Protein 6NVZ (pdb70)

Solvent-accessible surface area: 5088 Å² total; per-residue (Å²): 117,42,181,80,68,194,104,180,90,103,38,76,138,73,42,42,49,109,2,74,80,0,28,82,114,46,149,146,61,28,124,102,0,47,107,99,31,9,94,12,62,28,120,30,0,131,62,55,5,125,117,66,130,135,164,119,93,208,120,158

Foldseek 3Di:
DDDPVPDDADDDPVLLVQLVVVCVVVNPCLVCSCVRSPVHDSPRVVVSVVVVVVVPPPHD

Nearest PDB structures (foldseek):
  6nvz-assembly1_A  TM=8.540E-01  e=3.822E-08  Entamoeba histolytica
  2cu7-assembly1_A  TM=6.125E-01  e=5.821E-03  Homo sapiens
  4czz-assembly1_B  TM=7.211E-01  e=2.267E-01  Homo sapiens
  6w4k-assembly1_B  TM=7.603E-01  e=3.527E-01  Homo sapiens
  2uxx-assembly1_B  TM=7.067E-01  e=4.263E-01  Homo sapiens

Sequence (60 aa):
GPLGSKKREVWTDAEHAKFVEGLALFHKDWKKIKEYIGTKTVVQIRSHAQKYFLKLNKTAGPLGSKKREVWTDAEHAKFVEGLALFHKDWKKIKEYIGTKTVVQIRSHAQKYFLKLNKTAGPLGSKKREVWTDAEHAKFVEGLALFHKDWKKIKEYIGTKTVVQIRSHAQKYFLKLNKTAGPLGSKKREVWTDAEHAKFVEGLALFHKDWKKIKEYIGTKTVVQIRSHAQKYFLKLNKTAGPLGSKKREVWTDAEHAKFVEGLALFHKDWKKIKEYIGTKTVVQIRSHAQKYFLKLNKTAGPLGSKKREVWTDAEHAKFVEGLALFHKDWKKIKEYIGTKTVVQIRSHAQKYFLKLNKTAGPLGSKKREVWTDAEHAKFVEGLALFHKDWKKIKEYIGTKTVVQIRSHAQKYFLKLNKTAGPLGSKKREVWTDAEHAKFVEGLALFHKDWKKIKEYIGTKTVVQIRSHAQKYFLKLNKTAGPLGSKKREVWTDAEHAKFVEGLALFHKDWKKIKEYIGTKTVVQIRSHAQKYFLKLNKTAGPLGSKKREVWTDAEHAKFVEGLALFHKDWKKIKEYIGTKTVVQIRSHAQKYFLKLNKTAGPLGSKKREVWTDAEHAKFVEGLALFHKDWKKIKEYIGTKTVVQIRSHAQKYFLKLNKTAGPLGSKKREVWTDAEHAKFVEGLALFHKDWKKIKEYIGTKTVVQIRSHAQKYFLKLNKTAGPLGSKKREVWTDAEHAKFVEGLALFHKDWKKIKEYIGTKTVVQIRSHAQKYFLKLNKTAGPLGSKKREVWTDAEHAKFVEGLALFHKDWKKIKEYIGTKTVVQIRSHAQKYFLKLNKTAGPLGSKKREVWTDAEHAKFVEGLALFHKDWKKIKEYIGTKTVVQIRSHAQKYFLKLNKTAGPLGSKKREVWTDAEHAKFVEGLALFHKDWKKIKEYIGTKTVVQIRSHAQKYFLKLNKTAGPLGSKKREVWTDAEHAKFVEGLALFHKDWKKIKEYIGTKTVVQIRSHAQKYFLKLNKTAGPLGSKKREVWTDAEHAKFVEGLALFHKDWKKIKEYIGTKTVVQIRSHAQKYFLKLNKTAGPLGSKKREVWTDAEHAKFVEGLALFHKDWKKIKEYIGTKTVVQIRSHAQKYFLKLNKTAGPLGSKKREVWTDAEHAKFVEGLALFHKDWKKIKEYIGTKTVVQIRSHAQKYFLKLNKTA

InterPro domains:
  IPR001005 SANT/Myb domain [PF00249] (49-94)
  IPR001005 SANT/Myb domain [SM00717] (48-96)
  IPR001005 SANT/Myb domain [cd00167] (52-94)
  IPR006447 Myb domain, plants [TIGR01557] (47-96)
  IPR009057 Homedomain-like superfamily [SSF46689] (43-99)
  IPR017884 SANT domain [PS51293] (47-98)
  IPR017930 Myb domain [PS51294] (44-98)

Structure (mmCIF, N/CA/C/O backbone):
data_6NVZ
#
_entry.id   6NVZ
#
loop_
_atom_site.group_PDB
_atom_site.id
_atom_site.type_symbol
_atom_site.label_atom_id
_atom_site.label_alt_id
_atom_site.label_comp_id
_atom_site.label_asym_id
_atom_site.label_entity_id
_atom_site.label_seq_id
_atom_site.pdbx_PDB_ins_code
_atom_site.Cartn_x
_atom_site.Cartn_y
_atom_site.Cartn_z
_atom_site.occupancy
_atom_site.B_iso_or_equiv
_atom_site.auth_seq_id
_atom_site.auth_comp_id
_atom_site.auth_asym_id
_atom_site.auth_atom_id
_atom_site.pdbx_PDB_model_num
ATOM 1 N N . GLY A 1 1 ? 32.141 49.737 20.036 1.00 0.00 1 GLY A N 1
ATOM 2 C CA . GLY A 1 1 ? 33.036 49.313 21.126 1.00 0.00 1 GLY A CA 1
ATOM 3 C C . GLY A 1 1 ? 33.111 50.345 22.245 1.00 0.00 1 GLY A C 1
ATOM 4 O O . GLY A 1 1 ? 32.251 51.231 22.325 1.00 0.00 1 GLY A O 1
ATOM 10 N N . PRO A 1 2 ? 34.129 50.255 23.127 1.00 0.00 2 PRO A N 1
ATOM 11 C CA . PRO A 1 2 ? 34.327 51.177 24.254 1.00 0.00 2 PRO A CA 1
ATOM 12 C C . PRO A 1 2 ? 34.680 52.627 23.884 1.00 0.00 2 PRO A C 1
ATOM 13 O O . PRO A 1 2 ? 34.524 53.515 24.726 1.00 0.00 2 PRO A O 1
ATOM 24 N N . LEU A 1 3 ? 35.167 52.877 22.662 1.00 0.00 3 LEU A N 1
ATOM 25 C CA . LEU A 1 3 ? 35.575 54.197 22.155 1.00 0.00 3 LEU A CA 1
ATOM 26 C C . LEU A 1 3 ? 36.569 54.920 23.095 1.00 0.00 3 LEU A C 1
ATOM 27 O O . LEU A 1 3 ? 36.444 56.118 23.361 1.00 0.00 3 LEU A O 1
ATOM 43 N N . GLY A 1 4 ? 37.528 54.184 23.667 1.00 0.00 4 GLY A N 1
ATOM 44 C CA . GLY A 1 4 ? 38.538 54.705 24.602 1.00 0.00 4 GLY A CA 1
ATOM 45 C C . GLY A 1 4 ? 38.036 55.146 25.988 1.00 0.00 4 GLY A C 1
ATOM 46 O O . GLY A 1 4 ? 38.841 55.617 26.795 1.00 0.00 4 GLY A O 1
ATOM 50 N N . SER A 1 5 ? 36.740 55.005 26.296 1.00 0.00 5 SER A N 1
ATOM 51 C CA . SER A 1 5 ? 36.186 55.291 27.631 1.00 0.00 5 SER A CA 1
ATOM 52 C C . SER A 1 5 ? 36.767 54.318 28.668 1.00 0.00 5 SER A C 1
ATOM 53 O O . SER A 1 5 ? 36.900 53.123 28.381 1.00 0.00 5 SER A O 1
ATOM 61 N N . LYS A 1 6 ? 37.141 54.801 29.863 1.00 0.00 6 LYS A N 1
ATOM 62 C CA . LYS A 1 6 ? 37.692 53.949 30.936 1.00 0.00 6 LYS A CA 1
ATOM 63 C C . LYS A 1 6 ? 36.653 52.911 31.380 1.00 0.00 6 LYS A C 1
ATOM 64 O O . LYS A 1 6 ? 35.525 53.273 31.722 1.00 0.00 6 LYS A O 1
ATOM 83 N N . LYS A 1 7 ? 37.037 51.632 31.404 1.00 0.00 7 LYS A N 1
ATOM 84 C CA . LYS A 1 7 ? 36.176 50.495 31.789 1.00 0.00 7 LYS A CA 1
ATOM 85 C C . LYS A 1 7 ? 36.621 49.860 33.102 1.00 0.00 7 LYS A C 1
ATOM 86 O O . LYS A 1 7 ? 37.822 49.800 33.390 1.00 0.00 7 LYS A O 1
ATOM 105 N N . ARG A 1 8 ? 35.671 49.368 33.896 1.00 0.00 8 ARG A N 1
ATOM 106 C CA . ARG A 1 8 ? 35.950 48.610 35.129 1.00 0.00 8 ARG A CA 1
ATOM 107 C C . ARG A 1 8 ? 36.343 47.180 34.778 1.00 0.00 8 ARG A C 1
ATOM 108 O O . ARG A 1 8 ? 35.737 46.565 33.904 1.00 0.00 8 ARG A O 1
ATOM 129 N N . GLU A 1 9 ? 37.329 46.626 35.476 1.00 0.00 9 GLU A N 1
ATOM 130 C CA . GLU A 1 9 ? 37.716 45.226 35.276 1.00 0.00 9 GLU A CA 1
ATOM 131 C C . GLU A 1 9 ? 36.659 44.276 35.867 1.00 0.00 9 GLU A C 1
ATOM 132 O O . GLU A 1 9 ? 36.308 43.271 35.248 1.00 0.00 9 GLU A O 1
ATOM 144 N N . VAL A 1 10 ? 36.093 44.651 37.018 1.00 0.00 10 VAL A N 1
ATOM 145 C CA . VAL A 1 10 ? 35.010 43.950 37.727 1.00 0.00 10 VAL A CA 1
ATOM 146 C C . VAL A 1 10 ? 33.703 43.856 36.912 1.00 0.00 10 VAL A C 1
ATOM 147 O O . VAL A 1 10 ? 33.263 44.822 36.275 1.00 0.00 10 VAL A O 1
ATOM 160 N N . TRP A 1 11 ? 33.096 42.667 36.952 1.00 0.00 11 TRP A N 1
ATOM 161 C CA . TRP A 1 11 ? 31.862 42.267 36.260 1.00 0.00 11 TRP A CA 1
ATOM 162 C C . TRP A 1 11 ? 30.582 43.016 36.694 1.00 0.00 11 TRP A C 1
ATOM 163 O O . TRP A 1 11 ? 30.482 43.545 37.808 1.00 0.00 11 TRP A O 1
ATOM 184 N N . THR A 1 12 ? 29.556 42.967 35.835 1.00 0.00 12 THR A N 1
ATOM 185 C CA . THR A 1 12 ? 28.154 43.349 36.126 1.00 0.00 12 THR A CA 1
ATOM 186 C C . THR A 1 12 ? 27.212 42.227 35.665 1.00 0.00 12 THR A C 1
ATOM 187 O O . THR A 1 12 ? 27.599 41.419 34.820 1.00 0.00 12 THR A O 1
ATOM 198 N N . ASP A 1 13 ? 25.973 42.155 36.163 1.00 0.00 13 ASP A N 1
ATOM 199 C CA . ASP A 1 13 ? 25.056 41.052 35.813 1.00 0.00 13 ASP A CA 1
ATOM 200 C C . ASP A 1 13 ? 24.654 41.031 34.322 1.00 0.00 13 ASP A C 1
ATOM 201 O O . ASP A 1 13 ? 24.431 39.955 33.757 1.00 0.00 13 ASP A O 1
ATOM 210 N N . ALA A 1 14 ? 24.582 42.193 33.669 1.00 0.00 14 ALA A N 1
ATOM 211 C CA . ALA A 1 14 ? 24.366 42.324 32.227 1.00 0.00 14 ALA A CA 1
ATOM 212 C C . ALA A 1 14 ? 25.654 42.124 31.402 1.00 0.00 14 ALA A C 1
ATOM 213 O O . ALA A 1 14 ? 25.580 41.690 30.252 1.00 0.00 14 ALA A O 1
ATOM 220 N N . GLU A 1 15 ? 26.826 42.408 31.978 1.00 0.00 15 GLU A N 1
ATOM 221 C CA . GLU A 1 15 ? 28.131 42.296 31.321 1.00 0.00 15 GLU A CA 1
ATOM 222 C C . GLU A 1 15 ? 28.602 40.837 31.317 1.00 0.00 15 GLU A C 1
ATOM 223 O O . GLU A 1 15 ? 29.135 40.349 30.322 1.00 0.00 15 GLU A O 1
ATOM 235 N N . HIS A 1 16 ? 28.327 40.114 32.411 1.00 0.00 16 HIS A N 1
ATOM 236 C CA . HIS A 1 16 ? 28.584 38.697 32.610 1.00 0.00 16 HIS A CA 1
ATOM 237 C C . HIS A 1 16 ? 28.095 37.899 31.425 1.00 0.00 16 HIS A C 1
ATOM 238 O O . HIS A 1 16 ? 28.828 37.197 30.753 1.00 0.00 16 HIS A O 1
ATOM 252 N N . ALA A 1 17 ? 26.837 38.093 31.106 1.00 0.00 17 ALA A N 1
ATOM 253 C CA . ALA A 1 17 ? 26.108 37.369 30.090 1.00 0.00 17 ALA A CA 1
ATOM 254 C C . ALA A 1 17 ? 26.460 37.723 28.628 1.00 0.00 17 ALA A C 1
ATOM 255 O O . ALA A 1 17 ? 25.869 37.197 27.688 1.00 0.00 17 ALA A O 1
ATOM 262 N N . LYS A 1 18 ? 27.454 38.590 28.424 1.00 0.00 18 LYS A N 1
ATOM 263 C CA . LYS A 1 18 ? 28.158 38.763 27.138 1.00 0.00 18 LYS A CA 1
ATOM 264 C C . LYS A 1 18 ? 29.247 37.692 27.018 1.00 0.00 18 LYS A C 1
ATOM 265 O O . LYS A 1 18 ? 29.451 37.117 25.954 1.00 0.00 18 LYS A O 1
ATOM 284 N N . PHE A 1 19 ? 29.907 37.329 28.123 1.00 0.00 19 PHE A N 1
ATOM 285 C CA . PHE A 1 19 ? 30.846 36.193 28.153 1.00 0.00 19 PHE A CA 1
ATOM 286 C C . PHE A 1 19 ? 30.203 34.917 27.613 1.00 0.00 19 PHE A C 1
ATOM 287 O O . PHE A 1 19 ? 30.858 34.156 26.906 1.00 0.00 19 PHE A O 1
ATOM 304 N N . VAL A 1 20 ? 28.905 34.745 27.896 1.00 0.00 20 VAL A N 1
ATOM 305 C CA . VAL A 1 20 ? 28.154 33.506 27.684 1.00 0.00 20 VAL A CA 1
ATOM 306 C C . VAL A 1 20 ? 27.935 33.249 26.188 1.00 0.00 20 VAL A C 1
ATOM 307 O O . VAL A 1 20 ? 27.569 32.148 25.777 1.00 0.00 20 VAL A O 1
ATOM 320 N N . GLU A 1 21 ? 28.215 34.267 25.372 1.00 0.00 21 GLU A N 1
ATOM 321 C CA . GLU A 1 21 ? 28.245 34.234 23.917 1.00 0.00 21 GLU A CA 1
ATOM 322 C C . GLU A 1 21 ? 29.603 33.749 23.418 1.00 0.00 21 GLU A C 1
ATOM 323 O O . GLU A 1 21 ? 29.683 32.744 22.715 1.00 0.00 21 GLU A O 1
ATOM 335 N N . GLY A 1 22 ? 30.693 34.377 23.872 1.00 0.00 22 GLY A N 1
ATOM 336 C CA . GLY A 1 22 ? 32.060 33.971 23.553 1.00 0.00 22 GLY A CA 1
ATOM 337 C C . GLY A 1 22 ? 32.380 32.506 23.883 1.00 0.00 22 GLY A C 1
ATOM 338 O O . GLY A 1 22 ? 33.265 31.926 23.252 1.00 0.00 22 GLY A O 1
ATOM 342 N N . LEU A 1 23 ? 31.631 31.870 24.794 1.00 0.00 23 LEU A N 1
ATOM 343 C CA . LEU A 1 23 ? 31.784 30.430 25.081 1.00 0.00 23 LEU A CA 1
ATOM 344 C C . LEU A 1 23 ? 31.482 29.569 23.843 1.00 0.00 23 LEU A C 1
ATOM 345 O O . LEU A 1 23 ? 32.115 28.532 23.660 1.00 0.00 23 LEU A O 1
ATOM 361 N N . ALA A 1 24 ? 30.575 30.038 22.982 1.00 0.00 24 ALA A N 1
ATOM 362 C CA . ALA A 1 24 ? 30.250 29.457 21.686 1.00 0.00 24 ALA A CA 1
ATOM 363 C C . ALA A 1 24 ? 31.185 29.950 20.560 1.00 0.00 24 ALA A C 1
ATOM 364 O O . ALA A 1 24 ? 31.660 29.138 19.769 1.00 0.00 24 ALA A O 1
ATOM 371 N N . LEU A 1 25 ? 31.492 31.255 20.481 1.00 0.00 25 LEU A N 1
ATOM 372 C CA . LEU A 1 25 ? 32.238 31.849 19.350 1.00 0.00 25 LEU A CA 1
ATOM 373 C C . LEU A 1 25 ? 33.697 31.399 19.336 1.00 0.00 25 LEU A C 1
ATOM 374 O O . LEU A 1 25 ? 34.274 31.109 18.287 1.00 0.00 25 LEU A O 1
ATOM 390 N N . PHE A 1 26 ? 34.298 31.373 20.523 1.00 0.00 26 PHE A N 1
ATOM 391 C CA . PHE A 1 26 ? 35.704 31.020 20.705 1.00 0.00 26 PHE A CA 1
ATOM 392 C C . PHE A 1 26 ? 35.939 29.581 21.177 1.00 0.00 26 PHE A C 1
ATOM 393 O O . PHE A 1 26 ? 37.052 29.072 21.019 1.00 0.00 26 PHE A O 1
ATOM 410 N N . HIS A 1 27 ? 34.908 28.947 21.755 1.00 0.00 27 HIS A N 1
ATOM 411 C CA . HIS A 1 27 ? 34.934 27.548 22.232 1.00 0.00 27 HIS A CA 1
ATOM 412 C C . HIS A 1 27 ? 36.072 27.278 23.236 1.00 0.00 27 HIS A C 1
ATOM 413 O O . HIS A 1 27 ? 37.145 26.792 22.873 1.00 0.00 27 HIS A O 1
ATOM 427 N N . LYS A 1 28 ? 35.831 27.614 24.514 1.00 0.00 28 LYS A N 1
ATOM 428 C CA . LYS A 1 28 ? 36.740 27.350 25.658 1.00 0.00 28 LYS A CA 1
ATOM 429 C C . LYS A 1 28 ? 38.121 27.987 25.413 1.00 0.00 28 LYS A C 1
ATOM 430 O O . LYS A 1 28 ? 39.146 27.318 25.274 1.00 0.00 28 LYS A O 1
ATOM 449 N N . ASP A 1 29 ? 38.126 29.313 25.285 1.00 0.00 29 ASP A N 1
ATOM 450 C CA . ASP A 1 29 ? 39.290 30.111 24.887 1.00 0.00 29 ASP A CA 1
ATOM 451 C C . ASP A 1 29 ? 39.165 31.534 25.456 1.00 0.00 29 ASP A C 1
ATOM 452 O O . ASP A 1 29 ? 38.708 32.484 24.811 1.00 0.00 29 ASP A O 1
ATOM 461 N N . TRP A 1 30 ? 39.491 31.681 26.738 1.00 0.00 30 TRP A N 1
ATOM 462 C CA . TRP A 1 30 ? 39.242 32.890 27.512 1.00 0.00 30 TRP A CA 1
ATOM 463 C C . TRP A 1 30 ? 40.044 34.089 26.973 1.00 0.00 30 TRP A C 1
ATOM 464 O O . TRP A 1 30 ? 39.573 35.230 27.012 1.00 0.00 30 TRP A O 1
ATOM 485 N N . LYS A 1 31 ? 41.198 33.799 26.348 1.00 0.00 31 LYS A N 1
ATOM 486 C CA . LYS A 1 31 ? 42.074 34.712 25.588 1.00 0.00 31 LYS A CA 1
ATOM 487 C C . LYS A 1 31 ? 41.419 35.311 24.328 1.00 0.00 31 LYS A C 1
ATOM 488 O O . LYS A 1 31 ? 42.078 36.050 23.600 1.00 0.00 31 LYS A O 1
ATOM 507 N N . LYS A 1 32 ? 40.127 35.066 24.083 1.00 0.00 32 LYS A N 1
ATOM 508 C CA . LYS A 1 32 ? 39.321 35.740 23.045 1.00 0.00 32 LYS A CA 1
ATOM 509 C C . LYS A 1 32 ? 38.075 36.419 23.622 1.00 0.00 32 LYS A C 1
ATOM 510 O O . LYS A 1 32 ? 37.684 37.475 23.133 1.00 0.00 32 LYS A O 1
ATOM 529 N N . ILE A 1 33 ? 37.519 35.892 24.721 1.00 0.00 33 ILE A N 1
ATOM 530 C CA . ILE A 1 33 ? 36.355 36.466 25.429 1.00 0.00 33 ILE A CA 1
ATOM 531 C C . ILE A 1 33 ? 36.579 37.914 25.852 1.00 0.00 33 ILE A C 1
ATOM 532 O O . ILE A 1 33 ? 35.696 38.754 25.679 1.00 0.00 33 ILE A O 1
ATOM 548 N N . LYS A 1 34 ? 37.760 38.222 26.387 1.00 0.00 34 LYS A N 1
ATOM 549 C CA . LYS A 1 34 ? 38.077 39.556 26.920 1.00 0.00 34 LYS A CA 1
ATOM 550 C C . LYS A 1 34 ? 37.980 40.694 25.888 1.00 0.00 34 LYS A C 1
ATOM 551 O O . LYS A 1 34 ? 37.706 41.839 26.245 1.00 0.00 34 LYS A O 1
ATOM 570 N N . GLU A 1 35 ? 38.054 40.339 24.607 1.00 0.00 35 GLU A N 1
ATOM 571 C CA . GLU A 1 35 ? 37.797 41.236 23.472 1.00 0.00 35 GLU A CA 1
ATOM 572 C C . GLU A 1 35 ? 36.304 41.486 23.170 1.00 0.00 35 GLU A C 1
ATOM 573 O O . GLU A 1 35 ? 35.978 42.574 22.692 1.00 0.00 35 GLU A O 1
ATOM 585 N N . TYR A 1 36 ? 35.403 40.526 23.432 1.00 0.00 36 TYR A N 1
ATOM 586 C CA . TYR A 1 36 ? 33.976 40.598 23.052 1.00 0.00 36 TYR A CA 1
ATOM 587 C C . TYR A 1 36 ? 33.201 41.551 23.963 1.00 0.00 36 TYR A C 1
ATOM 588 O O . TYR A 1 36 ? 32.413 42.390 23.529 1.00 0.00 36 TYR A O 1
ATOM 606 N N . ILE A 1 37 ? 33.490 41.426 25.256 1.00 0.00 37 ILE A N 1
ATOM 607 C CA . ILE A 1 37 ? 33.021 42.342 26.302 1.00 0.00 37 ILE A CA 1
ATOM 608 C C . ILE A 1 37 ? 33.665 43.727 26.139 1.00 0.00 37 ILE A C 1
ATOM 609 O O . ILE A 1 37 ? 32.984 44.751 26.211 1.00 0.00 37 ILE A O 1
ATOM 625 N N . GLY A 1 38 ? 34.966 43.743 25.838 1.00 0.00 38 GLY A N 1
ATOM 626 C CA . GLY A 1 38 ? 35.716 44.931 25.443 1.00 0.00 38 GLY A CA 1
ATOM 627 C C . GLY A 1 38 ? 36.789 45.289 26.463 1.00 0.00 38 GLY A C 1
ATOM 628 O O . GLY A 1 38 ? 36.481 45.683 27.588 1.00 0.00 38 GLY A O 1
ATOM 632 N N . THR A 1 39 ? 38.051 45.116 26.067 1.00 0.00 39 THR A N 1
ATOM 633 C CA . THR A 1 39 ? 39.271 45.584 26.759 1.00 0.00 39 THR A CA 1
ATOM 634 C C . THR A 1 39 ? 39.468 45.020 28.177 1.00 0.00 39 THR A C 1
ATOM 635 O O . THR A 1 39 ? 40.272 45.517 28.965 1.00 0.00 39 THR A O 1
ATOM 646 N N . LYS A 1 40 ? 38.758 43.938 28.515 1.00 0.00 40 LYS A N 1
ATOM 647 C CA . LYS A 1 40 ? 38.936 43.183 29.756 1.00 0.00 40 LYS A CA 1
ATOM 648 C C . LYS A 1 40 ? 40.287 42.453 29.800 1.00 0.00 40 LYS A C 1
ATOM 649 O O . LYS A 1 40 ? 40.882 42.152 28.765 1.00 0.00 40 LYS A O 1
ATOM 668 N N . THR A 1 41 ? 40.728 42.136 31.013 1.00 0.00 41 THR A N 1
ATOM 669 C CA . THR A 1 41 ? 41.785 41.151 31.298 1.00 0.00 41 THR A CA 1
ATOM 670 C C . THR A 1 41 ? 41.103 39.787 31.425 1.00 0.00 41 THR A C 1
ATOM 671 O O . THR A 1 41 ? 39.898 39.721 31.691 1.00 0.00 41 THR A O 1
ATOM 682 N N . VAL A 1 42 ? 41.835 38.685 31.282 1.00 0.00 42 VAL A N 1
ATOM 683 C CA . VAL A 1 42 ? 41.230 37.344 31.399 1.00 0.00 42 VAL A CA 1
ATOM 684 C C . VAL A 1 42 ? 40.951 36.937 32.866 1.00 0.00 42 VAL A C 1
ATOM 685 O O . VAL A 1 42 ? 40.112 36.074 33.098 1.00 0.00 42 VAL A O 1
ATOM 698 N N . VAL A 1 43 ? 41.518 37.616 33.872 1.00 0.00 43 VAL A N 1
ATOM 699 C CA . VAL A 1 43 ? 41.477 37.231 35.309 1.00 0.00 43 VAL A CA 1
ATOM 700 C C . VAL A 1 43 ? 40.066 36.948 35.865 1.00 0.00 43 VAL A C 1
ATOM 701 O O . VAL A 1 43 ? 39.798 35.870 36.393 1.00 0.00 43 VAL A O 1
ATOM 714 N N . GLN A 1 44 ? 39.142 37.906 35.740 1.00 0.00 44 GLN A N 1
ATOM 715 C CA . GLN A 1 44 ? 37.733 37.771 36.180 1.00 0.00 44 GLN A CA 1
ATOM 716 C C . GLN A 1 44 ? 36.942 36.849 35.255 1.00 0.00 44 GLN A C 1
ATOM 717 O O . GLN A 1 44 ? 35.951 36.246 35.657 1.00 0.00 44 GLN A O 1
ATOM 731 N N . ILE A 1 45 ? 37.349 36.773 33.988 1.00 0.00 45 ILE A N 1
ATOM 732 C CA . ILE A 1 45 ? 36.727 35.866 33.025 1.00 0.00 45 ILE A CA 1
ATOM 733 C C . ILE A 1 45 ? 37.059 34.418 33.365 1.00 0.00 45 ILE A C 1
ATOM 734 O O . ILE A 1 45 ? 36.155 33.602 33.306 1.00 0.00 45 ILE A O 1
ATOM 750 N N . ARG A 1 46 ? 38.288 34.083 33.766 1.00 0.00 46 ARG A N 1
ATOM 751 C CA . ARG A 1 46 ? 38.717 32.687 33.998 1.00 0.00 46 ARG A CA 1
ATOM 752 C C . ARG A 1 46 ? 37.977 32.052 35.177 1.00 0.00 46 ARG A C 1
ATOM 753 O O . ARG A 1 46 ? 37.478 30.935 35.074 1.00 0.00 46 ARG A O 1
ATOM 774 N N . SER A 1 47 ? 37.824 32.821 36.251 1.00 0.00 47 SER A N 1
ATOM 775 C CA . SER A 1 47 ? 37.045 32.443 37.444 1.00 0.00 47 SER A CA 1
ATOM 776 C C . SER A 1 47 ? 35.529 32.375 37.212 1.00 0.00 47 SER A C 1
ATOM 777 O O . SER A 1 47 ? 34.891 31.441 37.701 1.00 0.00 47 SER A O 1
ATOM 785 N N . HIS A 1 48 ? 34.964 33.217 36.333 1.00 0.00 48 HIS A N 1
ATOM 786 C CA . HIS A 1 48 ? 33.565 33.090 35.902 1.00 0.00 48 HIS A CA 1
ATOM 787 C C . HIS A 1 48 ? 33.341 32.037 34.813 1.00 0.00 48 HIS A C 1
ATOM 788 O O . HIS A 1 48 ? 32.257 31.467 34.725 1.00 0.00 48 HIS A O 1
ATOM 802 N N . ALA A 1 49 ? 34.359 31.693 34.031 1.00 0.00 49 ALA A N 1
ATOM 803 C CA . ALA A 1 49 ? 34.291 30.682 32.978 1.00 0.00 49 ALA A CA 1
ATOM 804 C C . ALA A 1 49 ? 34.243 29.243 33.521 1.00 0.00 49 ALA A C 1
ATOM 805 O O . ALA A 1 49 ? 34.092 28.261 32.811 1.00 0.00 49 ALA A O 1
ATOM 812 N N . GLN A 1 50 ? 34.374 29.134 34.824 1.00 0.00 50 GLN A N 1
ATOM 813 C CA . GLN A 1 50 ? 34.048 27.985 35.656 1.00 0.00 50 GLN A CA 1
ATOM 814 C C . GLN A 1 50 ? 32.596 28.078 36.177 1.00 0.00 50 GLN A C 1
ATOM 815 O O . GLN A 1 50 ? 31.907 27.063 36.230 1.00 0.00 50 GLN A O 1
ATOM 829 N N . LYS A 1 51 ? 32.095 29.280 36.520 1.00 0.00 51 LYS A N 1
ATOM 830 C CA . LYS A 1 51 ? 30.749 29.503 37.084 1.00 0.00 51 LYS A CA 1
ATOM 831 C C . LYS A 1 51 ? 29.626 29.155 36.112 1.00 0.00 51 LYS A C 1
ATOM 832 O O . LYS A 1 51 ? 28.638 28.581 36.572 1.00 0.00 51 LYS A O 1
ATOM 851 N N . TYR A 1 52 ? 29.751 29.444 34.804 1.00 0.00 52 TYR A N 1
ATOM 852 C CA . TYR A 1 52 ? 28.683 29.088 33.850 1.00 0.00 52 TYR A CA 1
ATOM 853 C C . TYR A 1 52 ? 28.375 27.575 33.895 1.00 0.00 52 TYR A C 1
ATOM 854 O O . TYR A 1 52 ? 27.214 27.167 33.851 1.00 0.00 52 TYR A O 1
ATOM 872 N N . PHE A 1 53 ? 29.422 26.749 34.015 1.00 0.00 53 PHE A N 1
ATOM 873 C CA . PHE A 1 53 ? 29.353 25.289 33.972 1.00 0.00 53 PHE A CA 1
ATOM 874 C C . PHE A 1 53 ? 28.604 24.724 35.192 1.00 0.00 53 PHE A C 1
ATOM 875 O O . PHE A 1 53 ? 27.870 23.739 35.088 1.00 0.00 53 PHE A O 1
ATOM 892 N N . LEU A 1 54 ? 28.766 25.360 36.360 1.00 0.00 54 LEU A N 1
ATOM 893 C CA . LEU A 1 54 ? 28.128 24.947 37.613 1.00 0.00 54 LEU A CA 1
ATOM 894 C C . LEU A 1 54 ? 26.595 24.994 37.542 1.00 0.00 54 LEU A C 1
ATOM 895 O O . LEU A 1 54 ? 25.941 24.143 38.148 1.00 0.00 54 LEU A O 1
ATOM 911 N N . LYS A 1 55 ? 26.022 25.955 36.801 1.00 0.00 55 LYS A N 1
ATOM 912 C CA . LYS A 1 55 ? 24.563 26.109 36.666 1.00 0.00 55 LYS A CA 1
ATOM 913 C C . LYS A 1 55 ? 23.923 25.092 35.712 1.00 0.00 55 LYS A C 1
ATOM 914 O O . LYS A 1 55 ? 22.745 24.771 35.886 1.00 0.00 55 LYS A O 1
ATOM 933 N N . LEU A 1 56 ? 24.682 24.541 34.755 1.00 0.00 56 LEU A N 1
ATOM 934 C CA . LEU A 1 56 ? 24.184 23.600 33.741 1.00 0.00 56 LEU A CA 1
ATOM 935 C C . LEU A 1 56 ? 23.422 22.428 34.376 1.00 0.00 56 LEU A C 1
ATOM 936 O O . LEU A 1 56 ? 23.888 21.832 35.355 1.00 0.00 56 LEU A O 1
ATOM 952 N N . ASN A 1 57 ? 22.253 22.105 33.819 1.00 0.00 57 ASN A N 1
ATOM 953 C CA . ASN A 1 57 ? 21.299 21.146 34.378 1.00 0.00 57 ASN A CA 1
ATOM 954 C C . ASN A 1 57 ? 20.507 20.388 33.291 1.00 0.00 57 ASN A C 1
ATOM 955 O O . ASN A 1 57 ? 20.118 20.958 32.271 1.00 0.00 57 ASN A O 1
ATOM 966 N N . LYS A 1 58 ? 20.263 19.086 33.501 1.00 0.00 58 LYS A N 1
ATOM 967 C CA . LYS A 1 58 ? 19.473 18.215 32.597 1.00 0.00 58 LYS A CA 1
ATOM 968 C C . LYS A 1 58 ? 17.971 18.182 32.940 1.00 0.00 58 LYS A C 1
ATOM 969 O O . LYS A 1 58 ? 17.376 17.105 33.048 1.00 0.00 58 LYS A O 1
ATOM 988 N N . THR A 1 59 ? 17.392 19.353 33.230 1.00 0.00 59 THR A N 1
ATOM 989 C CA . THR A 1 59 ? 15.992 19.534 33.686 1.00 0.00 59 THR A CA 1
ATOM 990 C C . THR A 1 59 ? 15.324 20.793 33.094 1.00 0.00 59 THR A C 1
ATOM 991 O O . THR A 1 59 ? 14.701 21.574 33.826 1.00 0.00 59 THR A O 1
ATOM 1002 N N . ALA A 1 60 ? 15.483 21.020 31.780 1.00 0.00 60 ALA A N 1
ATOM 1003 C CA . ALA A 1 60 ? 14.937 22.185 31.062 1.00 0.00 60 ALA A CA 1
ATOM 1004 C C . ALA A 1 60 ? 14.651 21.943 29.571 1.00 0.00 60 ALA A C 1
ATOM 1005 O O . ALA A 1 60 ? 13.710 22.595 29.056 1.00 0.00 60 ALA A O 1
ATOM 1013 N N . GLY A 1 1 ? 19.675 39.612 26.202 1.00 0.00 1 GLY A N 2
ATOM 1014 C CA . GLY A 1 1 ? 20.972 40.218 26.560 1.00 0.00 1 GLY A CA 2
ATOM 1015 C C . GLY A 1 1 ? 21.141 41.573 25.888 1.00 0.00 1 GLY A C 2
ATOM 1016 O O . GLY A 1 1 ? 20.994 41.636 24.668 1.00 0.00 1 GLY A O 2
ATOM 1022 N N . PRO A 1 2 ? 21.427 42.662 26.629 1.00 0.00 2 PRO A N 2
ATOM 1023 C CA . PRO A 1 2 ? 21.599 44.012 26.073 1.00 0.00 2 PRO A CA 2
ATOM 1024 C C . PRO A 1 2 ? 22.927 44.196 25.314 1.00 0.00 2 PRO A C 2
ATOM 1025 O O . PRO A 1 2 ? 23.918 43.522 25.604 1.00 0.00 2 PRO A O 2
ATOM 1036 N N . LEU A 1 3 ? 22.970 45.165 24.395 1.00 0.00 3 LEU A N 2
ATOM 1037 C CA . LEU A 1 3 ? 24.170 45.580 23.648 1.00 0.00 3 LEU A CA 2
ATOM 1038 C C . LEU A 1 3 ? 24.355 47.110 23.671 1.00 0.00 3 LEU A C 2
ATOM 1039 O O . LEU A 1 3 ? 23.378 47.868 23.663 1.00 0.00 3 LEU A O 2
ATOM 1055 N N . GLY A 1 4 ? 25.608 47.567 23.695 1.00 0.00 4 GLY A N 2
ATOM 1056 C CA . GLY A 1 4 ? 25.975 48.976 23.884 1.00 0.00 4 GLY A CA 2
ATOM 1057 C C . GLY A 1 4 ? 26.077 49.396 25.358 1.00 0.00 4 GLY A C 2
ATOM 1058 O O . GLY A 1 4 ? 25.888 50.575 25.686 1.00 0.00 4 GLY A O 2
ATOM 1062 N N . SER A 1 5 ? 26.338 48.429 26.241 1.00 0.00 5 SER A N 2
ATOM 1063 C CA . SER A 1 5 ? 26.430 48.576 27.699 1.00 0.00 5 SER A CA 2
ATOM 1064 C C . SER A 1 5 ? 27.632 49.430 28.133 1.00 0.00 5 SER A C 2
ATOM 1065 O O . SER A 1 5 ? 28.708 49.353 27.531 1.00 0.00 5 SER A O 2
ATOM 1073 N N . LYS A 1 6 ? 27.446 50.251 29.174 1.00 0.00 6 LYS A N 2
ATOM 1074 C CA . LYS A 1 6 ? 28.433 51.211 29.701 1.00 0.00 6 LYS A CA 2
ATOM 1075 C C . LYS A 1 6 ? 29.474 50.488 30.563 1.00 0.00 6 LYS A C 2
ATOM 1076 O O . LYS A 1 6 ? 29.120 49.871 31.572 1.00 0.00 6 LYS A O 2
ATOM 1095 N N . LYS A 1 7 ? 30.750 50.576 30.178 1.00 0.00 7 LYS A N 2
ATOM 1096 C CA . LYS A 1 7 ? 31.868 49.836 30.784 1.00 0.00 7 LYS A CA 2
ATOM 1097 C C . LYS A 1 7 ? 32.209 50.273 32.214 1.00 0.00 7 LYS A C 2
ATOM 1098 O O . LYS A 1 7 ? 32.034 51.434 32.597 1.00 0.00 7 LYS A O 2
ATOM 1117 N N . ARG A 1 8 ? 32.732 49.313 32.980 1.00 0.00 8 ARG A N 2
ATOM 1118 C CA . ARG A 1 8 ? 33.279 49.434 34.346 1.00 0.00 8 ARG A CA 2
ATOM 1119 C C . ARG A 1 8 ? 34.237 48.274 34.657 1.00 0.00 8 ARG A C 2
ATOM 1120 O O . ARG A 1 8 ? 34.235 47.260 33.953 1.00 0.00 8 ARG A O 2
ATOM 1141 N N . GLU A 1 9 ? 35.048 48.395 35.703 1.00 0.00 9 GLU A N 2
ATOM 1142 C CA . GLU A 1 9 ? 36.031 47.368 36.081 1.00 0.00 9 GLU A CA 2
ATOM 1143 C C . GLU A 1 9 ? 35.364 46.074 36.591 1.00 0.00 9 GLU A C 2
ATOM 1144 O O . GLU A 1 9 ? 35.683 44.987 36.106 1.00 0.00 9 GLU A O 2
ATOM 1156 N N . VAL A 1 10 ? 34.428 46.174 37.538 1.00 0.00 10 VAL A N 2
ATOM 1157 C CA . VAL A 1 10 ? 33.803 45.015 38.206 1.00 0.00 10 VAL A CA 2
ATOM 1158 C C . VAL A 1 10 ? 32.790 44.268 37.317 1.00 0.00 10 VAL A C 2
ATOM 1159 O O . VAL A 1 10 ? 32.170 44.852 36.423 1.00 0.00 10 VAL A O 2
ATOM 1172 N N . TRP A 1 11 ? 32.604 42.965 37.556 1.00 0.00 11 TRP A N 2
ATOM 1173 C CA . TRP A 1 11 ? 31.526 42.166 36.954 1.00 0.00 11 TRP A CA 2
ATOM 1174 C C . TRP A 1 11 ? 30.116 42.638 37.360 1.00 0.00 11 TRP A C 2
ATOM 1175 O O . TRP A 1 11 ? 29.889 43.114 38.479 1.00 0.00 11 TRP A O 2
ATOM 1196 N N . THR A 1 12 ? 29.155 42.429 36.450 1.00 0.00 12 THR A N 2
ATOM 1197 C CA . THR A 1 12 ? 27.720 42.731 36.625 1.00 0.00 12 THR A CA 2
ATOM 1198 C C . THR A 1 12 ? 26.845 41.619 36.024 1.00 0.00 12 THR A C 2
ATOM 1199 O O . THR A 1 12 ? 27.375 40.688 35.410 1.00 0.00 12 THR A O 2
ATOM 1210 N N . ASP A 1 13 ? 25.518 41.681 36.183 1.00 0.00 13 ASP A N 2
ATOM 1211 C CA . ASP A 1 13 ? 24.584 40.739 35.538 1.00 0.00 13 ASP A CA 2
ATOM 1212 C C . ASP A 1 13 ? 24.464 40.961 34.022 1.00 0.00 13 ASP A C 2
ATOM 1213 O O . ASP A 1 13 ? 24.472 40.001 33.251 1.00 0.00 13 ASP A O 2
ATOM 1222 N N . ALA A 1 14 ? 24.381 42.218 33.576 1.00 0.00 14 ALA A N 2
ATOM 1223 C CA . ALA A 1 14 ? 24.326 42.542 32.147 1.00 0.00 14 ALA A CA 2
ATOM 1224 C C . ALA A 1 14 ? 25.670 42.302 31.430 1.00 0.00 14 ALA A C 2
ATOM 1225 O O . ALA A 1 14 ? 25.693 42.120 30.211 1.00 0.00 14 ALA A O 2
ATOM 1232 N N . GLU A 1 15 ? 26.786 42.265 32.167 1.00 0.00 15 GLU A N 2
ATOM 1233 C CA . GLU A 1 15 ? 28.096 41.919 31.633 1.00 0.00 15 GLU A CA 2
ATOM 1234 C C . GLU A 1 15 ? 28.255 40.393 31.557 1.00 0.00 15 GLU A C 2
ATOM 1235 O O . GLU A 1 15 ? 28.790 39.877 30.573 1.00 0.00 15 GLU A O 2
ATOM 1247 N N . HIS A 1 16 ? 27.741 39.652 32.555 1.00 0.00 16 HIS A N 2
ATOM 1248 C CA . HIS A 1 16 ? 27.789 38.182 32.577 1.00 0.00 16 HIS A CA 2
ATOM 1249 C C . HIS A 1 16 ? 27.172 37.582 31.308 1.00 0.00 16 HIS A C 2
ATOM 1250 O O . HIS A 1 16 ? 27.758 36.684 30.697 1.00 0.00 16 HIS A O 2
ATOM 1264 N N . ALA A 1 17 ? 26.056 38.164 30.861 1.00 0.00 17 ALA A N 2
ATOM 1265 C CA . ALA A 1 17 ? 25.338 37.762 29.660 1.00 0.00 17 ALA A CA 2
ATOM 1266 C C . ALA A 1 17 ? 26.216 37.738 28.394 1.00 0.00 17 ALA A C 2
ATOM 1267 O O . ALA A 1 17 ? 25.920 36.956 27.492 1.00 0.00 17 ALA A O 2
ATOM 1274 N N . LYS A 1 18 ? 27.298 38.538 28.334 1.00 0.00 18 LYS A N 2
ATOM 1275 C CA . LYS A 1 18 ? 28.227 38.655 27.204 1.00 0.00 18 LYS A CA 2
ATOM 1276 C C . LYS A 1 18 ? 29.344 37.611 27.246 1.00 0.00 18 LYS A C 2
ATOM 1277 O O . LYS A 1 18 ? 29.716 37.047 26.219 1.00 0.00 18 LYS A O 2
ATOM 1296 N N . PHE A 1 19 ? 29.854 37.293 28.438 1.00 0.00 19 PHE A N 2
ATOM 1297 C CA . PHE A 1 19 ? 30.834 36.205 28.629 1.00 0.00 19 PHE A CA 2
ATOM 1298 C C . PHE A 1 19 ? 30.259 34.871 28.147 1.00 0.00 19 PHE A C 2
ATOM 1299 O O . PHE A 1 19 ? 30.957 34.098 27.488 1.00 0.00 19 PHE A O 2
ATOM 1316 N N . VAL A 1 20 ? 28.971 34.660 28.415 1.00 0.00 20 VAL A N 2
ATOM 1317 C CA . VAL A 1 20 ? 28.220 33.451 28.036 1.00 0.00 20 VAL A CA 2
ATOM 1318 C C . VAL A 1 20 ? 28.159 33.250 26.514 1.00 0.00 20 VAL A C 2
ATOM 1319 O O . VAL A 1 20 ? 28.074 32.113 26.047 1.00 0.00 20 VAL A O 2
ATOM 1332 N N . GLU A 1 21 ? 28.289 34.319 25.726 1.00 0.00 21 GLU A N 2
ATOM 1333 C CA . GLU A 1 21 ? 28.246 34.262 24.265 1.00 0.00 21 GLU A CA 2
ATOM 1334 C C . GLU A 1 21 ? 29.575 33.794 23.687 1.00 0.00 21 GLU A C 2
ATOM 1335 O O . GLU A 1 21 ? 29.586 32.875 22.872 1.00 0.00 21 GLU A O 2
ATOM 1347 N N . GLY A 1 22 ? 30.703 34.342 24.159 1.00 0.00 22 GLY A N 2
ATOM 1348 C CA . GLY A 1 22 ? 32.040 33.935 23.727 1.00 0.00 22 GLY A CA 2
ATOM 1349 C C . GLY A 1 22 ? 32.303 32.426 23.880 1.00 0.00 22 GLY A C 2
ATOM 1350 O O . GLY A 1 22 ? 33.113 31.866 23.137 1.00 0.00 22 GLY A O 2
ATOM 1354 N N . LEU A 1 23 ? 31.558 31.734 24.750 1.00 0.00 23 LEU A N 2
ATOM 1355 C CA . LEU A 1 23 ? 31.643 30.269 24.898 1.00 0.00 23 LEU A CA 2
ATOM 1356 C C . LEU A 1 23 ? 31.162 29.518 23.639 1.00 0.00 23 LEU A C 2
ATOM 1357 O O . LEU A 1 23 ? 31.635 28.415 23.349 1.00 0.00 23 LEU A O 2
ATOM 1373 N N . ALA A 1 24 ? 30.235 30.124 22.894 1.00 0.00 24 ALA A N 2
ATOM 1374 C CA . ALA A 1 24 ? 29.731 29.663 21.602 1.00 0.00 24 ALA A CA 2
ATOM 1375 C C . ALA A 1 24 ? 30.562 30.182 20.406 1.00 0.00 24 ALA A C 2
ATOM 1376 O O . ALA A 1 24 ? 30.660 29.493 19.388 1.00 0.00 24 ALA A O 2
ATOM 1383 N N . LEU A 1 25 ? 31.182 31.367 20.501 1.00 0.00 25 LEU A N 2
ATOM 1384 C CA . LEU A 1 25 ? 31.969 31.957 19.401 1.00 0.00 25 LEU A CA 2
ATOM 1385 C C . LEU A 1 25 ? 33.338 31.280 19.301 1.00 0.00 25 LEU A C 2
ATOM 1386 O O . LEU A 1 25 ? 33.686 30.692 18.278 1.00 0.00 25 LEU A O 2
ATOM 1402 N N . PHE A 1 26 ? 34.101 31.340 20.394 1.00 0.00 26 PHE A N 2
ATOM 1403 C CA . PHE A 1 26 ? 35.512 30.949 20.414 1.00 0.00 26 PHE A CA 2
ATOM 1404 C C . PHE A 1 26 ? 35.750 29.483 20.791 1.00 0.00 26 PHE A C 2
ATOM 1405 O O . PHE A 1 26 ? 36.703 28.875 20.297 1.00 0.00 26 PHE A O 2
ATOM 1422 N N . HIS A 1 27 ? 34.888 28.951 21.666 1.00 0.00 27 HIS A N 2
ATOM 1423 C CA . HIS A 1 27 ? 35.000 27.656 22.362 1.00 0.00 27 HIS A CA 2
ATOM 1424 C C . HIS A 1 27 ? 36.243 27.479 23.266 1.00 0.00 27 HIS A C 2
ATOM 1425 O O . HIS A 1 27 ? 37.336 27.150 22.796 1.00 0.00 27 HIS A O 2
ATOM 1439 N N . LYS A 1 28 ? 36.045 27.646 24.583 1.00 0.00 28 LYS A N 2
ATOM 1440 C CA . LYS A 1 28 ? 36.979 27.327 25.687 1.00 0.00 28 LYS A CA 2
ATOM 1441 C C . LYS A 1 28 ? 38.361 27.948 25.463 1.00 0.00 28 LYS A C 2
ATOM 1442 O O . LYS A 1 28 ? 39.364 27.255 25.281 1.00 0.00 28 LYS A O 2
ATOM 1461 N N . ASP A 1 29 ? 38.359 29.278 25.387 1.00 0.00 29 ASP A N 2
ATOM 1462 C CA . ASP A 1 29 ? 39.498 30.110 24.993 1.00 0.00 29 ASP A CA 2
ATOM 1463 C C . ASP A 1 29 ? 39.314 31.538 25.548 1.00 0.00 29 ASP A C 2
ATOM 1464 O O . ASP A 1 29 ? 38.827 32.456 24.878 1.00 0.00 29 ASP A O 2
ATOM 1473 N N . TRP A 1 30 ? 39.617 31.741 26.833 1.00 0.00 30 TRP A N 2
ATOM 1474 C CA . TRP A 1 30 ? 39.369 32.998 27.527 1.00 0.00 30 TRP A CA 2
ATOM 1475 C C . TRP A 1 30 ? 40.221 34.127 26.931 1.00 0.00 30 TRP A C 2
ATOM 1476 O O . TRP A 1 30 ? 39.780 35.273 26.889 1.00 0.00 30 TRP A O 2
ATOM 1497 N N . LYS A 1 31 ? 41.385 33.782 26.368 1.00 0.00 31 LYS A N 2
ATOM 1498 C CA . LYS A 1 31 ? 42.291 34.646 25.587 1.00 0.00 31 LYS A CA 2
ATOM 1499 C C . LYS A 1 31 ? 41.643 35.261 24.324 1.00 0.00 31 LYS A C 2
ATOM 1500 O O . LYS A 1 31 ? 42.300 36.037 23.628 1.00 0.00 31 LYS A O 2
ATOM 1519 N N . LYS A 1 32 ? 40.357 34.985 24.051 1.00 0.00 32 LYS A N 2
ATOM 1520 C CA . LYS A 1 32 ? 39.526 35.654 23.033 1.00 0.00 32 LYS A CA 2
ATOM 1521 C C . LYS A 1 32 ? 38.335 36.391 23.641 1.00 0.00 32 LYS A C 2
ATOM 1522 O O . LYS A 1 32 ? 38.016 37.489 23.206 1.00 0.00 32 LYS A O 2
ATOM 1541 N N . ILE A 1 33 ? 37.728 35.863 24.708 1.00 0.00 33 ILE A N 2
ATOM 1542 C CA . ILE A 1 33 ? 36.543 36.465 25.356 1.00 0.00 33 ILE A CA 2
ATOM 1543 C C . ILE A 1 33 ? 36.778 37.912 25.810 1.00 0.00 33 ILE A C 2
ATOM 1544 O O . ILE A 1 33 ? 35.863 38.734 25.714 1.00 0.00 33 ILE A O 2
ATOM 1560 N N . LYS A 1 34 ? 38.004 38.260 26.216 1.00 0.00 34 LYS A N 2
ATOM 1561 C CA . LYS A 1 34 ? 38.364 39.649 26.556 1.00 0.00 34 LYS A CA 2
ATOM 1562 C C . LYS A 1 34 ? 38.018 40.658 25.454 1.00 0.00 34 LYS A C 2
ATOM 1563 O O . LYS A 1 34 ? 37.573 41.757 25.767 1.00 0.00 34 LYS A O 2
ATOM 1582 N N . GLU A 1 35 ? 38.163 40.235 24.199 1.00 0.00 35 GLU A N 2
ATOM 1583 C CA . GLU A 1 35 ? 37.934 41.030 22.979 1.00 0.00 35 GLU A CA 2
ATOM 1584 C C . GLU A 1 35 ? 36.442 41.210 22.648 1.00 0.00 35 GLU A C 2
ATOM 1585 O O . GLU A 1 35 ? 36.083 42.058 21.827 1.00 0.00 35 GLU A O 2
ATOM 1597 N N . TYR A 1 36 ? 35.559 40.428 23.278 1.00 0.00 36 TYR A N 2
ATOM 1598 C CA . TYR A 1 36 ? 34.112 40.575 23.138 1.00 0.00 36 TYR A CA 2
ATOM 1599 C C . TYR A 1 36 ? 33.572 41.600 24.136 1.00 0.00 36 TYR A C 2
ATOM 1600 O O . TYR A 1 36 ? 32.944 42.587 23.755 1.00 0.00 36 TYR A O 2
ATOM 1618 N N . ILE A 1 37 ? 33.874 41.393 25.420 1.00 0.00 37 ILE A N 2
ATOM 1619 C CA . ILE A 1 37 ? 33.440 42.285 26.508 1.00 0.00 37 ILE A CA 2
ATOM 1620 C C . ILE A 1 37 ? 34.124 43.675 26.432 1.00 0.00 37 ILE A C 2
ATOM 1621 O O . ILE A 1 37 ? 33.442 44.690 26.612 1.00 0.00 37 ILE A O 2
ATOM 1637 N N . GLY A 1 38 ? 35.436 43.746 26.147 1.00 0.00 38 GLY A N 2
ATOM 1638 C CA . GLY A 1 38 ? 36.186 45.006 26.001 1.00 0.00 38 GLY A CA 2
ATOM 1639 C C . GLY A 1 38 ? 37.671 44.810 25.651 1.00 0.00 38 GLY A C 2
ATOM 1640 O O . GLY A 1 38 ? 38.019 44.555 24.499 1.00 0.00 38 GLY A O 2
ATOM 1644 N N . THR A 1 39 ? 38.549 44.952 26.648 1.00 0.00 39 THR A N 2
ATOM 1645 C CA . THR A 1 39 ? 40.025 44.790 26.594 1.00 0.00 39 THR A CA 2
ATOM 1646 C C . THR A 1 39 ? 40.556 44.146 27.889 1.00 0.00 39 THR A C 2
ATOM 1647 O O . THR A 1 39 ? 41.681 44.404 28.334 1.00 0.00 39 THR A O 2
ATOM 1658 N N . LYS A 1 40 ? 39.721 43.315 28.527 1.00 0.00 40 LYS A N 2
ATOM 1659 C CA . LYS A 1 40 ? 39.920 42.734 29.868 1.00 0.00 40 LYS A CA 2
ATOM 1660 C C . LYS A 1 40 ? 41.221 41.916 30.008 1.00 0.00 40 LYS A C 2
ATOM 1661 O O . LYS A 1 40 ? 41.708 41.337 29.042 1.00 0.00 40 LYS A O 2
ATOM 1680 N N . THR A 1 41 ? 41.758 41.781 31.221 1.00 0.00 41 THR A N 2
ATOM 1681 C CA . THR A 1 41 ? 43.028 41.065 31.502 1.00 0.00 41 THR A CA 2
ATOM 1682 C C . THR A 1 41 ? 42.901 39.526 31.659 1.00 0.00 41 THR A C 2
ATOM 1683 O O . THR A 1 41 ? 43.750 38.860 32.255 1.00 0.00 41 THR A O 2
ATOM 1694 N N . VAL A 1 42 ? 41.841 38.941 31.082 1.00 0.00 42 VAL A N 2
ATOM 1695 C CA . VAL A 1 42 ? 41.383 37.531 31.124 1.00 0.00 42 VAL A CA 2
ATOM 1696 C C . VAL A 1 42 ? 41.060 36.948 32.515 1.00 0.00 42 VAL A C 2
ATOM 1697 O O . VAL A 1 42 ? 40.077 36.216 32.624 1.00 0.00 42 VAL A O 2
ATOM 1710 N N . VAL A 1 43 ? 41.806 37.250 33.579 1.00 0.00 43 VAL A N 2
ATOM 1711 C CA . VAL A 1 43 ? 41.694 36.583 34.902 1.00 0.00 43 VAL A CA 2
ATOM 1712 C C . VAL A 1 43 ? 40.287 36.585 35.516 1.00 0.00 43 VAL A C 2
ATOM 1713 O O . VAL A 1 43 ? 39.808 35.558 35.996 1.00 0.00 43 VAL A O 2
ATOM 1726 N N . GLN A 1 44 ? 39.611 37.727 35.464 1.00 0.00 44 GLN A N 2
ATOM 1727 C CA . GLN A 1 44 ? 38.219 37.941 35.900 1.00 0.00 44 GLN A CA 2
ATOM 1728 C C . GLN A 1 44 ? 37.241 37.123 35.050 1.00 0.00 44 GLN A C 2
ATOM 1729 O O . GLN A 1 44 ? 36.274 36.574 35.571 1.00 0.00 44 GLN A O 2
ATOM 1743 N N . ILE A 1 45 ? 37.495 37.005 33.745 1.00 0.00 45 ILE A N 2
ATOM 1744 C CA . ILE A 1 45 ? 36.724 36.152 32.835 1.00 0.00 45 ILE A CA 2
ATOM 1745 C C . ILE A 1 45 ? 36.978 34.674 33.105 1.00 0.00 45 ILE A C 2
ATOM 1746 O O . ILE A 1 45 ? 36.050 33.893 32.966 1.00 0.00 45 ILE A O 2
ATOM 1762 N N . ARG A 1 46 ? 38.170 34.277 33.549 1.00 0.00 46 ARG A N 2
ATOM 1763 C CA . ARG A 1 46 ? 38.455 32.870 33.884 1.00 0.00 46 ARG A CA 2
ATOM 1764 C C . ARG A 1 46 ? 37.625 32.371 35.067 1.00 0.00 46 ARG A C 2
ATOM 1765 O O . ARG A 1 46 ? 37.004 31.314 34.996 1.00 0.00 46 ARG A O 2
ATOM 1786 N N . SER A 1 47 ? 37.591 33.160 36.137 1.00 0.00 47 SER A N 2
ATOM 1787 C CA . SER A 1 47 ? 36.801 32.842 37.337 1.00 0.00 47 SER A CA 2
ATOM 1788 C C . SER A 1 47 ? 35.292 32.960 37.109 1.00 0.00 47 SER A C 2
ATOM 1789 O O . SER A 1 47 ? 34.541 32.129 37.613 1.00 0.00 47 SER A O 2
ATOM 1797 N N . HIS A 1 48 ? 34.827 33.922 36.304 1.00 0.00 48 HIS A N 2
ATOM 1798 C CA . HIS A 1 48 ? 33.414 33.972 35.905 1.00 0.00 48 HIS A CA 2
ATOM 1799 C C . HIS A 1 48 ? 33.036 32.885 34.903 1.00 0.00 48 HIS A C 2
ATOM 1800 O O . HIS A 1 48 ? 31.923 32.378 34.991 1.00 0.00 48 HIS A O 2
ATOM 1814 N N . ALA A 1 49 ? 33.942 32.468 34.009 1.00 0.00 49 ALA A N 2
ATOM 1815 C CA . ALA A 1 49 ? 33.699 31.375 33.075 1.00 0.00 49 ALA A CA 2
ATOM 1816 C C . ALA A 1 49 ? 33.270 30.124 33.842 1.00 0.00 49 ALA A C 2
ATOM 1817 O O . ALA A 1 49 ? 32.168 29.629 33.654 1.00 0.00 49 ALA A O 2
ATOM 1824 N N . GLN A 1 50 ? 34.052 29.693 34.823 1.00 0.00 50 GLN A N 2
ATOM 1825 C CA . GLN A 1 50 ? 33.702 28.581 35.714 1.00 0.00 50 GLN A CA 2
ATOM 1826 C C . GLN A 1 50 ? 32.263 28.629 36.297 1.00 0.00 50 GLN A C 2
ATOM 1827 O O . GLN A 1 50 ? 31.676 27.572 36.521 1.00 0.00 50 GLN A O 2
ATOM 1841 N N . LYS A 1 51 ? 31.620 29.799 36.461 1.00 0.00 51 LYS A N 2
ATOM 1842 C CA . LYS A 1 51 ? 30.196 29.898 36.830 1.00 0.00 51 LYS A CA 2
ATOM 1843 C C . LYS A 1 51 ? 29.247 29.267 35.800 1.00 0.00 51 LYS A C 2
ATOM 1844 O O . LYS A 1 51 ? 28.278 28.631 36.215 1.00 0.00 51 LYS A O 2
ATOM 1863 N N . TYR A 1 52 ? 29.529 29.358 34.490 1.00 0.00 52 TYR A N 2
ATOM 1864 C CA . TYR A 1 52 ? 28.733 28.662 33.465 1.00 0.00 52 TYR A CA 2
ATOM 1865 C C . TYR A 1 52 ? 28.763 27.142 33.716 1.00 0.00 52 TYR A C 2
ATOM 1866 O O . TYR A 1 52 ? 27.741 26.467 33.629 1.00 0.00 52 TYR A O 2
ATOM 1884 N N . PHE A 1 53 ? 29.934 26.601 34.070 1.00 0.00 53 PHE A N 2
ATOM 1885 C CA . PHE A 1 53 ? 30.146 25.168 34.291 1.00 0.00 53 PHE A CA 2
ATOM 1886 C C . PHE A 1 53 ? 29.383 24.649 35.522 1.00 0.00 53 PHE A C 2
ATOM 1887 O O . PHE A 1 53 ? 28.885 23.521 35.509 1.00 0.00 53 PHE A O 2
ATOM 1904 N N . LEU A 1 54 ? 29.228 25.493 36.551 1.00 0.00 54 LEU A N 2
ATOM 1905 C CA . LEU A 1 54 ? 28.412 25.234 37.748 1.00 0.00 54 LEU A CA 2
ATOM 1906 C C . LEU A 1 54 ? 26.896 25.380 37.504 1.00 0.00 54 LEU A C 2
ATOM 1907 O O . LEU A 1 54 ? 26.097 25.031 38.378 1.00 0.00 54 LEU A O 2
ATOM 1923 N N . LYS A 1 55 ? 26.484 25.896 36.340 1.00 0.00 55 LYS A N 2
ATOM 1924 C CA . LYS A 1 55 ? 25.090 25.864 35.845 1.00 0.00 55 LYS A CA 2
ATOM 1925 C C . LYS A 1 55 ? 24.829 24.714 34.864 1.00 0.00 55 LYS A C 2
ATOM 1926 O O . LYS A 1 55 ? 23.748 24.129 34.905 1.00 0.00 55 LYS A O 2
ATOM 1945 N N . LEU A 1 56 ? 25.808 24.369 34.028 1.00 0.00 56 LEU A N 2
ATOM 1946 C CA . LEU A 1 56 ? 25.695 23.349 32.983 1.00 0.00 56 LEU A CA 2
ATOM 1947 C C . LEU A 1 56 ? 25.340 21.955 33.536 1.00 0.00 56 LEU A C 2
ATOM 1948 O O . LEU A 1 56 ? 25.918 21.492 34.527 1.00 0.00 56 LEU A O 2
ATOM 1964 N N . ASN A 1 57 ? 24.410 21.268 32.866 1.00 0.00 57 ASN A N 2
ATOM 1965 C CA . ASN A 1 57 ? 23.968 19.916 33.206 1.00 0.00 57 ASN A CA 2
ATOM 1966 C C . ASN A 1 57 ? 25.116 18.879 33.204 1.00 0.00 57 ASN A C 2
ATOM 1967 O O . ASN A 1 57 ? 25.948 18.842 32.294 1.00 0.00 57 ASN A O 2
ATOM 1978 N N . LYS A 1 58 ? 25.135 17.996 34.210 1.00 0.00 58 LYS A N 2
ATOM 1979 C CA . LYS A 1 58 ? 26.201 17.017 34.505 1.00 0.00 58 LYS A CA 2
ATOM 1980 C C . LYS A 1 58 ? 26.231 15.756 33.616 1.00 0.00 58 LYS A C 2
ATOM 1981 O O . LYS A 1 58 ? 27.123 14.920 33.781 1.00 0.00 58 LYS A O 2
ATOM 2000 N N . THR A 1 59 ? 25.270 15.582 32.706 1.00 0.00 59 THR A N 2
ATOM 2001 C CA . THR A 1 59 ? 25.165 14.418 31.793 1.00 0.00 59 THR A CA 2
ATOM 2002 C C . THR A 1 59 ? 26.433 14.290 30.942 1.00 0.00 59 THR A C 2
ATOM 2003 O O . THR A 1 59 ? 26.866 15.280 30.346 1.00 0.00 59 THR A O 2
ATOM 2014 N N . ALA A 1 60 ? 27.015 13.086 30.880 1.00 0.00 60 ALA A N 2
ATOM 2015 C CA . ALA A 1 60 ? 28.350 12.801 30.319 1.00 0.00 60 ALA A CA 2
ATOM 2016 C C . ALA A 1 60 ? 28.430 12.844 28.787 1.00 0.00 60 ALA A C 2
ATOM 2017 O O . ALA A 1 60 ? 29.352 13.504 28.248 1.00 0.00 60 ALA A O 2
ATOM 2025 N N . GLY A 1 1 ? 33.037 61.579 27.417 1.00 0.00 1 GLY A N 3
ATOM 2026 C CA . GLY A 1 1 ? 33.625 60.829 26.298 1.00 0.00 1 GLY A CA 3
ATOM 2027 C C . GLY A 1 1 ? 32.593 59.896 25.703 1.00 0.00 1 GLY A C 3
ATOM 2028 O O . GLY A 1 1 ? 31.470 60.339 25.460 1.00 0.00 1 GLY A O 3
ATOM 2034 N N . PRO A 1 2 ? 32.926 58.609 25.493 1.00 0.00 2 PRO A N 3
ATOM 2035 C CA . PRO A 1 2 ? 31.983 57.581 25.048 1.00 0.00 2 PRO A CA 3
ATOM 2036 C C . PRO A 1 2 ? 30.817 57.334 26.023 1.00 0.00 2 PRO A C 3
ATOM 2037 O O . PRO A 1 2 ? 30.829 57.802 27.170 1.00 0.00 2 PRO A O 3
ATOM 2048 N N . LEU A 1 3 ? 29.810 56.576 25.573 1.00 0.00 3 LEU A N 3
ATOM 2049 C CA . LEU A 1 3 ? 28.634 56.203 26.370 1.00 0.00 3 LEU A CA 3
ATOM 2050 C C . LEU A 1 3 ? 28.963 55.191 27.489 1.00 0.00 3 LEU A C 3
ATOM 2051 O O . LEU A 1 3 ? 28.497 55.360 28.617 1.00 0.00 3 LEU A O 3
ATOM 2067 N N . GLY A 1 4 ? 29.769 54.165 27.195 1.00 0.00 4 GLY A N 3
ATOM 2068 C CA . GLY A 1 4 ? 30.177 53.129 28.154 1.00 0.00 4 GLY A CA 3
ATOM 2069 C C . GLY A 1 4 ? 31.215 53.604 29.180 1.00 0.00 4 GLY A C 3
ATOM 2070 O O . GLY A 1 4 ? 31.960 54.562 28.934 1.00 0.00 4 GLY A O 3
ATOM 2074 N N . SER A 1 5 ? 31.288 52.912 30.325 1.00 0.00 5 SER A N 3
ATOM 2075 C CA . SER A 1 5 ? 32.207 53.242 31.428 1.00 0.00 5 SER A CA 3
ATOM 2076 C C . SER A 1 5 ? 33.652 53.393 30.951 1.00 0.00 5 SER A C 3
ATOM 2077 O O . SER A 1 5 ? 34.209 52.485 30.330 1.00 0.00 5 SER A O 3
ATOM 2085 N N . LYS A 1 6 ? 34.283 54.525 31.280 1.00 0.00 6 LYS A N 3
ATOM 2086 C CA . LYS A 1 6 ? 35.679 54.829 30.934 1.00 0.00 6 LYS A CA 3
ATOM 2087 C C . LYS A 1 6 ? 36.645 53.796 31.522 1.00 0.00 6 LYS A C 3
ATOM 2088 O O . LYS A 1 6 ? 37.514 53.302 30.800 1.00 0.00 6 LYS A O 3
ATOM 2107 N N . LYS A 1 7 ? 36.456 53.433 32.794 1.00 0.00 7 LYS A N 3
ATOM 2108 C CA . LYS A 1 7 ? 37.328 52.528 33.562 1.00 0.00 7 LYS A CA 3
ATOM 2109 C C . LYS A 1 7 ? 36.500 51.691 34.550 1.00 0.00 7 LYS A C 3
ATOM 2110 O O . LYS A 1 7 ? 36.029 52.217 35.564 1.00 0.00 7 LYS A O 3
ATOM 2129 N N . ARG A 1 8 ? 36.313 50.402 34.249 1.00 0.00 8 ARG A N 3
ATOM 2130 C CA . ARG A 1 8 ? 35.540 49.423 35.038 1.00 0.00 8 ARG A CA 3
ATOM 2131 C C . ARG A 1 8 ? 36.132 48.013 34.881 1.00 0.00 8 ARG A C 3
ATOM 2132 O O . ARG A 1 8 ? 35.680 47.206 34.068 1.00 0.00 8 ARG A O 3
ATOM 2153 N N . GLU A 1 9 ? 37.181 47.738 35.654 1.00 0.00 9 GLU A N 3
ATOM 2154 C CA . GLU A 1 9 ? 37.935 46.470 35.686 1.00 0.00 9 GLU A CA 3
ATOM 2155 C C . GLU A 1 9 ? 37.278 45.424 36.628 1.00 0.00 9 GLU A C 3
ATOM 2156 O O . GLU A 1 9 ? 37.931 44.840 37.503 1.00 0.00 9 GLU A O 3
ATOM 2168 N N . VAL A 1 10 ? 35.953 45.252 36.519 1.00 0.00 10 VAL A N 3
ATOM 2169 C CA . VAL A 1 10 ? 35.128 44.387 37.389 1.00 0.00 10 VAL A CA 3
ATOM 2170 C C . VAL A 1 10 ? 33.839 43.942 36.680 1.00 0.00 10 VAL A C 3
ATOM 2171 O O . VAL A 1 10 ? 33.274 44.688 35.879 1.00 0.00 10 VAL A O 3
ATOM 2184 N N . TRP A 1 11 ? 33.369 42.726 36.962 1.00 0.00 11 TRP A N 3
ATOM 2185 C CA . TRP A 1 11 ? 32.113 42.188 36.420 1.00 0.00 11 TRP A CA 3
ATOM 2186 C C . TRP A 1 11 ? 30.856 42.893 36.968 1.00 0.00 11 TRP A C 3
ATOM 2187 O O . TRP A 1 11 ? 30.860 43.486 38.049 1.00 0.00 11 TRP A O 3
ATOM 2208 N N . THR A 1 12 ? 29.747 42.754 36.236 1.00 0.00 12 THR A N 3
ATOM 2209 C CA . THR A 1 12 ? 28.392 43.141 36.666 1.00 0.00 12 THR A CA 3
ATOM 2210 C C . THR A 1 12 ? 27.385 42.049 36.257 1.00 0.00 12 THR A C 3
ATOM 2211 O O . THR A 1 12 ? 27.605 41.338 35.273 1.00 0.00 12 THR A O 3
ATOM 2222 N N . ASP A 1 13 ? 26.278 41.886 36.989 1.00 0.00 13 ASP A N 3
ATOM 2223 C CA . ASP A 1 13 ? 25.295 40.798 36.778 1.00 0.00 13 ASP A CA 3
ATOM 2224 C C . ASP A 1 13 ? 24.502 40.862 35.450 1.00 0.00 13 ASP A C 3
ATOM 2225 O O . ASP A 1 13 ? 23.708 39.964 35.163 1.00 0.00 13 ASP A O 3
ATOM 2234 N N . ALA A 1 14 ? 24.711 41.896 34.628 1.00 0.00 14 ALA A N 3
ATOM 2235 C CA . ALA A 1 14 ? 24.252 42.000 33.235 1.00 0.00 14 ALA A CA 3
ATOM 2236 C C . ALA A 1 14 ? 25.413 41.908 32.222 1.00 0.00 14 ALA A C 3
ATOM 2237 O O . ALA A 1 14 ? 25.187 41.644 31.040 1.00 0.00 14 ALA A O 3
ATOM 2244 N N . GLU A 1 15 ? 26.658 42.114 32.657 1.00 0.00 15 GLU A N 3
ATOM 2245 C CA . GLU A 1 15 ? 27.854 42.069 31.809 1.00 0.00 15 GLU A CA 3
ATOM 2246 C C . GLU A 1 15 ? 28.275 40.608 31.577 1.00 0.00 15 GLU A C 3
ATOM 2247 O O . GLU A 1 15 ? 28.753 40.245 30.500 1.00 0.00 15 GLU A O 3
ATOM 2259 N N . HIS A 1 16 ? 28.005 39.730 32.556 1.00 0.00 16 HIS A N 3
ATOM 2260 C CA . HIS A 1 16 ? 28.282 38.291 32.473 1.00 0.00 16 HIS A CA 3
ATOM 2261 C C . HIS A 1 16 ? 27.596 37.640 31.264 1.00 0.00 16 HIS A C 3
ATOM 2262 O O . HIS A 1 16 ? 28.165 36.754 30.626 1.00 0.00 16 HIS A O 3
ATOM 2276 N N . ALA A 1 17 ? 26.408 38.131 30.906 1.00 0.00 17 ALA A N 3
ATOM 2277 C CA . ALA A 1 17 ? 25.634 37.667 29.761 1.00 0.00 17 ALA A CA 3
ATOM 2278 C C . ALA A 1 17 ? 26.433 37.736 28.445 1.00 0.00 17 ALA A C 3
ATOM 2279 O O . ALA A 1 17 ? 26.213 36.899 27.570 1.00 0.00 17 ALA A O 3
ATOM 2286 N N . LYS A 1 18 ? 27.391 38.670 28.313 1.00 0.00 18 LYS A N 3
ATOM 2287 C CA . LYS A 1 18 ? 28.279 38.771 27.146 1.00 0.00 18 LYS A CA 3
ATOM 2288 C C . LYS A 1 18 ? 29.385 37.706 27.157 1.00 0.00 18 LYS A C 3
ATOM 2289 O O . LYS A 1 18 ? 29.698 37.119 26.127 1.00 0.00 18 LYS A O 3
ATOM 2308 N N . PHE A 1 19 ? 29.939 37.379 28.324 1.00 0.00 19 PHE A N 3
ATOM 2309 C CA . PHE A 1 19 ? 30.895 36.263 28.492 1.00 0.00 19 PHE A CA 3
ATOM 2310 C C . PHE A 1 19 ? 30.277 34.937 28.036 1.00 0.00 19 PHE A C 3
ATOM 2311 O O . PHE A 1 19 ? 30.936 34.155 27.350 1.00 0.00 19 PHE A O 3
ATOM 2328 N N . VAL A 1 20 ? 28.993 34.743 28.343 1.00 0.00 20 VAL A N 3
ATOM 2329 C CA . VAL A 1 20 ? 28.198 33.553 27.991 1.00 0.00 20 VAL A CA 3
ATOM 2330 C C . VAL A 1 20 ? 28.050 33.381 26.469 1.00 0.00 20 VAL A C 3
ATOM 2331 O O . VAL A 1 20 ? 27.792 32.274 25.989 1.00 0.00 20 VAL A O 3
ATOM 2344 N N . GLU A 1 21 ? 28.305 34.428 25.679 1.00 0.00 21 GLU A N 3
ATOM 2345 C CA . GLU A 1 21 ? 28.297 34.379 24.216 1.00 0.00 21 GLU A CA 3
ATOM 2346 C C . GLU A 1 21 ? 29.585 33.823 23.654 1.00 0.00 21 GLU A C 3
ATOM 2347 O O . GLU A 1 21 ? 29.535 32.927 22.818 1.00 0.00 21 GLU A O 3
ATOM 2359 N N . GLY A 1 22 ? 30.723 34.345 24.120 1.00 0.00 22 GLY A N 3
ATOM 2360 C CA . GLY A 1 22 ? 32.052 33.953 23.662 1.00 0.00 22 GLY A CA 3
ATOM 2361 C C . GLY A 1 22 ? 32.312 32.452 23.811 1.00 0.00 22 GLY A C 3
ATOM 2362 O O . GLY A 1 22 ? 33.106 31.889 23.061 1.00 0.00 22 GLY A O 3
ATOM 2366 N N . LEU A 1 23 ? 31.567 31.775 24.688 1.00 0.00 23 LEU A N 3
ATOM 2367 C CA . LEU A 1 23 ? 31.640 30.312 24.848 1.00 0.00 23 LEU A CA 3
ATOM 2368 C C . LEU A 1 23 ? 31.224 29.576 23.559 1.00 0.00 23 LEU A C 3
ATOM 2369 O O . LEU A 1 23 ? 31.782 28.534 23.220 1.00 0.00 23 LEU A O 3
ATOM 2385 N N . ALA A 1 24 ? 30.269 30.160 22.832 1.00 0.00 24 ALA A N 3
ATOM 2386 C CA . ALA A 1 24 ? 29.750 29.702 21.548 1.00 0.00 24 ALA A CA 3
ATOM 2387 C C . ALA A 1 24 ? 30.496 30.284 20.322 1.00 0.00 24 ALA A C 3
ATOM 2388 O O . ALA A 1 24 ? 30.196 29.890 19.192 1.00 0.00 24 ALA A O 3
ATOM 2395 N N . LEU A 1 25 ? 31.446 31.213 20.517 1.00 0.00 25 LEU A N 3
ATOM 2396 C CA . LEU A 1 25 ? 32.271 31.802 19.440 1.00 0.00 25 LEU A CA 3
ATOM 2397 C C . LEU A 1 25 ? 33.676 31.190 19.398 1.00 0.00 25 LEU A C 3
ATOM 2398 O O . LEU A 1 25 ? 34.131 30.716 18.359 1.00 0.00 25 LEU A O 3
ATOM 2414 N N . PHE A 1 26 ? 34.362 31.241 20.541 1.00 0.00 26 PHE A N 3
ATOM 2415 C CA . PHE A 1 26 ? 35.774 30.876 20.707 1.00 0.00 26 PHE A CA 3
ATOM 2416 C C . PHE A 1 26 ? 35.993 29.436 21.191 1.00 0.00 26 PHE A C 3
ATOM 2417 O O . PHE A 1 26 ? 37.073 28.879 20.984 1.00 0.00 26 PHE A O 3
ATOM 2434 N N . HIS A 1 27 ? 34.971 28.862 21.840 1.00 0.00 27 HIS A N 3
ATOM 2435 C CA . HIS A 1 27 ? 34.924 27.481 22.355 1.00 0.00 27 HIS A CA 3
ATOM 2436 C C . HIS A 1 27 ? 36.062 27.122 23.323 1.00 0.00 27 HIS A C 3
ATOM 2437 O O . HIS A 1 27 ? 37.041 26.475 22.945 1.00 0.00 27 HIS A O 3
ATOM 2451 N N . LYS A 1 28 ? 35.867 27.461 24.609 1.00 0.00 28 LYS A N 3
ATOM 2452 C CA . LYS A 1 28 ? 36.706 27.037 25.749 1.00 0.00 28 LYS A CA 3
ATOM 2453 C C . LYS A 1 28 ? 38.102 27.683 25.755 1.00 0.00 28 LYS A C 3
ATOM 2454 O O . LYS A 1 28 ? 39.127 27.020 25.926 1.00 0.00 28 LYS A O 3
ATOM 2473 N N . ASP A 1 29 ? 38.130 29.004 25.573 1.00 0.00 29 ASP A N 3
ATOM 2474 C CA . ASP A 1 29 ? 39.323 29.811 25.316 1.00 0.00 29 ASP A CA 3
ATOM 2475 C C . ASP A 1 29 ? 39.097 31.247 25.819 1.00 0.00 29 ASP A C 3
ATOM 2476 O O . ASP A 1 29 ? 38.562 32.120 25.124 1.00 0.00 29 ASP A O 3
ATOM 2485 N N . TRP A 1 30 ? 39.448 31.502 27.079 1.00 0.00 30 TRP A N 3
ATOM 2486 C CA . TRP A 1 30 ? 39.165 32.771 27.740 1.00 0.00 30 TRP A CA 3
ATOM 2487 C C . TRP A 1 30 ? 39.966 33.935 27.133 1.00 0.00 30 TRP A C 3
ATOM 2488 O O . TRP A 1 30 ? 39.520 35.083 27.172 1.00 0.00 30 TRP A O 3
ATOM 2509 N N . LYS A 1 31 ? 41.086 33.612 26.469 1.00 0.00 31 LYS A N 3
ATOM 2510 C CA . LYS A 1 31 ? 42.035 34.511 25.788 1.00 0.00 31 LYS A CA 3
ATOM 2511 C C . LYS A 1 31 ? 41.434 35.236 24.579 1.00 0.00 31 LYS A C 3
ATOM 2512 O O . LYS A 1 31 ? 42.083 36.109 24.009 1.00 0.00 31 LYS A O 3
ATOM 2531 N N . LYS A 1 32 ? 40.176 34.939 24.233 1.00 0.00 32 LYS A N 3
ATOM 2532 C CA . LYS A 1 32 ? 39.400 35.647 23.205 1.00 0.00 32 LYS A CA 3
ATOM 2533 C C . LYS A 1 32 ? 38.171 36.346 23.784 1.00 0.00 32 LYS A C 3
ATOM 2534 O O . LYS A 1 32 ? 37.838 37.443 23.358 1.00 0.00 32 LYS A O 3
ATOM 2553 N N . ILE A 1 33 ? 37.570 35.801 24.845 1.00 0.00 33 ILE A N 3
ATOM 2554 C CA . ILE A 1 33 ? 36.400 36.390 25.526 1.00 0.00 33 ILE A CA 3
ATOM 2555 C C . ILE A 1 33 ? 36.621 37.852 25.928 1.00 0.00 33 ILE A C 3
ATOM 2556 O O . ILE A 1 33 ? 35.711 38.670 25.769 1.00 0.00 33 ILE A O 3
ATOM 2572 N N . LYS A 1 34 ? 37.831 38.208 26.372 1.00 0.00 34 LYS A N 3
ATOM 2573 C CA . LYS A 1 34 ? 38.176 39.600 26.722 1.00 0.00 34 LYS A CA 3
ATOM 2574 C C . LYS A 1 34 ? 37.882 40.621 25.609 1.00 0.00 34 LYS A C 3
ATOM 2575 O O . LYS A 1 34 ? 37.453 41.736 25.901 1.00 0.00 34 LYS A O 3
ATOM 2594 N N . GLU A 1 35 ? 38.020 40.198 24.353 1.00 0.00 35 GLU A N 3
ATOM 2595 C CA . GLU A 1 35 ? 37.775 41.023 23.164 1.00 0.00 35 GLU A CA 3
ATOM 2596 C C . GLU A 1 35 ? 36.283 41.220 22.860 1.00 0.00 35 GLU A C 3
ATOM 2597 O O . GLU A 1 35 ? 35.919 42.170 22.170 1.00 0.00 35 GLU A O 3
ATOM 2609 N N . TYR A 1 36 ? 35.405 40.327 23.338 1.00 0.00 36 TYR A N 3
ATOM 2610 C CA . TYR A 1 36 ? 33.972 40.386 23.036 1.00 0.00 36 TYR A CA 3
ATOM 2611 C C . TYR A 1 36 ? 33.298 41.437 23.915 1.00 0.00 36 TYR A C 3
ATOM 2612 O O . TYR A 1 36 ? 32.617 42.343 23.427 1.00 0.00 36 TYR A O 3
ATOM 2630 N N . ILE A 1 37 ? 33.573 41.344 25.218 1.00 0.00 37 ILE A N 3
ATOM 2631 C CA . ILE A 1 37 ? 33.153 42.329 26.221 1.00 0.00 37 ILE A CA 3
ATOM 2632 C C . ILE A 1 37 ? 33.853 43.676 25.982 1.00 0.00 37 ILE A C 3
ATOM 2633 O O . ILE A 1 37 ? 33.194 44.718 26.000 1.00 0.00 37 ILE A O 3
ATOM 2649 N N . GLY A 1 38 ? 35.160 43.645 25.691 1.00 0.00 38 GLY A N 3
ATOM 2650 C CA . GLY A 1 38 ? 35.959 44.791 25.257 1.00 0.00 38 GLY A CA 3
ATOM 2651 C C . GLY A 1 38 ? 37.006 45.242 26.283 1.00 0.00 38 GLY A C 3
ATOM 2652 O O . GLY A 1 38 ? 36.671 45.762 27.349 1.00 0.00 38 GLY A O 3
ATOM 2656 N N . THR A 1 39 ? 38.282 45.060 25.926 1.00 0.00 39 THR A N 3
ATOM 2657 C CA . THR A 1 39 ? 39.494 45.573 26.607 1.00 0.00 39 THR A CA 3
ATOM 2658 C C . THR A 1 39 ? 39.661 45.151 28.083 1.00 0.00 39 THR A C 3
ATOM 2659 O O . THR A 1 39 ? 40.328 45.810 28.891 1.00 0.00 39 THR A O 3
ATOM 2670 N N . LYS A 1 40 ? 39.065 44.011 28.458 1.00 0.00 40 LYS A N 3
ATOM 2671 C CA . LYS A 1 40 ? 39.143 43.438 29.813 1.00 0.00 40 LYS A CA 3
ATOM 2672 C C . LYS A 1 40 ? 40.393 42.573 30.011 1.00 0.00 40 LYS A C 3
ATOM 2673 O O . LYS A 1 40 ? 41.007 42.136 29.037 1.00 0.00 40 LYS A O 3
ATOM 2692 N N . THR A 1 41 ? 40.774 42.290 31.255 1.00 0.00 41 THR A N 3
ATOM 2693 C CA . THR A 1 41 ? 41.768 41.239 31.557 1.00 0.00 41 THR A CA 3
ATOM 2694 C C . THR A 1 41 ? 41.086 39.867 31.605 1.00 0.00 41 THR A C 3
ATOM 2695 O O . THR A 1 41 ? 39.941 39.751 32.053 1.00 0.00 41 THR A O 3
ATOM 2706 N N . VAL A 1 42 ? 41.767 38.797 31.183 1.00 0.00 42 VAL A N 3
ATOM 2707 C CA . VAL A 1 42 ? 41.246 37.423 31.324 1.00 0.00 42 VAL A CA 3
ATOM 2708 C C . VAL A 1 42 ? 41.163 36.984 32.798 1.00 0.00 42 VAL A C 3
ATOM 2709 O O . VAL A 1 42 ? 40.360 36.113 33.124 1.00 0.00 42 VAL A O 3
ATOM 2722 N N . VAL A 1 43 ? 41.878 37.645 33.718 1.00 0.00 43 VAL A N 3
ATOM 2723 C CA . VAL A 1 43 ? 41.917 37.297 35.156 1.00 0.00 43 VAL A CA 3
ATOM 2724 C C . VAL A 1 43 ? 40.520 37.190 35.794 1.00 0.00 43 VAL A C 3
ATOM 2725 O O . VAL A 1 43 ? 40.208 36.153 36.383 1.00 0.00 43 VAL A O 3
ATOM 2738 N N . GLN A 1 44 ? 39.644 38.200 35.657 1.00 0.00 44 GLN A N 3
ATOM 2739 C CA . GLN A 1 44 ? 38.265 38.101 36.190 1.00 0.00 44 GLN A CA 3
ATOM 2740 C C . GLN A 1 44 ? 37.373 37.196 35.330 1.00 0.00 44 GLN A C 3
ATOM 2741 O O . GLN A 1 44 ? 36.426 36.577 35.818 1.00 0.00 44 GLN A O 3
ATOM 2755 N N . ILE A 1 45 ? 37.651 37.132 34.027 1.00 0.00 45 ILE A N 3
ATOM 2756 C CA . ILE A 1 45 ? 36.886 36.321 33.073 1.00 0.00 45 ILE A CA 3
ATOM 2757 C C . ILE A 1 45 ? 37.010 34.838 33.406 1.00 0.00 45 ILE A C 3
ATOM 2758 O O . ILE A 1 45 ? 36.002 34.142 33.376 1.00 0.00 45 ILE A O 3
ATOM 2774 N N . ARG A 1 46 ? 38.200 34.367 33.789 1.00 0.00 46 ARG A N 3
ATOM 2775 C CA . ARG A 1 46 ? 38.458 32.954 34.113 1.00 0.00 46 ARG A CA 3
ATOM 2776 C C . ARG A 1 46 ? 37.577 32.454 35.255 1.00 0.00 46 ARG A C 3
ATOM 2777 O O . ARG A 1 46 ? 36.970 31.392 35.152 1.00 0.00 46 ARG A O 3
ATOM 2798 N N . SER A 1 47 ? 37.456 33.277 36.294 1.00 0.00 47 SER A N 3
ATOM 2799 C CA . SER A 1 47 ? 36.590 33.014 37.453 1.00 0.00 47 SER A CA 3
ATOM 2800 C C . SER A 1 47 ? 35.134 32.815 37.029 1.00 0.00 47 SER A C 3
ATOM 2801 O O . SER A 1 47 ? 34.542 31.778 37.323 1.00 0.00 47 SER A O 3
ATOM 2809 N N . HIS A 1 48 ? 34.571 33.763 36.277 1.00 0.00 48 HIS A N 3
ATOM 2810 C CA . HIS A 1 48 ? 33.188 33.697 35.785 1.00 0.00 48 HIS A CA 3
ATOM 2811 C C . HIS A 1 48 ? 32.977 32.579 34.750 1.00 0.00 48 HIS A C 3
ATOM 2812 O O . HIS A 1 48 ? 31.972 31.871 34.797 1.00 0.00 48 HIS A O 3
ATOM 2826 N N . ALA A 1 49 ? 33.944 32.347 33.860 1.00 0.00 49 ALA A N 3
ATOM 2827 C CA . ALA A 1 49 ? 33.881 31.332 32.809 1.00 0.00 49 ALA A CA 3
ATOM 2828 C C . ALA A 1 49 ? 33.998 29.875 33.319 1.00 0.00 49 ALA A C 3
ATOM 2829 O O . ALA A 1 49 ? 33.794 28.910 32.592 1.00 0.00 49 ALA A O 3
ATOM 2836 N N . GLN A 1 50 ? 34.321 29.684 34.583 1.00 0.00 50 GLN A N 3
ATOM 2837 C CA . GLN A 1 50 ? 34.174 28.407 35.283 1.00 0.00 50 GLN A CA 3
ATOM 2838 C C . GLN A 1 50 ? 32.739 28.214 35.805 1.00 0.00 50 GLN A C 3
ATOM 2839 O O . GLN A 1 50 ? 32.272 27.078 35.901 1.00 0.00 50 GLN A O 3
ATOM 2853 N N . LYS A 1 51 ? 32.012 29.300 36.115 1.00 0.00 51 LYS A N 3
ATOM 2854 C CA . LYS A 1 51 ? 30.676 29.250 36.740 1.00 0.00 51 LYS A CA 3
ATOM 2855 C C . LYS A 1 51 ? 29.571 28.825 35.786 1.00 0.00 51 LYS A C 3
ATOM 2856 O O . LYS A 1 51 ? 28.715 28.045 36.201 1.00 0.00 51 LYS A O 3
ATOM 2875 N N . TYR A 1 52 ? 29.622 29.222 34.504 1.00 0.00 52 TYR A N 3
ATOM 2876 C CA . TYR A 1 52 ? 28.617 28.755 33.537 1.00 0.00 52 TYR A CA 3
ATOM 2877 C C . TYR A 1 52 ? 28.526 27.214 33.507 1.00 0.00 52 TYR A C 3
ATOM 2878 O O . TYR A 1 52 ? 27.442 26.653 33.366 1.00 0.00 52 TYR A O 3
ATOM 2896 N N . PHE A 1 53 ? 29.665 26.523 33.668 1.00 0.00 53 PHE A N 3
ATOM 2897 C CA . PHE A 1 53 ? 29.758 25.064 33.601 1.00 0.00 53 PHE A CA 3
ATOM 2898 C C . PHE A 1 53 ? 29.036 24.383 34.780 1.00 0.00 53 PHE A C 3
ATOM 2899 O O . PHE A 1 53 ? 28.570 23.253 34.649 1.00 0.00 53 PHE A O 3
ATOM 2916 N N . LEU A 1 54 ? 28.886 25.078 35.920 1.00 0.00 54 LEU A N 3
ATOM 2917 C CA . LEU A 1 54 ? 28.111 24.623 37.087 1.00 0.00 54 LEU A CA 3
ATOM 2918 C C . LEU A 1 54 ? 26.591 24.676 36.848 1.00 0.00 54 LEU A C 3
ATOM 2919 O O . LEU A 1 54 ? 25.855 23.852 37.390 1.00 0.00 54 LEU A O 3
ATOM 2935 N N . LYS A 1 55 ? 26.111 25.633 36.039 1.00 0.00 55 LYS A N 3
ATOM 2936 C CA . LYS A 1 55 ? 24.697 25.739 35.623 1.00 0.00 55 LYS A CA 3
ATOM 2937 C C . LYS A 1 55 ? 24.376 24.894 34.385 1.00 0.00 55 LYS A C 3
ATOM 2938 O O . LYS A 1 55 ? 23.232 24.472 34.238 1.00 0.00 55 LYS A O 3
ATOM 2957 N N . LEU A 1 56 ? 25.356 24.627 33.513 1.00 0.00 56 LEU A N 3
ATOM 2958 C CA . LEU A 1 56 ? 25.215 23.782 32.320 1.00 0.00 56 LEU A CA 3
ATOM 2959 C C . LEU A 1 56 ? 25.046 22.301 32.688 1.00 0.00 56 LEU A C 3
ATOM 2960 O O . LEU A 1 56 ? 25.980 21.668 33.192 1.00 0.00 56 LEU A O 3
ATOM 2976 N N . ASN A 1 57 ? 23.879 21.727 32.384 1.00 0.00 57 ASN A N 3
ATOM 2977 C CA . ASN A 1 57 ? 23.618 20.293 32.567 1.00 0.00 57 ASN A CA 3
ATOM 2978 C C . ASN A 1 57 ? 24.511 19.425 31.658 1.00 0.00 57 ASN A C 3
ATOM 2979 O O . ASN A 1 57 ? 24.680 19.719 30.471 1.00 0.00 57 ASN A O 3
ATOM 2990 N N . LYS A 1 58 ? 25.062 18.343 32.221 1.00 0.00 58 LYS A N 3
ATOM 2991 C CA . LYS A 1 58 ? 26.012 17.440 31.544 1.00 0.00 58 LYS A CA 3
ATOM 2992 C C . LYS A 1 58 ? 25.418 16.710 30.334 1.00 0.00 58 LYS A C 3
ATOM 2993 O O . LYS A 1 58 ? 24.238 16.356 30.302 1.00 0.00 58 LYS A O 3
ATOM 3012 N N . THR A 1 59 ? 26.270 16.462 29.350 1.00 0.00 59 THR A N 3
ATOM 3013 C CA . THR A 1 59 ? 25.977 15.851 28.043 1.00 0.00 59 THR A CA 3
ATOM 3014 C C . THR A 1 59 ? 26.076 14.321 28.056 1.00 0.00 59 THR A C 3
ATOM 3015 O O . THR A 1 59 ? 26.797 13.749 28.874 1.00 0.00 59 THR A O 3
ATOM 3026 N N . ALA A 1 60 ? 25.384 13.647 27.129 1.00 0.00 60 ALA A N 3
ATOM 3027 C CA . ALA A 1 60 ? 25.506 12.200 26.890 1.00 0.00 60 ALA A CA 3
ATOM 3028 C C . ALA A 1 60 ? 26.800 11.831 26.144 1.00 0.00 60 ALA A C 3
ATOM 3029 O O . ALA A 1 60 ? 27.022 12.347 25.021 1.00 0.00 60 ALA A O 3
ATOM 3037 N N . GLY A 1 1 ? 36.517 46.054 11.592 1.00 0.00 1 GLY A N 4
ATOM 3038 C CA . GLY A 1 1 ? 36.455 46.793 12.864 1.00 0.00 1 GLY A CA 4
ATOM 3039 C C . GLY A 1 1 ? 36.474 45.842 14.054 1.00 0.00 1 GLY A C 4
ATOM 3040 O O . GLY A 1 1 ? 36.091 44.682 13.893 1.00 0.00 1 GLY A O 4
ATOM 3046 N N . PRO A 1 2 ? 36.886 46.302 15.251 1.00 0.00 2 PRO A N 4
ATOM 3047 C CA . PRO A 1 2 ? 37.162 45.449 16.415 1.00 0.00 2 PRO A CA 4
ATOM 3048 C C . PRO A 1 2 ? 36.020 44.528 16.882 1.00 0.00 2 PRO A C 4
ATOM 3049 O O . PRO A 1 2 ? 34.830 44.810 16.695 1.00 0.00 2 PRO A O 4
ATOM 3060 N N . LEU A 1 3 ? 36.405 43.424 17.525 1.00 0.00 3 LEU A N 4
ATOM 3061 C CA . LEU A 1 3 ? 35.533 42.440 18.170 1.00 0.00 3 LEU A CA 4
ATOM 3062 C C . LEU A 1 3 ? 34.984 42.955 19.515 1.00 0.00 3 LEU A C 4
ATOM 3063 O O . LEU A 1 3 ? 35.744 43.464 20.340 1.00 0.00 3 LEU A O 4
ATOM 3079 N N . GLY A 1 4 ? 33.691 42.737 19.769 1.00 0.00 4 GLY A N 4
ATOM 3080 C CA . GLY A 1 4 ? 33.042 43.015 21.054 1.00 0.00 4 GLY A CA 4
ATOM 3081 C C . GLY A 1 4 ? 32.435 44.409 21.195 1.00 0.00 4 GLY A C 4
ATOM 3082 O O . GLY A 1 4 ? 32.493 45.235 20.280 1.00 0.00 4 GLY A O 4
ATOM 3086 N N . SER A 1 5 ? 31.871 44.673 22.372 1.00 0.00 5 SER A N 4
ATOM 3087 C CA . SER A 1 5 ? 31.274 45.953 22.778 1.00 0.00 5 SER A CA 4
ATOM 3088 C C . SER A 1 5 ? 31.383 46.114 24.297 1.00 0.00 5 SER A C 4
ATOM 3089 O O . SER A 1 5 ? 31.543 45.120 25.010 1.00 0.00 5 SER A O 4
ATOM 3097 N N . LYS A 1 6 ? 31.278 47.344 24.813 1.00 0.00 6 LYS A N 4
ATOM 3098 C CA . LYS A 1 6 ? 31.452 47.644 26.244 1.00 0.00 6 LYS A CA 4
ATOM 3099 C C . LYS A 1 6 ? 30.409 48.607 26.824 1.00 0.00 6 LYS A C 4
ATOM 3100 O O . LYS A 1 6 ? 29.893 49.486 26.132 1.00 0.00 6 LYS A O 4
ATOM 3119 N N . LYS A 1 7 ? 30.135 48.421 28.118 1.00 0.00 7 LYS A N 4
ATOM 3120 C CA . LYS A 1 7 ? 29.248 49.221 28.985 1.00 0.00 7 LYS A CA 4
ATOM 3121 C C . LYS A 1 7 ? 29.789 49.408 30.411 1.00 0.00 7 LYS A C 4
ATOM 3122 O O . LYS A 1 7 ? 29.340 50.331 31.093 1.00 0.00 7 LYS A O 4
ATOM 3141 N N . ARG A 1 8 ? 30.730 48.572 30.875 1.00 0.00 8 ARG A N 4
ATOM 3142 C CA . ARG A 1 8 ? 31.326 48.661 32.221 1.00 0.00 8 ARG A CA 4
ATOM 3143 C C . ARG A 1 8 ? 32.761 48.130 32.243 1.00 0.00 8 ARG A C 4
ATOM 3144 O O . ARG A 1 8 ? 33.073 47.111 31.628 1.00 0.00 8 ARG A O 4
ATOM 3165 N N . GLU A 1 9 ? 33.610 48.769 33.038 1.00 0.00 9 GLU A N 4
ATOM 3166 C CA . GLU A 1 9 ? 35.013 48.407 33.275 1.00 0.00 9 GLU A CA 4
ATOM 3167 C C . GLU A 1 9 ? 35.223 47.199 34.224 1.00 0.00 9 GLU A C 4
ATOM 3168 O O . GLU A 1 9 ? 36.357 46.767 34.419 1.00 0.00 9 GLU A O 4
ATOM 3180 N N . VAL A 1 10 ? 34.148 46.624 34.776 1.00 0.00 10 VAL A N 4
ATOM 3181 C CA . VAL A 1 10 ? 34.127 45.524 35.768 1.00 0.00 10 VAL A CA 4
ATOM 3182 C C . VAL A 1 10 ? 32.893 44.623 35.553 1.00 0.00 10 VAL A C 4
ATOM 3183 O O . VAL A 1 10 ? 31.971 45.021 34.834 1.00 0.00 10 VAL A O 4
ATOM 3196 N N . TRP A 1 11 ? 32.862 43.405 36.114 1.00 0.00 11 TRP A N 4
ATOM 3197 C CA . TRP A 1 11 ? 31.726 42.475 35.988 1.00 0.00 11 TRP A CA 4
ATOM 3198 C C . TRP A 1 11 ? 30.399 43.054 36.519 1.00 0.00 11 TRP A C 4
ATOM 3199 O O . TRP A 1 11 ? 30.367 43.752 37.535 1.00 0.00 11 TRP A O 4
ATOM 3220 N N . THR A 1 12 ? 29.296 42.712 35.842 1.00 0.00 12 THR A N 4
ATOM 3221 C CA . THR A 1 12 ? 27.906 43.070 36.210 1.00 0.00 12 THR A CA 4
ATOM 3222 C C . THR A 1 12 ? 26.942 41.921 35.891 1.00 0.00 12 THR A C 4
ATOM 3223 O O . THR A 1 12 ? 27.267 41.042 35.084 1.00 0.00 12 THR A O 4
ATOM 3234 N N . ASP A 1 13 ? 25.740 41.910 36.477 1.00 0.00 13 ASP A N 4
ATOM 3235 C CA . ASP A 1 13 ? 24.698 40.915 36.153 1.00 0.00 13 ASP A CA 4
ATOM 3236 C C . ASP A 1 13 ? 24.042 41.116 34.764 1.00 0.00 13 ASP A C 4
ATOM 3237 O O . ASP A 1 13 ? 23.192 40.323 34.360 1.00 0.00 13 ASP A O 4
ATOM 3246 N N . ALA A 1 14 ? 24.434 42.152 34.013 1.00 0.00 14 ALA A N 4
ATOM 3247 C CA . ALA A 1 14 ? 24.097 42.344 32.598 1.00 0.00 14 ALA A CA 4
ATOM 3248 C C . ALA A 1 14 ? 25.280 41.990 31.678 1.00 0.00 14 ALA A C 4
ATOM 3249 O O . ALA A 1 14 ? 25.096 41.691 30.499 1.00 0.00 14 ALA A O 4
ATOM 3256 N N . GLU A 1 15 ? 26.512 42.009 32.191 1.00 0.00 15 GLU A N 4
ATOM 3257 C CA . GLU A 1 15 ? 27.720 41.696 31.431 1.00 0.00 15 GLU A CA 4
ATOM 3258 C C . GLU A 1 15 ? 27.991 40.189 31.410 1.00 0.00 15 GLU A C 4
ATOM 3259 O O . GLU A 1 15 ? 28.527 39.679 30.432 1.00 0.00 15 GLU A O 4
ATOM 3271 N N . HIS A 1 16 ? 27.554 39.447 32.438 1.00 0.00 16 HIS A N 4
ATOM 3272 C CA . HIS A 1 16 ? 27.664 37.978 32.474 1.00 0.00 16 HIS A CA 4
ATOM 3273 C C . HIS A 1 16 ? 27.104 37.356 31.182 1.00 0.00 16 HIS A C 4
ATOM 3274 O O . HIS A 1 16 ? 27.719 36.472 30.586 1.00 0.00 16 HIS A O 4
ATOM 3288 N N . ALA A 1 17 ? 26.003 37.926 30.687 1.00 0.00 17 ALA A N 4
ATOM 3289 C CA . ALA A 1 17 ? 25.317 37.524 29.471 1.00 0.00 17 ALA A CA 4
ATOM 3290 C C . ALA A 1 17 ? 26.210 37.568 28.215 1.00 0.00 17 ALA A C 4
ATOM 3291 O O . ALA A 1 17 ? 25.963 36.801 27.285 1.00 0.00 17 ALA A O 4
ATOM 3298 N N . LYS A 1 18 ? 27.249 38.425 28.190 1.00 0.00 18 LYS A N 4
ATOM 3299 C CA . LYS A 1 18 ? 28.253 38.587 27.126 1.00 0.00 18 LYS A CA 4
ATOM 3300 C C . LYS A 1 18 ? 29.281 37.463 27.136 1.00 0.00 18 LYS A C 4
ATOM 3301 O O . LYS A 1 18 ? 29.626 36.905 26.099 1.00 0.00 18 LYS A O 4
ATOM 3320 N N . PHE A 1 19 ? 29.775 37.133 28.327 1.00 0.00 19 PHE A N 4
ATOM 3321 C CA . PHE A 1 19 ? 30.742 36.037 28.528 1.00 0.00 19 PHE A CA 4
ATOM 3322 C C . PHE A 1 19 ? 30.164 34.722 28.014 1.00 0.00 19 PHE A C 4
ATOM 3323 O O . PHE A 1 19 ? 30.861 33.959 27.346 1.00 0.00 19 PHE A O 4
ATOM 3340 N N . VAL A 1 20 ? 28.866 34.523 28.248 1.00 0.00 20 VAL A N 4
ATOM 3341 C CA . VAL A 1 20 ? 28.122 33.331 27.818 1.00 0.00 20 VAL A CA 4
ATOM 3342 C C . VAL A 1 20 ? 28.000 33.239 26.284 1.00 0.00 20 VAL A C 4
ATOM 3343 O O . VAL A 1 20 ? 27.874 32.137 25.748 1.00 0.00 20 VAL A O 4
ATOM 3356 N N . GLU A 1 21 ? 28.144 34.347 25.542 1.00 0.00 21 GLU A N 4
ATOM 3357 C CA . GLU A 1 21 ? 28.167 34.342 24.070 1.00 0.00 21 GLU A CA 4
ATOM 3358 C C . GLU A 1 21 ? 29.497 33.824 23.540 1.00 0.00 21 GLU A C 4
ATOM 3359 O O . GLU A 1 21 ? 29.515 32.935 22.693 1.00 0.00 21 GLU A O 4
ATOM 3371 N N . GLY A 1 22 ? 30.624 34.322 24.068 1.00 0.00 22 GLY A N 4
ATOM 3372 C CA . GLY A 1 22 ? 31.957 33.901 23.646 1.00 0.00 22 GLY A CA 4
ATOM 3373 C C . GLY A 1 22 ? 32.179 32.386 23.750 1.00 0.00 22 GLY A C 4
ATOM 3374 O O . GLY A 1 22 ? 32.989 31.837 23.003 1.00 0.00 22 GLY A O 4
ATOM 3378 N N . LEU A 1 23 ? 31.406 31.676 24.582 1.00 0.00 23 LEU A N 4
ATOM 3379 C CA . LEU A 1 23 ? 31.488 30.207 24.674 1.00 0.00 23 LEU A CA 4
ATOM 3380 C C . LEU A 1 23 ? 30.978 29.514 23.392 1.00 0.00 23 LEU A C 4
ATOM 3381 O O . LEU A 1 23 ? 31.444 28.431 23.039 1.00 0.00 23 LEU A O 4
ATOM 3397 N N . ALA A 1 24 ? 30.059 30.157 22.668 1.00 0.00 24 ALA A N 4
ATOM 3398 C CA . ALA A 1 24 ? 29.553 29.738 21.361 1.00 0.00 24 ALA A CA 4
ATOM 3399 C C . ALA A 1 24 ? 30.388 30.269 20.174 1.00 0.00 24 ALA A C 4
ATOM 3400 O O . ALA A 1 24 ? 30.316 29.695 19.086 1.00 0.00 24 ALA A O 4
ATOM 3407 N N . LEU A 1 25 ? 31.172 31.345 20.355 1.00 0.00 25 LEU A N 4
ATOM 3408 C CA . LEU A 1 25 ? 32.025 31.931 19.299 1.00 0.00 25 LEU A CA 4
ATOM 3409 C C . LEU A 1 25 ? 33.403 31.264 19.240 1.00 0.00 25 LEU A C 4
ATOM 3410 O O . LEU A 1 25 ? 33.833 30.788 18.188 1.00 0.00 25 LEU A O 4
ATOM 3426 N N . PHE A 1 26 ? 34.098 31.283 20.379 1.00 0.00 26 PHE A N 4
ATOM 3427 C CA . PHE A 1 26 ? 35.488 30.838 20.540 1.00 0.00 26 PHE A CA 4
ATOM 3428 C C . PHE A 1 26 ? 35.624 29.387 21.017 1.00 0.00 26 PHE A C 4
ATOM 3429 O O . PHE A 1 26 ? 36.635 28.749 20.725 1.00 0.00 26 PHE A O 4
ATOM 3446 N N . HIS A 1 27 ? 34.639 28.919 21.795 1.00 0.00 27 HIS A N 4
ATOM 3447 C CA . HIS A 1 27 ? 34.631 27.657 22.561 1.00 0.00 27 HIS A CA 4
ATOM 3448 C C . HIS A 1 27 ? 35.867 27.420 23.462 1.00 0.00 27 HIS A C 4
ATOM 3449 O O . HIS A 1 27 ? 36.937 27.006 23.005 1.00 0.00 27 HIS A O 4
ATOM 3463 N N . LYS A 1 28 ? 35.675 27.634 24.774 1.00 0.00 28 LYS A N 4
ATOM 3464 C CA . LYS A 1 28 ? 36.601 27.297 25.881 1.00 0.00 28 LYS A CA 4
ATOM 3465 C C . LYS A 1 28 ? 38.000 27.887 25.669 1.00 0.00 28 LYS A C 4
ATOM 3466 O O . LYS A 1 28 ? 38.998 27.172 25.598 1.00 0.00 28 LYS A O 4
ATOM 3485 N N . ASP A 1 29 ? 38.056 29.207 25.509 1.00 0.00 29 ASP A N 4
ATOM 3486 C CA . ASP A 1 29 ? 39.253 29.936 25.087 1.00 0.00 29 ASP A CA 4
ATOM 3487 C C . ASP A 1 29 ? 39.192 31.381 25.616 1.00 0.00 29 ASP A C 4
ATOM 3488 O O . ASP A 1 29 ? 38.752 32.321 24.945 1.00 0.00 29 ASP A O 4
ATOM 3497 N N . TRP A 1 30 ? 39.542 31.562 26.892 1.00 0.00 30 TRP A N 4
ATOM 3498 C CA . TRP A 1 30 ? 39.340 32.814 27.615 1.00 0.00 30 TRP A CA 4
ATOM 3499 C C . TRP A 1 30 ? 40.192 33.946 27.027 1.00 0.00 30 TRP A C 4
ATOM 3500 O O . TRP A 1 30 ? 39.751 35.099 27.014 1.00 0.00 30 TRP A O 4
ATOM 3521 N N . LYS A 1 31 ? 41.336 33.589 26.416 1.00 0.00 31 LYS A N 4
ATOM 3522 C CA . LYS A 1 31 ? 42.229 34.456 25.622 1.00 0.00 31 LYS A CA 4
ATOM 3523 C C . LYS A 1 31 ? 41.545 35.156 24.433 1.00 0.00 31 LYS A C 4
ATOM 3524 O O . LYS A 1 31 ? 42.162 36.025 23.834 1.00 0.00 31 LYS A O 4
ATOM 3543 N N . LYS A 1 32 ? 40.270 34.872 24.122 1.00 0.00 32 LYS A N 4
ATOM 3544 C CA . LYS A 1 32 ? 39.471 35.643 23.145 1.00 0.00 32 LYS A CA 4
ATOM 3545 C C . LYS A 1 32 ? 38.278 36.348 23.789 1.00 0.00 32 LYS A C 4
ATOM 3546 O O . LYS A 1 32 ? 37.929 37.450 23.374 1.00 0.00 32 LYS A O 4
ATOM 3565 N N . ILE A 1 33 ? 37.712 35.796 24.867 1.00 0.00 33 ILE A N 4
ATOM 3566 C CA . ILE A 1 33 ? 36.572 36.401 25.580 1.00 0.00 33 ILE A CA 4
ATOM 3567 C C . ILE A 1 33 ? 36.862 37.826 26.053 1.00 0.00 33 ILE A C 4
ATOM 3568 O O . ILE A 1 33 ? 35.979 38.685 25.993 1.00 0.00 33 ILE A O 4
ATOM 3584 N N . LYS A 1 34 ? 38.101 38.104 26.464 1.00 0.00 34 LYS A N 4
ATOM 3585 C CA . LYS A 1 34 ? 38.503 39.431 26.953 1.00 0.00 34 LYS A CA 4
ATOM 3586 C C . LYS A 1 34 ? 38.322 40.559 25.941 1.00 0.00 34 LYS A C 4
ATOM 3587 O O . LYS A 1 34 ? 38.104 41.697 26.342 1.00 0.00 34 LYS A O 4
ATOM 3606 N N . GLU A 1 35 ? 38.335 40.241 24.648 1.00 0.00 35 GLU A N 4
ATOM 3607 C CA . GLU A 1 35 ? 37.993 41.186 23.582 1.00 0.00 35 GLU A CA 4
ATOM 3608 C C . GLU A 1 35 ? 36.488 41.467 23.508 1.00 0.00 35 GLU A C 4
ATOM 3609 O O . GLU A 1 35 ? 36.091 42.614 23.319 1.00 0.00 35 GLU A O 4
ATOM 3621 N N . TYR A 1 36 ? 35.645 40.448 23.704 1.00 0.00 36 TYR A N 4
ATOM 3622 C CA . TYR A 1 36 ? 34.203 40.525 23.446 1.00 0.00 36 TYR A CA 4
ATOM 3623 C C . TYR A 1 36 ? 33.462 41.444 24.427 1.00 0.00 36 TYR A C 4
ATOM 3624 O O . TYR A 1 36 ? 32.594 42.235 24.058 1.00 0.00 36 TYR A O 4
ATOM 3642 N N . ILE A 1 37 ? 33.867 41.335 25.688 1.00 0.00 37 ILE A N 4
ATOM 3643 C CA . ILE A 1 37 ? 33.409 42.154 26.820 1.00 0.00 37 ILE A CA 4
ATOM 3644 C C . ILE A 1 37 ? 34.015 43.574 26.847 1.00 0.00 37 ILE A C 4
ATOM 3645 O O . ILE A 1 37 ? 33.438 44.458 27.490 1.00 0.00 37 ILE A O 4
ATOM 3661 N N . GLY A 1 38 ? 35.137 43.815 26.152 1.00 0.00 38 GLY A N 4
ATOM 3662 C CA . GLY A 1 38 ? 35.681 45.168 25.940 1.00 0.00 38 GLY A CA 4
ATOM 3663 C C . GLY A 1 38 ? 37.197 45.330 26.106 1.00 0.00 38 GLY A C 4
ATOM 3664 O O . GLY A 1 38 ? 37.629 46.223 26.833 1.00 0.00 38 GLY A O 4
ATOM 3668 N N . THR A 1 39 ? 38.002 44.460 25.490 1.00 0.00 39 THR A N 4
ATOM 3669 C CA . THR A 1 39 ? 39.488 44.486 25.508 1.00 0.00 39 THR A CA 4
ATOM 3670 C C . THR A 1 39 ? 40.101 44.586 26.926 1.00 0.00 39 THR A C 4
ATOM 3671 O O . THR A 1 39 ? 41.085 45.293 27.167 1.00 0.00 39 THR A O 4
ATOM 3682 N N . LYS A 1 40 ? 39.514 43.878 27.902 1.00 0.00 40 LYS A N 4
ATOM 3683 C CA . LYS A 1 40 ? 40.035 43.716 29.273 1.00 0.00 40 LYS A CA 4
ATOM 3684 C C . LYS A 1 40 ? 41.135 42.642 29.361 1.00 0.00 40 LYS A C 4
ATOM 3685 O O . LYS A 1 40 ? 41.530 42.076 28.342 1.00 0.00 40 LYS A O 4
ATOM 3704 N N . THR A 1 41 ? 41.642 42.351 30.559 1.00 0.00 41 THR A N 4
ATOM 3705 C CA . THR A 1 41 ? 42.496 41.171 30.840 1.00 0.00 41 THR A CA 4
ATOM 3706 C C . THR A 1 41 ? 41.625 39.944 31.170 1.00 0.00 41 THR A C 4
ATOM 3707 O O . THR A 1 41 ? 40.476 40.093 31.586 1.00 0.00 41 THR A O 4
ATOM 3718 N N . VAL A 1 42 ? 42.128 38.720 30.972 1.00 0.00 42 VAL A N 4
ATOM 3719 C CA . VAL A 1 42 ? 41.415 37.445 31.241 1.00 0.00 42 VAL A CA 4
ATOM 3720 C C . VAL A 1 42 ? 41.214 37.153 32.742 1.00 0.00 42 VAL A C 4
ATOM 3721 O O . VAL A 1 42 ? 40.318 36.392 33.099 1.00 0.00 42 VAL A O 4
ATOM 3734 N N . VAL A 1 43 ? 41.972 37.789 33.640 1.00 0.00 43 VAL A N 4
ATOM 3735 C CA . VAL A 1 43 ? 42.055 37.437 35.081 1.00 0.00 43 VAL A CA 4
ATOM 3736 C C . VAL A 1 43 ? 40.709 37.284 35.812 1.00 0.00 43 VAL A C 4
ATOM 3737 O O . VAL A 1 43 ? 40.555 36.344 36.581 1.00 0.00 43 VAL A O 4
ATOM 3750 N N . GLN A 1 44 ? 39.723 38.152 35.573 1.00 0.00 44 GLN A N 4
ATOM 3751 C CA . GLN A 1 44 ? 38.359 38.110 36.162 1.00 0.00 44 GLN A CA 4
ATOM 3752 C C . GLN A 1 44 ? 37.414 37.220 35.350 1.00 0.00 44 GLN A C 4
ATOM 3753 O O . GLN A 1 44 ? 36.469 36.643 35.883 1.00 0.00 44 GLN A O 4
ATOM 3767 N N . ILE A 1 45 ? 37.644 37.125 34.038 1.00 0.00 45 ILE A N 4
ATOM 3768 C CA . ILE A 1 45 ? 36.902 36.223 33.138 1.00 0.00 45 ILE A CA 4
ATOM 3769 C C . ILE A 1 45 ? 37.150 34.757 33.500 1.00 0.00 45 ILE A C 4
ATOM 3770 O O . ILE A 1 45 ? 36.247 33.936 33.375 1.00 0.00 45 ILE A O 4
ATOM 3786 N N . ARG A 1 46 ? 38.343 34.443 34.004 1.00 0.00 46 ARG A N 4
ATOM 3787 C CA . ARG A 1 46 ? 38.787 33.082 34.346 1.00 0.00 46 ARG A CA 4
ATOM 3788 C C . ARG A 1 46 ? 37.864 32.378 35.346 1.00 0.00 46 ARG A C 4
ATOM 3789 O O . ARG A 1 46 ? 37.461 31.238 35.111 1.00 0.00 46 ARG A O 4
ATOM 3810 N N . SER A 1 47 ? 37.529 33.057 36.441 1.00 0.00 47 SER A N 4
ATOM 3811 C CA . SER A 1 47 ? 36.609 32.516 37.465 1.00 0.00 47 SER A CA 4
ATOM 3812 C C . SER A 1 47 ? 35.141 32.607 37.053 1.00 0.00 47 SER A C 4
ATOM 3813 O O . SER A 1 47 ? 34.367 31.697 37.360 1.00 0.00 47 SER A O 4
ATOM 3821 N N . HIS A 1 48 ? 34.753 33.677 36.345 1.00 0.00 48 HIS A N 4
ATOM 3822 C CA . HIS A 1 48 ? 33.384 33.868 35.852 1.00 0.00 48 HIS A CA 4
ATOM 3823 C C . HIS A 1 48 ? 33.001 32.806 34.823 1.00 0.00 48 HIS A C 4
ATOM 3824 O O . HIS A 1 48 ? 31.901 32.273 34.895 1.00 0.00 48 HIS A O 4
ATOM 3838 N N . ALA A 1 49 ? 33.926 32.412 33.940 1.00 0.00 49 ALA A N 4
ATOM 3839 C CA . ALA A 1 49 ? 33.722 31.313 33.006 1.00 0.00 49 ALA A CA 4
ATOM 3840 C C . ALA A 1 49 ? 33.270 30.039 33.732 1.00 0.00 49 ALA A C 4
ATOM 3841 O O . ALA A 1 49 ? 32.150 29.589 33.533 1.00 0.00 49 ALA A O 4
ATOM 3848 N N . GLN A 1 50 ? 34.061 29.511 34.662 1.00 0.00 50 GLN A N 4
ATOM 3849 C CA . GLN A 1 50 ? 33.695 28.332 35.465 1.00 0.00 50 GLN A CA 4
ATOM 3850 C C . GLN A 1 50 ? 32.308 28.375 36.161 1.00 0.00 50 GLN A C 4
ATOM 3851 O O . GLN A 1 50 ? 31.793 27.312 36.521 1.00 0.00 50 GLN A O 4
ATOM 3865 N N . LYS A 1 51 ? 31.659 29.543 36.304 1.00 0.00 51 LYS A N 4
ATOM 3866 C CA . LYS A 1 51 ? 30.257 29.656 36.755 1.00 0.00 51 LYS A CA 4
ATOM 3867 C C . LYS A 1 51 ? 29.266 29.058 35.751 1.00 0.00 51 LYS A C 4
ATOM 3868 O O . LYS A 1 51 ? 28.315 28.406 36.185 1.00 0.00 51 LYS A O 4
ATOM 3887 N N . TYR A 1 52 ? 29.498 29.183 34.432 1.00 0.00 52 TYR A N 4
ATOM 3888 C CA . TYR A 1 52 ? 28.652 28.524 33.424 1.00 0.00 52 TYR A CA 4
ATOM 3889 C C . TYR A 1 52 ? 28.611 27.004 33.692 1.00 0.00 52 TYR A C 4
ATOM 3890 O O . TYR A 1 52 ? 27.548 26.382 33.702 1.00 0.00 52 TYR A O 4
ATOM 3908 N N . PHE A 1 53 ? 29.776 26.421 33.998 1.00 0.00 53 PHE A N 4
ATOM 3909 C CA . PHE A 1 53 ? 29.980 24.984 34.182 1.00 0.00 53 PHE A CA 4
ATOM 3910 C C . PHE A 1 53 ? 29.274 24.425 35.436 1.00 0.00 53 PHE A C 4
ATOM 3911 O O . PHE A 1 53 ? 28.934 23.237 35.476 1.00 0.00 53 PHE A O 4
ATOM 3928 N N . LEU A 1 54 ? 29.020 25.277 36.441 1.00 0.00 54 LEU A N 4
ATOM 3929 C CA . LEU A 1 54 ? 28.195 24.968 37.616 1.00 0.00 54 LEU A CA 4
ATOM 3930 C C . LEU A 1 54 ? 26.688 25.067 37.332 1.00 0.00 54 LEU A C 4
ATOM 3931 O O . LEU A 1 54 ? 25.910 24.309 37.922 1.00 0.00 54 LEU A O 4
ATOM 3947 N N . LYS A 1 55 ? 26.265 26.001 36.467 1.00 0.00 55 LYS A N 4
ATOM 3948 C CA . LYS A 1 55 ? 24.844 26.278 36.184 1.00 0.00 55 LYS A CA 4
ATOM 3949 C C . LYS A 1 55 ? 24.198 25.296 35.198 1.00 0.00 55 LYS A C 4
ATOM 3950 O O . LYS A 1 55 ? 23.015 24.988 35.378 1.00 0.00 55 LYS A O 4
ATOM 3969 N N . LEU A 1 56 ? 24.949 24.762 34.227 1.00 0.00 56 LEU A N 4
ATOM 3970 C CA . LEU A 1 56 ? 24.475 23.738 33.276 1.00 0.00 56 LEU A CA 4
ATOM 3971 C C . LEU A 1 56 ? 23.881 22.504 33.983 1.00 0.00 56 LEU A C 4
ATOM 3972 O O . LEU A 1 56 ? 24.368 22.100 35.041 1.00 0.00 56 LEU A O 4
ATOM 3988 N N . ASN A 1 57 ? 22.829 21.906 33.413 1.00 0.00 57 ASN A N 4
ATOM 3989 C CA . ASN A 1 57 ? 22.130 20.749 33.992 1.00 0.00 57 ASN A CA 4
ATOM 3990 C C . ASN A 1 57 ? 21.364 19.892 32.955 1.00 0.00 57 ASN A C 4
ATOM 3991 O O . ASN A 1 57 ? 20.840 20.418 31.970 1.00 0.00 57 ASN A O 4
ATOM 4002 N N . LYS A 1 58 ? 21.256 18.573 33.197 1.00 0.00 58 LYS A N 4
ATOM 4003 C CA . LYS A 1 58 ? 20.442 17.618 32.402 1.00 0.00 58 LYS A CA 4
ATOM 4004 C C . LYS A 1 58 ? 18.931 17.890 32.515 1.00 0.00 58 LYS A C 4
ATOM 4005 O O . LYS A 1 58 ? 18.488 18.548 33.465 1.00 0.00 58 LYS A O 4
ATOM 4024 N N . THR A 1 59 ? 18.126 17.365 31.582 1.00 0.00 59 THR A N 4
ATOM 4025 C CA . THR A 1 59 ? 16.657 17.508 31.653 1.00 0.00 59 THR A CA 4
ATOM 4026 C C . THR A 1 59 ? 16.072 16.663 32.789 1.00 0.00 59 THR A C 4
ATOM 4027 O O . THR A 1 59 ? 16.290 15.446 32.871 1.00 0.00 59 THR A O 4
ATOM 4038 N N . ALA A 1 60 ? 15.348 17.332 33.688 1.00 0.00 60 ALA A N 4
ATOM 4039 C CA . ALA A 1 60 ? 14.692 16.750 34.859 1.00 0.00 60 ALA A CA 4
ATOM 4040 C C . ALA A 1 60 ? 13.487 15.871 34.492 1.00 0.00 60 ALA A C 4
ATOM 4041 O O . ALA A 1 60 ? 13.222 14.898 35.240 1.00 0.00 60 ALA A O 4
ATOM 4049 N N . GLY A 1 1 ? 38.153 55.392 33.498 1.00 0.00 1 GLY A N 5
ATOM 4050 C CA . GLY A 1 1 ? 37.794 55.356 32.072 1.00 0.00 1 GLY A CA 5
ATOM 4051 C C . GLY A 1 1 ? 37.221 56.691 31.633 1.00 0.00 1 GLY A C 5
ATOM 4052 O O . GLY A 1 1 ? 36.080 56.972 31.996 1.00 0.00 1 GLY A O 5
ATOM 4058 N N . PRO A 1 2 ? 37.963 57.521 30.871 1.00 0.00 2 PRO A N 5
ATOM 4059 C CA . PRO A 1 2 ? 37.570 58.897 30.528 1.00 0.00 2 PRO A CA 5
ATOM 4060 C C . PRO A 1 2 ? 36.236 59.051 29.781 1.00 0.00 2 PRO A C 5
ATOM 4061 O O . PRO A 1 2 ? 35.547 60.055 29.978 1.00 0.00 2 PRO A O 5
ATOM 4072 N N . LEU A 1 3 ? 35.857 58.069 28.954 1.00 0.00 3 LEU A N 5
ATOM 4073 C CA . LEU A 1 3 ? 34.629 58.047 28.138 1.00 0.00 3 LEU A CA 5
ATOM 4074 C C . LEU A 1 3 ? 33.881 56.717 28.320 1.00 0.00 3 LEU A C 5
ATOM 4075 O O . LEU A 1 3 ? 34.503 55.676 28.546 1.00 0.00 3 LEU A O 5
ATOM 4091 N N . GLY A 1 4 ? 32.547 56.730 28.239 1.00 0.00 4 GLY A N 5
ATOM 4092 C CA . GLY A 1 4 ? 31.705 55.581 28.610 1.00 0.00 4 GLY A CA 5
ATOM 4093 C C . GLY A 1 4 ? 31.824 55.197 30.096 1.00 0.00 4 GLY A C 5
ATOM 4094 O O . GLY A 1 4 ? 31.636 54.034 30.450 1.00 0.00 4 GLY A O 5
ATOM 4098 N N . SER A 1 5 ? 32.166 56.159 30.961 1.00 0.00 5 SER A N 5
ATOM 4099 C CA . SER A 1 5 ? 32.575 55.974 32.367 1.00 0.00 5 SER A CA 5
ATOM 4100 C C . SER A 1 5 ? 31.564 55.247 33.264 1.00 0.00 5 SER A C 5
ATOM 4101 O O . SER A 1 5 ? 31.951 54.675 34.285 1.00 0.00 5 SER A O 5
ATOM 4109 N N . LYS A 1 6 ? 30.277 55.229 32.887 1.00 0.00 6 LYS A N 5
ATOM 4110 C CA . LYS A 1 6 ? 29.220 54.474 33.582 1.00 0.00 6 LYS A CA 5
ATOM 4111 C C . LYS A 1 6 ? 29.359 52.951 33.445 1.00 0.00 6 LYS A C 5
ATOM 4112 O O . LYS A 1 6 ? 28.756 52.220 34.230 1.00 0.00 6 LYS A O 5
ATOM 4131 N N . LYS A 1 7 ? 30.151 52.453 32.491 1.00 0.00 7 LYS A N 5
ATOM 4132 C CA . LYS A 1 7 ? 30.517 51.031 32.382 1.00 0.00 7 LYS A CA 5
ATOM 4133 C C . LYS A 1 7 ? 31.606 50.676 33.402 1.00 0.00 7 LYS A C 5
ATOM 4134 O O . LYS A 1 7 ? 32.556 51.437 33.586 1.00 0.00 7 LYS A O 5
ATOM 4153 N N . ARG A 1 8 ? 31.470 49.534 34.080 1.00 0.00 8 ARG A N 5
ATOM 4154 C CA . ARG A 1 8 ? 32.328 49.116 35.210 1.00 0.00 8 ARG A CA 5
ATOM 4155 C C . ARG A 1 8 ? 33.529 48.262 34.793 1.00 0.00 8 ARG A C 5
ATOM 4156 O O . ARG A 1 8 ? 33.537 47.661 33.718 1.00 0.00 8 ARG A O 5
ATOM 4177 N N . GLU A 1 9 ? 34.544 48.189 35.650 1.00 0.00 9 GLU A N 5
ATOM 4178 C CA . GLU A 1 9 ? 35.669 47.249 35.512 1.00 0.00 9 GLU A CA 5
ATOM 4179 C C . GLU A 1 9 ? 35.332 45.890 36.154 1.00 0.00 9 GLU A C 5
ATOM 4180 O O . GLU A 1 9 ? 35.643 44.834 35.594 1.00 0.00 9 GLU A O 5
ATOM 4192 N N . VAL A 1 10 ? 34.663 45.919 37.314 1.00 0.00 10 VAL A N 5
ATOM 4193 C CA . VAL A 1 10 ? 34.129 44.756 38.051 1.00 0.00 10 VAL A CA 5
ATOM 4194 C C . VAL A 1 10 ? 32.964 44.111 37.285 1.00 0.00 10 VAL A C 5
ATOM 4195 O O . VAL A 1 10 ? 32.223 44.802 36.581 1.00 0.00 10 VAL A O 5
ATOM 4208 N N . TRP A 1 11 ? 32.804 42.787 37.373 1.00 0.00 11 TRP A N 5
ATOM 4209 C CA . TRP A 1 11 ? 31.718 42.053 36.708 1.00 0.00 11 TRP A CA 5
ATOM 4210 C C . TRP A 1 11 ? 30.316 42.556 37.097 1.00 0.00 11 TRP A C 5
ATOM 4211 O O . TRP A 1 11 ? 30.048 42.912 38.248 1.00 0.00 11 TRP A O 5
ATOM 4232 N N . THR A 1 12 ? 29.404 42.514 36.122 1.00 0.00 12 THR A N 5
ATOM 4233 C CA . THR A 1 12 ? 27.985 42.905 36.246 1.00 0.00 12 THR A CA 5
ATOM 4234 C C . THR A 1 12 ? 27.077 41.847 35.611 1.00 0.00 12 THR A C 5
ATOM 4235 O O . THR A 1 12 ? 27.570 40.962 34.901 1.00 0.00 12 THR A O 5
ATOM 4246 N N . ASP A 1 13 ? 25.758 41.893 35.831 1.00 0.00 13 ASP A N 5
ATOM 4247 C CA . ASP A 1 13 ? 24.828 40.951 35.183 1.00 0.00 13 ASP A CA 5
ATOM 4248 C C . ASP A 1 13 ? 24.770 41.135 33.656 1.00 0.00 13 ASP A C 5
ATOM 4249 O O . ASP A 1 13 ? 24.880 40.160 32.912 1.00 0.00 13 ASP A O 5
ATOM 4258 N N . ALA A 1 14 ? 24.671 42.381 33.182 1.00 0.00 14 ALA A N 5
ATOM 4259 C CA . ALA A 1 14 ? 24.672 42.685 31.753 1.00 0.00 14 ALA A CA 5
ATOM 4260 C C . ALA A 1 14 ? 26.035 42.419 31.093 1.00 0.00 14 ALA A C 5
ATOM 4261 O O . ALA A 1 14 ? 26.114 42.289 29.871 1.00 0.00 14 ALA A O 5
ATOM 4268 N N . GLU A 1 15 ? 27.126 42.325 31.862 1.00 0.00 15 GLU A N 5
ATOM 4269 C CA . GLU A 1 15 ? 28.423 41.902 31.344 1.00 0.00 15 GLU A CA 5
ATOM 4270 C C . GLU A 1 15 ? 28.525 40.367 31.314 1.00 0.00 15 GLU A C 5
ATOM 4271 O O . GLU A 1 15 ? 29.007 39.807 30.327 1.00 0.00 15 GLU A O 5
ATOM 4283 N N . HIS A 1 16 ? 28.002 39.658 32.328 1.00 0.00 16 HIS A N 5
ATOM 4284 C CA . HIS A 1 16 ? 27.936 38.187 32.313 1.00 0.00 16 HIS A CA 5
ATOM 4285 C C . HIS A 1 16 ? 27.170 37.674 31.090 1.00 0.00 16 HIS A C 5
ATOM 4286 O O . HIS A 1 16 ? 27.651 36.785 30.387 1.00 0.00 16 HIS A O 5
ATOM 4300 N N . ALA A 1 17 ? 26.059 38.340 30.772 1.00 0.00 17 ALA A N 5
ATOM 4301 C CA . ALA A 1 17 ? 25.242 38.117 29.586 1.00 0.00 17 ALA A CA 5
ATOM 4302 C C . ALA A 1 17 ? 25.984 38.275 28.240 1.00 0.00 17 ALA A C 5
ATOM 4303 O O . ALA A 1 17 ? 25.421 37.922 27.199 1.00 0.00 17 ALA A O 5
ATOM 4310 N N . LYS A 1 18 ? 27.224 38.786 28.223 1.00 0.00 18 LYS A N 5
ATOM 4311 C CA . LYS A 1 18 ? 28.114 38.787 27.063 1.00 0.00 18 LYS A CA 5
ATOM 4312 C C . LYS A 1 18 ? 29.170 37.662 27.134 1.00 0.00 18 LYS A C 5
ATOM 4313 O O . LYS A 1 18 ? 29.500 37.070 26.111 1.00 0.00 18 LYS A O 5
ATOM 4332 N N . PHE A 1 19 ? 29.682 37.303 28.321 1.00 0.00 19 PHE A N 5
ATOM 4333 C CA . PHE A 1 19 ? 30.689 36.227 28.472 1.00 0.00 19 PHE A CA 5
ATOM 4334 C C . PHE A 1 19 ? 30.131 34.898 27.968 1.00 0.00 19 PHE A C 5
ATOM 4335 O O . PHE A 1 19 ? 30.813 34.151 27.266 1.00 0.00 19 PHE A O 5
ATOM 4352 N N . VAL A 1 20 ? 28.855 34.668 28.275 1.00 0.00 20 VAL A N 5
ATOM 4353 C CA . VAL A 1 20 ? 28.107 33.453 27.903 1.00 0.00 20 VAL A CA 5
ATOM 4354 C C . VAL A 1 20 ? 27.907 33.296 26.386 1.00 0.00 20 VAL A C 5
ATOM 4355 O O . VAL A 1 20 ? 27.557 32.212 25.916 1.00 0.00 20 VAL A O 5
ATOM 4368 N N . GLU A 1 21 ? 28.151 34.350 25.604 1.00 0.00 21 GLU A N 5
ATOM 4369 C CA . GLU A 1 21 ? 28.122 34.346 24.139 1.00 0.00 21 GLU A CA 5
ATOM 4370 C C . GLU A 1 21 ? 29.459 33.909 23.558 1.00 0.00 21 GLU A C 5
ATOM 4371 O O . GLU A 1 21 ? 29.487 33.004 22.730 1.00 0.00 21 GLU A O 5
ATOM 4383 N N . GLY A 1 22 ? 30.577 34.472 24.038 1.00 0.00 22 GLY A N 5
ATOM 4384 C CA . GLY A 1 22 ? 31.917 34.082 23.600 1.00 0.00 22 GLY A CA 5
ATOM 4385 C C . GLY A 1 22 ? 32.200 32.584 23.751 1.00 0.00 22 GLY A C 5
ATOM 4386 O O . GLY A 1 22 ? 33.046 32.054 23.032 1.00 0.00 22 GLY A O 5
ATOM 4390 N N . LEU A 1 23 ? 31.447 31.865 24.592 1.00 0.00 23 LEU A N 5
ATOM 4391 C CA . LEU A 1 23 ? 31.548 30.401 24.671 1.00 0.00 23 LEU A CA 5
ATOM 4392 C C . LEU A 1 23 ? 31.183 29.746 23.322 1.00 0.00 23 LEU A C 5
ATOM 4393 O O . LEU A 1 23 ? 31.880 28.841 22.865 1.00 0.00 23 LEU A O 5
ATOM 4409 N N . ALA A 1 24 ? 30.153 30.248 22.638 1.00 0.00 24 ALA A N 5
ATOM 4410 C CA . ALA A 1 24 ? 29.710 29.800 21.316 1.00 0.00 24 ALA A CA 5
ATOM 4411 C C . ALA A 1 24 ? 30.627 30.260 20.159 1.00 0.00 24 ALA A C 5
ATOM 4412 O O . ALA A 1 24 ? 30.655 29.622 19.101 1.00 0.00 24 ALA A O 5
ATOM 4419 N N . LEU A 1 25 ? 31.368 31.360 20.341 1.00 0.00 25 LEU A N 5
ATOM 4420 C CA . LEU A 1 25 ? 32.253 31.962 19.325 1.00 0.00 25 LEU A CA 5
ATOM 4421 C C . LEU A 1 25 ? 33.652 31.332 19.344 1.00 0.00 25 LEU A C 5
ATOM 4422 O O . LEU A 1 25 ? 34.158 30.833 18.337 1.00 0.00 25 LEU A O 5
ATOM 4438 N N . PHE A 1 26 ? 34.270 31.361 20.520 1.00 0.00 26 PHE A N 5
ATOM 4439 C CA . PHE A 1 26 ? 35.670 30.995 20.753 1.00 0.00 26 PHE A CA 5
ATOM 4440 C C . PHE A 1 26 ? 35.860 29.558 21.238 1.00 0.00 26 PHE A C 5
ATOM 4441 O O . PHE A 1 26 ? 36.925 28.973 21.030 1.00 0.00 26 PHE A O 5
ATOM 4458 N N . HIS A 1 27 ? 34.821 28.995 21.866 1.00 0.00 27 HIS A N 5
ATOM 4459 C CA . HIS A 1 27 ? 34.789 27.621 22.386 1.00 0.00 27 HIS A CA 5
ATOM 4460 C C . HIS A 1 27 ? 35.871 27.334 23.442 1.00 0.00 27 HIS A C 5
ATOM 4461 O O . HIS A 1 27 ? 36.952 26.833 23.124 1.00 0.00 27 HIS A O 5
ATOM 4475 N N . LYS A 1 28 ? 35.561 27.658 24.708 1.00 0.00 28 LYS A N 5
ATOM 4476 C CA . LYS A 1 28 ? 36.386 27.360 25.902 1.00 0.00 28 LYS A CA 5
ATOM 4477 C C . LYS A 1 28 ? 37.797 27.957 25.785 1.00 0.00 28 LYS A C 5
ATOM 4478 O O . LYS A 1 28 ? 38.795 27.241 25.767 1.00 0.00 28 LYS A O 5
ATOM 4497 N N . ASP A 1 29 ? 37.863 29.279 25.617 1.00 0.00 29 ASP A N 5
ATOM 4498 C CA . ASP A 1 29 ? 39.078 30.015 25.260 1.00 0.00 29 ASP A CA 5
ATOM 4499 C C . ASP A 1 29 ? 38.954 31.475 25.734 1.00 0.00 29 ASP A C 5
ATOM 4500 O O . ASP A 1 29 ? 38.480 32.382 25.040 1.00 0.00 29 ASP A O 5
ATOM 4509 N N . TRP A 1 30 ? 39.306 31.705 26.994 1.00 0.00 30 TRP A N 5
ATOM 4510 C CA . TRP A 1 30 ? 39.092 32.973 27.689 1.00 0.00 30 TRP A CA 5
ATOM 4511 C C . TRP A 1 30 ? 39.957 34.093 27.091 1.00 0.00 30 TRP A C 5
ATOM 4512 O O . TRP A 1 30 ? 39.546 35.258 27.072 1.00 0.00 30 TRP A O 5
ATOM 4533 N N . LYS A 1 31 ? 41.093 33.705 26.486 1.00 0.00 31 LYS A N 5
ATOM 4534 C CA . LYS A 1 31 ? 41.978 34.533 25.655 1.00 0.00 31 LYS A CA 5
ATOM 4535 C C . LYS A 1 31 ? 41.300 35.181 24.447 1.00 0.00 31 LYS A C 5
ATOM 4536 O O . LYS A 1 31 ? 41.944 35.964 23.761 1.00 0.00 31 LYS A O 5
ATOM 4555 N N . LYS A 1 32 ? 40.017 34.922 24.194 1.00 0.00 32 LYS A N 5
ATOM 4556 C CA . LYS A 1 32 ? 39.218 35.633 23.187 1.00 0.00 32 LYS A CA 5
ATOM 4557 C C . LYS A 1 32 ? 37.994 36.313 23.788 1.00 0.00 32 LYS A C 5
ATOM 4558 O O . LYS A 1 32 ? 37.642 37.401 23.350 1.00 0.00 32 LYS A O 5
ATOM 4577 N N . ILE A 1 33 ? 37.410 35.770 24.861 1.00 0.00 33 ILE A N 5
ATOM 4578 C CA . ILE A 1 33 ? 36.282 36.421 25.557 1.00 0.00 33 ILE A CA 5
ATOM 4579 C C . ILE A 1 33 ? 36.604 37.857 25.976 1.00 0.00 33 ILE A C 5
ATOM 4580 O O . ILE A 1 33 ? 35.742 38.733 25.871 1.00 0.00 33 ILE A O 5
ATOM 4596 N N . LYS A 1 34 ? 37.848 38.118 26.392 1.00 0.00 34 LYS A N 5
ATOM 4597 C CA . LYS A 1 34 ? 38.270 39.461 26.802 1.00 0.00 34 LYS A CA 5
ATOM 4598 C C . LYS A 1 34 ? 38.115 40.517 25.709 1.00 0.00 34 LYS A C 5
ATOM 4599 O O . LYS A 1 34 ? 37.859 41.667 26.039 1.00 0.00 34 LYS A O 5
ATOM 4618 N N . GLU A 1 35 ? 38.177 40.117 24.437 1.00 0.00 35 GLU A N 5
ATOM 4619 C CA . GLU A 1 35 ? 37.873 40.974 23.283 1.00 0.00 35 GLU A CA 5
ATOM 4620 C C . GLU A 1 35 ? 36.401 41.397 23.287 1.00 0.00 35 GLU A C 5
ATOM 4621 O O . GLU A 1 35 ? 36.096 42.583 23.202 1.00 0.00 35 GLU A O 5
ATOM 4633 N N . TYR A 1 36 ? 35.494 40.430 23.461 1.00 0.00 36 TYR A N 5
ATOM 4634 C CA . TYR A 1 36 ? 34.052 40.591 23.272 1.00 0.00 36 TYR A CA 5
ATOM 4635 C C . TYR A 1 36 ? 33.426 41.427 24.391 1.00 0.00 36 TYR A C 5
ATOM 4636 O O . TYR A 1 36 ? 32.605 42.319 24.176 1.00 0.00 36 TYR A O 5
ATOM 4654 N N . ILE A 1 37 ? 33.900 41.160 25.605 1.00 0.00 37 ILE A N 5
ATOM 4655 C CA . ILE A 1 37 ? 33.655 41.934 26.823 1.00 0.00 37 ILE A CA 5
ATOM 4656 C C . ILE A 1 37 ? 34.266 43.356 26.790 1.00 0.00 37 ILE A C 5
ATOM 4657 O O . ILE A 1 37 ? 33.824 44.222 27.547 1.00 0.00 37 ILE A O 5
ATOM 4673 N N . GLY A 1 38 ? 35.182 43.632 25.858 1.00 0.00 38 GLY A N 5
ATOM 4674 C CA . GLY A 1 38 ? 35.690 44.981 25.535 1.00 0.00 38 GLY A CA 5
ATOM 4675 C C . GLY A 1 38 ? 37.203 45.189 25.703 1.00 0.00 38 GLY A C 5
ATOM 4676 O O . GLY A 1 38 ? 37.625 46.120 26.387 1.00 0.00 38 GLY A O 5
ATOM 4680 N N . THR A 1 39 ? 38.022 44.305 25.127 1.00 0.00 39 THR A N 5
ATOM 4681 C CA . THR A 1 39 ? 39.506 44.327 25.181 1.00 0.00 39 THR A CA 5
ATOM 4682 C C . THR A 1 39 ? 40.071 44.356 26.623 1.00 0.00 39 THR A C 5
ATOM 4683 O O . THR A 1 39 ? 41.067 45.017 26.928 1.00 0.00 39 THR A O 5
ATOM 4694 N N . LYS A 1 40 ? 39.408 43.648 27.546 1.00 0.00 40 LYS A N 5
ATOM 4695 C CA . LYS A 1 40 ? 39.728 43.572 28.992 1.00 0.00 40 LYS A CA 5
ATOM 4696 C C . LYS A 1 40 ? 40.893 42.608 29.295 1.00 0.00 40 LYS A C 5
ATOM 4697 O O . LYS A 1 40 ? 41.441 41.993 28.381 1.00 0.00 40 LYS A O 5
ATOM 4716 N N . THR A 1 41 ? 41.285 42.444 30.561 1.00 0.00 41 THR A N 5
ATOM 4717 C CA . THR A 1 41 ? 42.173 41.340 30.999 1.00 0.00 41 THR A CA 5
ATOM 4718 C C . THR A 1 41 ? 41.392 40.017 31.135 1.00 0.00 41 THR A C 5
ATOM 4719 O O . THR A 1 41 ? 40.160 40.017 31.116 1.00 0.00 41 THR A O 5
ATOM 4730 N N . VAL A 1 42 ? 42.073 38.866 31.236 1.00 0.00 42 VAL A N 5
ATOM 4731 C CA . VAL A 1 42 ? 41.430 37.528 31.342 1.00 0.00 42 VAL A CA 5
ATOM 4732 C C . VAL A 1 42 ? 41.232 37.051 32.795 1.00 0.00 42 VAL A C 5
ATOM 4733 O O . VAL A 1 42 ? 40.349 36.230 33.031 1.00 0.00 42 VAL A O 5
ATOM 4746 N N . VAL A 1 43 ? 41.965 37.585 33.784 1.00 0.00 43 VAL A N 5
ATOM 4747 C CA . VAL A 1 43 ? 41.978 37.075 35.184 1.00 0.00 43 VAL A CA 5
ATOM 4748 C C . VAL A 1 43 ? 40.573 36.890 35.783 1.00 0.00 43 VAL A C 5
ATOM 4749 O O . VAL A 1 43 ? 40.212 35.806 36.236 1.00 0.00 43 VAL A O 5
ATOM 4762 N N . GLN A 1 44 ? 39.762 37.945 35.746 1.00 0.00 44 GLN A N 5
ATOM 4763 C CA . GLN A 1 44 ? 38.348 37.981 36.169 1.00 0.00 44 GLN A CA 5
ATOM 4764 C C . GLN A 1 44 ? 37.455 37.076 35.311 1.00 0.00 44 GLN A C 5
ATOM 4765 O O . GLN A 1 44 ? 36.496 36.495 35.817 1.00 0.00 44 GLN A O 5
ATOM 4779 N N . ILE A 1 45 ? 37.740 36.941 34.014 1.00 0.00 45 ILE A N 5
ATOM 4780 C CA . ILE A 1 45 ? 36.977 36.061 33.117 1.00 0.00 45 ILE A CA 5
ATOM 4781 C C . ILE A 1 45 ? 37.184 34.595 33.476 1.00 0.00 45 ILE A C 5
ATOM 4782 O O . ILE A 1 45 ? 36.231 33.826 33.409 1.00 0.00 45 ILE A O 5
ATOM 4798 N N . ARG A 1 46 ? 38.385 34.211 33.915 1.00 0.00 46 ARG A N 5
ATOM 4799 C CA . ARG A 1 46 ? 38.713 32.818 34.253 1.00 0.00 46 ARG A CA 5
ATOM 4800 C C . ARG A 1 46 ? 37.791 32.250 35.330 1.00 0.00 46 ARG A C 5
ATOM 4801 O O . ARG A 1 46 ? 37.192 31.192 35.153 1.00 0.00 46 ARG A O 5
ATOM 4822 N N . SER A 1 47 ? 37.672 32.984 36.432 1.00 0.00 47 SER A N 5
ATOM 4823 C CA . SER A 1 47 ? 36.860 32.588 37.593 1.00 0.00 47 SER A CA 5
ATOM 4824 C C . SER A 1 47 ? 35.355 32.678 37.331 1.00 0.00 47 SER A C 5
ATOM 4825 O O . SER A 1 47 ? 34.605 31.865 37.877 1.00 0.00 47 SER A O 5
ATOM 4833 N N . HIS A 1 48 ? 34.914 33.605 36.469 1.00 0.00 48 HIS A N 5
ATOM 4834 C CA . HIS A 1 48 ? 33.508 33.744 36.067 1.00 0.00 48 HIS A CA 5
ATOM 4835 C C . HIS A 1 48 ? 33.068 32.714 35.026 1.00 0.00 48 HIS A C 5
ATOM 4836 O O . HIS A 1 48 ? 31.960 32.200 35.124 1.00 0.00 48 HIS A O 5
ATOM 4850 N N . ALA A 1 49 ? 33.932 32.367 34.066 1.00 0.00 49 ALA A N 5
ATOM 4851 C CA . ALA A 1 49 ? 33.683 31.323 33.076 1.00 0.00 49 ALA A CA 5
ATOM 4852 C C . ALA A 1 49 ? 33.263 30.023 33.769 1.00 0.00 49 ALA A C 5
ATOM 4853 O O . ALA A 1 49 ? 32.148 29.555 33.590 1.00 0.00 49 ALA A O 5
ATOM 4860 N N . GLN A 1 50 ? 34.078 29.514 34.684 1.00 0.00 50 GLN A N 5
ATOM 4861 C CA . GLN A 1 50 ? 33.772 28.354 35.531 1.00 0.00 50 GLN A CA 5
ATOM 4862 C C . GLN A 1 50 ? 32.362 28.342 36.185 1.00 0.00 50 GLN A C 5
ATOM 4863 O O . GLN A 1 50 ? 31.857 27.257 36.491 1.00 0.00 50 GLN A O 5
ATOM 4877 N N . LYS A 1 51 ? 31.693 29.496 36.363 1.00 0.00 51 LYS A N 5
ATOM 4878 C CA . LYS A 1 51 ? 30.289 29.568 36.807 1.00 0.00 51 LYS A CA 5
ATOM 4879 C C . LYS A 1 51 ? 29.287 29.051 35.771 1.00 0.00 51 LYS A C 5
ATOM 4880 O O . LYS A 1 51 ? 28.311 28.423 36.184 1.00 0.00 51 LYS A O 5
ATOM 4899 N N . TYR A 1 52 ? 29.508 29.236 34.458 1.00 0.00 52 TYR A N 5
ATOM 4900 C CA . TYR A 1 52 ? 28.647 28.606 33.446 1.00 0.00 52 TYR A CA 5
ATOM 4901 C C . TYR A 1 52 ? 28.657 27.071 33.628 1.00 0.00 52 TYR A C 5
ATOM 4902 O O . TYR A 1 52 ? 27.617 26.418 33.573 1.00 0.00 52 TYR A O 5
ATOM 4920 N N . PHE A 1 53 ? 29.838 26.494 33.881 1.00 0.00 53 PHE A N 5
ATOM 4921 C CA . PHE A 1 53 ? 30.052 25.046 33.927 1.00 0.00 53 PHE A CA 5
ATOM 4922 C C . PHE A 1 53 ? 29.350 24.375 35.116 1.00 0.00 53 PHE A C 5
ATOM 4923 O O . PHE A 1 53 ? 28.705 23.338 34.945 1.00 0.00 53 PHE A O 5
ATOM 4940 N N . LEU A 1 54 ? 29.427 24.956 36.321 1.00 0.00 54 LEU A N 5
ATOM 4941 C CA . LEU A 1 54 ? 28.768 24.396 37.512 1.00 0.00 54 LEU A CA 5
ATOM 4942 C C . LEU A 1 54 ? 27.230 24.521 37.487 1.00 0.00 54 LEU A C 5
ATOM 4943 O O . LEU A 1 54 ? 26.556 23.902 38.318 1.00 0.00 54 LEU A O 5
ATOM 4959 N N . LYS A 1 55 ? 26.673 25.280 36.528 1.00 0.00 55 LYS A N 5
ATOM 4960 C CA . LYS A 1 55 ? 25.231 25.346 36.240 1.00 0.00 55 LYS A CA 5
ATOM 4961 C C . LYS A 1 55 ? 24.720 24.131 35.451 1.00 0.00 55 LYS A C 5
ATOM 4962 O O . LYS A 1 55 ? 23.540 23.790 35.559 1.00 0.00 55 LYS A O 5
ATOM 4981 N N . LEU A 1 56 ? 25.574 23.480 34.654 1.00 0.00 56 LEU A N 5
ATOM 4982 C CA . LEU A 1 56 ? 25.211 22.380 33.750 1.00 0.00 56 LEU A CA 5
ATOM 4983 C C . LEU A 1 56 ? 24.622 21.180 34.509 1.00 0.00 56 LEU A C 5
ATOM 4984 O O . LEU A 1 56 ? 25.214 20.708 35.481 1.00 0.00 56 LEU A O 5
ATOM 5000 N N . ASN A 1 57 ? 23.473 20.666 34.057 1.00 0.00 57 ASN A N 5
ATOM 5001 C CA . ASN A 1 57 ? 22.779 19.507 34.645 1.00 0.00 57 ASN A CA 5
ATOM 5002 C C . ASN A 1 57 ? 22.466 19.642 36.157 1.00 0.00 57 ASN A C 5
ATOM 5003 O O . ASN A 1 57 ? 22.432 18.635 36.873 1.00 0.00 57 ASN A O 5
ATOM 5014 N N . LYS A 1 58 ? 22.259 20.865 36.671 1.00 0.00 58 LYS A N 5
ATOM 5015 C CA . LYS A 1 58 ? 21.870 21.106 38.077 1.00 0.00 58 LYS A CA 5
ATOM 5016 C C . LYS A 1 58 ? 20.449 20.633 38.407 1.00 0.00 58 LYS A C 5
ATOM 5017 O O . LYS A 1 58 ? 20.160 20.316 39.563 1.00 0.00 58 LYS A O 5
ATOM 5036 N N . THR A 1 59 ? 19.560 20.597 37.414 1.00 0.00 59 THR A N 5
ATOM 5037 C CA . THR A 1 59 ? 18.127 20.312 37.579 1.00 0.00 59 THR A CA 5
ATOM 5038 C C . THR A 1 59 ? 17.881 18.843 37.923 1.00 0.00 59 THR A C 5
ATOM 5039 O O . THR A 1 59 ? 18.428 17.940 37.279 1.00 0.00 59 THR A O 5
ATOM 5050 N N . ALA A 1 60 ? 17.051 18.606 38.945 1.00 0.00 60 ALA A N 5
ATOM 5051 C CA . ALA A 1 60 ? 16.746 17.286 39.508 1.00 0.00 60 ALA A CA 5
ATOM 5052 C C . ALA A 1 60 ? 15.979 16.364 38.548 1.00 0.00 60 ALA A C 5
ATOM 5053 O O . ALA A 1 60 ? 14.996 16.824 37.934 1.00 0.00 60 ALA A O 5
ATOM 5061 N N . GLY A 1 1 ? 21.360 44.495 40.675 1.00 0.00 1 GLY A N 6
ATOM 5062 C CA . GLY A 1 1 ? 20.429 44.611 39.543 1.00 0.00 1 GLY A CA 6
ATOM 5063 C C . GLY A 1 1 ? 21.178 44.798 38.237 1.00 0.00 1 GLY A C 6
ATOM 5064 O O . GLY A 1 1 ? 22.239 45.424 38.237 1.00 0.00 1 GLY A O 6
ATOM 5070 N N . PRO A 1 2 ? 20.646 44.276 37.117 1.00 0.00 2 PRO A N 6
ATOM 5071 C CA . PRO A 1 2 ? 21.301 44.331 35.808 1.00 0.00 2 PRO A CA 6
ATOM 5072 C C . PRO A 1 2 ? 21.221 45.727 35.169 1.00 0.00 2 PRO A C 6
ATOM 5073 O O . PRO A 1 2 ? 22.201 46.187 34.575 1.00 0.00 2 PRO A O 6
ATOM 5084 N N . LEU A 1 3 ? 20.078 46.407 35.325 1.00 0.00 3 LEU A N 6
ATOM 5085 C CA . LEU A 1 3 ? 19.751 47.705 34.728 1.00 0.00 3 LEU A CA 6
ATOM 5086 C C . LEU A 1 3 ? 20.766 48.810 35.069 1.00 0.00 3 LEU A C 6
ATOM 5087 O O . LEU A 1 3 ? 21.291 48.864 36.185 1.00 0.00 3 LEU A O 6
ATOM 5103 N N . GLY A 1 4 ? 21.021 49.704 34.112 1.00 0.00 4 GLY A N 6
ATOM 5104 C CA . GLY A 1 4 ? 22.025 50.764 34.254 1.00 0.00 4 GLY A CA 6
ATOM 5105 C C . GLY A 1 4 ? 23.444 50.222 34.475 1.00 0.00 4 GLY A C 6
ATOM 5106 O O . GLY A 1 4 ? 24.135 50.644 35.405 1.00 0.00 4 GLY A O 6
ATOM 5110 N N . SER A 1 5 ? 23.859 49.228 33.686 1.00 0.00 5 SER A N 6
ATOM 5111 C CA . SER A 1 5 ? 25.163 48.569 33.827 1.00 0.00 5 SER A CA 6
ATOM 5112 C C . SER A 1 5 ? 26.332 49.497 33.484 1.00 0.00 5 SER A C 6
ATOM 5113 O O . SER A 1 5 ? 26.295 50.174 32.457 1.00 0.00 5 SER A O 6
ATOM 5121 N N . LYS A 1 6 ? 27.408 49.479 34.278 1.00 0.00 6 LYS A N 6
ATOM 5122 C CA . LYS A 1 6 ? 28.675 50.157 33.942 1.00 0.00 6 LYS A CA 6
ATOM 5123 C C . LYS A 1 6 ? 29.899 49.465 34.548 1.00 0.00 6 LYS A C 6
ATOM 5124 O O . LYS A 1 6 ? 29.836 49.011 35.692 1.00 0.00 6 LYS A O 6
ATOM 5143 N N . LYS A 1 7 ? 31.003 49.389 33.788 1.00 0.00 7 LYS A N 6
ATOM 5144 C CA . LYS A 1 7 ? 32.303 48.812 34.201 1.00 0.00 7 LYS A CA 6
ATOM 5145 C C . LYS A 1 7 ? 33.451 49.187 33.261 1.00 0.00 7 LYS A C 6
ATOM 5146 O O . LYS A 1 7 ? 33.210 49.574 32.116 1.00 0.00 7 LYS A O 6
ATOM 5165 N N . ARG A 1 8 ? 34.696 48.956 33.699 1.00 0.00 8 ARG A N 6
ATOM 5166 C CA . ARG A 1 8 ? 35.923 49.012 32.877 1.00 0.00 8 ARG A CA 6
ATOM 5167 C C . ARG A 1 8 ? 36.616 47.647 32.786 1.00 0.00 8 ARG A C 6
ATOM 5168 O O . ARG A 1 8 ? 36.843 47.159 31.680 1.00 0.00 8 ARG A O 6
ATOM 5189 N N . GLU A 1 9 ? 36.874 47.009 33.927 1.00 0.00 9 GLU A N 6
ATOM 5190 C CA . GLU A 1 9 ? 37.534 45.696 34.050 1.00 0.00 9 GLU A CA 6
ATOM 5191 C C . GLU A 1 9 ? 36.717 44.674 34.865 1.00 0.00 9 GLU A C 6
ATOM 5192 O O . GLU A 1 9 ? 36.796 43.480 34.580 1.00 0.00 9 GLU A O 6
ATOM 5204 N N . VAL A 1 10 ? 35.930 45.121 35.856 1.00 0.00 10 VAL A N 6
ATOM 5205 C CA . VAL A 1 10 ? 35.130 44.246 36.739 1.00 0.00 10 VAL A CA 6
ATOM 5206 C C . VAL A 1 10 ? 33.820 43.775 36.095 1.00 0.00 10 VAL A C 6
ATOM 5207 O O . VAL A 1 10 ? 33.328 44.366 35.135 1.00 0.00 10 VAL A O 6
ATOM 5220 N N . TRP A 1 11 ? 33.218 42.720 36.647 1.00 0.00 11 TRP A N 6
ATOM 5221 C CA . TRP A 1 11 ? 31.932 42.189 36.179 1.00 0.00 11 TRP A CA 6
ATOM 5222 C C . TRP A 1 11 ? 30.691 42.957 36.669 1.00 0.00 11 TRP A C 6
ATOM 5223 O O . TRP A 1 11 ? 30.720 43.651 37.693 1.00 0.00 11 TRP A O 6
ATOM 5244 N N . THR A 1 12 ? 29.575 42.777 35.951 1.00 0.00 12 THR A N 6
ATOM 5245 C CA . THR A 1 12 ? 28.215 43.198 36.352 1.00 0.00 12 THR A CA 6
ATOM 5246 C C . THR A 1 12 ? 27.210 42.079 36.046 1.00 0.00 12 THR A C 6
ATOM 5247 O O . THR A 1 12 ? 27.459 41.250 35.162 1.00 0.00 12 THR A O 6
ATOM 5258 N N . ASP A 1 13 ? 26.052 42.069 36.715 1.00 0.00 13 ASP A N 6
ATOM 5259 C CA . ASP A 1 13 ? 24.987 41.074 36.492 1.00 0.00 13 ASP A CA 6
ATOM 5260 C C . ASP A 1 13 ? 24.283 41.177 35.119 1.00 0.00 13 ASP A C 6
ATOM 5261 O O . ASP A 1 13 ? 23.452 40.328 34.796 1.00 0.00 13 ASP A O 6
ATOM 5270 N N . ALA A 1 14 ? 24.600 42.188 34.303 1.00 0.00 14 ALA A N 6
ATOM 5271 C CA . ALA A 1 14 ? 24.199 42.269 32.891 1.00 0.00 14 ALA A CA 6
ATOM 5272 C C . ALA A 1 14 ? 25.372 42.000 31.930 1.00 0.00 14 ALA A C 6
ATOM 5273 O O . ALA A 1 14 ? 25.162 41.641 30.771 1.00 0.00 14 ALA A O 6
ATOM 5280 N N . GLU A 1 15 ? 26.616 42.171 32.387 1.00 0.00 15 GLU A N 6
ATOM 5281 C CA . GLU A 1 15 ? 27.811 42.030 31.558 1.00 0.00 15 GLU A CA 6
ATOM 5282 C C . GLU A 1 15 ? 28.228 40.560 31.450 1.00 0.00 15 GLU A C 6
ATOM 5283 O O . GLU A 1 15 ? 28.724 40.131 30.408 1.00 0.00 15 GLU A O 6
ATOM 5295 N N . HIS A 1 16 ? 27.975 39.767 32.501 1.00 0.00 16 HIS A N 6
ATOM 5296 C CA . HIS A 1 16 ? 28.281 38.335 32.539 1.00 0.00 16 HIS A CA 6
ATOM 5297 C C . HIS A 1 16 ? 27.647 37.604 31.345 1.00 0.00 16 HIS A C 6
ATOM 5298 O O . HIS A 1 16 ? 28.284 36.760 30.715 1.00 0.00 16 HIS A O 6
ATOM 5312 N N . ALA A 1 17 ? 26.443 38.028 30.952 1.00 0.00 17 ALA A N 6
ATOM 5313 C CA . ALA A 1 17 ? 25.708 37.509 29.810 1.00 0.00 17 ALA A CA 6
ATOM 5314 C C . ALA A 1 17 ? 26.517 37.557 28.499 1.00 0.00 17 ALA A C 6
ATOM 5315 O O . ALA A 1 17 ? 26.330 36.684 27.658 1.00 0.00 17 ALA A O 6
ATOM 5322 N N . LYS A 1 18 ? 27.462 38.502 28.336 1.00 0.00 18 LYS A N 6
ATOM 5323 C CA . LYS A 1 18 ? 28.364 38.587 27.180 1.00 0.00 18 LYS A CA 6
ATOM 5324 C C . LYS A 1 18 ? 29.480 37.541 27.200 1.00 0.00 18 LYS A C 6
ATOM 5325 O O . LYS A 1 18 ? 29.848 36.995 26.162 1.00 0.00 18 LYS A O 6
ATOM 5344 N N . PHE A 1 19 ? 30.001 37.219 28.381 1.00 0.00 19 PHE A N 6
ATOM 5345 C CA . PHE A 1 19 ? 30.959 36.118 28.571 1.00 0.00 19 PHE A CA 6
ATOM 5346 C C . PHE A 1 19 ? 30.339 34.791 28.124 1.00 0.00 19 PHE A C 6
ATOM 5347 O O . PHE A 1 19 ? 31.003 33.997 27.458 1.00 0.00 19 PHE A O 6
ATOM 5364 N N . VAL A 1 20 ? 29.045 34.618 28.403 1.00 0.00 20 VAL A N 6
ATOM 5365 C CA . VAL A 1 20 ? 28.248 33.433 28.049 1.00 0.00 20 VAL A CA 6
ATOM 5366 C C . VAL A 1 20 ? 28.044 33.292 26.525 1.00 0.00 20 VAL A C 6
ATOM 5367 O O . VAL A 1 20 ? 27.703 32.213 26.039 1.00 0.00 20 VAL A O 6
ATOM 5380 N N . GLU A 1 21 ? 28.329 34.331 25.731 1.00 0.00 21 GLU A N 6
ATOM 5381 C CA . GLU A 1 21 ? 28.305 34.290 24.263 1.00 0.00 21 GLU A CA 6
ATOM 5382 C C . GLU A 1 21 ? 29.621 33.795 23.685 1.00 0.00 21 GLU A C 6
ATOM 5383 O O . GLU A 1 21 ? 29.612 32.886 22.862 1.00 0.00 21 GLU A O 6
ATOM 5395 N N . GLY A 1 22 ? 30.761 34.328 24.146 1.00 0.00 22 GLY A N 6
ATOM 5396 C CA . GLY A 1 22 ? 32.081 33.898 23.696 1.00 0.00 22 GLY A CA 6
ATOM 5397 C C . GLY A 1 22 ? 32.314 32.385 23.835 1.00 0.00 22 GLY A C 6
ATOM 5398 O O . GLY A 1 22 ? 33.091 31.816 23.069 1.00 0.00 22 GLY A O 6
ATOM 5402 N N . LEU A 1 23 ? 31.569 31.706 24.716 1.00 0.00 23 LEU A N 6
ATOM 5403 C CA . LEU A 1 23 ? 31.620 30.240 24.851 1.00 0.00 23 LEU A CA 6
ATOM 5404 C C . LEU A 1 23 ? 31.143 29.517 23.575 1.00 0.00 23 LEU A C 6
ATOM 5405 O O . LEU A 1 23 ? 31.630 28.434 23.267 1.00 0.00 23 LEU A O 6
ATOM 5421 N N . ALA A 1 24 ? 30.223 30.130 22.827 1.00 0.00 24 ALA A N 6
ATOM 5422 C CA . ALA A 1 24 ? 29.679 29.655 21.552 1.00 0.00 24 ALA A CA 6
ATOM 5423 C C . ALA A 1 24 ? 30.442 30.169 20.307 1.00 0.00 24 ALA A C 6
ATOM 5424 O O . ALA A 1 24 ? 30.245 29.650 19.205 1.00 0.00 24 ALA A O 6
ATOM 5431 N N . LEU A 1 25 ? 31.301 31.190 20.457 1.00 0.00 25 LEU A N 6
ATOM 5432 C CA . LEU A 1 25 ? 32.109 31.766 19.364 1.00 0.00 25 LEU A CA 6
ATOM 5433 C C . LEU A 1 25 ? 33.504 31.140 19.305 1.00 0.00 25 LEU A C 6
ATOM 5434 O O . LEU A 1 25 ? 33.968 30.715 18.243 1.00 0.00 25 LEU A O 6
ATOM 5450 N N . PHE A 1 26 ? 34.177 31.138 20.455 1.00 0.00 26 PHE A N 6
ATOM 5451 C CA . PHE A 1 26 ? 35.566 30.711 20.619 1.00 0.00 26 PHE A CA 6
ATOM 5452 C C . PHE A 1 26 ? 35.705 29.253 21.083 1.00 0.00 26 PHE A C 6
ATOM 5453 O O . PHE A 1 26 ? 36.692 28.606 20.738 1.00 0.00 26 PHE A O 6
ATOM 5470 N N . HIS A 1 27 ? 34.722 28.729 21.832 1.00 0.00 27 HIS A N 6
ATOM 5471 C CA . HIS A 1 27 ? 34.732 27.366 22.415 1.00 0.00 27 HIS A CA 6
ATOM 5472 C C . HIS A 1 27 ? 35.966 27.085 23.285 1.00 0.00 27 HIS A C 6
ATOM 5473 O O . HIS A 1 27 ? 36.952 26.499 22.830 1.00 0.00 27 HIS A O 6
ATOM 5487 N N . LYS A 1 28 ? 35.875 27.455 24.571 1.00 0.00 28 LYS A N 6
ATOM 5488 C CA . LYS A 1 28 ? 36.888 27.226 25.614 1.00 0.00 28 LYS A CA 6
ATOM 5489 C C . LYS A 1 28 ? 38.216 27.904 25.250 1.00 0.00 28 LYS A C 6
ATOM 5490 O O . LYS A 1 28 ? 39.196 27.266 24.859 1.00 0.00 28 LYS A O 6
ATOM 5509 N N . ASP A 1 29 ? 38.187 29.233 25.324 1.00 0.00 29 ASP A N 6
ATOM 5510 C CA . ASP A 1 29 ? 39.295 30.131 24.982 1.00 0.00 29 ASP A CA 6
ATOM 5511 C C . ASP A 1 29 ? 39.081 31.525 25.610 1.00 0.00 29 ASP A C 6
ATOM 5512 O O . ASP A 1 29 ? 38.562 32.462 24.990 1.00 0.00 29 ASP A O 6
ATOM 5521 N N . TRP A 1 30 ? 39.408 31.672 26.895 1.00 0.00 30 TRP A N 6
ATOM 5522 C CA . TRP A 1 30 ? 39.158 32.897 27.654 1.00 0.00 30 TRP A CA 6
ATOM 5523 C C . TRP A 1 30 ? 39.998 34.065 27.121 1.00 0.00 30 TRP A C 6
ATOM 5524 O O . TRP A 1 30 ? 39.543 35.211 27.088 1.00 0.00 30 TRP A O 6
ATOM 5545 N N . LYS A 1 31 ? 41.188 33.732 26.606 1.00 0.00 31 LYS A N 6
ATOM 5546 C CA . LYS A 1 31 ? 42.131 34.577 25.857 1.00 0.00 31 LYS A CA 6
ATOM 5547 C C . LYS A 1 31 ? 41.551 35.190 24.573 1.00 0.00 31 LYS A C 6
ATOM 5548 O O . LYS A 1 31 ? 42.238 36.008 23.959 1.00 0.00 31 LYS A O 6
ATOM 5567 N N . LYS A 1 32 ? 40.291 34.895 24.213 1.00 0.00 32 LYS A N 6
ATOM 5568 C CA . LYS A 1 32 ? 39.514 35.611 23.177 1.00 0.00 32 LYS A CA 6
ATOM 5569 C C . LYS A 1 32 ? 38.361 36.404 23.789 1.00 0.00 32 LYS A C 6
ATOM 5570 O O . LYS A 1 32 ? 38.093 37.521 23.363 1.00 0.00 32 LYS A O 6
ATOM 5589 N N . ILE A 1 33 ? 37.738 35.894 24.853 1.00 0.00 33 ILE A N 6
ATOM 5590 C CA . ILE A 1 33 ? 36.572 36.509 25.512 1.00 0.00 33 ILE A CA 6
ATOM 5591 C C . ILE A 1 33 ? 36.816 37.965 25.943 1.00 0.00 33 ILE A C 6
ATOM 5592 O O . ILE A 1 33 ? 35.914 38.798 25.825 1.00 0.00 33 ILE A O 6
ATOM 5608 N N . LYS A 1 34 ? 38.045 38.315 26.345 1.00 0.00 34 LYS A N 6
ATOM 5609 C CA . LYS A 1 34 ? 38.404 39.708 26.683 1.00 0.00 34 LYS A CA 6
ATOM 5610 C C . LYS A 1 34 ? 38.169 40.720 25.549 1.00 0.00 34 LYS A C 6
ATOM 5611 O O . LYS A 1 34 ? 37.905 41.886 25.834 1.00 0.00 34 LYS A O 6
ATOM 5630 N N . GLU A 1 35 ? 38.218 40.279 24.290 1.00 0.00 35 GLU A N 6
ATOM 5631 C CA . GLU A 1 35 ? 37.915 41.103 23.104 1.00 0.00 35 GLU A CA 6
ATOM 5632 C C . GLU A 1 35 ? 36.416 41.282 2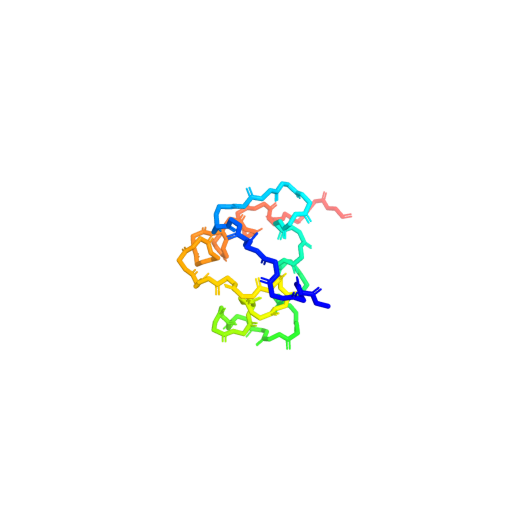2.838 1.00 0.00 35 GLU A C 6
ATOM 5633 O O . GLU A 1 35 ? 36.029 42.245 22.170 1.00 0.00 35 GLU A O 6
ATOM 5645 N N . TYR A 1 36 ? 35.568 40.381 23.342 1.00 0.00 36 TYR A N 6
ATOM 5646 C CA . TYR A 1 36 ? 34.128 40.445 23.105 1.00 0.00 36 TYR A CA 6
ATOM 5647 C C . TYR A 1 36 ? 33.487 41.441 24.069 1.00 0.00 36 TYR A C 6
ATOM 5648 O O . TYR A 1 36 ? 32.745 42.339 23.665 1.00 0.00 36 TYR A O 6
ATOM 5666 N N . ILE A 1 37 ? 33.834 41.309 25.349 1.00 0.00 37 ILE A N 6
ATOM 5667 C CA . ILE A 1 37 ? 33.426 42.248 26.400 1.00 0.00 37 ILE A CA 6
ATOM 5668 C C . ILE A 1 37 ? 34.183 43.585 26.292 1.00 0.00 37 ILE A C 6
ATOM 5669 O O . ILE A 1 37 ? 33.589 44.636 26.529 1.00 0.00 37 ILE A O 6
ATOM 5685 N N . GLY A 1 38 ? 35.476 43.562 25.942 1.00 0.00 38 GLY A N 6
ATOM 5686 C CA . GLY A 1 38 ? 36.335 44.752 25.816 1.00 0.00 38 GLY A CA 6
ATOM 5687 C C . GLY A 1 38 ? 37.186 45.094 27.052 1.00 0.00 38 GLY A C 6
ATOM 5688 O O . GLY A 1 38 ? 37.822 46.150 27.079 1.00 0.00 38 GLY A O 6
ATOM 5692 N N . THR A 1 39 ? 37.238 44.227 28.074 1.00 0.00 39 THR A N 6
ATOM 5693 C CA . THR A 1 39 ? 38.059 44.444 29.288 1.00 0.00 39 THR A CA 6
ATOM 5694 C C . THR A 1 39 ? 39.561 44.465 29.010 1.00 0.00 39 THR A C 6
ATOM 5695 O O . THR A 1 39 ? 40.300 45.067 29.784 1.00 0.00 39 THR A O 6
ATOM 5706 N N . LYS A 1 40 ? 40.023 43.765 27.960 1.00 0.00 40 LYS A N 6
ATOM 5707 C CA . LYS A 1 40 ? 41.451 43.484 27.668 1.00 0.00 40 LYS A CA 6
ATOM 5708 C C . LYS A 1 40 ? 42.201 42.672 28.745 1.00 0.00 40 LYS A C 6
ATOM 5709 O O . LYS A 1 40 ? 43.394 42.418 28.602 1.00 0.00 40 LYS A O 6
ATOM 5728 N N . THR A 1 41 ? 41.505 42.184 29.775 1.00 0.00 41 THR A N 6
ATOM 5729 C CA . THR A 1 41 ? 42.049 41.285 30.812 1.00 0.00 41 THR A CA 6
ATOM 5730 C C . THR A 1 41 ? 41.127 40.101 31.105 1.00 0.00 41 THR A C 6
ATOM 5731 O O . THR A 1 41 ? 39.907 40.256 31.233 1.00 0.00 41 THR A O 6
ATOM 5742 N N . VAL A 1 42 ? 41.729 38.911 31.184 1.00 0.00 42 VAL A N 6
ATOM 5743 C CA . VAL A 1 42 ? 41.080 37.605 31.373 1.00 0.00 42 VAL A CA 6
ATOM 5744 C C . VAL A 1 42 ? 40.945 37.216 32.852 1.00 0.00 42 VAL A C 6
ATOM 5745 O O . VAL A 1 42 ? 40.142 36.348 33.166 1.00 0.00 42 VAL A O 6
ATOM 5758 N N . VAL A 1 43 ? 41.643 37.867 33.791 1.00 0.00 43 VAL A N 6
ATOM 5759 C CA . VAL A 1 43 ? 41.733 37.418 35.205 1.00 0.00 43 VAL A CA 6
ATOM 5760 C C . VAL A 1 43 ? 40.359 37.184 35.861 1.00 0.00 43 VAL A C 6
ATOM 5761 O O . VAL A 1 43 ? 40.098 36.102 36.387 1.00 0.00 43 VAL A O 6
ATOM 5774 N N . GLN A 1 44 ? 39.448 38.153 35.756 1.00 0.00 44 GLN A N 6
ATOM 5775 C CA . GLN A 1 44 ? 38.045 38.060 36.215 1.00 0.00 44 GLN A CA 6
ATOM 5776 C C . GLN A 1 44 ? 37.202 37.129 35.330 1.00 0.00 44 GLN A C 6
ATOM 5777 O O . GLN A 1 44 ? 36.273 36.467 35.791 1.00 0.00 44 GLN A O 6
ATOM 5791 N N . ILE A 1 45 ? 37.496 37.105 34.027 1.00 0.00 45 ILE A N 6
ATOM 5792 C CA . ILE A 1 45 ? 36.807 36.255 33.041 1.00 0.00 45 ILE A CA 6
ATOM 5793 C C . ILE A 1 45 ? 37.025 34.777 33.353 1.00 0.00 45 ILE A C 6
ATOM 5794 O O . ILE A 1 45 ? 36.077 34.010 33.278 1.00 0.00 45 ILE A O 6
ATOM 5810 N N . ARG A 1 46 ? 38.232 34.391 33.775 1.00 0.00 46 ARG A N 6
ATOM 5811 C CA . ARG A 1 46 ? 38.603 33.010 34.138 1.00 0.00 46 ARG A CA 6
ATOM 5812 C C . ARG A 1 46 ? 37.676 32.451 35.218 1.00 0.00 46 ARG A C 6
ATOM 5813 O O . ARG A 1 46 ? 37.110 31.371 35.072 1.00 0.00 46 ARG A O 6
ATOM 5834 N N . SER A 1 47 ? 37.500 33.237 36.275 1.00 0.00 47 SER A N 6
ATOM 5835 C CA . SER A 1 47 ? 36.692 32.882 37.445 1.00 0.00 47 SER A CA 6
ATOM 5836 C C . SER A 1 47 ? 35.195 32.780 37.114 1.00 0.00 47 SER A C 6
ATOM 5837 O O . SER A 1 47 ? 34.540 31.827 37.537 1.00 0.00 47 SER A O 6
ATOM 5845 N N . HIS A 1 48 ? 34.661 33.694 36.292 1.00 0.00 48 HIS A N 6
ATOM 5846 C CA . HIS A 1 48 ? 33.283 33.612 35.781 1.00 0.00 48 HIS A CA 6
ATOM 5847 C C . HIS A 1 48 ? 33.092 32.483 34.756 1.00 0.00 48 HIS A C 6
ATOM 5848 O O . HIS A 1 48 ? 32.075 31.797 34.781 1.00 0.00 48 HIS A O 6
ATOM 5862 N N . ALA A 1 49 ? 34.077 32.201 33.902 1.00 0.00 49 ALA A N 6
ATOM 5863 C CA . ALA A 1 49 ? 34.003 31.138 32.895 1.00 0.00 49 ALA A CA 6
ATOM 5864 C C . ALA A 1 49 ? 34.056 29.704 33.473 1.00 0.00 49 ALA A C 6
ATOM 5865 O O . ALA A 1 49 ? 33.959 28.704 32.772 1.00 0.00 49 ALA A O 6
ATOM 5872 N N . GLN A 1 50 ? 34.238 29.594 34.774 1.00 0.00 50 GLN A N 6
ATOM 5873 C CA . GLN A 1 50 ? 34.021 28.394 35.584 1.00 0.00 50 GLN A CA 6
ATOM 5874 C C . GLN A 1 50 ? 32.572 28.305 36.105 1.00 0.00 50 GLN A C 6
ATOM 5875 O O . GLN A 1 50 ? 32.076 27.195 36.306 1.00 0.00 50 GLN A O 6
ATOM 5889 N N . LYS A 1 51 ? 31.879 29.440 36.297 1.00 0.00 51 LYS A N 6
ATOM 5890 C CA . LYS A 1 51 ? 30.497 29.512 36.810 1.00 0.00 51 LYS A CA 6
ATOM 5891 C C . LYS A 1 51 ? 29.475 28.950 35.831 1.00 0.00 51 LYS A C 6
ATOM 5892 O O . LYS A 1 51 ? 28.630 28.169 36.262 1.00 0.00 51 LYS A O 6
ATOM 5911 N N . TYR A 1 52 ? 29.577 29.269 34.530 1.00 0.00 52 TYR A N 6
ATOM 5912 C CA . TYR A 1 52 ? 28.581 28.821 33.539 1.00 0.00 52 TYR A CA 6
ATOM 5913 C C . TYR A 1 52 ? 28.397 27.292 33.585 1.00 0.00 52 TYR A C 6
ATOM 5914 O O . TYR A 1 52 ? 27.278 26.787 33.474 1.00 0.00 52 TYR A O 6
ATOM 5932 N N . PHE A 1 53 ? 29.505 26.570 33.796 1.00 0.00 53 PHE A N 6
ATOM 5933 C CA . PHE A 1 53 ? 29.572 25.114 33.819 1.00 0.00 53 PHE A CA 6
ATOM 5934 C C . PHE A 1 53 ? 28.805 24.520 35.017 1.00 0.00 53 PHE A C 6
ATOM 5935 O O . PHE A 1 53 ? 28.259 23.419 34.910 1.00 0.00 53 PHE A O 6
ATOM 5952 N N . LEU A 1 54 ? 28.721 25.259 36.135 1.00 0.00 54 LEU A N 6
ATOM 5953 C CA . LEU A 1 54 ? 27.953 24.911 37.341 1.00 0.00 54 LEU A CA 6
ATOM 5954 C C . LEU A 1 54 ? 26.436 25.104 37.168 1.00 0.00 54 LEU A C 6
ATOM 5955 O O . LEU A 1 54 ? 25.666 24.449 37.872 1.00 0.00 54 LEU A O 6
ATOM 5971 N N . LYS A 1 55 ? 26.002 25.989 36.256 1.00 0.00 55 LYS A N 6
ATOM 5972 C CA . LYS A 1 55 ? 24.577 26.275 35.972 1.00 0.00 55 LYS A CA 6
ATOM 5973 C C . LYS A 1 55 ? 23.922 25.251 35.037 1.00 0.00 55 LYS A C 6
ATOM 5974 O O . LYS A 1 55 ? 22.695 25.151 34.994 1.00 0.00 55 LYS A O 6
ATOM 5993 N N . LEU A 1 56 ? 24.731 24.482 34.306 1.00 0.00 56 LEU A N 6
ATOM 5994 C CA . LEU A 1 56 ? 24.293 23.327 33.519 1.00 0.00 56 LEU A CA 6
ATOM 5995 C C . LEU A 1 56 ? 23.846 22.172 34.437 1.00 0.00 56 LEU A C 6
ATOM 5996 O O . LEU A 1 56 ? 24.451 21.934 35.488 1.00 0.00 56 LEU A O 6
ATOM 6012 N N . ASN A 1 57 ? 22.806 21.436 34.044 1.00 0.00 57 ASN A N 6
ATOM 6013 C CA . ASN A 1 57 ? 22.252 20.310 34.804 1.00 0.00 57 ASN A CA 6
ATOM 6014 C C . ASN A 1 57 ? 23.276 19.160 34.926 1.00 0.00 57 ASN A C 6
ATOM 6015 O O . ASN A 1 57 ? 23.890 18.760 33.929 1.00 0.00 57 ASN A O 6
ATOM 6026 N N . LYS A 1 58 ? 23.449 18.587 36.126 1.00 0.00 58 LYS A N 6
ATOM 6027 C CA . LYS A 1 58 ? 24.309 17.401 36.347 1.00 0.00 58 LYS A CA 6
ATOM 6028 C C . LYS A 1 58 ? 23.810 16.167 35.575 1.00 0.00 58 LYS A C 6
ATOM 6029 O O . LYS A 1 58 ? 24.627 15.365 35.131 1.00 0.00 58 LYS A O 6
ATOM 6048 N N . THR A 1 59 ? 22.493 16.060 35.367 1.00 0.00 59 THR A N 6
ATOM 6049 C CA . THR A 1 59 ? 21.763 15.062 34.554 1.00 0.00 59 THR A CA 6
ATOM 6050 C C . THR A 1 59 ? 22.119 13.590 34.873 1.00 0.00 59 THR A C 6
ATOM 6051 O O . THR A 1 59 ? 22.035 12.694 34.030 1.00 0.00 59 THR A O 6
ATOM 6062 N N . ALA A 1 60 ? 22.527 13.333 36.121 1.00 0.00 60 ALA A N 6
ATOM 6063 C CA . ALA A 1 60 ? 23.111 12.082 36.620 1.00 0.00 60 ALA A CA 6
ATOM 6064 C C . ALA A 1 60 ? 22.119 10.917 36.775 1.00 0.00 60 ALA A C 6
ATOM 6065 O O . ALA A 1 60 ? 22.500 9.774 36.425 1.00 0.00 60 ALA A O 6
ATOM 6073 N N . GLY A 1 1 ? 27.649 38.370 41.852 1.00 0.00 1 GLY A N 7
ATOM 6074 C CA . GLY A 1 1 ? 28.707 37.488 41.340 1.00 0.00 1 GLY A CA 7
ATOM 6075 C C . GLY A 1 1 ? 29.893 37.428 42.291 1.00 0.00 1 GLY A C 7
ATOM 6076 O O . GLY A 1 1 ? 29.726 37.681 43.486 1.00 0.00 1 GLY A O 7
ATOM 6082 N N . PRO A 1 2 ? 31.103 37.115 41.784 1.00 0.00 2 PRO A N 7
ATOM 6083 C CA . PRO A 1 2 ? 32.286 36.833 42.609 1.00 0.00 2 PRO A CA 7
ATOM 6084 C C . PRO A 1 2 ? 32.836 38.003 43.449 1.00 0.00 2 PRO A C 7
ATOM 6085 O O . PRO A 1 2 ? 33.644 37.775 44.356 1.00 0.00 2 PRO A O 7
ATOM 6096 N N . LEU A 1 3 ? 32.447 39.246 43.141 1.00 0.00 3 LEU A N 7
ATOM 6097 C CA . LEU A 1 3 ? 32.894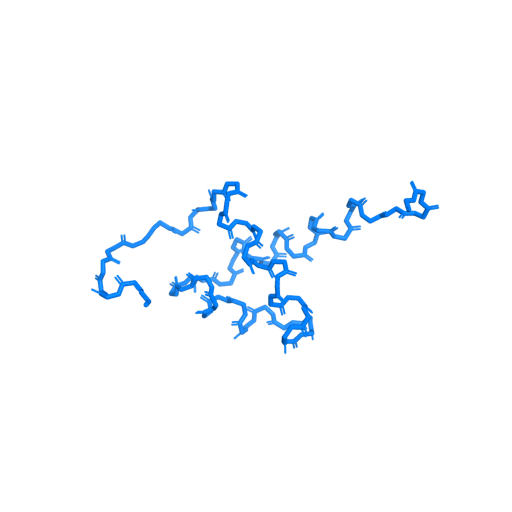 40.483 43.803 1.00 0.00 3 LEU A CA 7
ATOM 6098 C C . LEU A 1 3 ? 31.763 41.533 43.874 1.00 0.00 3 LEU A C 7
ATOM 6099 O O . LEU A 1 3 ? 30.790 41.474 43.111 1.00 0.00 3 LEU A O 7
ATOM 6115 N N . GLY A 1 4 ? 31.917 42.508 44.776 1.00 0.00 4 GLY A N 7
ATOM 6116 C CA . GLY A 1 4 ? 31.069 43.701 44.913 1.00 0.00 4 GLY A CA 7
ATOM 6117 C C . GLY A 1 4 ? 31.862 45.018 44.836 1.00 0.00 4 GLY A C 7
ATOM 6118 O O . GLY A 1 4 ? 33.075 45.028 45.048 1.00 0.00 4 GLY A O 7
ATOM 6122 N N . SER A 1 5 ? 31.181 46.125 44.527 1.00 0.00 5 SER A N 7
ATOM 6123 C CA . SER A 1 5 ? 31.743 47.492 44.439 1.00 0.00 5 SER A CA 7
ATOM 6124 C C . SER A 1 5 ? 30.610 48.533 44.423 1.00 0.00 5 SER A C 7
ATOM 6125 O O . SER A 1 5 ? 29.506 48.231 43.965 1.00 0.00 5 SER A O 7
ATOM 6133 N N . LYS A 1 6 ? 30.878 49.778 44.844 1.00 0.00 6 LYS A N 7
ATOM 6134 C CA . LYS A 1 6 ? 29.961 50.926 44.670 1.00 0.00 6 LYS A CA 7
ATOM 6135 C C . LYS A 1 6 ? 29.870 51.432 43.219 1.00 0.00 6 LYS A C 7
ATOM 6136 O O . LYS A 1 6 ? 29.059 52.312 42.931 1.00 0.00 6 LYS A O 7
ATOM 6155 N N . LYS A 1 7 ? 30.688 50.900 42.304 1.00 0.00 7 LYS A N 7
ATOM 6156 C CA . LYS A 1 7 ? 30.732 51.230 40.867 1.00 0.00 7 LYS A CA 7
ATOM 6157 C C . LYS A 1 7 ? 30.522 49.979 40.002 1.00 0.00 7 LYS A C 7
ATOM 6158 O O . LYS A 1 7 ? 30.600 48.856 40.505 1.00 0.00 7 LYS A O 7
ATOM 6177 N N . ARG A 1 8 ? 30.357 50.133 38.682 1.00 0.00 8 ARG A N 7
ATOM 6178 C CA . ARG A 1 8 ? 30.267 49.022 37.701 1.00 0.00 8 ARG A CA 7
ATOM 6179 C C . ARG A 1 8 ? 31.634 48.367 37.406 1.00 0.00 8 ARG A C 7
ATOM 6180 O O . ARG A 1 8 ? 31.852 47.786 36.346 1.00 0.00 8 ARG A O 7
ATOM 6201 N N . GLU A 1 9 ? 32.570 48.480 38.347 1.00 0.00 9 GLU A N 7
ATOM 6202 C CA . GLU A 1 9 ? 33.991 48.131 38.230 1.00 0.00 9 GLU A CA 7
ATOM 6203 C C . GLU A 1 9 ? 34.261 46.610 38.267 1.00 0.00 9 GLU A C 7
ATOM 6204 O O . GLU A 1 9 ? 35.342 46.160 37.886 1.00 0.00 9 GLU A O 7
ATOM 6216 N N . VAL A 1 10 ? 33.277 45.819 38.704 1.00 0.00 10 VAL A N 7
ATOM 6217 C CA . VAL A 1 10 ? 33.310 44.349 38.842 1.00 0.00 10 VAL A CA 7
ATOM 6218 C C . VAL A 1 10 ? 32.204 43.698 38.000 1.00 0.00 10 VAL A C 7
ATOM 6219 O O . VAL A 1 10 ? 31.374 44.397 37.414 1.00 0.00 10 VAL A O 7
ATOM 6232 N N . TRP A 1 11 ? 32.161 42.364 37.933 1.00 0.00 11 TRP A N 7
ATOM 6233 C CA . TRP A 1 11 ? 31.106 41.626 37.221 1.00 0.00 11 TRP A CA 7
ATOM 6234 C C . TRP A 1 11 ? 29.669 42.011 37.631 1.00 0.00 11 TRP A C 7
ATOM 6235 O O . TRP A 1 11 ? 29.391 42.271 38.808 1.00 0.00 11 TRP A O 7
ATOM 6256 N N . THR A 1 12 ? 28.743 41.975 36.660 1.00 0.00 12 THR A N 7
ATOM 6257 C CA . THR A 1 12 ? 27.310 42.311 36.848 1.00 0.00 12 THR A CA 7
ATOM 6258 C C . THR A 1 12 ? 26.365 41.304 36.173 1.00 0.00 12 THR A C 7
ATOM 6259 O O . THR A 1 12 ? 26.748 40.644 35.205 1.00 0.00 12 THR A O 7
ATOM 6270 N N . ASP A 1 13 ? 25.095 41.266 36.599 1.00 0.00 13 ASP A N 7
ATOM 6271 C CA . ASP A 1 13 ? 23.999 40.473 35.989 1.00 0.00 13 ASP A CA 7
ATOM 6272 C C . ASP A 1 13 ? 23.494 41.020 34.623 1.00 0.00 13 ASP A C 7
ATOM 6273 O O . ASP A 1 13 ? 22.357 40.764 34.201 1.00 0.00 13 ASP A O 7
ATOM 6282 N N . ALA A 1 14 ? 24.340 41.784 33.927 1.00 0.00 14 ALA A N 7
ATOM 6283 C CA . ALA A 1 14 ? 24.184 42.220 32.536 1.00 0.00 14 ALA A CA 7
ATOM 6284 C C . ALA A 1 14 ? 25.508 42.192 31.748 1.00 0.00 14 ALA A C 7
ATOM 6285 O O . ALA A 1 14 ? 25.487 42.169 30.516 1.00 0.00 14 ALA A O 7
ATOM 6292 N N . GLU A 1 15 ? 26.658 42.139 32.426 1.00 0.00 15 GLU A N 7
ATOM 6293 C CA . GLU A 1 15 ? 27.969 41.986 31.801 1.00 0.00 15 GLU A CA 7
ATOM 6294 C C . GLU A 1 15 ? 28.285 40.496 31.630 1.00 0.00 15 GLU A C 7
ATOM 6295 O O . GLU A 1 15 ? 28.804 40.086 30.591 1.00 0.00 15 GLU A O 7
ATOM 6307 N N . HIS A 1 16 ? 27.943 39.661 32.622 1.00 0.00 16 HIS A N 7
ATOM 6308 C CA . HIS A 1 16 ? 28.222 38.222 32.585 1.00 0.00 16 HIS A CA 7
ATOM 6309 C C . HIS A 1 16 ? 27.541 37.540 31.386 1.00 0.00 16 HIS A C 7
ATOM 6310 O O . HIS A 1 16 ? 28.158 36.735 30.690 1.00 0.00 16 HIS A O 7
ATOM 6324 N N . ALA A 1 17 ? 26.329 37.990 31.054 1.00 0.00 17 ALA A N 7
ATOM 6325 C CA . ALA A 1 17 ? 25.554 37.598 29.880 1.00 0.00 17 ALA A CA 7
ATOM 6326 C C . ALA A 1 17 ? 26.262 37.835 28.523 1.00 0.00 17 ALA A C 7
ATOM 6327 O O . ALA A 1 17 ? 25.789 37.343 27.499 1.00 0.00 17 ALA A O 7
ATOM 6334 N N . LYS A 1 18 ? 27.387 38.570 28.488 1.00 0.00 18 LYS A N 7
ATOM 6335 C CA . LYS A 1 18 ? 28.271 38.750 27.324 1.00 0.00 18 LYS A CA 7
ATOM 6336 C C . LYS A 1 18 ? 29.368 37.677 27.281 1.00 0.00 18 LYS A C 7
ATOM 6337 O O . LYS A 1 18 ? 29.653 37.100 26.238 1.00 0.00 18 LYS A O 7
ATOM 6356 N N . PHE A 1 19 ? 29.958 37.348 28.432 1.00 0.00 19 PHE A N 7
ATOM 6357 C CA . PHE A 1 19 ? 30.913 36.230 28.583 1.00 0.00 19 PHE A CA 7
ATOM 6358 C C . PHE A 1 19 ? 30.277 34.908 28.135 1.00 0.00 19 PHE A C 7
ATOM 6359 O O . PHE A 1 19 ? 30.909 34.127 27.424 1.00 0.00 19 PHE A O 7
ATOM 6376 N N . VAL A 1 20 ? 28.996 34.731 28.471 1.00 0.00 20 VAL A N 7
ATOM 6377 C CA . VAL A 1 20 ? 28.133 33.583 28.121 1.00 0.00 20 VAL A CA 7
ATOM 6378 C C . VAL A 1 20 ? 27.934 33.409 26.603 1.00 0.00 20 VAL A C 7
ATOM 6379 O O . VAL A 1 20 ? 27.505 32.351 26.140 1.00 0.00 20 VAL A O 7
ATOM 6392 N N . GLU A 1 21 ? 28.307 34.407 25.799 1.00 0.00 21 GLU A N 7
ATOM 6393 C CA . GLU A 1 21 ? 28.268 34.367 24.335 1.00 0.00 21 GLU A CA 7
ATOM 6394 C C . GLU A 1 21 ? 29.575 33.866 23.741 1.00 0.00 21 GLU A C 7
ATOM 6395 O O . GLU A 1 21 ? 29.558 32.948 22.931 1.00 0.00 21 GLU A O 7
ATOM 6407 N N . GLY A 1 22 ? 30.721 34.402 24.179 1.00 0.00 22 GLY A N 7
ATOM 6408 C CA . GLY A 1 22 ? 32.039 33.985 23.700 1.00 0.00 22 GLY A CA 7
ATOM 6409 C C . GLY A 1 22 ? 32.304 32.481 23.862 1.00 0.00 22 GLY A C 7
ATOM 6410 O O . GLY A 1 22 ? 33.122 31.925 23.130 1.00 0.00 22 GLY A O 7
ATOM 6414 N N . LEU A 1 23 ? 31.575 31.801 24.752 1.00 0.00 23 LEU A N 7
ATOM 6415 C CA . LEU A 1 23 ? 31.624 30.337 24.893 1.00 0.00 23 LEU A CA 7
ATOM 6416 C C . LEU A 1 23 ? 31.169 29.618 23.609 1.00 0.00 23 LEU A C 7
ATOM 6417 O O . LEU A 1 23 ? 31.664 28.546 23.265 1.00 0.00 23 LEU A O 7
ATOM 6433 N N . ALA A 1 24 ? 30.227 30.221 22.889 1.00 0.00 24 ALA A N 7
ATOM 6434 C CA . ALA A 1 24 ? 29.692 29.768 21.602 1.00 0.00 24 ALA A CA 7
ATOM 6435 C C . ALA A 1 24 ? 30.448 30.312 20.364 1.00 0.00 24 ALA A C 7
ATOM 6436 O O . ALA A 1 24 ? 30.150 29.897 19.238 1.00 0.00 24 ALA A O 7
ATOM 6443 N N . LEU A 1 25 ? 31.413 31.231 20.547 1.00 0.00 25 LEU A N 7
ATOM 6444 C CA . LEU A 1 25 ? 32.216 31.849 19.468 1.00 0.00 25 LEU A CA 7
ATOM 6445 C C . LEU A 1 25 ? 33.643 31.295 19.418 1.00 0.00 25 LEU A C 7
ATOM 6446 O O . LEU A 1 25 ? 34.139 30.850 18.382 1.00 0.00 25 LEU A O 7
ATOM 6462 N N . PHE A 1 26 ? 34.310 31.353 20.567 1.00 0.00 26 PHE A N 7
ATOM 6463 C CA . PHE A 1 26 ? 35.723 30.998 20.729 1.00 0.00 26 PHE A CA 7
ATOM 6464 C C . PHE A 1 26 ? 35.943 29.560 21.217 1.00 0.00 26 PHE A C 7
ATOM 6465 O O . PHE A 1 26 ? 37.026 29.007 21.008 1.00 0.00 26 PHE A O 7
ATOM 6482 N N . HIS A 1 27 ? 34.922 28.978 21.863 1.00 0.00 27 HIS A N 7
ATOM 6483 C CA . HIS A 1 27 ? 34.877 27.595 22.377 1.00 0.00 27 HIS A CA 7
ATOM 6484 C C . HIS A 1 27 ? 36.018 27.260 23.365 1.00 0.00 27 HIS A C 7
ATOM 6485 O O . HIS A 1 27 ? 37.045 26.692 22.989 1.00 0.00 27 HIS A O 7
ATOM 6499 N N . LYS A 1 28 ? 35.832 27.637 24.640 1.00 0.00 28 LYS A N 7
ATOM 6500 C CA . LYS A 1 28 ? 36.743 27.418 25.787 1.00 0.00 28 LYS A CA 7
ATOM 6501 C C . LYS A 1 28 ? 38.133 28.021 25.540 1.00 0.00 28 LYS A C 7
ATOM 6502 O O . LYS A 1 28 ? 39.133 27.319 25.376 1.00 0.00 28 LYS A O 7
ATOM 6521 N N . ASP A 1 29 ? 38.171 29.346 25.460 1.00 0.00 29 ASP A N 7
ATOM 6522 C CA . ASP A 1 29 ? 39.330 30.135 25.037 1.00 0.00 29 ASP A CA 7
ATOM 6523 C C . ASP A 1 29 ? 39.201 31.538 25.650 1.00 0.00 29 ASP A C 7
ATOM 6524 O O . ASP A 1 29 ? 38.705 32.484 25.029 1.00 0.00 29 ASP A O 7
ATOM 6533 N N . TRP A 1 30 ? 39.552 31.674 26.930 1.00 0.00 30 TRP A N 7
ATOM 6534 C CA . TRP A 1 30 ? 39.311 32.903 27.676 1.00 0.00 30 TRP A CA 7
ATOM 6535 C C . TRP A 1 30 ? 40.149 34.050 27.094 1.00 0.00 30 TRP A C 7
ATOM 6536 O O . TRP A 1 30 ? 39.696 35.190 27.057 1.00 0.00 30 TRP A O 7
ATOM 6557 N N . LYS A 1 31 ? 41.313 33.726 26.521 1.00 0.00 31 LYS A N 7
ATOM 6558 C CA . LYS A 1 31 ? 42.226 34.563 25.716 1.00 0.00 31 LYS A CA 7
ATOM 6559 C C . LYS A 1 31 ? 41.597 35.180 24.450 1.00 0.00 31 LYS A C 7
ATOM 6560 O O . LYS A 1 31 ? 42.287 35.835 23.672 1.00 0.00 31 LYS A O 7
ATOM 6579 N N . LYS A 1 32 ? 40.287 35.001 24.250 1.00 0.00 32 LYS A N 7
ATOM 6580 C CA . LYS A 1 32 ? 39.463 35.699 23.253 1.00 0.00 32 LYS A CA 7
ATOM 6581 C C . LYS A 1 32 ? 38.256 36.401 23.876 1.00 0.00 32 LYS A C 7
ATOM 6582 O O . LYS A 1 32 ? 37.923 37.501 23.455 1.00 0.00 32 LYS A O 7
ATOM 6601 N N . ILE A 1 33 ? 37.643 35.845 24.927 1.00 0.00 33 ILE A N 7
ATOM 6602 C CA . ILE A 1 33 ? 36.445 36.417 25.580 1.00 0.00 33 ILE A CA 7
ATOM 6603 C C . ILE A 1 33 ? 36.644 37.872 26.028 1.00 0.00 33 ILE A C 7
ATOM 6604 O O . ILE A 1 33 ? 35.753 38.703 25.846 1.00 0.00 33 ILE A O 7
ATOM 6620 N N . LYS A 1 34 ? 37.835 38.208 26.529 1.00 0.00 34 LYS A N 7
ATOM 6621 C CA . LYS A 1 34 ? 38.224 39.586 26.891 1.00 0.00 34 LYS A CA 7
ATOM 6622 C C . LYS A 1 34 ? 37.973 40.621 25.786 1.00 0.00 34 LYS A C 7
ATOM 6623 O O . LYS A 1 34 ? 37.604 41.760 26.070 1.00 0.00 34 LYS A O 7
ATOM 6642 N N . GLU A 1 35 ? 38.110 40.194 24.536 1.00 0.00 35 GLU A N 7
ATOM 6643 C CA . GLU A 1 35 ? 37.884 41.017 23.339 1.00 0.00 35 GLU A CA 7
ATOM 6644 C C . GLU A 1 35 ? 36.394 41.238 23.018 1.00 0.00 35 GLU A C 7
ATOM 6645 O O . GLU A 1 35 ? 36.053 42.230 22.374 1.00 0.00 35 GLU A O 7
ATOM 6657 N N . TYR A 1 36 ? 35.502 40.345 23.469 1.00 0.00 36 TYR A N 7
ATOM 6658 C CA . TYR A 1 36 ? 34.060 40.393 23.174 1.00 0.00 36 TYR A CA 7
ATOM 6659 C C . TYR A 1 36 ? 33.323 41.372 24.083 1.00 0.00 36 TYR A C 7
ATOM 6660 O O . TYR A 1 36 ? 32.479 42.154 23.642 1.00 0.00 36 TYR A O 7
ATOM 6678 N N . ILE A 1 37 ? 33.671 41.324 25.369 1.00 0.00 37 ILE A N 7
ATOM 6679 C CA . ILE A 1 37 ? 33.254 42.301 26.380 1.00 0.00 37 ILE A CA 7
ATOM 6680 C C . ILE A 1 37 ? 33.936 43.655 26.124 1.00 0.00 37 ILE A C 7
ATOM 6681 O O . ILE A 1 37 ? 33.288 44.697 26.205 1.00 0.00 37 ILE A O 7
ATOM 6697 N N . GLY A 1 38 ? 35.213 43.651 25.736 1.00 0.00 38 GLY A N 7
ATOM 6698 C CA . GLY A 1 38 ? 35.925 44.832 25.245 1.00 0.00 38 GLY A CA 7
ATOM 6699 C C . GLY A 1 38 ? 37.106 45.251 26.116 1.00 0.00 38 GLY A C 7
ATOM 6700 O O . GLY A 1 38 ? 36.938 45.864 27.172 1.00 0.00 38 GLY A O 7
ATOM 6704 N N . THR A 1 39 ? 38.315 44.929 25.654 1.00 0.00 39 THR A N 7
ATOM 6705 C CA . THR A 1 39 ? 39.596 45.446 26.190 1.00 0.00 39 THR A CA 7
ATOM 6706 C C . THR A 1 39 ? 39.901 45.025 27.645 1.00 0.00 39 THR A C 7
ATOM 6707 O O . THR A 1 39 ? 40.726 45.632 28.334 1.00 0.00 39 THR A O 7
ATOM 6718 N N . LYS A 1 40 ? 39.246 43.970 28.149 1.00 0.00 40 LYS A N 7
ATOM 6719 C CA . LYS A 1 40 ? 39.416 43.460 29.527 1.00 0.00 40 LYS A CA 7
ATOM 6720 C C . LYS A 1 40 ? 40.650 42.565 29.680 1.00 0.00 40 LYS A C 7
ATOM 6721 O O . LYS A 1 40 ? 41.234 42.130 28.686 1.00 0.00 40 LYS A O 7
ATOM 6740 N N . THR A 1 41 ? 41.055 42.270 30.916 1.00 0.00 41 THR A N 7
ATOM 6741 C CA . THR A 1 41 ? 42.021 41.182 31.180 1.00 0.00 41 THR A CA 7
ATOM 6742 C C . THR A 1 41 ? 41.284 39.834 31.143 1.00 0.00 41 THR A C 7
ATOM 6743 O O . THR A 1 41 ? 40.053 39.790 31.117 1.00 0.00 41 THR A O 7
ATOM 6754 N N . VAL A 1 42 ? 41.999 38.709 31.161 1.00 0.00 42 VAL A N 7
ATOM 6755 C CA . VAL A 1 42 ? 41.402 37.367 31.314 1.00 0.00 42 VAL A CA 7
ATOM 6756 C C . VAL A 1 42 ? 41.098 37.012 32.783 1.00 0.00 42 VAL A C 7
ATOM 6757 O O . VAL A 1 42 ? 40.279 36.135 33.046 1.00 0.00 42 VAL A O 7
ATOM 6770 N N . VAL A 1 43 ? 41.681 37.724 33.756 1.00 0.00 43 VAL A N 7
ATOM 6771 C CA . VAL A 1 43 ? 41.654 37.358 35.191 1.00 0.00 43 VAL A CA 7
ATOM 6772 C C . VAL A 1 43 ? 40.234 37.264 35.775 1.00 0.00 43 VAL A C 7
ATOM 6773 O O . VAL A 1 43 ? 39.892 36.248 36.383 1.00 0.00 43 VAL A O 7
ATOM 6786 N N . GLN A 1 44 ? 39.380 38.272 35.549 1.00 0.00 44 GLN A N 7
ATOM 6787 C CA . GLN A 1 44 ? 37.965 38.238 35.974 1.00 0.00 44 GLN A CA 7
ATOM 6788 C C . GLN A 1 44 ? 37.165 37.179 35.206 1.00 0.00 44 GLN A C 7
ATOM 6789 O O . GLN A 1 44 ? 36.271 36.535 35.760 1.00 0.00 44 GLN A O 7
ATOM 6803 N N . ILE A 1 45 ? 37.471 36.979 33.922 1.00 0.00 45 ILE A N 7
ATOM 6804 C CA . ILE A 1 45 ? 36.751 36.027 33.073 1.00 0.00 45 ILE A CA 7
ATOM 6805 C C . ILE A 1 45 ? 37.065 34.578 33.459 1.00 0.00 45 ILE A C 7
ATOM 6806 O O . ILE A 1 45 ? 36.148 33.765 33.458 1.00 0.00 45 ILE A O 7
ATOM 6822 N N . ARG A 1 46 ? 38.281 34.256 33.916 1.00 0.00 46 ARG A N 7
ATOM 6823 C CA . ARG A 1 46 ? 38.651 32.891 34.373 1.00 0.00 46 ARG A CA 7
ATOM 6824 C C . ARG A 1 46 ? 37.754 32.400 35.519 1.00 0.00 46 ARG A C 7
ATOM 6825 O O . ARG A 1 46 ? 37.402 31.223 35.571 1.00 0.00 46 ARG A O 7
ATOM 6846 N N . SER A 1 47 ? 37.382 33.317 36.416 1.00 0.00 47 SER A N 7
ATOM 6847 C CA . SER A 1 47 ? 36.537 33.098 37.593 1.00 0.00 47 SER A CA 7
ATOM 6848 C C . SER A 1 47 ? 35.089 32.790 37.209 1.00 0.00 47 SER A C 7
ATOM 6849 O O . SER A 1 47 ? 34.528 31.786 37.655 1.00 0.00 47 SER A O 7
ATOM 6857 N N . HIS A 1 48 ? 34.473 33.623 36.365 1.00 0.00 48 HIS A N 7
ATOM 6858 C CA . HIS A 1 48 ? 33.066 33.449 35.977 1.00 0.00 48 HIS A CA 7
ATOM 6859 C C . HIS A 1 48 ? 32.887 32.400 34.872 1.00 0.00 48 HIS A C 7
ATOM 6860 O O . HIS A 1 48 ? 31.902 31.667 34.861 1.00 0.00 48 HIS A O 7
ATOM 6874 N N . ALA A 1 49 ? 33.869 32.242 33.980 1.00 0.00 49 ALA A N 7
ATOM 6875 C CA . ALA A 1 49 ? 33.805 31.257 32.899 1.00 0.00 49 ALA A CA 7
ATOM 6876 C C . ALA A 1 49 ? 33.923 29.791 33.353 1.00 0.00 49 ALA A C 7
ATOM 6877 O O . ALA A 1 49 ? 33.793 28.872 32.565 1.00 0.00 49 ALA A O 7
ATOM 6884 N N . GLN A 1 50 ? 34.191 29.551 34.624 1.00 0.00 50 GLN A N 7
ATOM 6885 C CA . GLN A 1 50 ? 34.023 28.246 35.273 1.00 0.00 50 GLN A CA 7
ATOM 6886 C C . GLN A 1 50 ? 32.584 28.084 35.807 1.00 0.00 50 GLN A C 7
ATOM 6887 O O . GLN A 1 50 ? 32.030 26.987 35.775 1.00 0.00 50 GLN A O 7
ATOM 6901 N N . LYS A 1 51 ? 31.933 29.175 36.246 1.00 0.00 51 LYS A N 7
ATOM 6902 C CA . LYS A 1 51 ? 30.582 29.137 36.834 1.00 0.00 51 LYS A CA 7
ATOM 6903 C C . LYS A 1 51 ? 29.477 28.765 35.850 1.00 0.00 51 LYS A C 7
ATOM 6904 O O . LYS A 1 51 ? 28.566 28.051 36.266 1.00 0.00 51 LYS A O 7
ATOM 6923 N N . TYR A 1 52 ? 29.554 29.161 34.570 1.00 0.00 52 TYR A N 7
ATOM 6924 C CA . TYR A 1 52 ? 28.540 28.719 33.599 1.00 0.00 52 TYR A CA 7
ATOM 6925 C C . TYR A 1 52 ? 28.439 27.174 33.569 1.00 0.00 52 TYR A C 7
ATOM 6926 O O . TYR A 1 52 ? 27.342 26.619 33.549 1.00 0.00 52 TYR A O 7
ATOM 6944 N N . PHE A 1 53 ? 29.582 26.471 33.616 1.00 0.00 53 PHE A N 7
ATOM 6945 C CA . PHE A 1 53 ? 29.663 25.016 33.468 1.00 0.00 53 PHE A CA 7
ATOM 6946 C C . PHE A 1 53 ? 29.050 24.265 34.662 1.00 0.00 53 PHE A C 7
ATOM 6947 O O . PHE A 1 53 ? 28.504 23.175 34.490 1.00 0.00 53 PHE A O 7
ATOM 6964 N N . LEU A 1 54 ? 29.103 24.846 35.867 1.00 0.00 54 LEU A N 7
ATOM 6965 C CA . LEU A 1 54 ? 28.486 24.277 37.073 1.00 0.00 54 LEU A CA 7
ATOM 6966 C C . LEU A 1 54 ? 26.948 24.284 37.005 1.00 0.00 54 LEU A C 7
ATOM 6967 O O . LEU A 1 54 ? 26.301 23.443 37.628 1.00 0.00 54 LEU A O 7
ATOM 6983 N N . LYS A 1 55 ? 26.366 25.226 36.250 1.00 0.00 55 LYS A N 7
ATOM 6984 C CA . LYS A 1 55 ? 24.913 25.391 36.055 1.00 0.00 55 LYS A CA 7
ATOM 6985 C C . LYS A 1 55 ? 24.403 24.676 34.799 1.00 0.00 55 LYS A C 7
ATOM 6986 O O . LYS A 1 55 ? 23.313 24.099 34.805 1.00 0.00 55 LYS A O 7
ATOM 7005 N N . LEU A 1 56 ? 25.192 24.687 33.725 1.00 0.00 56 LEU A N 7
ATOM 7006 C CA . LEU A 1 56 ? 24.903 24.036 32.444 1.00 0.00 56 LEU A CA 7
ATOM 7007 C C . LEU A 1 56 ? 24.778 22.506 32.556 1.00 0.00 56 LEU A C 7
ATOM 7008 O O . LEU A 1 56 ? 25.508 21.872 33.314 1.00 0.00 56 LEU A O 7
ATOM 7024 N N . ASN A 1 57 ? 23.883 21.904 31.769 1.00 0.00 57 ASN A N 7
ATOM 7025 C CA . ASN A 1 57 ? 23.851 20.458 31.537 1.00 0.00 57 ASN A CA 7
ATOM 7026 C C . ASN A 1 57 ? 23.246 20.156 30.154 1.00 0.00 57 ASN A C 7
ATOM 7027 O O . ASN A 1 57 ? 22.338 20.868 29.712 1.00 0.00 57 ASN A O 7
ATOM 7038 N N . LYS A 1 58 ? 23.730 19.091 29.500 1.00 0.00 58 LYS A N 7
ATOM 7039 C CA . LYS A 1 58 ? 23.418 18.693 28.111 1.00 0.00 58 LYS A CA 7
ATOM 7040 C C . LYS A 1 58 ? 21.936 18.499 27.750 1.00 0.00 58 LYS A C 7
ATOM 7041 O O . LYS A 1 58 ? 21.620 18.480 26.561 1.00 0.00 58 LYS A O 7
ATOM 7060 N N . THR A 1 59 ? 21.028 18.343 28.716 1.00 0.00 59 THR A N 7
ATOM 7061 C CA . THR A 1 59 ? 19.615 17.997 28.441 1.00 0.00 59 THR A CA 7
ATOM 7062 C C . THR A 1 59 ? 18.736 19.178 28.003 1.00 0.00 59 THR A C 7
ATOM 7063 O O . THR A 1 59 ? 17.696 18.954 27.370 1.00 0.00 59 THR A O 7
ATOM 7074 N N . ALA A 1 60 ? 19.184 20.409 28.281 1.00 0.00 60 ALA A N 7
ATOM 7075 C CA . ALA A 1 60 ? 18.621 21.697 27.846 1.00 0.00 60 ALA A CA 7
ATOM 7076 C C . ALA A 1 60 ? 17.123 21.899 28.140 1.00 0.00 60 ALA A C 7
ATOM 7077 O O . ALA A 1 60 ? 16.773 22.175 29.310 1.00 0.00 60 ALA A O 7
ATOM 7085 N N . GLY A 1 1 ? 40.249 48.467 30.543 1.00 0.00 1 GLY A N 8
ATOM 7086 C CA . GLY A 1 1 ? 39.440 49.690 30.658 1.00 0.00 1 GLY A CA 8
ATOM 7087 C C . GLY A 1 1 ? 40.012 50.813 29.807 1.00 0.00 1 GLY A C 8
ATOM 7088 O O . GLY A 1 1 ? 41.233 50.996 29.799 1.00 0.00 1 GLY A O 8
ATOM 7094 N N . PRO A 1 2 ? 39.176 51.593 29.093 1.00 0.00 2 PRO A N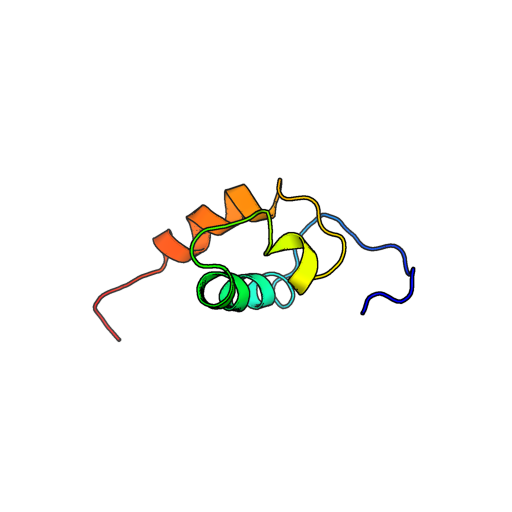 8
ATOM 7095 C CA . PRO A 1 2 ? 39.620 52.778 28.357 1.00 0.00 2 PRO A CA 8
ATOM 7096 C C . PRO A 1 2 ? 40.193 53.830 29.315 1.00 0.00 2 PRO A C 8
ATOM 7097 O O . PRO A 1 2 ? 39.766 53.942 30.466 1.00 0.00 2 PRO A O 8
ATOM 7108 N N . LEU A 1 3 ? 41.188 54.590 28.858 1.00 0.00 3 LEU A N 8
ATOM 7109 C CA . LEU A 1 3 ? 41.950 55.561 29.661 1.00 0.00 3 LEU A CA 8
ATOM 7110 C C . LEU A 1 3 ? 42.661 54.952 30.895 1.00 0.00 3 LEU A C 8
ATOM 7111 O O . LEU A 1 3 ? 43.123 55.691 31.768 1.00 0.00 3 LEU A O 8
ATOM 7127 N N . GLY A 1 4 ? 42.751 53.619 30.985 1.00 0.00 4 GLY A N 8
ATOM 7128 C CA . GLY A 1 4 ? 43.461 52.877 32.034 1.00 0.00 4 GLY A CA 8
ATOM 7129 C C . GLY A 1 4 ? 42.839 52.927 33.436 1.00 0.00 4 GLY A C 8
ATOM 7130 O O . GLY A 1 4 ? 43.503 52.522 34.395 1.00 0.00 4 GLY A O 8
ATOM 7134 N N . SER A 1 5 ? 41.608 53.429 33.586 1.00 0.00 5 SER A N 8
ATOM 7135 C CA . SER A 1 5 ? 41.013 53.742 34.897 1.00 0.00 5 SER A CA 8
ATOM 7136 C C . SER A 1 5 ? 40.771 52.517 35.789 1.00 0.00 5 SER A C 8
ATOM 7137 O O . SER A 1 5 ? 41.158 52.549 36.957 1.00 0.00 5 SER A O 8
ATOM 7145 N N . LYS A 1 6 ? 40.191 51.424 35.274 1.00 0.00 6 LYS A N 8
ATOM 7146 C CA . LYS A 1 6 ? 39.974 50.190 36.057 1.00 0.00 6 LYS A CA 8
ATOM 7147 C C . LYS A 1 6 ? 41.273 49.400 36.286 1.00 0.00 6 LYS A C 8
ATOM 7148 O O . LYS A 1 6 ? 41.823 48.821 35.346 1.00 0.00 6 LYS A O 8
ATOM 7167 N N . LYS A 1 7 ? 41.758 49.339 37.532 1.00 0.00 7 LYS A N 8
ATOM 7168 C CA . LYS A 1 7 ? 42.859 48.449 37.979 1.00 0.00 7 LYS A CA 8
ATOM 7169 C C . LYS A 1 7 ? 42.363 47.068 38.442 1.00 0.00 7 LYS A C 8
ATOM 7170 O O . LYS A 1 7 ? 43.134 46.106 38.455 1.00 0.00 7 LYS A O 8
ATOM 7189 N N . ARG A 1 8 ? 41.071 46.970 38.770 1.00 0.00 8 ARG A N 8
ATOM 7190 C CA . ARG A 1 8 ? 40.294 45.748 39.035 1.00 0.00 8 ARG A CA 8
ATOM 7191 C C . ARG A 1 8 ? 38.877 45.895 38.475 1.00 0.00 8 ARG A C 8
ATOM 7192 O O . ARG A 1 8 ? 38.490 46.985 38.052 1.00 0.00 8 ARG A O 8
ATOM 7213 N N . GLU A 1 9 ? 38.082 44.830 38.490 1.00 0.00 9 GLU A N 8
ATOM 7214 C CA . GLU A 1 9 ? 36.724 44.831 37.929 1.00 0.00 9 GLU A CA 8
ATOM 7215 C C . GLU A 1 9 ? 35.705 44.136 38.844 1.00 0.00 9 GLU A C 8
ATOM 7216 O O . GLU A 1 9 ? 36.037 43.201 39.580 1.00 0.00 9 GLU A O 8
ATOM 7228 N N . VAL A 1 10 ? 34.447 44.576 38.767 1.00 0.00 10 VAL A N 8
ATOM 7229 C CA . VAL A 1 10 ? 33.292 43.994 39.463 1.00 0.00 10 VAL A CA 8
ATOM 7230 C C . VAL A 1 10 ? 32.292 43.490 38.421 1.00 0.00 10 VAL A C 8
ATOM 7231 O O . VAL A 1 10 ? 31.740 44.280 37.650 1.00 0.00 10 VAL A O 8
ATOM 7244 N N . TRP A 1 11 ? 32.070 42.174 38.384 1.00 0.00 11 TRP A N 8
ATOM 7245 C CA . TRP A 1 11 ? 31.095 41.527 37.497 1.00 0.00 11 TRP A CA 8
ATOM 7246 C C . TRP A 1 11 ? 29.646 41.908 37.830 1.00 0.00 11 TRP A C 8
ATOM 7247 O O . TRP A 1 11 ? 29.309 42.215 38.975 1.00 0.00 11 TRP A O 8
ATOM 7268 N N . THR A 1 12 ? 28.770 41.846 36.822 1.00 0.00 12 THR A N 8
ATOM 7269 C CA . THR A 1 12 ? 27.327 42.134 36.937 1.00 0.00 12 THR A CA 8
ATOM 7270 C C . THR A 1 12 ? 26.517 41.087 36.163 1.00 0.00 12 THR A C 8
ATOM 7271 O O . THR A 1 12 ? 27.095 40.318 35.390 1.00 0.00 12 THR A O 8
ATOM 7282 N N . ASP A 1 13 ? 25.201 40.999 36.367 1.00 0.00 13 ASP A N 8
ATOM 7283 C CA . ASP A 1 13 ? 24.331 40.060 35.636 1.00 0.00 13 ASP A CA 8
ATOM 7284 C C . ASP A 1 13 ? 24.082 40.484 34.180 1.00 0.00 13 ASP A C 8
ATOM 7285 O O . ASP A 1 13 ? 23.878 39.631 33.312 1.00 0.00 13 ASP A O 8
ATOM 7294 N N . ALA A 1 14 ? 24.154 41.789 33.905 1.00 0.00 14 ALA A N 8
ATOM 7295 C CA . ALA A 1 14 ? 24.146 42.345 32.555 1.00 0.00 14 ALA A CA 8
ATOM 7296 C C . ALA A 1 14 ? 25.504 42.195 31.828 1.00 0.00 14 ALA A C 8
ATOM 7297 O O . ALA A 1 14 ? 25.532 42.186 30.596 1.00 0.00 14 ALA A O 8
ATOM 7304 N N . GLU A 1 15 ? 26.623 42.060 32.554 1.00 0.00 15 GLU A N 8
ATOM 7305 C CA . GLU A 1 15 ? 27.947 41.850 31.963 1.00 0.00 15 GLU A CA 8
ATOM 7306 C C . GLU A 1 15 ? 28.182 40.352 31.712 1.00 0.00 15 GLU A C 8
ATOM 7307 O O . GLU A 1 15 ? 28.698 39.968 30.660 1.00 0.00 15 GLU A O 8
ATOM 7319 N N . HIS A 1 16 ? 27.753 39.477 32.639 1.00 0.00 16 HIS A N 8
ATOM 7320 C CA . HIS A 1 16 ? 27.929 38.025 32.517 1.00 0.00 16 HIS A CA 8
ATOM 7321 C C . HIS A 1 16 ? 27.267 37.470 31.251 1.00 0.00 16 HIS A C 8
ATOM 7322 O O . HIS A 1 16 ? 27.857 36.642 30.555 1.00 0.00 16 HIS A O 8
ATOM 7336 N N . ALA A 1 17 ? 26.102 38.018 30.897 1.00 0.00 17 ALA A N 8
ATOM 7337 C CA . ALA A 1 17 ? 25.385 37.697 29.674 1.00 0.00 17 ALA A CA 8
ATOM 7338 C C . ALA A 1 17 ? 26.202 37.935 28.381 1.00 0.00 17 ALA A C 8
ATOM 7339 O O . ALA A 1 17 ? 25.821 37.409 27.334 1.00 0.00 17 ALA A O 8
ATOM 7346 N N . LYS A 1 18 ? 27.316 38.686 28.410 1.00 0.00 18 LYS A N 8
ATOM 7347 C CA . LYS A 1 18 ? 28.268 38.815 27.294 1.00 0.00 18 LYS A CA 8
ATOM 7348 C C . LYS A 1 18 ? 29.276 37.657 27.258 1.00 0.00 18 LYS A C 8
ATOM 7349 O O . LYS A 1 18 ? 29.518 37.071 26.210 1.00 0.00 18 LYS A O 8
ATOM 7368 N N . PHE A 1 19 ? 29.852 37.291 28.404 1.00 0.00 19 PHE A N 8
ATOM 7369 C CA . PHE A 1 19 ? 30.840 36.198 28.518 1.00 0.00 19 PHE A CA 8
ATOM 7370 C C . PHE A 1 19 ? 30.281 34.877 28.000 1.00 0.00 19 PHE A C 8
ATOM 7371 O O . PHE A 1 19 ? 30.976 34.133 27.310 1.00 0.00 19 PHE A O 8
ATOM 7388 N N . VAL A 1 20 ? 29.000 34.648 28.278 1.00 0.00 20 VAL A N 8
ATOM 7389 C CA . VAL A 1 20 ? 28.261 33.437 27.874 1.00 0.00 20 VAL A CA 8
ATOM 7390 C C . VAL A 1 20 ? 28.153 33.300 26.345 1.00 0.00 20 VAL A C 8
ATOM 7391 O O . VAL A 1 20 ? 27.989 32.195 25.832 1.00 0.00 20 VAL A O 8
ATOM 7404 N N . GLU A 1 21 ? 28.341 34.386 25.591 1.00 0.00 21 GLU A N 8
ATOM 7405 C CA . GLU A 1 21 ? 28.316 34.382 24.125 1.00 0.00 21 GLU A CA 8
ATOM 7406 C C . GLU A 1 21 ? 29.632 33.918 23.535 1.00 0.00 21 GLU A C 8
ATOM 7407 O O . GLU A 1 21 ? 29.636 33.092 22.630 1.00 0.00 21 GLU A O 8
ATOM 7419 N N . GLY A 1 22 ? 30.758 34.386 24.079 1.00 0.00 22 GLY A N 8
ATOM 7420 C CA . GLY A 1 22 ? 32.079 33.926 23.655 1.00 0.00 22 GLY A CA 8
ATOM 7421 C C . GLY A 1 22 ? 32.255 32.400 23.769 1.00 0.00 22 GLY A C 8
ATOM 7422 O O . GLY A 1 22 ? 33.057 31.831 23.032 1.00 0.00 22 GLY A O 8
ATOM 7426 N N . LEU A 1 23 ? 31.441 31.713 24.583 1.00 0.00 23 LEU A N 8
ATOM 7427 C CA . LEU A 1 23 ? 31.428 30.235 24.657 1.00 0.00 23 LEU A CA 8
ATOM 7428 C C . LEU A 1 23 ? 30.829 29.565 23.400 1.00 0.00 23 LEU A C 8
ATOM 7429 O O . LEU A 1 23 ? 31.053 28.382 23.154 1.00 0.00 23 LEU A O 8
ATOM 7445 N N . ALA A 1 24 ? 30.087 30.320 22.590 1.00 0.00 24 ALA A N 8
ATOM 7446 C CA . ALA A 1 24 ? 29.616 29.935 21.256 1.00 0.00 24 ALA A CA 8
ATOM 7447 C C . ALA A 1 24 ? 30.540 30.430 20.116 1.00 0.00 24 ALA A C 8
ATOM 7448 O O . ALA A 1 24 ? 30.532 29.857 19.026 1.00 0.00 24 ALA A O 8
ATOM 7455 N N . LEU A 1 25 ? 31.334 31.490 20.336 1.00 0.00 25 LEU A N 8
ATOM 7456 C CA . LEU A 1 25 ? 32.248 32.071 19.329 1.00 0.00 25 LEU A CA 8
ATOM 7457 C C . LEU A 1 25 ? 33.603 31.363 19.311 1.00 0.00 25 LEU A C 8
ATOM 7458 O O . LEU A 1 25 ? 34.048 30.866 18.280 1.00 0.00 25 LEU A O 8
ATOM 7474 N N . PHE A 1 26 ? 34.261 31.350 20.470 1.00 0.00 26 PHE A N 8
ATOM 7475 C CA . PHE A 1 26 ? 35.613 30.803 20.683 1.00 0.00 26 PHE A CA 8
ATOM 7476 C C . PHE A 1 26 ? 35.610 29.381 21.278 1.00 0.00 26 PHE A C 8
ATOM 7477 O O . PHE A 1 26 ? 36.668 28.759 21.406 1.00 0.00 26 PHE A O 8
ATOM 7494 N N . HIS A 1 27 ? 34.435 28.896 21.695 1.00 0.00 27 HIS A N 8
ATOM 7495 C CA . HIS A 1 27 ? 34.155 27.598 22.344 1.00 0.00 27 HIS A CA 8
ATOM 7496 C C . HIS A 1 27 ? 34.720 27.411 23.758 1.00 0.00 27 HIS A C 8
ATOM 7497 O O . HIS A 1 27 ? 33.957 27.123 24.681 1.00 0.00 27 HIS A O 8
ATOM 7511 N N . LYS A 1 28 ? 36.039 27.560 23.944 1.00 0.00 28 LYS A N 8
ATOM 7512 C CA . LYS A 1 28 ? 36.758 27.274 25.200 1.00 0.00 28 LYS A CA 8
ATOM 7513 C C . LYS A 1 28 ? 38.157 27.915 25.209 1.00 0.00 28 LYS A C 8
ATOM 7514 O O . LYS A 1 28 ? 39.180 27.227 25.213 1.00 0.00 28 LYS A O 8
ATOM 7533 N N . ASP A 1 29 ? 38.214 29.246 25.185 1.00 0.00 29 ASP A N 8
ATOM 7534 C CA . ASP A 1 29 ? 39.450 30.030 25.171 1.00 0.00 29 ASP A CA 8
ATOM 7535 C C . ASP A 1 29 ? 39.185 31.433 25.733 1.00 0.00 29 ASP A C 8
ATOM 7536 O O . ASP A 1 29 ? 38.718 32.348 25.044 1.00 0.00 29 ASP A O 8
ATOM 7545 N N . TRP A 1 30 ? 39.441 31.616 27.026 1.00 0.00 30 TRP A N 8
ATOM 7546 C CA . TRP A 1 30 ? 39.208 32.876 27.710 1.00 0.00 30 TRP A CA 8
ATOM 7547 C C . TRP A 1 30 ? 40.142 33.962 27.165 1.00 0.00 30 TRP A C 8
ATOM 7548 O O . TRP A 1 30 ? 39.775 35.137 27.145 1.00 0.00 30 TRP A O 8
ATOM 7569 N N . LYS A 1 31 ? 41.297 33.576 26.606 1.00 0.00 31 LYS A N 8
ATOM 7570 C CA . LYS A 1 31 ? 42.248 34.453 25.906 1.00 0.00 31 LYS A CA 8
ATOM 7571 C C . LYS A 1 31 ? 41.646 35.177 24.696 1.00 0.00 31 LYS A C 8
ATOM 7572 O O . LYS A 1 31 ? 42.317 36.052 24.157 1.00 0.00 31 LYS A O 8
ATOM 7591 N N . LYS A 1 32 ? 40.392 34.891 24.311 1.00 0.00 32 LYS A N 8
ATOM 7592 C CA . LYS A 1 32 ? 39.626 35.596 23.267 1.00 0.00 32 LYS A CA 8
ATOM 7593 C C . LYS A 1 32 ? 38.383 36.287 23.830 1.00 0.00 32 LYS A C 8
ATOM 7594 O O . LYS A 1 32 ? 38.047 37.374 23.382 1.00 0.00 32 LYS A O 8
ATOM 7613 N N . ILE A 1 33 ? 37.758 35.763 24.891 1.00 0.00 33 ILE A N 8
ATOM 7614 C CA . ILE A 1 33 ? 36.559 36.368 25.516 1.00 0.00 33 ILE A CA 8
ATOM 7615 C C . ILE A 1 33 ? 36.792 37.810 25.991 1.00 0.00 33 ILE A C 8
ATOM 7616 O O . ILE A 1 33 ? 35.875 38.633 25.906 1.00 0.00 33 ILE A O 8
ATOM 7632 N N . LYS A 1 34 ? 38.027 38.162 26.374 1.00 0.00 34 LYS A N 8
ATOM 7633 C CA . LYS A 1 34 ? 38.382 39.545 26.756 1.00 0.00 34 LYS A CA 8
ATOM 7634 C C . LYS A 1 34 ? 38.086 40.583 25.659 1.00 0.00 34 LYS A C 8
ATOM 7635 O O . LYS A 1 34 ? 37.750 41.724 25.974 1.00 0.00 34 LYS A O 8
ATOM 7654 N N . GLU A 1 35 ? 38.137 40.142 24.401 1.00 0.00 35 GLU A N 8
ATOM 7655 C CA . GLU A 1 35 ? 37.788 40.922 23.199 1.00 0.00 35 GLU A CA 8
ATOM 7656 C C . GLU A 1 35 ? 36.285 41.166 23.072 1.00 0.00 35 GLU A C 8
ATOM 7657 O O . GLU A 1 35 ? 35.874 42.213 22.581 1.00 0.00 35 GLU A O 8
ATOM 7669 N N . TYR A 1 36 ? 35.449 40.217 23.498 1.00 0.00 36 TYR A N 8
ATOM 7670 C CA . TYR A 1 36 ? 34.009 40.280 23.256 1.00 0.00 36 TYR A CA 8
ATOM 7671 C C . TYR A 1 36 ? 33.347 41.280 24.204 1.00 0.00 36 TYR A C 8
ATOM 7672 O O . TYR A 1 36 ? 32.577 42.145 23.784 1.00 0.00 36 TYR A O 8
ATOM 7690 N N . ILE A 1 37 ? 33.740 41.199 25.477 1.00 0.00 37 ILE A N 8
ATOM 7691 C CA . ILE A 1 37 ? 33.412 42.190 26.504 1.00 0.00 37 ILE A CA 8
ATOM 7692 C C . ILE A 1 37 ? 34.189 43.515 26.288 1.00 0.00 37 ILE A C 8
ATOM 7693 O O . ILE A 1 37 ? 33.740 44.567 26.736 1.00 0.00 37 ILE A O 8
ATOM 7709 N N . GLY A 1 38 ? 35.339 43.502 25.599 1.00 0.00 38 GLY A N 8
ATOM 7710 C CA . GLY A 1 38 ? 36.173 44.693 25.353 1.00 0.00 38 GLY A CA 8
ATOM 7711 C C . GLY A 1 38 ? 36.984 45.167 26.571 1.00 0.00 38 GLY A C 8
ATOM 7712 O O . GLY A 1 38 ? 37.396 46.325 26.641 1.00 0.00 38 GLY A O 8
ATOM 7716 N N . THR A 1 39 ? 37.202 44.283 27.551 1.00 0.00 39 THR A N 8
ATOM 7717 C CA . THR A 1 39 ? 37.835 44.589 28.854 1.00 0.00 39 THR A CA 8
ATOM 7718 C C . THR A 1 39 ? 39.362 44.414 28.846 1.00 0.00 39 THR A C 8
ATOM 7719 O O . THR A 1 39 ? 40.053 44.879 29.753 1.00 0.00 39 THR A O 8
ATOM 7730 N N . LYS A 1 40 ? 39.904 43.766 27.802 1.00 0.00 40 LYS A N 8
ATOM 7731 C CA . LYS A 1 40 ? 41.346 43.534 27.540 1.00 0.00 40 LYS A CA 8
ATOM 7732 C C . LYS A 1 40 ? 42.113 42.638 28.531 1.00 0.00 40 LYS A C 8
ATOM 7733 O O . LYS A 1 40 ? 43.265 42.293 28.263 1.00 0.00 40 LYS A O 8
ATOM 7752 N N . THR A 1 41 ? 41.493 42.188 29.616 1.00 0.00 41 THR A N 8
ATOM 7753 C CA . THR A 1 41 ? 42.071 41.257 30.613 1.00 0.00 41 THR A CA 8
ATOM 7754 C C . THR A 1 41 ? 41.231 39.991 30.809 1.00 0.00 41 THR A C 8
ATOM 7755 O O . THR A 1 41 ? 40.013 39.994 30.624 1.00 0.00 41 THR A O 8
ATOM 7766 N N . VAL A 1 42 ? 41.886 38.878 31.157 1.00 0.00 42 VAL A N 8
ATOM 7767 C CA . VAL A 1 42 ? 41.261 37.545 31.327 1.00 0.00 42 VAL A CA 8
ATOM 7768 C C . VAL A 1 42 ? 41.029 37.192 32.807 1.00 0.00 42 VAL A C 8
ATOM 7769 O O . VAL A 1 42 ? 40.200 36.333 33.095 1.00 0.00 42 VAL A O 8
ATOM 7782 N N . VAL A 1 43 ? 41.684 37.872 33.758 1.00 0.00 43 VAL A N 8
ATOM 7783 C CA . VAL A 1 43 ? 41.702 37.493 35.194 1.00 0.00 43 VAL A CA 8
ATOM 7784 C C . VAL A 1 43 ? 40.315 37.321 35.832 1.00 0.00 43 VAL A C 8
ATOM 7785 O O . VAL A 1 43 ? 40.072 36.334 36.525 1.00 0.00 43 VAL A O 8
ATOM 7798 N N . GLN A 1 44 ? 39.401 38.245 35.546 1.00 0.00 44 GLN A N 8
ATOM 7799 C CA . GLN A 1 44 ? 37.978 38.214 35.928 1.00 0.00 44 GLN A CA 8
ATOM 7800 C C . GLN A 1 44 ? 37.183 37.150 35.164 1.00 0.00 44 GLN A C 8
ATOM 7801 O O . GLN A 1 44 ? 36.329 36.479 35.742 1.00 0.00 44 GLN A O 8
ATOM 7815 N N . ILE A 1 45 ? 37.436 36.997 33.864 1.00 0.00 45 ILE A N 8
ATOM 7816 C CA . ILE A 1 45 ? 36.710 36.060 32.998 1.00 0.00 45 ILE A CA 8
ATOM 7817 C C . ILE A 1 45 ? 37.051 34.607 33.316 1.00 0.00 45 ILE A C 8
ATOM 7818 O O . ILE A 1 45 ? 36.172 33.755 33.215 1.00 0.00 45 ILE A O 8
ATOM 7834 N N . ARG A 1 46 ? 38.273 34.316 33.767 1.00 0.00 46 ARG A N 8
ATOM 7835 C CA . ARG A 1 46 ? 38.735 32.936 34.014 1.00 0.00 46 ARG A CA 8
ATOM 7836 C C . ARG A 1 46 ? 37.926 32.220 35.098 1.00 0.00 46 ARG A C 8
ATOM 7837 O O . ARG A 1 46 ? 37.491 31.082 34.910 1.00 0.00 46 ARG A O 8
ATOM 7858 N N . SER A 1 47 ? 37.685 32.926 36.200 1.00 0.00 47 SER A N 8
ATOM 7859 C CA . SER A 1 47 ? 36.936 32.423 37.366 1.00 0.00 47 SER A CA 8
ATOM 7860 C C . SER A 1 47 ? 35.418 32.425 37.149 1.00 0.00 47 SER A C 8
ATOM 7861 O O . SER A 1 47 ? 34.732 31.483 37.556 1.00 0.00 47 SER A O 8
ATOM 7869 N N . HIS A 1 48 ? 34.886 33.442 36.457 1.00 0.00 48 HIS A N 8
ATOM 7870 C CA . HIS A 1 48 ? 33.464 33.511 36.092 1.00 0.00 48 HIS A CA 8
ATOM 7871 C C . HIS A 1 48 ? 33.084 32.544 34.969 1.00 0.00 48 HIS A C 8
ATOM 7872 O O . HIS A 1 48 ? 31.955 32.068 34.957 1.00 0.00 48 HIS A O 8
ATOM 7886 N N . ALA A 1 49 ? 33.998 32.214 34.048 1.00 0.00 49 ALA A N 8
ATOM 7887 C CA . ALA A 1 49 ? 33.769 31.222 33.002 1.00 0.00 49 ALA A CA 8
ATOM 7888 C C . ALA A 1 49 ? 33.324 29.902 33.629 1.00 0.00 49 ALA A C 8
ATOM 7889 O O . ALA A 1 49 ? 32.202 29.468 33.422 1.00 0.00 49 ALA A O 8
ATOM 7896 N N . GLN A 1 50 ? 34.121 29.347 34.531 1.00 0.00 50 GLN A N 8
ATOM 7897 C CA . GLN A 1 50 ? 33.803 28.165 35.316 1.00 0.00 50 GLN A CA 8
ATOM 7898 C C . GLN A 1 50 ? 32.409 28.181 35.985 1.00 0.00 50 GLN A C 8
ATOM 7899 O O . GLN A 1 50 ? 31.784 27.128 36.117 1.00 0.00 50 GLN A O 8
ATOM 7913 N N . LYS A 1 51 ? 31.856 29.361 36.308 1.00 0.00 51 LYS A N 8
ATOM 7914 C CA . LYS A 1 51 ? 30.474 29.507 36.788 1.00 0.00 51 LYS A CA 8
ATOM 7915 C C . LYS A 1 51 ? 29.436 29.029 35.768 1.00 0.00 51 LYS A C 8
ATOM 7916 O O . LYS A 1 51 ? 28.474 28.392 36.194 1.00 0.00 51 LYS A O 8
ATOM 7935 N N . TYR A 1 52 ? 29.628 29.229 34.452 1.00 0.00 52 TYR A N 8
ATOM 7936 C CA . TYR A 1 52 ? 28.717 28.667 33.444 1.00 0.00 52 TYR A CA 8
ATOM 7937 C C . TYR A 1 52 ? 28.586 27.145 33.600 1.00 0.00 52 TYR A C 8
ATOM 7938 O O . TYR A 1 52 ? 27.482 26.615 33.482 1.00 0.00 52 TYR A O 8
ATOM 7956 N N . PHE A 1 53 ? 29.693 26.454 33.903 1.00 0.00 53 PHE A N 8
ATOM 7957 C CA . PHE A 1 53 ? 29.743 25.000 34.055 1.00 0.00 53 PHE A CA 8
ATOM 7958 C C . PHE A 1 53 ? 29.033 24.523 35.337 1.00 0.00 53 PHE A C 8
ATOM 7959 O O . PHE A 1 53 ? 28.482 23.423 35.361 1.00 0.00 53 PHE A O 8
ATOM 7976 N N . LEU A 1 54 ? 29.004 25.353 36.389 1.00 0.00 54 LEU A N 8
ATOM 7977 C CA . LEU A 1 54 ? 28.236 25.099 37.617 1.00 0.00 54 LEU A CA 8
ATOM 7978 C C . LEU A 1 54 ? 26.736 25.430 37.484 1.00 0.00 54 LEU A C 8
ATOM 7979 O O . LEU A 1 54 ? 25.907 24.733 38.075 1.00 0.00 54 LEU A O 8
ATOM 7995 N N . LYS A 1 55 ? 26.364 26.451 36.693 1.00 0.00 55 LYS A N 8
ATOM 7996 C CA . LYS A 1 55 ? 24.960 26.730 36.309 1.00 0.00 55 LYS A CA 8
ATOM 7997 C C . LYS A 1 55 ? 24.412 25.693 35.308 1.00 0.00 55 LYS A C 8
ATOM 7998 O O . LYS A 1 55 ? 23.207 25.439 35.279 1.00 0.00 55 LYS A O 8
ATOM 8017 N N . LEU A 1 56 ? 25.282 25.088 34.494 1.00 0.00 56 LEU A N 8
ATOM 8018 C CA . LEU A 1 56 ? 24.969 23.981 33.583 1.00 0.00 56 LEU A CA 8
ATOM 8019 C C . LEU A 1 56 ? 24.636 22.686 34.351 1.00 0.00 56 LEU A C 8
ATOM 8020 O O . LEU A 1 56 ? 25.101 22.462 35.474 1.00 0.00 56 LEU A O 8
ATOM 8036 N N . ASN A 1 57 ? 23.808 21.829 33.753 1.00 0.00 57 ASN A N 8
ATOM 8037 C CA . ASN A 1 57 ? 23.244 20.650 34.408 1.00 0.00 57 ASN A CA 8
ATOM 8038 C C . ASN A 1 57 ? 24.288 19.656 34.928 1.00 0.00 57 ASN A C 8
ATOM 8039 O O . ASN A 1 57 ? 25.247 19.304 34.234 1.00 0.00 57 ASN A O 8
ATOM 8050 N N . LYS A 1 58 ? 24.056 19.143 36.138 1.00 0.00 58 LYS A N 8
ATOM 8051 C CA . LYS A 1 58 ? 24.864 18.081 36.758 1.00 0.00 58 LYS A CA 8
ATOM 8052 C C . LYS A 1 58 ? 24.737 16.766 35.979 1.00 0.00 58 LYS A C 8
ATOM 8053 O O . LYS A 1 58 ? 23.714 16.524 35.324 1.00 0.00 58 LYS A O 8
ATOM 8072 N N . THR A 1 59 ? 25.761 15.919 36.051 1.00 0.00 59 THR A N 8
ATOM 8073 C CA . THR A 1 59 ? 25.830 14.623 35.342 1.00 0.00 59 THR A CA 8
ATOM 8074 C C . THR A 1 59 ? 24.640 13.719 35.697 1.00 0.00 59 THR A C 8
ATOM 8075 O O . THR A 1 59 ? 24.218 13.695 36.858 1.00 0.00 59 THR A O 8
ATOM 8086 N N . ALA A 1 60 ? 24.081 12.986 34.728 1.00 0.00 60 ALA A N 8
ATOM 8087 C CA . ALA A 1 60 ? 22.906 12.122 34.923 1.00 0.00 60 ALA A CA 8
ATOM 8088 C C . ALA A 1 60 ? 23.216 10.841 35.716 1.00 0.00 60 ALA A C 8
ATOM 8089 O O . ALA A 1 60 ? 22.662 10.705 36.835 1.00 0.00 60 ALA A O 8
ATOM 8097 N N . GLY A 1 1 ? 19.983 56.558 21.379 1.00 0.00 1 GLY A N 9
ATOM 8098 C CA . GLY A 1 1 ? 21.076 57.116 20.567 1.00 0.00 1 GLY A CA 9
ATOM 8099 C C . GLY A 1 1 ? 22.198 56.109 20.346 1.00 0.00 1 GLY A C 9
ATOM 8100 O O . GLY A 1 1 ? 21.997 54.907 20.555 1.00 0.00 1 GLY A O 9
ATOM 8106 N N . PRO A 1 2 ? 23.376 56.575 19.887 1.00 0.00 2 PRO A N 9
ATOM 8107 C CA . PRO A 1 2 ? 24.477 55.725 19.419 1.00 0.00 2 PRO A CA 9
ATOM 8108 C C . PRO A 1 2 ? 25.432 55.177 20.502 1.00 0.00 2 PRO A C 9
ATOM 8109 O O . PRO A 1 2 ? 26.299 54.370 20.156 1.00 0.00 2 PRO A O 9
ATOM 8120 N N . LEU A 1 3 ? 25.311 55.573 21.778 1.00 0.00 3 LEU A N 9
ATOM 8121 C CA . LEU A 1 3 ? 26.027 54.942 22.903 1.00 0.00 3 LEU A CA 9
ATOM 8122 C C . LEU A 1 3 ? 25.250 55.015 24.231 1.00 0.00 3 LEU A C 9
ATOM 8123 O O . LEU A 1 3 ? 24.557 55.997 24.523 1.00 0.00 3 LEU A O 9
ATOM 8139 N N . GLY A 1 4 ? 25.380 53.959 25.034 1.00 0.00 4 GLY A N 9
ATOM 8140 C CA . GLY A 1 4 ? 24.712 53.767 26.325 1.00 0.00 4 GLY A CA 9
ATOM 8141 C C . GLY A 1 4 ? 25.439 54.398 27.520 1.00 0.00 4 GLY A C 9
ATOM 8142 O O . GLY A 1 4 ? 26.310 55.259 27.370 1.00 0.00 4 GLY A O 9
ATOM 8146 N N . SER A 1 5 ? 25.048 53.987 28.728 1.00 0.00 5 SER A N 9
ATOM 8147 C CA . SER A 1 5 ? 25.615 54.466 30.000 1.00 0.00 5 SER A CA 9
ATOM 8148 C C . SER A 1 5 ? 27.066 54.018 30.233 1.00 0.00 5 SER A C 9
ATOM 8149 O O . SER A 1 5 ? 27.573 53.120 29.553 1.00 0.00 5 SER A O 9
ATOM 8157 N N . LYS A 1 6 ? 27.747 54.655 31.193 1.00 0.00 6 LYS A N 9
ATOM 8158 C CA . LYS A 1 6 ? 29.157 54.387 31.525 1.00 0.00 6 LYS A CA 9
ATOM 8159 C C . LYS A 1 6 ? 29.380 52.945 32.012 1.00 0.00 6 LYS A C 9
ATOM 8160 O O . LYS A 1 6 ? 28.703 52.478 32.932 1.00 0.00 6 LYS A O 9
ATOM 8179 N N . LYS A 1 7 ? 30.360 52.265 31.407 1.00 0.00 7 LYS A N 9
ATOM 8180 C CA . LYS A 1 7 ? 30.726 50.857 31.650 1.00 0.00 7 LYS A CA 9
ATOM 8181 C C . LYS A 1 7 ? 31.342 50.625 33.032 1.00 0.00 7 LYS A C 9
ATOM 8182 O O . LYS A 1 7 ? 31.817 51.569 33.670 1.00 0.00 7 LYS A O 9
ATOM 8201 N N . ARG A 1 8 ? 31.390 49.367 33.487 1.00 0.00 8 ARG A N 9
ATOM 8202 C CA . ARG A 1 8 ? 32.003 48.957 34.766 1.00 0.00 8 ARG A CA 9
ATOM 8203 C C . ARG A 1 8 ? 33.194 48.010 34.588 1.00 0.00 8 ARG A C 9
ATOM 8204 O O . ARG A 1 8 ? 33.196 47.134 33.719 1.00 0.00 8 ARG A O 9
ATOM 8225 N N . GLU A 1 9 ? 34.184 48.161 35.467 1.00 0.00 9 GLU A N 9
ATOM 8226 C CA . GLU A 1 9 ? 35.369 47.288 35.553 1.00 0.00 9 GLU A CA 9
ATOM 8227 C C . GLU A 1 9 ? 35.063 45.932 36.214 1.00 0.00 9 GLU A C 9
ATOM 8228 O O . GLU A 1 9 ? 35.563 44.898 35.769 1.00 0.00 9 GLU A O 9
ATOM 8240 N N . VAL A 1 10 ? 34.205 45.926 37.239 1.00 0.00 10 VAL A N 9
ATOM 8241 C CA . VAL A 1 10 ? 33.745 44.713 37.934 1.00 0.00 10 VAL A CA 9
ATOM 8242 C C . VAL A 1 10 ? 32.658 43.971 37.143 1.00 0.00 10 VAL A C 9
ATOM 8243 O O . VAL A 1 10 ? 31.863 44.585 36.425 1.00 0.00 10 VAL A O 9
ATOM 8256 N N . TRP A 1 11 ? 32.589 42.645 37.290 1.00 0.00 11 TRP A N 9
ATOM 8257 C CA . TRP A 1 11 ? 31.489 41.840 36.754 1.00 0.00 11 TRP A CA 9
ATOM 8258 C C . TRP A 1 11 ? 30.112 42.251 37.307 1.00 0.00 11 TRP A C 9
ATOM 8259 O O . TRP A 1 11 ? 29.939 42.532 38.498 1.00 0.00 11 TRP A O 9
ATOM 8280 N N . THR A 1 12 ? 29.106 42.201 36.434 1.00 0.00 12 THR A N 9
ATOM 8281 C CA . THR A 1 12 ? 27.690 42.523 36.709 1.00 0.00 12 THR A CA 9
ATOM 8282 C C . THR A 1 12 ? 26.792 41.707 35.761 1.00 0.00 12 THR A C 9
ATOM 8283 O O . THR A 1 12 ? 27.271 41.277 34.714 1.00 0.00 12 THR A O 9
ATOM 8294 N N . ASP A 1 13 ? 25.520 41.445 36.087 1.00 0.00 13 ASP A N 9
ATOM 8295 C CA . ASP A 1 13 ? 24.644 40.546 35.297 1.00 0.00 13 ASP A CA 9
ATOM 8296 C C . ASP A 1 13 ? 24.485 40.955 33.818 1.00 0.00 13 ASP A C 9
ATOM 8297 O O . ASP A 1 13 ? 24.463 40.095 32.933 1.00 0.00 13 ASP A O 9
ATOM 8306 N N . ALA A 1 14 ? 24.421 42.256 33.530 1.00 0.00 14 ALA A N 9
ATOM 8307 C CA . ALA A 1 14 ? 24.376 42.757 32.156 1.00 0.00 14 ALA A CA 9
ATOM 8308 C C . ALA A 1 14 ? 25.690 42.497 31.386 1.00 0.00 14 ALA A C 9
ATOM 8309 O O . ALA A 1 14 ? 25.669 42.384 30.160 1.00 0.00 14 ALA A O 9
ATOM 8316 N N . GLU A 1 15 ? 26.817 42.364 32.091 1.00 0.00 15 GLU A N 9
ATOM 8317 C CA . GLU A 1 15 ? 28.122 42.032 31.512 1.00 0.00 15 GLU A CA 9
ATOM 8318 C C . GLU A 1 15 ? 28.309 40.508 31.400 1.00 0.00 15 GLU A C 9
ATOM 8319 O O . GLU A 1 15 ? 28.770 40.010 30.368 1.00 0.00 15 GLU A O 9
ATOM 8331 N N . HIS A 1 16 ? 27.894 39.746 32.429 1.00 0.00 16 HIS A N 9
ATOM 8332 C CA . HIS A 1 16 ? 28.004 38.281 32.473 1.00 0.00 16 HIS A CA 9
ATOM 8333 C C . HIS A 1 16 ? 27.284 37.635 31.282 1.00 0.00 16 HIS A C 9
ATOM 8334 O O . HIS A 1 16 ? 27.831 36.726 30.654 1.00 0.00 16 HIS A O 9
ATOM 8348 N N . ALA A 1 17 ? 26.146 38.212 30.895 1.00 0.00 17 ALA A N 9
ATOM 8349 C CA . ALA A 1 17 ? 25.367 37.819 29.726 1.00 0.00 17 ALA A CA 9
ATOM 8350 C C . ALA A 1 17 ? 26.189 37.750 28.420 1.00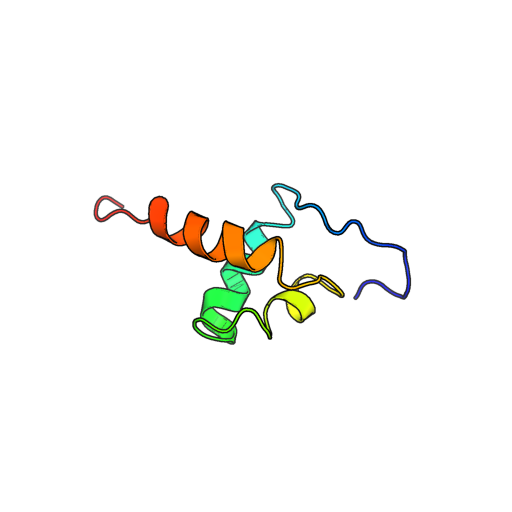 0.00 17 ALA A C 9
ATOM 8351 O O . ALA A 1 17 ? 25.829 36.977 27.529 1.00 0.00 17 ALA A O 9
ATOM 8358 N N . LYS A 1 18 ? 27.281 38.529 28.302 1.00 0.00 18 LYS A N 9
ATOM 8359 C CA . LYS A 1 18 ? 28.178 38.562 27.139 1.00 0.00 18 LYS A CA 9
ATOM 8360 C C . LYS A 1 18 ? 29.336 37.558 27.238 1.00 0.00 18 LYS A C 9
ATOM 8361 O O . LYS A 1 18 ? 29.732 36.986 26.225 1.00 0.00 18 LYS A O 9
ATOM 8380 N N . PHE A 1 19 ? 29.836 37.268 28.437 1.00 0.00 19 PHE A N 9
ATOM 8381 C CA . PHE A 1 19 ? 30.828 36.192 28.646 1.00 0.00 19 PHE A CA 9
ATOM 8382 C C . PHE A 1 19 ? 30.285 34.843 28.180 1.00 0.00 19 PHE A C 9
ATOM 8383 O O . PHE A 1 19 ? 30.991 34.090 27.509 1.00 0.00 19 PHE A O 9
ATOM 8400 N N . VAL A 1 20 ? 29.005 34.610 28.460 1.00 0.00 20 VAL A N 9
ATOM 8401 C CA . VAL A 1 20 ? 28.280 33.377 28.103 1.00 0.00 20 VAL A CA 9
ATOM 8402 C C . VAL A 1 20 ? 28.193 33.164 26.581 1.00 0.00 20 VAL A C 9
ATOM 8403 O O . VAL A 1 20 ? 28.034 32.032 26.124 1.00 0.00 20 VAL A O 9
ATOM 8416 N N . GLU A 1 21 ? 28.380 34.214 25.776 1.00 0.00 21 GLU A N 9
ATOM 8417 C CA . GLU A 1 21 ? 28.335 34.137 24.311 1.00 0.00 21 GLU A CA 9
ATOM 8418 C C . GLU A 1 21 ? 29.660 33.741 23.692 1.00 0.00 21 GLU A C 9
ATOM 8419 O O . GLU A 1 21 ? 29.670 32.859 22.843 1.00 0.00 21 GLU A O 9
ATOM 8431 N N . GLY A 1 22 ? 30.783 34.310 24.145 1.00 0.00 22 GLY A N 9
ATOM 8432 C CA . GLY A 1 22 ? 32.098 33.928 23.636 1.00 0.00 22 GLY A CA 9
ATOM 8433 C C . GLY A 1 22 ? 32.410 32.435 23.810 1.00 0.00 22 GLY A C 9
ATOM 8434 O O . GLY A 1 22 ? 33.190 31.889 23.030 1.00 0.00 22 GLY A O 9
ATOM 8438 N N . LEU A 1 23 ? 31.690 31.743 24.702 1.00 0.00 23 LEU A N 9
ATOM 8439 C CA . LEU A 1 23 ? 31.745 30.278 24.836 1.00 0.00 23 LEU A CA 9
ATOM 8440 C C . LEU A 1 23 ? 31.271 29.580 23.549 1.00 0.00 23 LEU A C 9
ATOM 8441 O O . LEU A 1 23 ? 31.863 28.594 23.121 1.00 0.00 23 LEU A O 9
ATOM 8457 N N . ALA A 1 24 ? 30.262 30.132 22.875 1.00 0.00 24 ALA A N 9
ATOM 8458 C CA . ALA A 1 24 ? 29.748 29.649 21.599 1.00 0.00 24 ALA A CA 9
ATOM 8459 C C . ALA A 1 24 ? 30.654 30.001 20.401 1.00 0.00 24 ALA A C 9
ATOM 8460 O O . ALA A 1 24 ? 30.713 29.226 19.443 1.00 0.00 24 ALA A O 9
ATOM 8467 N N . LEU A 1 25 ? 31.315 31.168 20.425 1.00 0.00 25 LEU A N 9
ATOM 8468 C CA . LEU A 1 25 ? 32.071 31.733 19.291 1.00 0.00 25 LEU A CA 9
ATOM 8469 C C . LEU A 1 25 ? 33.491 31.162 19.212 1.00 0.00 25 LEU A C 9
ATOM 8470 O O . LEU A 1 25 ? 33.931 30.658 18.174 1.00 0.00 25 LEU A O 9
ATOM 8486 N N . PHE A 1 26 ? 34.210 31.293 20.327 1.00 0.00 26 PHE A N 9
ATOM 8487 C CA . PHE A 1 26 ? 35.627 30.953 20.467 1.00 0.00 26 PHE A CA 9
ATOM 8488 C C . PHE A 1 26 ? 35.860 29.507 20.918 1.00 0.00 26 PHE A C 9
ATOM 8489 O O . PHE A 1 26 ? 36.918 28.939 20.643 1.00 0.00 26 PHE A O 9
ATOM 8506 N N . HIS A 1 27 ? 34.876 28.952 21.633 1.00 0.00 27 HIS A N 9
ATOM 8507 C CA . HIS A 1 27 ? 34.914 27.665 22.339 1.00 0.00 27 HIS A CA 9
ATOM 8508 C C . HIS A 1 27 ? 36.125 27.479 23.273 1.00 0.00 27 HIS A C 9
ATOM 8509 O O . HIS A 1 27 ? 37.210 27.087 22.840 1.00 0.00 27 HIS A O 9
ATOM 8523 N N . LYS A 1 28 ? 35.910 27.716 24.574 1.00 0.00 28 LYS A N 9
ATOM 8524 C CA . LYS A 1 28 ? 36.829 27.374 25.677 1.00 0.00 28 LYS A CA 9
ATOM 8525 C C . LYS A 1 28 ? 38.210 28.012 25.498 1.00 0.00 28 LYS A C 9
ATOM 8526 O O . LYS A 1 28 ? 39.235 27.338 25.406 1.00 0.00 28 LYS A O 9
ATOM 8545 N N . ASP A 1 29 ? 38.210 29.338 25.372 1.00 0.00 29 ASP A N 9
ATOM 8546 C CA . ASP A 1 29 ? 39.390 30.135 25.043 1.00 0.00 29 ASP A CA 9
ATOM 8547 C C . ASP A 1 29 ? 39.256 31.559 25.611 1.00 0.00 29 ASP A C 9
ATOM 8548 O O . ASP A 1 29 ? 38.814 32.495 24.935 1.00 0.00 29 ASP A O 9
ATOM 8557 N N . TRP A 1 30 ? 39.565 31.728 26.898 1.00 0.00 30 TRP A N 9
ATOM 8558 C CA . TRP A 1 30 ? 39.297 32.983 27.612 1.00 0.00 30 TRP A CA 9
ATOM 8559 C C . TRP A 1 30 ? 40.072 34.171 27.015 1.00 0.00 30 TRP A C 9
ATOM 8560 O O . TRP A 1 30 ? 39.581 35.301 27.028 1.00 0.00 30 TRP A O 9
ATOM 8581 N N . LYS A 1 31 ? 41.217 33.881 26.377 1.00 0.00 31 LYS A N 9
ATOM 8582 C CA . LYS A 1 31 ? 42.079 34.770 25.568 1.00 0.00 31 LYS A CA 9
ATOM 8583 C C . LYS A 1 31 ? 41.404 35.378 24.322 1.00 0.00 31 LYS A C 9
ATOM 8584 O O . LYS A 1 31 ? 42.065 36.063 23.543 1.00 0.00 31 LYS A O 9
ATOM 8603 N N . LYS A 1 32 ? 40.113 35.127 24.100 1.00 0.00 32 LYS A N 9
ATOM 8604 C CA . LYS A 1 32 ? 39.280 35.808 23.089 1.00 0.00 32 LYS A CA 9
ATOM 8605 C C . LYS A 1 32 ? 38.090 36.515 23.728 1.00 0.00 32 LYS A C 9
ATOM 8606 O O . LYS A 1 32 ? 37.723 37.604 23.303 1.00 0.00 32 LYS A O 9
ATOM 8625 N N . ILE A 1 33 ? 37.541 35.966 24.813 1.00 0.00 33 ILE A N 9
ATOM 8626 C CA . ILE A 1 33 ? 36.373 36.528 25.516 1.00 0.00 33 ILE A CA 9
ATOM 8627 C C . ILE A 1 33 ? 36.590 37.980 25.961 1.00 0.00 33 ILE A C 9
ATOM 8628 O O . ILE A 1 33 ? 35.674 38.797 25.838 1.00 0.00 33 ILE A O 9
ATOM 8644 N N . LYS A 1 34 ? 37.812 38.328 26.384 1.00 0.00 34 LYS A N 9
ATOM 8645 C CA . LYS A 1 34 ? 38.202 39.715 26.698 1.00 0.00 34 LYS A CA 9
ATOM 8646 C C . LYS A 1 34 ? 37.834 40.729 25.611 1.00 0.00 34 LYS A C 9
ATOM 8647 O O . LYS A 1 34 ? 37.421 41.834 25.945 1.00 0.00 34 LYS A O 9
ATOM 8666 N N . GLU A 1 35 ? 37.903 40.344 24.336 1.00 0.00 35 GLU A N 9
ATOM 8667 C CA . GLU A 1 35 ? 37.615 41.242 23.206 1.00 0.00 35 GLU A CA 9
ATOM 8668 C C . GLU A 1 35 ? 36.112 41.385 22.911 1.00 0.00 35 GLU A C 9
ATOM 8669 O O . GLU A 1 35 ? 35.695 42.377 22.312 1.00 0.00 35 GLU A O 9
ATOM 8681 N N . TYR A 1 36 ? 35.285 40.426 23.342 1.00 0.00 36 TYR A N 9
ATOM 8682 C CA . TYR A 1 36 ? 33.833 40.442 23.116 1.00 0.00 36 TYR A CA 9
ATOM 8683 C C . TYR A 1 36 ? 33.106 41.348 24.116 1.00 0.00 36 TYR A C 9
ATOM 8684 O O . TYR A 1 36 ? 32.164 42.070 23.782 1.00 0.00 36 TYR A O 9
ATOM 8702 N N . ILE A 1 37 ? 33.577 41.309 25.361 1.00 0.00 37 ILE A N 9
ATOM 8703 C CA . ILE A 1 37 ? 33.188 42.229 26.441 1.00 0.00 37 ILE A CA 9
ATOM 8704 C C . ILE A 1 37 ? 33.843 43.622 26.330 1.00 0.00 37 ILE A C 9
ATOM 8705 O O . ILE A 1 37 ? 33.203 44.611 26.699 1.00 0.00 37 ILE A O 9
ATOM 8721 N N . GLY A 1 38 ? 35.091 43.721 25.854 1.00 0.00 38 GLY A N 9
ATOM 8722 C CA . GLY A 1 38 ? 35.800 44.998 25.716 1.00 0.00 38 GLY A CA 9
ATOM 8723 C C . GLY A 1 38 ? 37.305 44.853 25.482 1.00 0.00 38 GLY A C 9
ATOM 8724 O O . GLY A 1 38 ? 37.742 44.524 24.380 1.00 0.00 38 GLY A O 9
ATOM 8728 N N . THR A 1 39 ? 38.103 45.123 26.519 1.00 0.00 39 THR A N 9
ATOM 8729 C CA . THR A 1 39 ? 39.581 45.077 26.512 1.00 0.00 39 THR A CA 9
ATOM 8730 C C . THR A 1 39 ? 40.170 44.673 27.883 1.00 0.00 39 THR A C 9
ATOM 8731 O O . THR A 1 39 ? 41.363 44.850 28.151 1.00 0.00 39 THR A O 9
ATOM 8742 N N . LYS A 1 40 ? 39.343 44.088 28.763 1.00 0.00 40 LYS A N 9
ATOM 8743 C CA . LYS A 1 40 ? 39.722 43.573 30.097 1.00 0.00 40 LYS A CA 9
ATOM 8744 C C . LYS A 1 40 ? 40.836 42.509 30.015 1.00 0.00 40 LYS A C 9
ATOM 8745 O O . LYS A 1 40 ? 41.012 41.871 28.975 1.00 0.00 40 LYS A O 9
ATOM 8764 N N . THR A 1 41 ? 41.607 42.303 31.085 1.00 0.00 41 THR A N 9
ATOM 8765 C CA . THR A 1 41 ? 42.524 41.138 31.173 1.00 0.00 41 THR A CA 9
ATOM 8766 C C . THR A 1 41 ? 41.723 39.871 31.488 1.00 0.00 41 THR A C 9
ATOM 8767 O O . THR A 1 41 ? 40.627 39.968 32.038 1.00 0.00 41 THR A O 9
ATOM 8778 N N . VAL A 1 42 ? 42.188 38.669 31.134 1.00 0.00 42 VAL A N 9
ATOM 8779 C CA . VAL A 1 42 ? 41.371 37.454 31.291 1.00 0.00 42 VAL A CA 9
ATOM 8780 C C . VAL A 1 42 ? 41.228 36.953 32.742 1.00 0.00 42 VAL A C 9
ATOM 8781 O O . VAL A 1 42 ? 40.478 36.015 32.981 1.00 0.00 42 VAL A O 9
ATOM 8794 N N . VAL A 1 43 ? 41.880 37.576 33.731 1.00 0.00 43 VAL A N 9
ATOM 8795 C CA . VAL A 1 43 ? 41.948 37.099 35.138 1.00 0.00 43 VAL A CA 9
ATOM 8796 C C . VAL A 1 43 ? 40.573 36.883 35.804 1.00 0.00 43 VAL A C 9
ATOM 8797 O O . VAL A 1 43 ? 40.287 35.798 36.313 1.00 0.00 43 VAL A O 9
ATOM 8810 N N . GLN A 1 44 ? 39.695 37.890 35.771 1.00 0.00 44 GLN A N 9
ATOM 8811 C CA . GLN A 1 44 ? 38.308 37.818 36.284 1.00 0.00 44 GLN A CA 9
ATOM 8812 C C . GLN A 1 44 ? 37.439 36.943 35.373 1.00 0.00 44 GLN A C 9
ATOM 8813 O O . GLN A 1 44 ? 36.551 36.235 35.844 1.00 0.00 44 GLN A O 9
ATOM 8827 N N . ILE A 1 45 ? 37.705 36.967 34.063 1.00 0.00 45 ILE A N 9
ATOM 8828 C CA . ILE A 1 45 ? 37.029 36.117 33.068 1.00 0.00 45 ILE A CA 9
ATOM 8829 C C . ILE A 1 45 ? 37.255 34.631 33.381 1.00 0.00 45 ILE A C 9
ATOM 8830 O O . ILE A 1 45 ? 36.316 33.847 33.314 1.00 0.00 45 ILE A O 9
ATOM 8846 N N . ARG A 1 46 ? 38.472 34.251 33.784 1.00 0.00 46 ARG A N 9
ATOM 8847 C CA . ARG A 1 46 ? 38.897 32.852 34.026 1.00 0.00 46 ARG A CA 9
ATOM 8848 C C . ARG A 1 46 ? 38.119 32.181 35.165 1.00 0.00 46 ARG A C 9
ATOM 8849 O O . ARG A 1 46 ? 37.738 31.015 35.063 1.00 0.00 46 ARG A O 9
ATOM 8870 N N . SER A 1 47 ? 37.848 32.972 36.202 1.00 0.00 47 SER A N 9
ATOM 8871 C CA . SER A 1 47 ? 37.044 32.657 37.391 1.00 0.00 47 SER A CA 9
ATOM 8872 C C . SER A 1 47 ? 35.542 32.646 37.106 1.00 0.00 47 SER A C 9
ATOM 8873 O O . SER A 1 47 ? 34.864 31.687 37.482 1.00 0.00 47 SER A O 9
ATOM 8881 N N . HIS A 1 48 ? 35.018 33.673 36.422 1.00 0.00 48 HIS A N 9
ATOM 8882 C CA . HIS A 1 48 ? 33.594 33.744 36.068 1.00 0.00 48 HIS A CA 9
ATOM 8883 C C . HIS A 1 48 ? 33.192 32.703 35.034 1.00 0.00 48 HIS A C 9
ATOM 8884 O O . HIS A 1 48 ? 32.087 32.181 35.126 1.00 0.00 48 HIS A O 9
ATOM 8898 N N . ALA A 1 49 ? 34.082 32.357 34.099 1.00 0.00 49 ALA A N 9
ATOM 8899 C CA . ALA A 1 49 ? 33.848 31.321 33.106 1.00 0.00 49 ALA A CA 9
ATOM 8900 C C . ALA A 1 49 ? 33.378 30.035 33.782 1.00 0.00 49 ALA A C 9
ATOM 8901 O O . ALA A 1 49 ? 32.251 29.608 33.583 1.00 0.00 49 ALA A O 9
ATOM 8908 N N . GLN A 1 50 ? 34.165 29.484 34.697 1.00 0.00 50 GLN A N 9
ATOM 8909 C CA . GLN A 1 50 ? 33.806 28.290 35.467 1.00 0.00 50 GLN A CA 9
ATOM 8910 C C . GLN A 1 50 ? 32.397 28.291 36.109 1.00 0.00 50 GLN A C 9
ATOM 8911 O O . GLN A 1 50 ? 31.829 27.210 36.299 1.00 0.00 50 GLN A O 9
ATOM 8925 N N . LYS A 1 51 ? 31.788 29.455 36.387 1.00 0.00 51 LYS A N 9
ATOM 8926 C CA . LYS A 1 51 ? 30.383 29.563 36.837 1.00 0.00 51 LYS A CA 9
ATOM 8927 C C . LYS A 1 51 ? 29.348 29.132 35.786 1.00 0.00 51 LYS A C 9
ATOM 8928 O O . LYS A 1 51 ? 28.288 28.645 36.185 1.00 0.00 51 LYS A O 9
ATOM 8947 N N . TYR A 1 52 ? 29.613 29.264 34.475 1.00 0.00 52 TYR A N 9
ATOM 8948 C CA . TYR A 1 52 ? 28.697 28.773 33.434 1.00 0.00 52 TYR A CA 9
ATOM 8949 C C . TYR A 1 52 ? 28.407 27.270 33.577 1.00 0.00 52 TYR A C 9
ATOM 8950 O O . TYR A 1 52 ? 27.273 26.827 33.367 1.00 0.00 52 TYR A O 9
ATOM 8968 N N . PHE A 1 53 ? 29.421 26.478 33.958 1.00 0.00 53 PHE A N 9
ATOM 8969 C CA . PHE A 1 53 ? 29.314 25.020 34.039 1.00 0.00 53 PHE A CA 9
ATOM 8970 C C . PHE A 1 53 ? 28.363 24.554 35.153 1.00 0.00 53 PHE A C 9
ATOM 8971 O O . PHE A 1 53 ? 27.694 23.532 34.992 1.00 0.00 53 PHE A O 9
ATOM 8988 N N . LEU A 1 54 ? 28.218 25.334 36.232 1.00 0.00 54 LEU A N 9
ATOM 8989 C CA . LEU A 1 54 ? 27.259 25.044 37.312 1.00 0.00 54 LEU A CA 9
ATOM 8990 C C . LEU A 1 54 ? 25.824 24.830 36.785 1.00 0.00 54 LEU A C 9
ATOM 8991 O O . LEU A 1 54 ? 25.146 23.896 37.224 1.00 0.00 54 LEU A O 9
ATOM 9007 N N . LYS A 1 55 ? 25.401 25.610 35.775 1.00 0.00 55 LYS A N 9
ATOM 9008 C CA . LYS A 1 55 ? 24.103 25.447 35.099 1.00 0.00 55 LYS A CA 9
ATOM 9009 C C . LYS A 1 55 ? 24.005 24.102 34.366 1.00 0.00 55 LYS A C 9
ATOM 9010 O O . LYS A 1 55 ? 22.999 23.405 34.483 1.00 0.00 55 LYS A O 9
ATOM 9029 N N . LEU A 1 56 ? 25.056 23.718 33.634 1.00 0.00 56 LEU A N 9
ATOM 9030 C CA . LEU A 1 56 ? 25.096 22.516 32.790 1.00 0.00 56 LEU A CA 9
ATOM 9031 C C . LEU A 1 56 ? 25.264 21.200 33.569 1.00 0.00 56 LEU A C 9
ATOM 9032 O O . LEU A 1 56 ? 24.824 20.149 33.094 1.00 0.00 56 LEU A O 9
ATOM 9048 N N . ASN A 1 57 ? 25.889 21.234 34.748 1.00 0.00 57 ASN A N 9
ATOM 9049 C CA . ASN A 1 57 ? 26.120 20.057 35.590 1.00 0.00 57 ASN A CA 9
ATOM 9050 C C . ASN A 1 57 ? 24.797 19.402 36.052 1.00 0.00 57 ASN A C 9
ATOM 9051 O O . ASN A 1 57 ? 23.825 20.107 36.351 1.00 0.00 57 ASN A O 9
ATOM 9062 N N . LYS A 1 58 ? 24.755 18.061 36.136 1.00 0.00 58 LYS A N 9
ATOM 9063 C CA . LYS A 1 58 ? 23.581 17.304 36.624 1.00 0.00 58 LYS A CA 9
ATOM 9064 C C . LYS A 1 58 ? 23.267 17.621 38.093 1.00 0.00 58 LYS A C 9
ATOM 9065 O O . LYS A 1 58 ? 24.127 17.469 38.964 1.00 0.00 58 LYS A O 9
ATOM 9084 N N . THR A 1 59 ? 22.030 18.041 38.374 1.00 0.00 59 THR A N 9
ATOM 9085 C CA . THR A 1 59 ? 21.633 18.558 39.701 1.00 0.00 59 THR A CA 9
ATOM 9086 C C . THR A 1 59 ? 21.639 17.523 40.842 1.00 0.00 59 THR A C 9
ATOM 9087 O O . THR A 1 59 ? 21.858 17.901 41.998 1.00 0.00 59 THR A O 9
ATOM 9098 N N . ALA A 1 60 ? 21.492 16.231 40.517 1.00 0.00 60 ALA A N 9
ATOM 9099 C CA . ALA A 1 60 ? 21.591 15.070 41.423 1.00 0.00 60 ALA A CA 9
ATOM 9100 C C . ALA A 1 60 ? 22.070 13.785 40.705 1.00 0.00 60 ALA A C 9
ATOM 9101 O O . ALA A 1 60 ? 22.625 13.897 39.587 1.00 0.00 60 ALA A O 9
ATOM 9109 N N . GLY A 1 1 ? 33.359 46.941 18.382 1.00 0.00 1 GLY A N 10
ATOM 9110 C CA . GLY A 1 1 ? 32.099 47.669 18.173 1.00 0.00 1 GLY A CA 10
ATOM 9111 C C . GLY A 1 1 ? 31.695 48.404 19.439 1.00 0.00 1 GLY A C 10
ATOM 9112 O O . GLY A 1 1 ? 32.565 48.980 20.091 1.00 0.00 1 GLY A O 10
ATOM 9118 N N . PRO A 1 2 ? 30.405 48.399 19.827 1.00 0.00 2 PRO A N 10
ATOM 9119 C CA . PRO A 1 2 ? 29.899 49.148 20.983 1.00 0.00 2 PRO A CA 10
ATOM 9120 C C . PRO A 1 2 ? 30.288 48.587 22.366 1.00 0.00 2 PRO A C 10
ATOM 9121 O O . PRO A 1 2 ? 30.074 49.279 23.361 1.00 0.00 2 PRO A O 10
ATOM 9132 N N . LEU A 1 3 ? 30.827 47.363 22.475 1.00 0.00 3 LEU A N 10
ATOM 9133 C CA . LEU A 1 3 ? 31.218 46.776 23.768 1.00 0.00 3 LEU A CA 10
ATOM 9134 C C . LEU A 1 3 ? 32.637 47.202 24.182 1.00 0.00 3 LEU A C 10
ATOM 9135 O O . LEU A 1 3 ? 33.604 46.986 23.444 1.00 0.00 3 LEU A O 10
ATOM 9151 N N . GLY A 1 4 ? 32.757 47.748 25.394 1.00 0.00 4 GLY A N 10
ATOM 9152 C CA . GLY A 1 4 ? 34.015 48.071 26.075 1.00 0.00 4 GLY A CA 10
ATOM 9153 C C . GLY A 1 4 ? 33.884 49.161 27.146 1.00 0.00 4 GLY A C 10
ATOM 9154 O O . GLY A 1 4 ? 32.784 49.628 27.452 1.00 0.00 4 GLY A O 10
ATOM 9158 N N . SER A 1 5 ? 35.026 49.549 27.719 1.00 0.00 5 SER A N 10
ATOM 9159 C CA . SER A 1 5 ? 35.176 50.653 28.674 1.00 0.00 5 SER A CA 10
ATOM 9160 C C . SER A 1 5 ? 36.654 51.027 28.834 1.00 0.00 5 SER A C 10
ATOM 9161 O O . SER A 1 5 ? 37.512 50.138 28.785 1.00 0.00 5 SER A O 10
ATOM 9169 N N . LYS A 1 6 ? 36.971 52.304 29.094 1.00 0.00 6 LYS A N 10
ATOM 9170 C CA . LYS A 1 6 ? 38.339 52.723 29.479 1.00 0.00 6 LYS A CA 10
ATOM 9171 C C . LYS A 1 6 ? 38.726 52.290 30.903 1.00 0.00 6 LYS A C 10
ATOM 9172 O O . LYS A 1 6 ? 39.920 52.249 31.223 1.00 0.00 6 LYS A O 10
ATOM 9191 N N . LYS A 1 7 ? 37.732 51.976 31.746 1.00 0.00 7 LYS A N 10
ATOM 9192 C CA . LYS A 1 7 ? 37.881 51.600 33.160 1.00 0.00 7 LYS A CA 10
ATOM 9193 C C . LYS A 1 7 ? 37.823 50.084 33.356 1.00 0.00 7 LYS A C 10
ATOM 9194 O O . LYS A 1 7 ? 36.947 49.404 32.812 1.00 0.00 7 LYS A O 10
ATOM 9213 N N . ARG A 1 8 ? 38.699 49.556 34.217 1.00 0.00 8 ARG A N 10
ATOM 9214 C CA . ARG A 1 8 ? 38.727 48.137 34.622 1.00 0.00 8 ARG A CA 10
ATOM 9215 C C . ARG A 1 8 ? 37.629 47.790 35.648 1.00 0.00 8 ARG A C 10
ATOM 9216 O O . ARG A 1 8 ? 37.908 47.319 36.748 1.00 0.00 8 ARG A O 10
ATOM 9237 N N . GLU A 1 9 ? 36.378 48.119 35.338 1.00 0.00 9 GLU A N 10
ATOM 9238 C CA . GLU A 1 9 ? 35.242 47.993 36.263 1.00 0.00 9 GLU A CA 10
ATOM 9239 C C . GLU A 1 9 ? 34.759 46.533 36.449 1.00 0.00 9 GLU A C 10
ATOM 9240 O O . GLU A 1 9 ? 34.925 45.673 35.576 1.00 0.00 9 GLU A O 10
ATOM 9252 N N . VAL A 1 10 ? 34.183 46.243 37.620 1.00 0.00 10 VAL A N 10
ATOM 9253 C CA . VAL A 1 10 ? 33.759 44.902 38.074 1.00 0.00 10 VAL A CA 10
ATOM 9254 C C . VAL A 1 10 ? 32.628 44.279 37.229 1.00 0.00 10 VAL A C 10
ATOM 9255 O O . VAL A 1 10 ? 31.812 44.992 36.631 1.00 0.00 10 VAL A O 10
ATOM 9268 N N . TRP A 1 11 ? 32.579 42.939 37.198 1.00 0.00 11 TRP A N 10
ATOM 9269 C CA . TRP A 1 11 ? 31.504 42.128 36.606 1.00 0.00 11 TRP A CA 10
ATOM 9270 C C . TRP A 1 11 ? 30.108 42.477 37.159 1.00 0.00 11 TRP A C 10
ATOM 9271 O O . TRP A 1 11 ? 29.947 42.778 38.347 1.00 0.00 11 TRP A O 10
ATOM 9292 N N . THR A 1 12 ? 29.073 42.305 36.331 1.00 0.00 12 THR A N 10
ATOM 9293 C CA . THR A 1 12 ? 27.647 42.391 36.722 1.00 0.00 12 THR A CA 10
ATOM 9294 C C . THR A 1 12 ? 26.847 41.252 36.079 1.00 0.00 12 THR A C 10
ATOM 9295 O O . THR A 1 12 ? 27.281 40.718 35.062 1.00 0.00 12 THR A O 10
ATOM 9306 N N . ASP A 1 13 ? 25.666 40.903 36.599 1.00 0.00 13 ASP A N 10
ATOM 9307 C CA . ASP A 1 13 ? 24.780 39.885 35.998 1.00 0.00 13 ASP A CA 10
ATOM 9308 C C . ASP A 1 13 ? 24.126 40.315 34.663 1.00 0.00 13 ASP A C 10
ATOM 9309 O O . ASP A 1 13 ? 23.463 39.509 34.010 1.00 0.00 13 ASP A O 10
ATOM 9318 N N . ALA A 1 14 ? 24.311 41.566 34.231 1.00 0.00 14 ALA A N 10
ATOM 9319 C CA . ALA A 1 14 ? 23.973 42.027 32.881 1.00 0.00 14 ALA A CA 10
ATOM 9320 C C . ALA A 1 14 ? 25.197 41.994 31.939 1.00 0.00 14 ALA A C 10
ATOM 9321 O O . ALA A 1 14 ? 25.045 41.912 30.721 1.00 0.00 14 ALA A O 10
ATOM 9328 N N . GLU A 1 15 ? 26.414 42.029 32.494 1.00 0.00 15 GLU A N 10
ATOM 9329 C CA . GLU A 1 15 ? 27.685 42.025 31.767 1.00 0.00 15 GLU A CA 10
ATOM 9330 C C . GLU A 1 15 ? 28.199 40.588 31.555 1.00 0.00 15 GLU A C 10
ATOM 9331 O O . GLU A 1 15 ? 28.705 40.252 30.483 1.00 0.00 15 GLU A O 10
ATOM 9343 N N . HIS A 1 16 ? 27.981 39.702 32.537 1.00 0.00 16 HIS A N 10
ATOM 9344 C CA . HIS A 1 16 ? 28.310 38.270 32.484 1.00 0.00 16 HIS A CA 10
ATOM 9345 C C . HIS A 1 16 ? 27.644 37.590 31.282 1.00 0.00 16 HIS A C 10
ATOM 9346 O O . HIS A 1 16 ? 28.247 36.734 30.636 1.00 0.00 16 HIS A O 10
ATOM 9360 N N . ALA A 1 17 ? 26.451 38.064 30.910 1.00 0.00 17 ALA A N 10
ATOM 9361 C CA . ALA A 1 17 ? 25.696 37.595 29.765 1.00 0.00 17 ALA A CA 10
ATOM 9362 C C . ALA A 1 17 ? 26.494 37.655 28.453 1.00 0.00 17 ALA A C 10
ATOM 9363 O O . ALA A 1 17 ? 26.242 36.819 27.588 1.00 0.00 17 ALA A O 10
ATOM 9370 N N . LYS A 1 18 ? 27.475 38.569 28.314 1.00 0.00 18 LYS A N 10
ATOM 9371 C CA . LYS A 1 18 ? 28.371 38.679 27.153 1.00 0.00 18 LYS A CA 10
ATOM 9372 C C . LYS A 1 18 ? 29.485 37.630 27.165 1.00 0.00 18 LYS A C 10
ATOM 9373 O O . LYS A 1 18 ? 29.817 37.074 26.122 1.00 0.00 18 LYS A O 10
ATOM 9392 N N . PHE A 1 19 ? 30.010 37.287 28.341 1.00 0.00 19 PHE A N 10
ATOM 9393 C CA . PHE A 1 19 ? 30.936 36.152 28.513 1.00 0.00 19 PHE A CA 10
ATOM 9394 C C . PHE A 1 19 ? 30.311 34.856 27.992 1.00 0.00 19 PHE A C 10
ATOM 9395 O O . PHE A 1 19 ? 30.959 34.107 27.261 1.00 0.00 19 PHE A O 10
ATOM 9412 N N . VAL A 1 20 ? 29.025 34.654 28.287 1.00 0.00 20 VAL A N 10
ATOM 9413 C CA . VAL A 1 20 ? 28.278 33.442 27.919 1.00 0.00 20 VAL A CA 10
ATOM 9414 C C . VAL A 1 20 ? 28.097 33.298 26.394 1.00 0.00 20 VAL A C 10
ATOM 9415 O O . VAL A 1 20 ? 27.919 32.185 25.899 1.00 0.00 20 VAL A O 10
ATOM 9428 N N . GLU A 1 21 ? 28.239 34.384 25.626 1.00 0.00 21 GLU A N 10
ATOM 9429 C CA . GLU A 1 21 ? 28.144 34.368 24.162 1.00 0.00 21 GLU A CA 10
ATOM 9430 C C . GLU A 1 21 ? 29.438 33.939 23.495 1.00 0.00 21 GLU A C 10
ATOM 9431 O O . GLU A 1 21 ? 29.404 33.143 22.562 1.00 0.00 21 GLU A O 10
ATOM 9443 N N . GLY A 1 22 ? 30.590 34.419 23.976 1.00 0.00 22 GLY A N 10
ATOM 9444 C CA . GLY A 1 22 ? 31.886 33.981 23.463 1.00 0.00 22 GLY A CA 10
ATOM 9445 C C . GLY A 1 22 ? 32.108 32.469 23.632 1.00 0.00 22 GLY A C 10
ATOM 9446 O O . GLY A 1 22 ? 32.864 31.880 22.863 1.00 0.00 22 GLY A O 10
ATOM 9450 N N . LEU A 1 23 ? 31.367 31.796 24.519 1.00 0.00 23 LEU A N 10
ATOM 9451 C CA . LEU A 1 23 ? 31.375 30.323 24.621 1.00 0.00 23 LEU A CA 10
ATOM 9452 C C . LEU A 1 23 ? 30.740 29.629 23.393 1.00 0.00 23 LEU A C 10
ATOM 9453 O O . LEU A 1 23 ? 30.895 28.427 23.189 1.00 0.00 23 LEU A O 10
ATOM 9469 N N . ALA A 1 24 ? 30.044 30.392 22.553 1.00 0.00 24 ALA A N 10
ATOM 9470 C CA . ALA A 1 24 ? 29.550 30.004 21.229 1.00 0.00 24 ALA A CA 10
ATOM 9471 C C . ALA A 1 24 ? 30.397 30.555 20.052 1.00 0.00 24 ALA A C 10
ATOM 9472 O O . ALA A 1 24 ? 30.115 30.237 18.896 1.00 0.00 24 ALA A O 10
ATOM 9479 N N . LEU A 1 25 ? 31.412 31.392 20.316 1.00 0.00 25 LEU A N 10
ATOM 9480 C CA . LEU A 1 25 ? 32.302 31.994 19.298 1.00 0.00 25 LEU A CA 10
ATOM 9481 C C . LEU A 1 25 ? 33.706 31.373 19.330 1.00 0.00 25 LEU A C 10
ATOM 9482 O O . LEU A 1 25 ? 34.210 30.876 18.321 1.00 0.00 25 LEU A O 10
ATOM 9498 N N . PHE A 1 26 ? 34.319 31.419 20.511 1.00 0.00 26 PHE A N 10
ATOM 9499 C CA . PHE A 1 26 ? 35.663 30.913 20.840 1.00 0.00 26 PHE A CA 10
ATOM 9500 C C . PHE A 1 26 ? 35.638 29.569 21.588 1.00 0.00 26 PHE A C 10
ATOM 9501 O O . PHE A 1 26 ? 36.682 28.943 21.773 1.00 0.00 26 PHE A O 10
ATOM 9518 N N . HIS A 1 27 ? 34.454 29.139 22.039 1.00 0.00 27 HIS A N 10
ATOM 9519 C CA . HIS A 1 27 ? 34.155 27.870 22.723 1.00 0.00 27 HIS A CA 10
ATOM 9520 C C . HIS A 1 27 ? 34.737 27.713 24.131 1.00 0.00 27 HIS A C 10
ATOM 9521 O O . HIS A 1 27 ? 33.971 27.581 25.088 1.00 0.00 27 HIS A O 10
ATOM 9535 N N . LYS A 1 28 ? 36.065 27.740 24.274 1.00 0.00 28 LYS A N 10
ATOM 9536 C CA . LYS A 1 28 ? 36.786 27.392 25.506 1.00 0.00 28 LYS A CA 10
ATOM 9537 C C . LYS A 1 28 ? 38.195 28.008 25.522 1.00 0.00 28 LYS A C 10
ATOM 9538 O O . LYS A 1 28 ? 39.214 27.315 25.566 1.00 0.00 28 LYS A O 10
ATOM 9557 N N . ASP A 1 29 ? 38.250 29.337 25.419 1.00 0.00 29 ASP A N 10
ATOM 9558 C CA . ASP A 1 29 ? 39.484 30.106 25.247 1.00 0.00 29 ASP A CA 10
ATOM 9559 C C . ASP A 1 29 ? 39.286 31.543 25.745 1.00 0.00 29 ASP A C 10
ATOM 9560 O O . ASP A 1 29 ? 38.849 32.452 25.028 1.00 0.00 29 ASP A O 10
ATOM 9569 N N . TRP A 1 30 ? 39.565 31.754 27.029 1.00 0.00 30 TRP A N 10
ATOM 9570 C CA . TRP A 1 30 ? 39.300 33.020 27.696 1.00 0.00 30 TRP A CA 10
ATOM 9571 C C . TRP A 1 30 ? 40.174 34.147 27.121 1.00 0.00 30 TRP A C 10
ATOM 9572 O O . TRP A 1 30 ? 39.750 35.304 27.104 1.00 0.00 30 TRP A O 10
ATOM 9593 N N . LYS A 1 31 ? 41.341 33.787 26.552 1.00 0.00 31 LYS A N 10
ATOM 9594 C CA . LYS A 1 31 ? 42.271 34.670 25.824 1.00 0.00 31 LYS A CA 10
ATOM 9595 C C . LYS A 1 31 ? 41.667 35.287 24.558 1.00 0.00 31 LYS A C 10
ATOM 9596 O O . LYS A 1 31 ? 42.305 36.148 23.962 1.00 0.00 31 LYS A O 10
ATOM 9615 N N . LYS A 1 32 ? 40.438 34.929 24.168 1.00 0.00 32 LYS A N 10
ATOM 9616 C CA . LYS A 1 32 ? 39.712 35.600 23.076 1.00 0.00 32 LYS A CA 10
ATOM 9617 C C . LYS A 1 32 ? 38.469 36.322 23.575 1.00 0.00 32 LYS A C 10
ATOM 9618 O O . LYS A 1 32 ? 38.168 37.411 23.111 1.00 0.00 32 LYS A O 10
ATOM 9637 N N . ILE A 1 33 ? 37.824 35.794 24.611 1.00 0.00 33 ILE A N 10
ATOM 9638 C CA . ILE A 1 33 ? 36.585 36.337 25.200 1.00 0.00 33 ILE A CA 10
ATOM 9639 C C . ILE A 1 33 ? 36.771 37.756 25.746 1.00 0.00 33 ILE A C 10
ATOM 9640 O O . ILE A 1 33 ? 35.872 38.590 25.624 1.00 0.00 33 ILE A O 10
ATOM 9656 N N . LYS A 1 34 ? 37.980 38.079 26.214 1.00 0.00 34 LYS A N 10
ATOM 9657 C CA . LYS A 1 34 ? 38.381 39.453 26.569 1.00 0.00 34 LYS A CA 10
ATOM 9658 C C . LYS A 1 34 ? 38.122 40.489 25.469 1.00 0.00 34 LYS A C 10
ATOM 9659 O O . LYS A 1 34 ? 37.787 41.630 25.780 1.00 0.00 34 LYS A O 10
ATOM 9678 N N . GLU A 1 35 ? 38.211 40.083 24.203 1.00 0.00 35 GLU A N 10
ATOM 9679 C CA . GLU A 1 35 ? 37.987 40.955 23.038 1.00 0.00 35 GLU A CA 10
ATOM 9680 C C . GLU A 1 35 ? 36.498 41.137 22.682 1.00 0.00 35 GLU A C 10
ATOM 9681 O O . GLU A 1 35 ? 36.141 42.082 21.975 1.00 0.00 35 GLU A O 10
ATOM 9693 N N . TYR A 1 36 ? 35.610 40.276 23.205 1.00 0.00 36 TYR A N 10
ATOM 9694 C CA . TYR A 1 36 ? 34.166 40.370 22.976 1.00 0.00 36 TYR A CA 10
ATOM 9695 C C . TYR A 1 36 ? 33.524 41.384 23.927 1.00 0.00 36 TYR A C 10
ATOM 9696 O O . TYR A 1 36 ? 32.795 42.272 23.491 1.00 0.00 36 TYR A O 10
ATOM 9714 N N . ILE A 1 37 ? 33.859 41.275 25.215 1.00 0.00 37 ILE A N 10
ATOM 9715 C CA . ILE A 1 37 ? 33.438 42.218 26.265 1.00 0.00 37 ILE A CA 10
ATOM 9716 C C . ILE A 1 37 ? 34.191 43.562 26.176 1.00 0.00 37 ILE A C 10
ATOM 9717 O O . ILE A 1 37 ? 33.627 44.605 26.511 1.00 0.00 37 ILE A O 10
ATOM 9733 N N . GLY A 1 38 ? 35.455 43.533 25.731 1.00 0.00 38 GLY A N 10
ATOM 9734 C CA . GLY A 1 38 ? 36.344 44.697 25.670 1.00 0.00 38 GLY A CA 10
ATOM 9735 C C . GLY A 1 38 ? 37.199 44.916 26.924 1.00 0.00 38 GLY A C 10
ATOM 9736 O O . GLY A 1 38 ? 37.642 46.036 27.161 1.00 0.00 38 GLY A O 10
ATOM 9740 N N . THR A 1 39 ? 37.438 43.881 27.741 1.00 0.00 39 THR A N 10
ATOM 9741 C CA . THR A 1 39 ? 38.271 43.969 28.963 1.00 0.00 39 THR A CA 10
ATOM 9742 C C . THR A 1 39 ? 39.772 43.971 28.688 1.00 0.00 39 THR A C 10
ATOM 9743 O O . THR A 1 39 ? 40.538 44.508 29.482 1.00 0.00 39 THR A O 10
ATOM 9754 N N . LYS A 1 40 ? 40.201 43.349 27.580 1.00 0.00 40 LYS A N 10
ATOM 9755 C CA . LYS A 1 40 ? 41.601 43.016 27.216 1.00 0.00 40 LYS A CA 10
ATOM 9756 C C . LYS A 1 40 ? 42.271 41.976 28.125 1.00 0.00 40 LYS A C 10
ATOM 9757 O O . LYS A 1 40 ? 42.819 40.995 27.622 1.00 0.00 40 LYS A O 10
ATOM 9776 N N . THR A 1 41 ? 42.146 42.153 29.431 1.00 0.00 41 THR A N 10
ATOM 9777 C CA . THR A 1 41 ? 42.574 41.243 30.515 1.00 0.00 41 THR A CA 10
ATOM 9778 C C . THR A 1 41 ? 41.618 40.060 30.734 1.00 0.00 41 THR A C 10
ATOM 9779 O O . THR A 1 41 ? 40.402 40.185 30.555 1.00 0.00 41 THR A O 10
ATOM 9790 N N . VAL A 1 42 ? 42.171 38.911 31.150 1.00 0.00 42 VAL A N 10
ATOM 9791 C CA . VAL A 1 42 ? 41.488 37.597 31.200 1.00 0.00 42 VAL A CA 10
ATOM 9792 C C . VAL A 1 42 ? 41.258 37.050 32.619 1.00 0.00 42 VAL A C 10
ATOM 9793 O O . VAL A 1 42 ? 40.348 36.246 32.816 1.00 0.00 42 VAL A O 10
ATOM 9806 N N . VAL A 1 43 ? 42.011 37.475 33.637 1.00 0.00 43 VAL A N 10
ATOM 9807 C CA . VAL A 1 43 ? 41.953 36.849 34.984 1.00 0.00 43 VAL A CA 10
ATOM 9808 C C . VAL A 1 43 ? 40.566 36.820 35.644 1.00 0.00 43 VAL A C 10
ATOM 9809 O O . VAL A 1 43 ? 40.192 35.824 36.254 1.00 0.00 43 VAL A O 10
ATOM 9822 N N . GLN A 1 44 ? 39.789 37.884 35.477 1.00 0.00 44 GLN A N 10
ATOM 9823 C CA . GLN A 1 44 ? 38.371 37.999 35.874 1.00 0.00 44 GLN A CA 10
ATOM 9824 C C . GLN A 1 44 ? 37.432 37.124 35.024 1.00 0.00 44 GLN A C 10
ATOM 9825 O O . GLN A 1 44 ? 36.407 36.652 35.507 1.00 0.00 44 GLN A O 10
ATOM 9839 N N . ILE A 1 45 ? 37.755 36.895 33.750 1.00 0.00 45 ILE A N 10
ATOM 9840 C CA . ILE A 1 45 ? 37.000 35.990 32.864 1.00 0.00 45 ILE A CA 10
ATOM 9841 C C . ILE A 1 45 ? 37.176 34.534 33.303 1.00 0.00 45 ILE A C 10
ATOM 9842 O O . ILE A 1 45 ? 36.198 33.789 33.327 1.00 0.00 45 ILE A O 10
ATOM 9858 N N . ARG A 1 46 ? 38.388 34.150 33.718 1.00 0.00 46 ARG A N 10
ATOM 9859 C CA . ARG A 1 46 ? 38.755 32.787 34.155 1.00 0.00 46 ARG A CA 10
ATOM 9860 C C . ARG A 1 46 ? 37.843 32.264 35.265 1.00 0.00 46 ARG A C 10
ATOM 9861 O O . ARG A 1 46 ? 37.290 31.171 35.150 1.00 0.00 46 ARG A O 10
ATOM 9882 N N . SER A 1 47 ? 37.662 33.076 36.299 1.00 0.00 47 SER A N 10
ATOM 9883 C CA . SER A 1 47 ? 36.849 32.761 37.485 1.00 0.00 47 SER A CA 10
ATOM 9884 C C . SER A 1 47 ? 35.343 32.859 37.231 1.00 0.00 47 SER A C 10
ATOM 9885 O O . SER A 1 47 ? 34.595 32.007 37.722 1.00 0.00 47 SER A O 10
ATOM 9893 N N . HIS A 1 48 ? 34.884 33.813 36.410 1.00 0.00 48 HIS A N 10
ATOM 9894 C CA . HIS A 1 48 ? 33.482 33.869 35.986 1.00 0.00 48 HIS A CA 10
ATOM 9895 C C . HIS A 1 48 ? 33.085 32.746 35.029 1.00 0.00 48 HIS A C 10
ATOM 9896 O O . HIS A 1 48 ? 31.947 32.296 35.080 1.00 0.00 48 HIS A O 10
ATOM 9910 N N . ALA A 1 49 ? 33.996 32.266 34.176 1.00 0.00 49 ALA A N 10
ATOM 9911 C CA . ALA A 1 49 ? 33.713 31.229 33.189 1.00 0.00 49 ALA A CA 10
ATOM 9912 C C . ALA A 1 49 ? 33.160 29.974 33.868 1.00 0.00 49 ALA A C 10
ATOM 9913 O O . ALA A 1 49 ? 32.029 29.588 33.609 1.00 0.00 49 ALA A O 10
ATOM 9920 N N . GLN A 1 50 ? 33.879 29.419 34.840 1.00 0.00 50 GLN A N 10
ATOM 9921 C CA . GLN A 1 50 ? 33.460 28.299 35.671 1.00 0.00 50 GLN A CA 10
ATOM 9922 C C . GLN A 1 50 ? 32.006 28.375 36.197 1.00 0.00 50 GLN A C 10
ATOM 9923 O O . GLN A 1 50 ? 31.355 27.342 36.367 1.00 0.00 50 GLN A O 10
ATOM 9937 N N . LYS A 1 51 ? 31.449 29.578 36.403 1.00 0.00 51 LYS A N 10
ATOM 9938 C CA . LYS A 1 51 ? 30.036 29.751 36.778 1.00 0.00 51 LYS A CA 10
ATOM 9939 C C . LYS A 1 51 ? 29.045 29.266 35.709 1.00 0.00 51 LYS A C 10
ATOM 9940 O O . LYS A 1 51 ? 27.998 28.737 36.087 1.00 0.00 51 LYS A O 10
ATOM 9959 N N . TYR A 1 52 ? 29.360 29.357 34.406 1.00 0.00 52 TYR A N 10
ATOM 9960 C CA . TYR A 1 52 ? 28.531 28.746 33.354 1.00 0.00 52 TYR A CA 10
ATOM 9961 C C . TYR A 1 52 ? 28.418 27.228 33.563 1.00 0.00 52 TYR A C 10
ATOM 9962 O O . TYR A 1 52 ? 27.331 26.666 33.418 1.00 0.00 52 TYR A O 10
ATOM 9980 N N . PHE A 1 53 ? 29.528 26.577 33.927 1.00 0.00 53 PHE A N 10
ATOM 9981 C CA . PHE A 1 53 ? 29.639 25.126 34.081 1.00 0.00 53 PHE A CA 10
ATOM 9982 C C . PHE A 1 53 ? 28.916 24.622 35.343 1.00 0.00 53 PHE A C 10
ATOM 9983 O O . PHE A 1 53 ? 28.183 23.630 35.290 1.00 0.00 53 PHE A O 10
ATOM 10000 N N . LEU A 1 54 ? 29.042 25.359 36.454 1.00 0.00 54 LEU A N 10
ATOM 10001 C CA . LEU A 1 54 ? 28.320 25.098 37.705 1.00 0.00 54 LEU A CA 10
ATOM 10002 C C . LEU A 1 54 ? 26.797 25.217 37.538 1.00 0.00 54 LEU A C 10
ATOM 10003 O O . LEU A 1 54 ? 26.054 24.379 38.055 1.00 0.00 54 LEU A O 10
ATOM 10019 N N . LYS A 1 55 ? 26.329 26.230 36.798 1.00 0.00 55 LYS A N 10
ATOM 10020 C CA . LYS A 1 55 ? 24.900 26.423 36.491 1.00 0.00 55 LYS A CA 10
ATOM 10021 C C . LYS A 1 55 ? 24.363 25.444 35.439 1.00 0.00 55 LYS A C 10
ATOM 10022 O O . LYS A 1 55 ? 23.206 25.036 35.535 1.00 0.00 55 LYS A O 10
ATOM 10041 N N . LEU A 1 56 ? 25.202 25.018 34.492 1.00 0.00 56 LEU A N 10
ATOM 10042 C CA . LEU A 1 56 ? 24.897 23.963 33.517 1.00 0.00 56 LEU A CA 10
ATOM 10043 C C . LEU A 1 56 ? 24.657 22.598 34.190 1.00 0.00 56 LEU A C 10
ATOM 10044 O O . LEU A 1 56 ? 23.786 21.845 33.749 1.00 0.00 56 LEU A O 10
ATOM 10060 N N . ASN A 1 57 ? 25.373 22.291 35.280 1.00 0.00 57 ASN A N 10
ATOM 10061 C CA . ASN A 1 57 ? 25.217 21.033 36.012 1.00 0.00 57 ASN A CA 10
ATOM 10062 C C . ASN A 1 57 ? 23.752 20.808 36.436 1.00 0.00 57 ASN A C 10
ATOM 10063 O O . ASN A 1 57 ? 23.140 21.690 37.041 1.00 0.00 57 ASN A O 10
ATOM 10074 N N . LYS A 1 58 ? 23.188 19.633 36.120 1.00 0.00 58 LYS A N 10
ATOM 10075 C CA . LYS A 1 58 ? 21.792 19.211 36.382 1.00 0.00 58 LYS A CA 10
ATOM 10076 C C . LYS A 1 58 ? 20.668 20.042 35.734 1.00 0.00 58 LYS A C 10
ATOM 10077 O O . LYS A 1 58 ? 19.512 19.613 35.795 1.00 0.00 58 LYS A O 10
ATOM 10096 N N . THR A 1 59 ? 20.959 21.184 35.105 1.00 0.00 59 THR A N 10
ATOM 10097 C CA . THR A 1 59 ? 19.962 22.069 34.475 1.00 0.00 59 THR A CA 10
ATOM 10098 C C . THR A 1 59 ? 19.575 21.604 33.064 1.00 0.00 59 THR A C 10
ATOM 10099 O O . THR A 1 59 ? 20.436 21.506 32.185 1.00 0.00 59 THR A O 10
ATOM 10110 N N . ALA A 1 60 ? 18.273 21.385 32.847 1.00 0.00 60 ALA A N 10
ATOM 10111 C CA . ALA A 1 60 ? 17.594 21.136 31.563 1.00 0.00 60 ALA A CA 10
ATOM 10112 C C . ALA A 1 60 ? 18.193 20.021 30.686 1.00 0.00 60 ALA A C 10
ATOM 10113 O O . ALA A 1 60 ? 18.503 20.268 29.498 1.00 0.00 60 ALA A O 10
ATOM 10121 N N . GLY A 1 1 ? 20.509 45.417 38.542 1.00 0.00 1 GLY A N 11
ATOM 10122 C CA . GLY A 1 1 ? 21.515 46.115 37.726 1.00 0.00 1 GLY A CA 11
ATOM 10123 C C . GLY A 1 1 ? 22.851 46.240 38.451 1.00 0.00 1 GLY A C 11
ATOM 10124 O O . GLY A 1 1 ? 23.089 45.510 39.416 1.00 0.00 1 GLY A O 11
ATOM 10130 N N . PRO A 1 2 ? 23.736 47.146 37.993 1.00 0.00 2 PRO A N 11
ATOM 10131 C CA . PRO A 1 2 ? 25.104 47.328 38.499 1.00 0.00 2 PRO A CA 11
ATOM 10132 C C . PRO A 1 2 ? 25.152 47.858 39.941 1.00 0.00 2 PRO A C 11
ATOM 10133 O O . PRO A 1 2 ? 24.254 48.591 40.362 1.00 0.00 2 PRO A O 11
ATOM 10144 N N . LEU A 1 3 ? 26.222 47.524 40.676 1.00 0.00 3 LEU A N 11
ATOM 10145 C CA . LEU A 1 3 ? 26.464 47.920 42.072 1.00 0.00 3 LEU A CA 11
ATOM 10146 C C . LEU A 1 3 ? 27.923 48.361 42.315 1.00 0.00 3 LEU A C 11
ATOM 10147 O O . LEU A 1 3 ? 28.771 48.325 41.419 1.00 0.00 3 LEU A O 11
ATOM 10163 N N . GLY A 1 4 ? 28.218 48.786 43.546 1.00 0.00 4 GLY A N 11
ATOM 10164 C CA . GLY A 1 4 ? 29.571 49.090 44.010 1.00 0.00 4 GLY A CA 11
ATOM 10165 C C . GLY A 1 4 ? 30.148 50.315 43.304 1.00 0.00 4 GLY A C 11
ATOM 10166 O O . GLY A 1 4 ? 29.558 51.396 43.360 1.00 0.00 4 GLY A O 11
ATOM 10170 N N . SER A 1 5 ? 31.292 50.158 42.636 1.00 0.00 5 SER A N 11
ATOM 10171 C CA . SER A 1 5 ? 31.896 51.226 41.820 1.00 0.00 5 SER A CA 11
ATOM 10172 C C . SER A 1 5 ? 31.145 51.511 40.507 1.00 0.00 5 SER A C 11
ATOM 10173 O O . SER A 1 5 ? 31.374 52.560 39.901 1.00 0.00 5 SER A O 11
ATOM 10181 N N . LYS A 1 6 ? 30.295 50.581 40.042 1.00 0.00 6 LYS A N 11
ATOM 10182 C CA . LYS A 1 6 ? 29.631 50.559 38.719 1.00 0.00 6 LYS A CA 11
ATOM 10183 C C . LYS A 1 6 ? 30.592 50.769 37.529 1.00 0.00 6 LYS A C 11
ATOM 10184 O O . LYS A 1 6 ? 30.155 51.194 36.453 1.00 0.00 6 LYS A O 11
ATOM 10203 N N . LYS A 1 7 ? 31.887 50.476 37.703 1.00 0.00 7 LYS A N 11
ATOM 10204 C CA . LYS A 1 7 ? 32.957 50.831 36.755 1.00 0.00 7 LYS A CA 11
ATOM 10205 C C . LYS A 1 7 ? 33.160 49.775 35.668 1.00 0.00 7 LYS A C 11
ATOM 10206 O O . LYS A 1 7 ? 33.119 48.576 35.953 1.00 0.00 7 LYS A O 11
ATOM 10225 N N . ARG A 1 8 ? 33.400 50.206 34.425 1.00 0.00 8 ARG A N 11
ATOM 10226 C CA . ARG A 1 8 ? 33.423 49.356 33.216 1.00 0.00 8 ARG A CA 11
ATOM 10227 C C . ARG A 1 8 ? 34.556 48.323 33.144 1.00 0.00 8 ARG A C 11
ATOM 10228 O O . ARG A 1 8 ? 34.546 47.461 32.269 1.00 0.00 8 ARG A O 11
ATOM 10249 N N . GLU A 1 9 ? 35.506 48.357 34.078 1.00 0.00 9 GLU A N 11
ATOM 10250 C CA . GLU A 1 9 ? 36.629 47.407 34.167 1.00 0.00 9 GLU A CA 11
ATOM 10251 C C . GLU A 1 9 ? 36.223 45.992 34.627 1.00 0.00 9 GLU A C 11
ATOM 10252 O O . GLU A 1 9 ? 36.912 45.025 34.289 1.00 0.00 9 GLU A O 11
ATOM 10264 N N . VAL A 1 10 ? 35.123 45.857 35.383 1.00 0.00 10 VAL A N 11
ATOM 10265 C CA . VAL A 1 10 ? 34.726 44.626 36.112 1.00 0.00 10 VAL A CA 11
ATOM 10266 C C . VAL A 1 10 ? 33.263 44.211 35.868 1.00 0.00 10 VAL A C 11
ATOM 10267 O O . VAL A 1 10 ? 32.489 44.947 35.258 1.00 0.00 10 VAL A O 11
ATOM 10280 N N . TRP A 1 11 ? 32.877 43.014 36.324 1.00 0.00 11 TRP A N 11
ATOM 10281 C CA . TRP A 1 11 ? 31.577 42.399 36.022 1.00 0.00 11 TRP A CA 11
ATOM 10282 C C . TRP A 1 11 ? 30.350 43.121 36.610 1.00 0.00 11 TRP A C 11
ATOM 10283 O O . TRP A 1 11 ? 30.440 43.790 37.643 1.00 0.00 11 TRP A O 11
ATOM 10304 N N . THR A 1 12 ? 29.185 42.887 35.990 1.00 0.00 12 THR A N 11
ATOM 10305 C CA . THR A 1 12 ? 27.838 43.256 36.472 1.00 0.00 12 THR A CA 11
ATOM 10306 C C . THR A 1 12 ? 26.864 42.092 36.272 1.00 0.00 12 THR A C 11
ATOM 10307 O O . THR A 1 12 ? 27.126 41.188 35.471 1.00 0.00 12 THR A O 11
ATOM 10318 N N . ASP A 1 13 ? 25.707 42.154 36.936 1.00 0.00 13 ASP A N 11
ATOM 10319 C CA . ASP A 1 13 ? 24.662 41.121 36.942 1.00 0.00 13 ASP A CA 11
ATOM 10320 C C . ASP A 1 13 ? 24.069 40.764 35.559 1.00 0.00 13 ASP A C 11
ATOM 10321 O O . ASP A 1 13 ? 23.398 39.735 35.444 1.00 0.00 13 ASP A O 11
ATOM 10330 N N . ALA A 1 14 ? 24.343 41.567 34.526 1.00 0.00 14 ALA A N 11
ATOM 10331 C CA . ALA A 1 14 ? 23.987 41.330 33.125 1.00 0.00 14 ALA A CA 11
ATOM 10332 C C . ALA A 1 14 ? 25.151 41.592 32.139 1.00 0.00 14 ALA A C 11
ATOM 10333 O O . ALA A 1 14 ? 24.968 41.497 30.925 1.00 0.00 14 ALA A O 11
ATOM 10340 N N . GLU A 1 15 ? 26.362 41.890 32.630 1.00 0.00 15 GLU A N 11
ATOM 10341 C CA . GLU A 1 15 ? 27.572 41.936 31.787 1.00 0.00 15 GLU A CA 11
ATOM 10342 C C . GLU A 1 15 ? 28.142 40.524 31.610 1.00 0.00 15 GLU A C 11
ATOM 10343 O O . GLU A 1 15 ? 28.682 40.197 30.554 1.00 0.00 15 GLU A O 11
ATOM 10355 N N . HIS A 1 16 ? 27.949 39.645 32.603 1.00 0.00 16 HIS A N 11
ATOM 10356 C CA . HIS A 1 16 ? 28.309 38.228 32.490 1.00 0.00 16 HIS A CA 11
ATOM 10357 C C . HIS A 1 16 ? 27.643 37.582 31.260 1.00 0.00 16 HIS A C 11
ATOM 10358 O O . HIS A 1 16 ? 28.264 36.791 30.556 1.00 0.00 16 HIS A O 11
ATOM 10372 N N . ALA A 1 17 ? 26.427 38.019 30.922 1.00 0.00 17 ALA A N 11
ATOM 10373 C CA . ALA A 1 17 ? 25.679 37.589 29.745 1.00 0.00 17 ALA A CA 11
ATOM 10374 C C . ALA A 1 17 ? 26.374 37.905 28.401 1.00 0.00 17 ALA A C 11
ATOM 10375 O O . ALA A 1 17 ? 25.935 37.388 27.373 1.00 0.00 17 ALA A O 11
ATOM 10382 N N . LYS A 1 18 ? 27.440 38.725 28.379 1.00 0.00 18 LYS A N 11
ATOM 10383 C CA . LYS A 1 18 ? 28.339 38.922 27.229 1.00 0.00 18 LYS A CA 11
ATOM 10384 C C . LYS A 1 18 ? 29.403 37.818 27.173 1.00 0.00 18 LYS A C 11
ATOM 10385 O O . LYS A 1 18 ? 29.661 37.244 26.121 1.00 0.00 18 LYS A O 11
ATOM 10404 N N . PHE A 1 19 ? 29.987 37.458 28.318 1.00 0.00 19 PHE A N 11
ATOM 10405 C CA . PHE A 1 19 ? 30.921 36.318 28.445 1.00 0.00 19 PHE A CA 11
ATOM 10406 C C . PHE A 1 19 ? 30.276 35.019 27.950 1.00 0.00 19 PHE A C 11
ATOM 10407 O O . PHE A 1 19 ? 30.924 34.226 27.267 1.00 0.00 19 PHE A O 11
ATOM 10424 N N . VAL A 1 20 ? 28.976 34.870 28.212 1.00 0.00 20 VAL A N 11
ATOM 10425 C CA . VAL A 1 20 ? 28.150 33.711 27.834 1.00 0.00 20 VAL A CA 11
ATOM 10426 C C . VAL A 1 20 ? 27.975 33.577 26.305 1.00 0.00 20 VAL A C 11
ATOM 10427 O O . VAL A 1 20 ? 27.583 32.520 25.812 1.00 0.00 20 VAL A O 11
ATOM 10440 N N . GLU A 1 21 ? 28.332 34.603 25.523 1.00 0.00 21 GLU A N 11
ATOM 10441 C CA . GLU A 1 21 ? 28.314 34.573 24.055 1.00 0.00 21 GLU A CA 11
ATOM 10442 C C . GLU A 1 21 ? 29.617 34.047 23.480 1.00 0.00 21 GLU A C 11
ATOM 10443 O O . GLU A 1 21 ? 29.596 33.138 22.655 1.00 0.00 21 GLU A O 11
ATOM 10455 N N . GLY A 1 22 ? 30.761 34.552 23.953 1.00 0.00 22 GLY A N 11
ATOM 10456 C CA . GLY A 1 22 ? 32.076 34.078 23.524 1.00 0.00 22 GLY A CA 11
ATOM 10457 C C . GLY A 1 22 ? 32.282 32.566 23.711 1.00 0.00 22 GLY A C 11
ATOM 10458 O O . GLY A 1 22 ? 33.127 31.988 23.029 1.00 0.00 22 GLY A O 11
ATOM 10462 N N . LEU A 1 23 ? 31.470 31.898 24.542 1.00 0.00 23 LEU A N 11
ATOM 10463 C CA . LEU A 1 23 ? 31.486 30.429 24.651 1.00 0.00 23 LEU A CA 11
ATOM 10464 C C . LEU A 1 23 ? 31.041 29.767 23.333 1.00 0.00 23 LEU A C 11
ATOM 10465 O O . LEU A 1 23 ? 31.638 28.789 22.887 1.00 0.00 23 LEU A O 11
ATOM 10481 N N . ALA A 1 24 ? 30.038 30.340 22.665 1.00 0.00 24 ALA A N 11
ATOM 10482 C CA . ALA A 1 24 ? 29.534 29.904 21.365 1.00 0.00 24 ALA A CA 11
ATOM 10483 C C . ALA A 1 24 ? 30.463 30.287 20.191 1.00 0.00 24 ALA A C 11
ATOM 10484 O O . ALA A 1 24 ? 30.478 29.600 19.166 1.00 0.00 24 ALA A O 11
ATOM 10491 N N . LEU A 1 25 ? 31.233 31.376 20.323 1.00 0.00 25 LEU A N 11
ATOM 10492 C CA . LEU A 1 25 ? 32.132 31.895 19.278 1.00 0.00 25 LEU A CA 11
ATOM 10493 C C . LEU A 1 25 ? 33.484 31.181 19.311 1.00 0.00 25 LEU A C 11
ATOM 10494 O O . LEU A 1 25 ? 33.871 30.499 18.366 1.00 0.00 25 LEU A O 11
ATOM 10510 N N . PHE A 1 26 ? 34.194 31.333 20.426 1.00 0.00 26 PHE A N 11
ATOM 10511 C CA . PHE A 1 26 ? 35.587 30.908 20.577 1.00 0.00 26 PHE A CA 11
ATOM 10512 C C . PHE A 1 26 ? 35.739 29.451 21.038 1.00 0.00 26 PHE A C 11
ATOM 10513 O O . PHE A 1 26 ? 36.774 28.836 20.770 1.00 0.00 26 PHE A O 11
ATOM 10530 N N . HIS A 1 27 ? 34.711 28.932 21.723 1.00 0.00 27 HIS A N 11
ATOM 10531 C CA . HIS A 1 27 ? 34.644 27.592 22.333 1.00 0.00 27 HIS A CA 11
ATOM 10532 C C . HIS A 1 27 ? 35.770 27.302 23.348 1.00 0.00 27 HIS A C 11
ATOM 10533 O O . HIS A 1 27 ? 36.821 26.757 23.006 1.00 0.00 27 HIS A O 11
ATOM 10547 N N . LYS A 1 28 ? 35.526 27.658 24.620 1.00 0.00 28 LYS A N 11
ATOM 10548 C CA . LYS A 1 28 ? 36.397 27.417 25.795 1.00 0.00 28 LYS A CA 11
ATOM 10549 C C . LYS A 1 28 ? 37.778 28.055 25.621 1.00 0.00 28 LYS A C 11
ATOM 10550 O O . LYS A 1 28 ? 38.799 27.375 25.564 1.00 0.00 28 LYS A O 11
ATOM 10569 N N . ASP A 1 29 ? 37.814 29.381 25.488 1.00 0.00 29 ASP A N 11
ATOM 10570 C CA . ASP A 1 29 ? 39.043 30.141 25.259 1.00 0.00 29 ASP A CA 11
ATOM 10571 C C . ASP A 1 29 ? 38.892 31.564 25.818 1.00 0.00 29 ASP A C 11
ATOM 10572 O O . ASP A 1 29 ? 38.465 32.509 25.148 1.00 0.00 29 ASP A O 11
ATOM 10581 N N . TRP A 1 30 ? 39.198 31.718 27.102 1.00 0.00 30 TRP A N 11
ATOM 10582 C CA . TRP A 1 30 ? 39.037 32.960 27.852 1.00 0.00 30 TRP A CA 11
ATOM 10583 C C . TRP A 1 30 ? 39.960 34.052 27.301 1.00 0.00 30 TRP A C 11
ATOM 10584 O O . TRP A 1 30 ? 39.578 35.224 27.241 1.00 0.00 30 TRP A O 11
ATOM 10605 N N . LYS A 1 31 ? 41.121 33.625 26.775 1.00 0.00 31 LYS A N 11
ATOM 10606 C CA . LYS A 1 31 ? 42.069 34.418 25.981 1.00 0.00 31 LYS A CA 11
ATOM 10607 C C . LYS A 1 31 ? 41.459 35.039 24.713 1.00 0.00 31 LYS A C 11
ATOM 10608 O O . LYS A 1 31 ? 42.129 35.844 24.072 1.00 0.00 31 LYS A O 11
ATOM 10627 N N . LYS A 1 32 ? 40.200 34.745 24.367 1.00 0.00 32 LYS A N 11
ATOM 10628 C CA . LYS A 1 32 ? 39.444 35.446 23.315 1.00 0.00 32 LYS A CA 11
ATOM 10629 C C . LYS A 1 32 ? 38.248 36.211 23.872 1.00 0.00 32 LYS A C 11
ATOM 10630 O O . LYS A 1 32 ? 37.967 37.305 23.400 1.00 0.00 32 LYS A O 11
ATOM 10649 N N . ILE A 1 33 ? 37.600 35.714 24.928 1.00 0.00 33 ILE A N 11
ATOM 10650 C CA . ILE A 1 33 ? 36.427 36.361 25.547 1.00 0.00 33 ILE A CA 11
ATOM 10651 C C . ILE A 1 33 ? 36.693 37.819 25.944 1.00 0.00 33 ILE A C 11
ATOM 10652 O O . ILE A 1 33 ? 35.810 38.664 25.779 1.00 0.00 33 ILE A O 11
ATOM 10668 N N . LYS A 1 34 ? 37.917 38.152 26.369 1.00 0.00 34 LYS A N 11
ATOM 10669 C CA . LYS A 1 34 ? 38.287 39.540 26.706 1.00 0.00 34 LYS A CA 11
ATOM 10670 C C . LYS A 1 34 ? 38.121 40.534 25.546 1.00 0.00 34 LYS A C 11
ATOM 10671 O O . LYS A 1 34 ? 37.835 41.702 25.788 1.00 0.00 34 LYS A O 11
ATOM 10690 N N . GLU A 1 35 ? 38.223 40.066 24.299 1.00 0.00 35 GLU A N 11
ATOM 10691 C CA . GLU A 1 35 ? 37.917 40.861 23.087 1.00 0.00 35 GLU A CA 11
ATOM 10692 C C . GLU A 1 35 ? 36.414 41.142 22.907 1.00 0.00 35 GLU A C 11
ATOM 10693 O O . GLU A 1 35 ? 36.040 42.206 22.415 1.00 0.00 35 GLU A O 11
ATOM 10705 N N . TYR A 1 36 ? 35.533 40.220 23.313 1.00 0.00 36 TYR A N 11
ATOM 10706 C CA . TYR A 1 36 ? 34.089 40.350 23.067 1.00 0.00 36 TYR A CA 11
ATOM 10707 C C . TYR A 1 36 ? 33.452 41.343 24.037 1.00 0.00 36 TYR A C 11
ATOM 10708 O O . TYR A 1 36 ? 32.641 42.189 23.665 1.00 0.00 36 TYR A O 11
ATOM 10726 N N . ILE A 1 37 ? 33.865 41.263 25.300 1.00 0.00 37 ILE A N 11
ATOM 10727 C CA . ILE A 1 37 ? 33.534 42.266 26.318 1.00 0.00 37 ILE A CA 11
ATOM 10728 C C . ILE A 1 37 ? 34.313 43.579 26.078 1.00 0.00 37 ILE A C 11
ATOM 10729 O O . ILE A 1 37 ? 33.782 44.656 26.352 1.00 0.00 37 ILE A O 11
ATOM 10745 N N . GLY A 1 38 ? 35.531 43.496 25.524 1.00 0.00 38 GLY A N 11
ATOM 10746 C CA . GLY A 1 38 ? 36.353 44.605 25.017 1.00 0.00 38 GLY A CA 11
ATOM 10747 C C . GLY A 1 38 ? 37.519 45.010 25.925 1.00 0.00 38 GLY A C 11
ATOM 10748 O O . GLY A 1 38 ? 37.322 45.726 26.901 1.00 0.00 38 GLY A O 11
ATOM 10752 N N . THR A 1 39 ? 38.735 44.574 25.586 1.00 0.00 39 THR A N 11
ATOM 10753 C CA . THR A 1 39 ? 40.052 44.960 26.159 1.00 0.00 39 THR A CA 11
ATOM 10754 C C . THR A 1 39 ? 40.197 44.863 27.688 1.00 0.00 39 THR A C 11
ATOM 10755 O O . THR A 1 39 ? 41.021 45.541 28.312 1.00 0.00 39 THR A O 11
ATOM 10766 N N . LYS A 1 40 ? 39.426 43.970 28.314 1.00 0.00 40 LYS A N 11
ATOM 10767 C CA . LYS A 1 40 ? 39.582 43.614 29.736 1.00 0.00 40 LYS A CA 11
ATOM 10768 C C . LYS A 1 40 ? 40.778 42.655 29.915 1.00 0.00 40 LYS A C 11
ATOM 10769 O O . LYS A 1 40 ? 41.322 42.162 28.917 1.00 0.00 40 LYS A O 11
ATOM 10788 N N . THR A 1 41 ? 41.189 42.360 31.153 1.00 0.00 41 THR A N 11
ATOM 10789 C CA . THR A 1 41 ? 42.117 41.228 31.389 1.00 0.00 41 THR A CA 11
ATOM 10790 C C . THR A 1 41 ? 41.336 39.904 31.303 1.00 0.00 41 THR A C 11
ATOM 10791 O O . THR A 1 41 ? 40.106 39.915 31.210 1.00 0.00 41 THR A O 11
ATOM 10802 N N . VAL A 1 42 ? 42.001 38.744 31.343 1.00 0.00 42 VAL A N 11
ATOM 10803 C CA . VAL A 1 42 ? 41.308 37.435 31.435 1.00 0.00 42 VAL A CA 11
ATOM 10804 C C . VAL A 1 42 ? 40.997 37.027 32.889 1.00 0.00 42 VAL A C 11
ATOM 10805 O O . VAL A 1 42 ? 40.131 36.188 33.116 1.00 0.00 42 VAL A O 11
ATOM 10818 N N . VAL A 1 43 ? 41.608 37.660 33.896 1.00 0.00 43 VAL A N 11
ATOM 10819 C CA . VAL A 1 43 ? 41.549 37.227 35.314 1.00 0.00 43 VAL A CA 11
ATOM 10820 C C . VAL A 1 43 ? 40.119 37.171 35.880 1.00 0.00 43 VAL A C 11
ATOM 10821 O O . VAL A 1 43 ? 39.720 36.156 36.452 1.00 0.00 43 VAL A O 11
ATOM 10834 N N . GLN A 1 44 ? 39.311 38.218 35.675 1.00 0.00 44 GLN A N 11
ATOM 10835 C CA . GLN A 1 44 ? 37.889 38.241 36.081 1.00 0.00 44 GLN A CA 11
ATOM 10836 C C . GLN A 1 44 ? 37.046 37.241 35.274 1.00 0.00 44 GLN A C 11
ATOM 10837 O O . GLN A 1 44 ? 36.096 36.650 35.791 1.00 0.00 44 GLN A O 11
ATOM 10851 N N . ILE A 1 45 ? 37.385 37.050 33.997 1.00 0.00 45 ILE A N 11
ATOM 10852 C CA . ILE A 1 45 ? 36.716 36.089 33.109 1.00 0.00 45 ILE A CA 11
ATOM 10853 C C . ILE A 1 45 ? 36.976 34.656 33.569 1.00 0.00 45 ILE A C 11
ATOM 10854 O O . ILE A 1 45 ? 36.063 33.840 33.533 1.00 0.00 45 ILE A O 11
ATOM 10870 N N . ARG A 1 46 ? 38.182 34.347 34.049 1.00 0.00 46 ARG A N 11
ATOM 10871 C CA . ARG A 1 46 ? 38.586 32.978 34.401 1.00 0.00 46 ARG A CA 11
ATOM 10872 C C . ARG A 1 46 ? 37.719 32.363 35.496 1.00 0.00 46 ARG A C 11
ATOM 10873 O O . ARG A 1 46 ? 37.311 31.206 35.391 1.00 0.00 46 ARG A O 11
ATOM 10894 N N . SER A 1 47 ? 37.456 33.157 36.530 1.00 0.00 47 SER A N 11
ATOM 10895 C CA . SER A 1 47 ? 36.587 32.774 37.653 1.00 0.00 47 SER A CA 11
ATOM 10896 C C . SER A 1 47 ? 35.132 32.617 37.201 1.00 0.00 47 SER A C 11
ATOM 10897 O O . SER A 1 47 ? 34.503 31.590 37.468 1.00 0.00 47 SER A O 11
ATOM 10905 N N . HIS A 1 48 ? 34.613 33.608 36.464 1.00 0.00 48 HIS A N 11
ATOM 10906 C CA . HIS A 1 48 ? 33.227 33.650 35.994 1.00 0.00 48 HIS A CA 11
ATOM 10907 C C . HIS A 1 48 ? 32.902 32.611 34.925 1.00 0.00 48 HIS A C 11
ATOM 10908 O O . HIS A 1 48 ? 31.804 32.068 34.944 1.00 0.00 48 HIS A O 11
ATOM 10922 N N . ALA A 1 49 ? 33.842 32.274 34.039 1.00 0.00 49 ALA A N 11
ATOM 10923 C CA . ALA A 1 49 ? 33.640 31.267 33.004 1.00 0.00 49 ALA A CA 11
ATOM 10924 C C . ALA A 1 49 ? 33.203 29.936 33.626 1.00 0.00 49 ALA A C 11
ATOM 10925 O O . ALA A 1 49 ? 32.098 29.462 33.409 1.00 0.00 49 ALA A O 11
ATOM 10932 N N . GLN A 1 50 ? 33.992 29.383 34.535 1.00 0.00 50 GLN A N 11
ATOM 10933 C CA . GLN A 1 50 ? 33.673 28.193 35.298 1.00 0.00 50 GLN A CA 11
ATOM 10934 C C . GLN A 1 50 ? 32.314 28.235 36.047 1.00 0.00 50 GLN A C 11
ATOM 10935 O O . GLN A 1 50 ? 31.738 27.179 36.318 1.00 0.00 50 GLN A O 11
ATOM 10949 N N . LYS A 1 51 ? 31.728 29.421 36.301 1.00 0.00 51 LYS A N 11
ATOM 10950 C CA . LYS A 1 51 ? 30.343 29.541 36.796 1.00 0.00 51 LYS A CA 11
ATOM 10951 C C . LYS A 1 51 ? 29.298 29.144 35.748 1.00 0.00 51 LYS A C 11
ATOM 10952 O O . LYS A 1 51 ? 28.302 28.541 36.144 1.00 0.00 51 LYS A O 11
ATOM 10971 N N . TYR A 1 52 ? 29.504 29.384 34.441 1.00 0.00 52 TYR A N 11
ATOM 10972 C CA . TYR A 1 52 ? 28.619 28.796 33.418 1.00 0.00 52 TYR A CA 11
ATOM 10973 C C . TYR A 1 52 ? 28.666 27.262 33.506 1.00 0.00 52 TYR A C 11
ATOM 10974 O O . TYR A 1 52 ? 27.619 26.612 33.489 1.00 0.00 52 TYR A O 11
ATOM 10992 N N . PHE A 1 53 ? 29.877 26.703 33.641 1.00 0.00 53 PHE A N 11
ATOM 10993 C CA . PHE A 1 53 ? 30.134 25.264 33.637 1.00 0.00 53 PHE A CA 11
ATOM 10994 C C . PHE A 1 53 ? 29.467 24.554 34.820 1.00 0.00 53 PHE A C 11
ATOM 10995 O O . PHE A 1 53 ? 28.756 23.569 34.612 1.00 0.00 53 PHE A O 11
ATOM 11012 N N . LEU A 1 54 ? 29.652 25.043 36.053 1.00 0.00 54 LEU A N 11
ATOM 11013 C CA . LEU A 1 54 ? 29.084 24.380 37.230 1.00 0.00 54 LEU A CA 11
ATOM 11014 C C . LEU A 1 54 ? 27.545 24.417 37.235 1.00 0.00 54 LEU A C 11
ATOM 11015 O O . LEU A 1 54 ? 26.919 23.450 37.672 1.00 0.00 54 LEU A O 11
ATOM 11031 N N . LYS A 1 55 ? 26.932 25.477 36.691 1.00 0.00 55 LYS A N 11
ATOM 11032 C CA . LYS A 1 55 ? 25.470 25.607 36.572 1.00 0.00 55 LYS A CA 11
ATOM 11033 C C . LYS A 1 55 ? 24.839 24.576 35.621 1.00 0.00 55 LYS A C 11
ATOM 11034 O O . LYS A 1 55 ? 23.642 24.297 35.737 1.00 0.00 55 LYS A O 11
ATOM 11053 N N . LEU A 1 56 ? 25.630 23.945 34.747 1.00 0.00 56 LEU A N 11
ATOM 11054 C CA . LEU A 1 56 ? 25.169 22.849 33.889 1.00 0.00 56 LEU A CA 11
ATOM 11055 C C . LEU A 1 56 ? 24.759 21.582 34.670 1.00 0.00 56 LEU A C 11
ATOM 11056 O O . LEU A 1 56 ? 23.861 20.863 34.222 1.00 0.00 56 LEU A O 11
ATOM 11072 N N . ASN A 1 57 ? 25.386 21.316 35.827 1.00 0.00 57 ASN A N 11
ATOM 11073 C CA . ASN A 1 57 ? 25.118 20.167 36.706 1.00 0.00 57 ASN A CA 11
ATOM 11074 C C . ASN A 1 57 ? 25.163 18.794 35.984 1.00 0.00 57 ASN A C 11
ATOM 11075 O O . ASN A 1 57 ? 24.229 17.991 36.082 1.00 0.00 57 ASN A O 11
ATOM 11086 N N . LYS A 1 58 ? 26.243 18.526 35.235 1.00 0.00 58 LYS A N 11
ATOM 11087 C CA . LYS A 1 58 ? 26.478 17.259 34.512 1.00 0.00 58 LYS A CA 11
ATOM 11088 C C . LYS A 1 58 ? 26.869 16.119 35.474 1.00 0.00 58 LYS A C 11
ATOM 11089 O O . LYS A 1 58 ? 27.289 16.380 36.605 1.00 0.00 58 LYS A O 11
ATOM 11108 N N . THR A 1 59 ? 26.746 14.852 35.060 1.00 0.00 59 THR A N 11
ATOM 11109 C CA . THR A 1 59 ? 27.068 13.672 35.896 1.00 0.00 59 THR A CA 11
ATOM 11110 C C . THR A 1 59 ? 28.573 13.621 36.210 1.00 0.00 59 THR A C 11
ATOM 11111 O O . THR A 1 59 ? 29.403 13.685 35.299 1.00 0.00 59 THR A O 11
ATOM 11122 N N . ALA A 1 60 ? 28.920 13.549 37.498 1.00 0.00 60 ALA A N 11
ATOM 11123 C CA . ALA A 1 60 ? 30.285 13.604 38.045 1.00 0.00 60 ALA A CA 11
ATOM 11124 C C . ALA A 1 60 ? 31.058 12.276 38.024 1.00 0.00 60 ALA A C 11
ATOM 11125 O O . ALA A 1 60 ? 32.273 12.311 37.739 1.00 0.00 60 ALA A O 11
ATOM 11133 N N . GLY A 1 1 ? 27.845 42.185 40.916 1.00 0.00 1 GLY A N 12
ATOM 11134 C CA . GLY A 1 1 ? 27.655 43.638 40.844 1.00 0.00 1 GLY A CA 12
ATOM 11135 C C . GLY A 1 1 ? 27.122 44.231 42.140 1.00 0.00 1 GLY A C 12
ATOM 11136 O O . GLY A 1 1 ? 25.923 44.119 42.417 1.00 0.00 1 GLY A O 12
ATOM 11142 N N . PRO A 1 2 ? 27.992 44.854 42.960 1.00 0.00 2 PRO A N 12
ATOM 11143 C CA . PRO A 1 2 ? 27.610 45.664 44.121 1.00 0.00 2 PRO A CA 12
ATOM 11144 C C . PRO A 1 2 ? 27.172 47.081 43.699 1.00 0.00 2 PRO A C 12
ATOM 11145 O O . PRO A 1 2 ? 27.367 47.477 42.545 1.00 0.00 2 PRO A O 12
ATOM 11156 N N . LEU A 1 3 ? 26.596 47.864 44.619 1.00 0.00 3 LEU A N 12
ATOM 11157 C CA . LEU A 1 3 ? 26.028 49.203 44.368 1.00 0.00 3 LEU A CA 12
ATOM 11158 C C . LEU A 1 3 ? 26.995 50.195 43.681 1.00 0.00 3 LEU A C 12
ATOM 11159 O O . LEU A 1 3 ? 28.212 50.161 43.880 1.00 0.00 3 LEU A O 12
ATOM 11175 N N . GLY A 1 4 ? 26.443 51.103 42.869 1.00 0.00 4 GLY A N 12
ATOM 11176 C CA . GLY A 1 4 ? 27.171 52.210 42.219 1.00 0.00 4 GLY A CA 12
ATOM 11177 C C . GLY A 1 4 ? 28.177 51.815 41.122 1.00 0.00 4 GLY A C 12
ATOM 11178 O O . GLY A 1 4 ? 29.032 52.626 40.758 1.00 0.00 4 GLY A O 12
ATOM 11182 N N . SER A 1 5 ? 28.109 50.586 40.597 1.00 0.00 5 SER A N 12
ATOM 11183 C CA . SER A 1 5 ? 29.068 50.003 39.636 1.00 0.00 5 SER A CA 12
ATOM 11184 C C . SER A 1 5 ? 28.701 50.278 38.166 1.00 0.00 5 SER A C 12
ATOM 11185 O O . SER A 1 5 ? 28.578 49.350 37.361 1.00 0.00 5 SER A O 12
ATOM 11193 N N . LYS A 1 6 ? 28.478 51.546 37.799 1.00 0.00 6 LYS A N 12
ATOM 11194 C CA . LYS A 1 6 ? 27.989 51.951 36.464 1.00 0.00 6 LYS A CA 12
ATOM 11195 C C . LYS A 1 6 ? 29.005 51.721 35.334 1.00 0.00 6 LYS A C 12
ATOM 11196 O O . LYS A 1 6 ? 28.610 51.347 34.229 1.00 0.00 6 LYS A O 12
ATOM 11215 N N . LYS A 1 7 ? 30.304 51.887 35.610 1.00 0.00 7 LYS A N 12
ATOM 11216 C CA . LYS A 1 7 ? 31.411 51.699 34.644 1.00 0.00 7 LYS A CA 12
ATOM 11217 C C . LYS A 1 7 ? 31.860 50.244 34.428 1.00 0.00 7 LYS A C 12
ATOM 11218 O O . LYS A 1 7 ? 32.724 49.995 33.580 1.00 0.00 7 LYS A O 12
ATOM 11237 N N . ARG A 1 8 ? 31.266 49.286 35.151 1.00 0.00 8 ARG A N 12
ATOM 11238 C CA . ARG A 1 8 ? 31.497 47.831 35.045 1.00 0.00 8 ARG A CA 12
ATOM 11239 C C . ARG A 1 8 ? 32.964 47.406 35.238 1.00 0.00 8 ARG A C 12
ATOM 11240 O O . ARG A 1 8 ? 33.428 46.469 34.592 1.00 0.00 8 ARG A O 12
ATOM 11261 N N . GLU A 1 9 ? 33.691 48.046 36.159 1.00 0.00 9 GLU A N 12
ATOM 11262 C CA . GLU A 1 9 ? 35.036 47.626 36.627 1.00 0.00 9 GLU A CA 12
ATOM 11263 C C . GLU A 1 9 ? 34.991 46.429 37.619 1.00 0.00 9 GLU A C 12
ATOM 11264 O O . GLU A 1 9 ? 35.933 46.170 38.375 1.00 0.00 9 GLU A O 12
ATOM 11276 N N . VAL A 1 10 ? 33.860 45.725 37.633 1.00 0.00 10 VAL A N 12
ATOM 11277 C CA . VAL A 1 10 ? 33.520 44.505 38.376 1.00 0.00 10 VAL A CA 12
ATOM 11278 C C . VAL A 1 10 ? 32.403 43.797 37.593 1.00 0.00 10 VAL A C 12
ATOM 11279 O O . VAL A 1 10 ? 31.726 44.438 36.782 1.00 0.00 10 VAL A O 12
ATOM 11292 N N . TRP A 1 11 ? 32.216 42.486 37.758 1.00 0.00 11 TRP A N 12
ATOM 11293 C CA . TRP A 1 11 ? 31.159 41.752 37.047 1.00 0.00 11 TRP A CA 12
ATOM 11294 C C . TRP A 1 11 ? 29.732 42.218 37.388 1.00 0.00 11 TRP A C 12
ATOM 11295 O O . TRP A 1 11 ? 29.402 42.503 38.541 1.00 0.00 11 TRP A O 12
ATOM 11316 N N . THR A 1 12 ? 28.867 42.231 36.368 1.00 0.00 12 THR A N 12
ATOM 11317 C CA . THR A 1 12 ? 27.456 42.661 36.452 1.00 0.00 12 THR A CA 12
ATOM 11318 C C . THR A 1 12 ? 26.539 41.691 35.703 1.00 0.00 12 THR A C 12
ATOM 11319 O O . THR A 1 12 ? 26.976 40.994 34.787 1.00 0.00 12 THR A O 12
ATOM 11330 N N . ASP A 1 13 ? 25.254 41.663 36.054 1.00 0.00 13 ASP A N 12
ATOM 11331 C CA . ASP A 1 13 ? 24.220 40.856 35.382 1.00 0.00 13 ASP A CA 12
ATOM 11332 C C . ASP A 1 13 ? 23.971 41.234 33.904 1.00 0.00 13 ASP A C 12
ATOM 11333 O O . ASP A 1 13 ? 23.568 40.386 33.102 1.00 0.00 13 ASP A O 12
ATOM 11342 N N . ALA A 1 14 ? 24.245 42.483 33.521 1.00 0.00 14 ALA A N 12
ATOM 11343 C CA . ALA A 1 14 ? 24.263 42.896 32.120 1.00 0.00 14 ALA A CA 12
ATOM 11344 C C . ALA A 1 14 ? 25.558 42.469 31.402 1.00 0.00 14 ALA A C 12
ATOM 11345 O O . ALA A 1 14 ? 25.543 42.230 30.193 1.00 0.00 14 ALA A O 12
ATOM 11352 N N . GLU A 1 15 ? 26.677 42.360 32.127 1.00 0.00 15 GLU A N 12
ATOM 11353 C CA . GLU A 1 15 ? 27.979 42.013 31.567 1.00 0.00 15 GLU A CA 12
ATOM 11354 C C . GLU A 1 15 ? 28.108 40.493 31.384 1.00 0.00 15 GLU A C 12
ATOM 11355 O O . GLU A 1 15 ? 28.649 40.037 30.373 1.00 0.00 15 GLU A O 12
ATOM 11367 N N . HIS A 1 16 ? 27.548 39.694 32.308 1.00 0.00 16 HIS A N 12
ATOM 11368 C CA . HIS A 1 16 ? 27.572 38.226 32.241 1.00 0.00 16 HIS A CA 12
ATOM 11369 C C . HIS A 1 16 ? 26.988 37.721 30.917 1.00 0.00 16 HIS A C 12
ATOM 11370 O O . HIS A 1 16 ? 27.568 36.836 30.284 1.00 0.00 16 HIS A O 12
ATOM 11384 N N . ALA A 1 17 ? 25.917 38.376 30.455 1.00 0.00 17 ALA A N 12
ATOM 11385 C CA . ALA A 1 17 ? 25.225 38.087 29.207 1.00 0.00 17 ALA A CA 12
ATOM 11386 C C . ALA A 1 17 ? 26.113 38.188 27.950 1.00 0.00 17 ALA A C 12
ATOM 11387 O O . ALA A 1 17 ? 25.712 37.685 26.897 1.00 0.00 17 ALA A O 12
ATOM 11394 N N . LYS A 1 18 ? 27.305 38.803 28.039 1.00 0.00 18 LYS A N 12
ATOM 11395 C CA . LYS A 1 18 ? 28.326 38.848 26.991 1.00 0.00 18 LYS A CA 12
ATOM 11396 C C . LYS A 1 18 ? 29.354 37.714 27.094 1.00 0.00 18 LYS A C 12
ATOM 11397 O O . LYS A 1 18 ? 29.709 37.105 26.090 1.00 0.00 18 LYS A O 12
ATOM 11416 N N . PHE A 1 19 ? 29.822 37.383 28.299 1.00 0.00 19 PHE A N 12
ATOM 11417 C CA . PHE A 1 19 ? 30.791 36.287 28.524 1.00 0.00 19 PHE A CA 12
ATOM 11418 C C . PHE A 1 19 ? 30.256 34.952 28.022 1.00 0.00 19 PHE A C 12
ATOM 11419 O O . PHE A 1 19 ? 30.985 34.203 27.370 1.00 0.00 19 PHE A O 12
ATOM 11436 N N . VAL A 1 20 ? 28.969 34.708 28.257 1.00 0.00 20 VAL A N 12
ATOM 11437 C CA . VAL A 1 20 ? 28.300 33.470 27.827 1.00 0.00 20 VAL A CA 12
ATOM 11438 C C . VAL A 1 20 ? 28.206 33.324 26.300 1.00 0.00 20 VAL A C 12
ATOM 11439 O O . VAL A 1 20 ? 27.983 32.225 25.800 1.00 0.00 20 VAL A O 12
ATOM 11452 N N . GLU A 1 21 ? 28.432 34.396 25.537 1.00 0.00 21 GLU A N 12
ATOM 11453 C CA . GLU A 1 21 ? 28.436 34.380 24.069 1.00 0.00 21 GLU A CA 12
ATOM 11454 C C . GLU A 1 21 ? 29.758 33.901 23.499 1.00 0.00 21 GLU A C 12
ATOM 11455 O O . GLU A 1 21 ? 29.767 33.047 22.621 1.00 0.00 21 GLU A O 12
ATOM 11467 N N . GLY A 1 22 ? 30.889 34.374 24.035 1.00 0.00 22 GLY A N 12
ATOM 11468 C CA . GLY A 1 22 ? 32.208 33.885 23.635 1.00 0.00 22 GLY A CA 12
ATOM 11469 C C . GLY A 1 22 ? 32.367 32.358 23.790 1.00 0.00 22 GLY A C 12
ATOM 11470 O O . GLY A 1 22 ? 33.182 31.748 23.092 1.00 0.00 22 GLY A O 12
ATOM 11474 N N . LEU A 1 23 ? 31.522 31.709 24.600 1.00 0.00 23 LEU A N 12
ATOM 11475 C CA . LEU A 1 23 ? 31.451 30.239 24.696 1.00 0.00 23 LEU A CA 12
ATOM 11476 C C . LEU A 1 23 ? 30.886 29.574 23.419 1.00 0.00 23 LEU A C 12
ATOM 11477 O O . LEU A 1 23 ? 31.199 28.425 23.120 1.00 0.00 23 LEU A O 12
ATOM 11493 N N . ALA A 1 24 ? 30.107 30.309 22.623 1.00 0.00 24 ALA A N 12
ATOM 11494 C CA . ALA A 1 24 ? 29.655 29.940 21.275 1.00 0.00 24 ALA A CA 12
ATOM 11495 C C . ALA A 1 24 ? 30.575 30.469 20.152 1.00 0.00 24 ALA A C 12
ATOM 11496 O O . ALA A 1 24 ? 30.761 29.790 19.137 1.00 0.00 24 ALA A O 12
ATOM 11503 N N . LEU A 1 25 ? 31.174 31.658 20.305 1.00 0.00 25 LEU A N 12
ATOM 11504 C CA . LEU A 1 25 ? 32.058 32.270 19.296 1.00 0.00 25 LEU A CA 12
ATOM 11505 C C . LEU A 1 25 ? 33.366 31.490 19.204 1.00 0.00 25 LEU A C 12
ATOM 11506 O O . LEU A 1 25 ? 33.709 30.931 18.159 1.00 0.00 25 LEU A O 12
ATOM 11522 N N . PHE A 1 26 ? 34.053 31.440 20.340 1.00 0.00 26 PHE A N 12
ATOM 11523 C CA . PHE A 1 26 ? 35.385 30.874 20.500 1.00 0.00 26 PHE A CA 12
ATOM 11524 C C . PHE A 1 26 ? 35.331 29.413 20.951 1.00 0.00 26 PHE A C 12
ATOM 11525 O O . PHE A 1 26 ? 36.064 28.583 20.416 1.00 0.00 26 PHE A O 12
ATOM 11542 N N . HIS A 1 27 ? 34.416 29.096 21.879 1.00 0.00 27 HIS A N 12
ATOM 11543 C CA . HIS A 1 27 ? 34.293 27.800 22.582 1.00 0.00 27 HIS A CA 12
ATOM 11544 C C . HIS A 1 27 ? 35.498 27.439 23.482 1.00 0.00 27 HIS A C 12
ATOM 11545 O O . HIS A 1 27 ? 36.499 26.871 23.036 1.00 0.00 27 HIS A O 12
ATOM 11559 N N . LYS A 1 28 ? 35.367 27.756 24.782 1.00 0.00 28 LYS A N 12
ATOM 11560 C CA . LYS A 1 28 ? 36.280 27.416 25.894 1.00 0.00 28 LYS A CA 12
ATOM 11561 C C . LYS A 1 28 ? 37.692 27.964 25.676 1.00 0.00 28 LYS A C 12
ATOM 11562 O O . LYS A 1 28 ? 38.644 27.212 25.476 1.00 0.00 28 LYS A O 12
ATOM 11581 N N . ASP A 1 29 ? 37.805 29.292 25.642 1.00 0.00 29 ASP A N 12
ATOM 11582 C CA . ASP A 1 29 ? 39.033 30.004 25.294 1.00 0.00 29 ASP A CA 12
ATOM 11583 C C . ASP A 1 29 ? 38.986 31.446 25.821 1.00 0.00 29 ASP A C 12
ATOM 11584 O O . ASP A 1 29 ? 38.546 32.387 25.149 1.00 0.00 29 ASP A O 12
ATOM 11593 N N . TRP A 1 30 ? 39.397 31.638 27.070 1.00 0.00 30 TRP A N 12
ATOM 11594 C CA . TRP A 1 30 ? 39.236 32.911 27.760 1.00 0.00 30 TRP A CA 12
ATOM 11595 C C . TRP A 1 30 ? 40.152 33.990 27.161 1.00 0.00 30 TRP A C 12
ATOM 11596 O O . TRP A 1 30 ? 39.806 35.173 27.175 1.00 0.00 30 TRP A O 12
ATOM 11617 N N . LYS A 1 31 ? 41.256 33.554 26.528 1.00 0.00 31 LYS A N 12
ATOM 11618 C CA . LYS A 1 31 ? 42.201 34.347 25.723 1.00 0.00 31 LYS A CA 12
ATOM 11619 C C . LYS A 1 31 ? 41.580 35.015 24.485 1.00 0.00 31 LYS A C 12
ATOM 11620 O O . LYS A 1 31 ? 42.293 35.710 23.760 1.00 0.00 31 LYS A O 12
ATOM 11639 N N . LYS A 1 32 ? 40.276 34.843 24.246 1.00 0.00 32 LYS A N 12
ATOM 11640 C CA . LYS A 1 32 ? 39.491 35.588 23.249 1.00 0.00 32 LYS A CA 12
ATOM 11641 C C . LYS A 1 32 ? 38.327 36.346 23.890 1.00 0.00 32 LYS A C 12
ATOM 11642 O O . LYS A 1 32 ? 38.069 37.482 23.512 1.00 0.00 32 LYS A O 12
ATOM 11661 N N . ILE A 1 33 ? 37.686 35.785 24.924 1.00 0.00 33 ILE A N 12
ATOM 11662 C CA . ILE A 1 33 ? 36.509 36.381 25.585 1.00 0.00 33 ILE A CA 12
ATOM 11663 C C . ILE A 1 33 ? 36.747 37.809 26.069 1.00 0.00 33 ILE A C 12
ATOM 11664 O O . ILE A 1 33 ? 35.865 38.662 25.945 1.00 0.00 33 ILE A O 12
ATOM 11680 N N . LYS A 1 34 ? 37.952 38.099 26.556 1.00 0.00 34 LYS A N 12
ATOM 11681 C CA . LYS A 1 34 ? 38.313 39.435 27.045 1.00 0.00 34 LYS A CA 12
ATOM 11682 C C . LYS A 1 34 ? 38.200 40.552 25.998 1.00 0.00 34 LYS A C 12
ATOM 11683 O O . LYS A 1 34 ? 37.898 41.693 26.344 1.00 0.00 34 LYS A O 12
ATOM 11702 N N . GLU A 1 35 ? 38.315 40.203 24.719 1.00 0.00 35 GLU A N 12
ATOM 11703 C CA . GLU A 1 35 ? 38.056 41.112 23.595 1.00 0.00 35 GLU A CA 12
ATOM 11704 C C . GLU A 1 35 ? 36.569 41.336 23.299 1.00 0.00 35 GLU A C 12
ATOM 11705 O O . GLU A 1 35 ? 36.200 42.418 22.838 1.00 0.00 35 GLU A O 12
ATOM 11717 N N . TYR A 1 36 ? 35.711 40.355 23.594 1.00 0.00 36 TYR A N 12
ATOM 11718 C CA . TYR A 1 36 ? 34.290 40.406 23.243 1.00 0.00 36 TYR A CA 12
ATOM 11719 C C . TYR A 1 36 ? 33.529 41.363 24.150 1.00 0.00 36 TYR A C 12
ATOM 11720 O O . TYR A 1 36 ? 32.721 42.173 23.697 1.00 0.00 36 TYR A O 12
ATOM 11738 N N . ILE A 1 37 ? 33.842 41.285 25.441 1.00 0.00 37 ILE A N 12
ATOM 11739 C CA . ILE A 1 37 ? 33.357 42.234 26.444 1.00 0.00 37 ILE A CA 12
ATOM 11740 C C . ILE A 1 37 ? 33.981 43.631 26.242 1.00 0.00 37 ILE A C 12
ATOM 11741 O O . ILE A 1 37 ? 33.241 44.618 26.240 1.00 0.00 37 ILE A O 12
ATOM 11757 N N . GLY A 1 38 ? 35.301 43.724 26.015 1.00 0.00 38 GLY A N 12
ATOM 11758 C CA . GLY A 1 38 ? 35.977 44.968 25.603 1.00 0.00 38 GLY A CA 12
ATOM 11759 C C . GLY A 1 38 ? 37.385 45.147 26.180 1.00 0.00 38 GLY A C 12
ATOM 11760 O O . GLY A 1 38 ? 37.539 45.785 27.219 1.00 0.00 38 GLY A O 12
ATOM 11764 N N . THR A 1 39 ? 38.393 44.573 25.506 1.00 0.00 39 THR A N 12
ATOM 11765 C CA . THR A 1 39 ? 39.850 44.703 25.781 1.00 0.00 39 THR A CA 12
ATOM 11766 C C . THR A 1 39 ? 40.281 44.400 27.228 1.00 0.00 39 THR A C 12
ATOM 11767 O O . THR A 1 39 ? 41.286 44.923 27.715 1.00 0.00 39 THR A O 12
ATOM 11778 N N . LYS A 1 40 ? 39.533 43.558 27.945 1.00 0.00 40 LYS A N 12
ATOM 11779 C CA . LYS A 1 40 ? 39.746 43.247 29.370 1.00 0.00 40 LYS A CA 12
ATOM 11780 C C . LYS A 1 40 ? 40.984 42.367 29.602 1.00 0.00 40 LYS A C 12
ATOM 11781 O O . LYS A 1 40 ? 41.567 41.834 28.657 1.00 0.00 40 LYS A O 12
ATOM 11800 N N . THR A 1 41 ? 41.400 42.188 30.854 1.00 0.00 41 THR A N 12
ATOM 11801 C CA . THR A 1 41 ? 42.329 41.108 31.241 1.00 0.00 41 THR A CA 12
ATOM 11802 C C . THR A 1 41 ? 41.543 39.790 31.336 1.00 0.00 41 THR A C 12
ATOM 11803 O O . THR A 1 41 ? 40.312 39.791 31.277 1.00 0.00 41 THR A O 12
ATOM 11814 N N . VAL A 1 42 ? 42.209 38.634 31.423 1.00 0.00 42 VAL A N 12
ATOM 11815 C CA . VAL A 1 42 ? 41.526 37.318 31.462 1.00 0.00 42 VAL A CA 12
ATOM 11816 C C . VAL A 1 42 ? 41.200 36.848 32.893 1.00 0.00 42 VAL A C 12
ATOM 11817 O O . VAL A 1 42 ? 40.292 36.040 33.068 1.00 0.00 42 VAL A O 12
ATOM 11830 N N . VAL A 1 43 ? 41.859 37.387 33.926 1.00 0.00 43 VAL A N 12
ATOM 11831 C CA . VAL A 1 43 ? 41.769 36.902 35.332 1.00 0.00 43 VAL A CA 12
ATOM 11832 C C . VAL A 1 43 ? 40.324 36.788 35.867 1.00 0.00 43 VAL A C 12
ATOM 11833 O O . VAL A 1 43 ? 39.893 35.719 36.299 1.00 0.00 43 VAL A O 12
ATOM 11846 N N . GLN A 1 44 ? 39.560 37.877 35.802 1.00 0.00 44 GLN A N 12
ATOM 11847 C CA . GLN A 1 44 ? 38.133 37.983 36.183 1.00 0.00 44 GLN A CA 12
ATOM 11848 C C . GLN A 1 44 ? 37.226 37.133 35.289 1.00 0.00 44 GLN A C 12
ATOM 11849 O O . GLN A 1 44 ? 36.236 36.576 35.763 1.00 0.00 44 GLN A O 12
ATOM 11863 N N . ILE A 1 45 ? 37.542 37.011 33.999 1.00 0.00 45 ILE A N 12
ATOM 11864 C CA . ILE A 1 45 ? 36.772 36.176 33.065 1.00 0.00 45 ILE A CA 12
ATOM 11865 C C . ILE A 1 45 ? 36.975 34.696 33.361 1.00 0.00 45 ILE A C 12
ATOM 11866 O O . ILE A 1 45 ? 36.030 33.927 33.249 1.00 0.00 45 ILE A O 12
ATOM 11882 N N . ARG A 1 46 ? 38.171 34.289 33.780 1.00 0.00 46 ARG A N 12
ATOM 11883 C CA . ARG A 1 46 ? 38.503 32.879 34.046 1.00 0.00 46 ARG A CA 12
ATOM 11884 C C . ARG A 1 46 ? 37.710 32.303 35.215 1.00 0.00 46 ARG A C 12
ATOM 11885 O O . ARG A 1 46 ? 37.184 31.193 35.123 1.00 0.00 46 ARG A O 12
ATOM 11906 N N . SER A 1 47 ? 37.601 33.086 36.287 1.00 0.00 47 SER A N 12
ATOM 11907 C CA . SER A 1 47 ? 36.802 32.740 37.472 1.00 0.00 47 SER A CA 12
ATOM 11908 C C . SER A 1 47 ? 35.296 32.780 37.195 1.00 0.00 47 SER A C 12
ATOM 11909 O O . SER A 1 47 ? 34.582 31.887 37.658 1.00 0.00 47 SER A O 12
ATOM 11917 N N . HIS A 1 48 ? 34.806 33.744 36.404 1.00 0.00 48 HIS A N 12
ATOM 11918 C CA . HIS A 1 48 ? 33.386 33.801 36.013 1.00 0.00 48 HIS A CA 12
ATOM 11919 C C . HIS A 1 48 ? 32.996 32.748 34.975 1.00 0.00 48 HIS A C 12
ATOM 11920 O O . HIS A 1 48 ? 31.891 32.225 35.050 1.00 0.00 48 HIS A O 12
ATOM 11934 N N . AL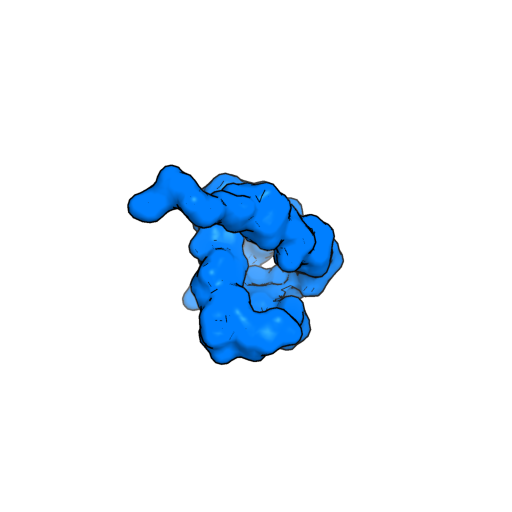A A 1 49 ? 33.890 32.374 34.056 1.00 0.00 49 ALA A N 12
ATOM 11935 C CA . ALA A 1 49 ? 33.646 31.329 33.068 1.00 0.00 49 ALA A CA 12
ATOM 11936 C C . ALA A 1 49 ? 33.206 30.031 33.739 1.00 0.00 49 ALA A C 12
ATOM 11937 O O . ALA A 1 49 ? 32.103 29.557 33.506 1.00 0.00 49 ALA A O 12
ATOM 11944 N N . GLN A 1 50 ? 33.968 29.541 34.707 1.00 0.00 50 GLN A N 12
ATOM 11945 C CA . GLN A 1 50 ? 33.627 28.420 35.563 1.00 0.00 50 GLN A CA 12
ATOM 11946 C C . GLN A 1 50 ? 32.197 28.439 36.143 1.00 0.00 50 GLN A C 12
ATOM 11947 O O . GLN A 1 50 ? 31.626 27.377 36.366 1.00 0.00 50 GLN A O 12
ATOM 11961 N N . LYS A 1 51 ? 31.576 29.609 36.338 1.00 0.00 51 LYS A N 12
ATOM 11962 C CA . LYS A 1 51 ? 30.167 29.706 36.763 1.00 0.00 51 LYS A CA 12
ATOM 11963 C C . LYS A 1 51 ? 29.188 29.174 35.714 1.00 0.00 51 LYS A C 12
ATOM 11964 O O . LYS A 1 51 ? 28.235 28.500 36.108 1.00 0.00 51 LYS A O 12
ATOM 11983 N N . TYR A 1 52 ? 29.425 29.369 34.406 1.00 0.00 52 TYR A N 12
ATOM 11984 C CA . TYR A 1 52 ? 28.605 28.703 33.385 1.00 0.00 52 TYR A CA 12
ATOM 11985 C C . TYR A 1 52 ? 28.665 27.174 33.593 1.00 0.00 52 TYR A C 12
ATOM 11986 O O . TYR A 1 52 ? 27.630 26.504 33.611 1.00 0.00 52 TYR A O 12
ATOM 12004 N N . PHE A 1 53 ? 29.875 26.642 33.803 1.00 0.00 53 PHE A N 12
ATOM 12005 C CA . PHE A 1 53 ? 30.175 25.212 33.880 1.00 0.00 53 PHE A CA 12
ATOM 12006 C C . PHE A 1 53 ? 29.591 24.566 35.141 1.00 0.00 53 PHE A C 12
ATOM 12007 O O . PHE A 1 53 ? 28.972 23.505 35.069 1.00 0.00 53 PHE A O 12
ATOM 12024 N N . LEU A 1 54 ? 29.745 25.223 36.293 1.00 0.00 54 LEU A N 12
ATOM 12025 C CA . LEU A 1 54 ? 29.219 24.759 37.576 1.00 0.00 54 LEU A CA 12
ATOM 12026 C C . LEU A 1 54 ? 27.686 24.745 37.584 1.00 0.00 54 LEU A C 12
ATOM 12027 O O . LEU A 1 54 ? 27.099 23.754 38.025 1.00 0.00 54 LEU A O 12
ATOM 12043 N N . LYS A 1 55 ? 27.040 25.778 37.024 1.00 0.00 55 LYS A N 12
ATOM 12044 C CA . LYS A 1 55 ? 25.567 25.856 36.937 1.00 0.00 55 LYS A CA 12
ATOM 12045 C C . LYS A 1 55 ? 24.959 24.857 35.945 1.00 0.00 55 LYS A C 12
ATOM 12046 O O . LYS A 1 55 ? 23.862 24.355 36.192 1.00 0.00 55 LYS A O 12
ATOM 12065 N N . LEU A 1 56 ? 25.659 24.555 34.848 1.00 0.00 56 LEU A N 12
ATOM 12066 C CA . LEU A 1 56 ? 25.176 23.704 33.753 1.00 0.00 56 LEU A CA 12
ATOM 12067 C C . LEU A 1 56 ? 24.813 22.284 34.235 1.00 0.00 56 LEU A C 12
ATOM 12068 O O . LEU A 1 56 ? 25.660 21.578 34.790 1.00 0.00 56 LEU A O 12
ATOM 12084 N N . ASN A 1 57 ? 23.580 21.829 33.982 1.00 0.00 57 ASN A N 12
ATOM 12085 C CA . ASN A 1 57 ? 23.158 20.438 34.239 1.00 0.00 57 ASN A CA 12
ATOM 12086 C C . ASN A 1 57 ? 23.972 19.413 33.419 1.00 0.00 57 ASN A C 12
ATOM 12087 O O . ASN A 1 57 ? 24.357 19.699 32.280 1.00 0.00 57 ASN A O 12
ATOM 12098 N N . LYS A 1 58 ? 24.256 18.235 33.996 1.00 0.00 58 LYS A N 12
ATOM 12099 C CA . LYS A 1 58 ? 25.121 17.195 33.402 1.00 0.00 58 LYS A CA 12
ATOM 12100 C C . LYS A 1 58 ? 24.389 16.284 32.403 1.00 0.00 58 LYS A C 12
ATOM 12101 O O . LYS A 1 58 ? 23.262 15.861 32.662 1.00 0.00 58 LYS A O 12
ATOM 12120 N N . THR A 1 59 ? 25.073 15.904 31.317 1.00 0.00 59 THR A N 12
ATOM 12121 C CA . THR A 1 59 ? 24.633 14.884 30.325 1.00 0.00 59 THR A CA 12
ATOM 12122 C C . THR A 1 59 ? 23.251 15.189 29.712 1.00 0.00 59 THR A C 12
ATOM 12123 O O . THR A 1 59 ? 22.457 14.296 29.393 1.00 0.00 59 THR A O 12
ATOM 12134 N N . ALA A 1 60 ? 22.936 16.477 29.556 1.00 0.00 60 ALA A N 12
ATOM 12135 C CA . ALA A 1 60 ? 21.613 16.986 29.201 1.00 0.00 60 ALA A CA 12
ATOM 12136 C C . ALA A 1 60 ? 21.662 18.351 28.504 1.00 0.00 60 ALA A C 12
ATOM 12137 O O . ALA A 1 60 ? 22.609 19.145 28.708 1.00 0.00 60 ALA A O 12
ATOM 12145 N N . GLY A 1 1 ? 20.634 42.144 25.873 1.00 0.00 1 GLY A N 13
ATOM 12146 C CA . GLY A 1 1 ? 20.738 43.508 25.328 1.00 0.00 1 GLY A CA 13
ATOM 12147 C C . GLY A 1 1 ? 22.137 44.069 25.555 1.00 0.00 1 GLY A C 13
ATOM 12148 O O . GLY A 1 1 ? 23.108 43.320 25.465 1.00 0.00 1 GLY A O 13
ATOM 12154 N N . PRO A 1 2 ? 22.271 45.373 25.857 1.00 0.00 2 PRO A N 13
ATOM 12155 C CA . PRO A 1 2 ? 23.540 46.045 26.167 1.00 0.00 2 PRO A CA 13
ATOM 12156 C C . PRO A 1 2 ? 24.297 45.511 27.397 1.00 0.00 2 PRO A C 13
ATOM 12157 O O . PRO A 1 2 ? 23.759 44.739 28.198 1.00 0.00 2 PRO A O 13
ATOM 12168 N N . LEU A 1 3 ? 25.550 45.955 27.546 1.00 0.00 3 LEU A N 13
ATOM 12169 C CA . LEU A 1 3 ? 26.400 45.771 28.733 1.00 0.00 3 LEU A CA 13
ATOM 12170 C C . LEU A 1 3 ? 26.007 46.710 29.894 1.00 0.00 3 LEU A C 13
ATOM 12171 O O . LEU A 1 3 ? 25.226 47.654 29.729 1.00 0.00 3 LEU A O 13
ATOM 12187 N N . GLY A 1 4 ? 26.606 46.480 31.069 1.00 0.00 4 GLY A N 13
ATOM 12188 C CA . GLY A 1 4 ? 26.552 47.422 32.193 1.00 0.00 4 GLY A CA 13
ATOM 12189 C C . GLY A 1 4 ? 27.403 48.674 31.929 1.00 0.00 4 GLY A C 13
ATOM 12190 O O . GLY A 1 4 ? 28.009 48.814 30.860 1.00 0.00 4 GLY A O 13
ATOM 12194 N N . SER A 1 5 ? 27.474 49.589 32.898 1.00 0.00 5 SER A N 13
ATOM 12195 C CA . SER A 1 5 ? 28.217 50.855 32.770 1.00 0.00 5 SER A CA 13
ATOM 12196 C C . SER A 1 5 ? 29.707 50.659 32.412 1.00 0.00 5 SER A C 13
ATOM 12197 O O . SER A 1 5 ? 30.431 49.955 33.120 1.00 0.00 5 SER A O 13
ATOM 12205 N N . LYS A 1 6 ? 30.185 51.256 31.305 1.00 0.00 6 LYS A N 13
ATOM 12206 C CA . LYS A 1 6 ? 31.553 51.048 30.766 1.00 0.00 6 LYS A CA 13
ATOM 12207 C C . LYS A 1 6 ? 32.697 51.587 31.642 1.00 0.00 6 LYS A C 13
ATOM 12208 O O . LYS A 1 6 ? 33.844 51.155 31.480 1.00 0.00 6 LYS A O 13
ATOM 12227 N N . LYS A 1 7 ? 32.405 52.475 32.597 1.00 0.00 7 LYS A N 13
ATOM 12228 C CA . LYS A 1 7 ? 33.340 52.925 33.651 1.00 0.00 7 LYS A CA 13
ATOM 12229 C C . LYS A 1 7 ? 33.588 51.892 34.768 1.00 0.00 7 LYS A C 13
ATOM 12230 O O . LYS A 1 7 ? 34.451 52.106 35.625 1.00 0.00 7 LYS A O 13
ATOM 12249 N N . ARG A 1 8 ? 32.834 50.786 34.773 1.00 0.00 8 ARG A N 13
ATOM 12250 C CA . ARG A 1 8 ? 32.952 49.664 35.719 1.00 0.00 8 ARG A CA 13
ATOM 12251 C C . ARG A 1 8 ? 33.699 48.467 35.132 1.00 0.00 8 ARG A C 13
ATOM 12252 O O . ARG A 1 8 ? 33.823 48.324 33.918 1.00 0.00 8 ARG A O 13
ATOM 12273 N N . GLU A 1 9 ? 34.186 47.609 36.024 1.00 0.00 9 GLU A N 13
ATOM 12274 C CA . GLU A 1 9 ? 35.075 46.479 35.715 1.00 0.00 9 GLU A CA 13
ATOM 12275 C C . GLU A 1 9 ? 34.720 45.172 36.453 1.00 0.00 9 GLU A C 13
ATOM 12276 O O . GLU A 1 9 ? 35.148 44.096 36.031 1.00 0.00 9 GLU A O 13
ATOM 12288 N N . VAL A 1 10 ? 33.937 45.231 37.533 1.00 0.00 10 VAL A N 13
ATOM 12289 C CA . VAL A 1 10 ? 33.489 44.060 38.307 1.00 0.00 10 VAL A CA 13
ATOM 12290 C C . VAL A 1 10 ? 32.231 43.448 37.679 1.00 0.00 10 VAL A C 13
ATOM 12291 O O . VAL A 1 10 ? 31.355 44.177 37.197 1.00 0.00 10 VAL A O 13
ATOM 12304 N N . TRP A 1 11 ? 32.119 42.118 37.676 1.00 0.00 11 TRP A N 13
ATOM 12305 C CA . TRP A 1 11 ? 31.001 41.395 37.058 1.00 0.00 11 TRP A CA 13
ATOM 12306 C C . TRP A 1 11 ? 29.614 41.774 37.612 1.00 0.00 11 TRP A C 13
ATOM 12307 O O . TRP A 1 11 ? 29.456 42.060 38.799 1.00 0.00 11 TRP A O 13
ATOM 12328 N N . THR A 1 12 ? 28.607 41.739 36.734 1.00 0.00 12 THR A N 13
ATOM 12329 C CA . THR A 1 12 ? 27.177 42.006 37.004 1.00 0.00 12 THR A CA 13
ATOM 12330 C C . THR A 1 12 ? 26.336 41.265 35.950 1.00 0.00 12 THR A C 13
ATOM 12331 O O . THR A 1 12 ? 26.871 40.970 34.883 1.00 0.00 12 THR A O 13
ATOM 12342 N N . ASP A 1 13 ? 25.062 40.928 36.187 1.00 0.00 13 ASP A N 13
ATOM 12343 C CA . ASP A 1 13 ? 24.296 40.031 35.291 1.00 0.00 13 ASP A CA 13
ATOM 12344 C C . ASP A 1 13 ? 24.161 40.532 33.834 1.00 0.00 13 ASP A C 13
ATOM 12345 O O . ASP A 1 13 ? 24.248 39.744 32.888 1.00 0.00 13 ASP A O 13
ATOM 12354 N N . ALA A 1 14 ? 23.993 41.839 33.617 1.00 0.00 14 ALA A N 13
ATOM 12355 C CA . ALA A 1 14 ? 23.995 42.437 32.277 1.00 0.00 14 ALA A CA 13
ATOM 12356 C C . ALA A 1 14 ? 25.379 42.404 31.596 1.00 0.00 14 ALA A C 13
ATOM 12357 O O . ALA A 1 14 ? 25.477 42.540 30.377 1.00 0.00 14 ALA A O 13
ATOM 12364 N N . GLU A 1 15 ? 26.456 42.214 32.359 1.00 0.00 15 GLU A N 13
ATOM 12365 C CA . GLU A 1 15 ? 27.807 42.030 31.834 1.00 0.00 15 GLU A CA 13
ATOM 12366 C C . GLU A 1 15 ? 28.088 40.540 31.570 1.00 0.00 15 GLU A C 13
ATOM 12367 O O . GLU A 1 15 ? 28.558 40.172 30.490 1.00 0.00 15 GLU A O 13
ATOM 12379 N N . HIS A 1 16 ? 27.758 39.667 32.535 1.00 0.00 16 HIS A N 13
ATOM 12380 C CA . HIS A 1 16 ? 28.028 38.221 32.492 1.00 0.00 16 HIS A CA 13
ATOM 12381 C C . HIS A 1 16 ? 27.367 37.568 31.282 1.00 0.00 16 HIS A C 13
ATOM 12382 O O . HIS A 1 16 ? 27.986 36.728 30.628 1.00 0.00 16 HIS A O 13
ATOM 12396 N N . ALA A 1 17 ? 26.180 38.052 30.898 1.00 0.00 17 ALA A N 13
ATOM 12397 C CA . ALA A 1 17 ? 25.480 37.587 29.712 1.00 0.00 17 ALA A CA 13
ATOM 12398 C C . ALA A 1 17 ? 26.328 37.643 28.428 1.00 0.00 17 ALA A C 13
ATOM 12399 O O . ALA A 1 17 ? 26.125 36.790 27.568 1.00 0.00 17 ALA A O 13
ATOM 12406 N N . LYS A 1 18 ? 27.302 38.564 28.295 1.00 0.00 18 LYS A N 13
ATOM 12407 C CA . LYS A 1 18 ? 28.190 38.649 27.118 1.00 0.00 18 LYS A CA 13
ATOM 12408 C C . LYS A 1 18 ? 29.367 37.671 27.169 1.00 0.00 18 LYS A C 13
ATOM 12409 O O . LYS A 1 18 ? 29.746 37.115 26.142 1.00 0.00 18 LYS A O 13
ATOM 12428 N N . PHE A 1 19 ? 29.889 37.373 28.355 1.00 0.00 19 PHE A N 13
ATOM 12429 C CA . PHE A 1 19 ? 30.864 36.279 28.558 1.00 0.00 19 PHE A CA 13
ATOM 12430 C C . PHE A 1 19 ? 30.273 34.948 28.084 1.00 0.00 19 PHE A C 13
ATOM 12431 O O . PHE A 1 19 ? 30.953 34.170 27.413 1.00 0.00 19 PHE A O 13
ATOM 12448 N N . VAL A 1 20 ? 28.986 34.749 28.364 1.00 0.00 20 VAL A N 13
ATOM 12449 C CA . VAL A 1 20 ? 28.234 33.524 28.037 1.00 0.00 20 VAL A CA 13
ATOM 12450 C C . VAL A 1 20 ? 28.073 33.313 26.517 1.00 0.00 20 VAL A C 13
ATOM 12451 O O . VAL A 1 20 ? 27.853 32.187 26.069 1.00 0.00 20 VAL A O 13
ATOM 12464 N N . GLU A 1 21 ? 28.266 34.357 25.704 1.00 0.00 21 GLU A N 13
ATOM 12465 C CA . GLU A 1 21 ? 28.218 34.284 24.239 1.00 0.00 21 GLU A CA 13
ATOM 12466 C C . GLU A 1 21 ? 29.551 33.847 23.636 1.00 0.00 21 GLU A C 13
ATOM 12467 O O . GLU A 1 21 ? 29.576 32.949 22.799 1.00 0.00 21 GLU A O 13
ATOM 12479 N N . GLY A 1 22 ? 30.680 34.412 24.085 1.00 0.00 22 GLY A N 13
ATOM 12480 C CA . GLY A 1 22 ? 32.004 34.013 23.598 1.00 0.00 22 GLY A CA 13
ATOM 12481 C C . GLY A 1 22 ? 32.315 32.522 23.811 1.00 0.00 22 GLY A C 13
ATOM 12482 O O . GLY A 1 22 ? 33.169 31.974 23.113 1.00 0.00 22 GLY A O 13
ATOM 12486 N N . LEU A 1 23 ? 31.567 31.831 24.682 1.00 0.00 23 LEU A N 13
ATOM 12487 C CA . LEU A 1 23 ? 31.626 30.365 24.821 1.00 0.00 23 LEU A CA 13
ATOM 12488 C C . LEU A 1 23 ? 31.233 29.662 23.509 1.00 0.00 23 LEU A C 13
ATOM 12489 O O . LEU A 1 23 ? 31.905 28.724 23.072 1.00 0.00 23 LEU A O 13
ATOM 12505 N N . ALA A 1 24 ? 30.197 30.172 22.840 1.00 0.00 24 ALA A N 13
ATOM 12506 C CA . ALA A 1 24 ? 29.727 29.715 21.538 1.00 0.00 24 ALA A CA 13
ATOM 12507 C C . ALA A 1 24 ? 30.638 30.163 20.376 1.00 0.00 24 ALA A C 13
ATOM 12508 O O . ALA A 1 24 ? 30.763 29.437 19.390 1.00 0.00 24 ALA A O 13
ATOM 12515 N N . LEU A 1 25 ? 31.286 31.333 20.470 1.00 0.00 25 LEU A N 13
ATOM 12516 C CA . LEU A 1 25 ? 32.112 31.893 19.390 1.00 0.00 25 LEU A CA 13
ATOM 12517 C C . LEU A 1 25 ? 33.486 31.228 19.361 1.00 0.00 25 LEU A C 13
ATOM 12518 O O . LEU A 1 25 ? 33.833 30.501 18.426 1.00 0.00 25 LEU A O 13
ATOM 12534 N N . PHE A 1 26 ? 34.254 31.469 20.423 1.00 0.00 26 PHE A N 13
ATOM 12535 C CA . PHE A 1 26 ? 35.667 31.101 20.506 1.00 0.00 26 PHE A CA 13
ATOM 12536 C C . PHE A 1 26 ? 35.879 29.644 20.926 1.00 0.00 26 PHE A C 13
ATOM 12537 O O . PHE A 1 26 ? 36.954 29.093 20.699 1.00 0.00 26 PHE A O 13
ATOM 12554 N N . HIS A 1 27 ? 34.855 29.032 21.534 1.00 0.00 27 HIS A N 13
ATOM 12555 C CA . HIS A 1 27 ? 34.872 27.655 22.046 1.00 0.00 27 HIS A CA 13
ATOM 12556 C C . HIS A 1 27 ? 35.953 27.403 23.118 1.00 0.00 27 HIS A C 13
ATOM 12557 O O . HIS A 1 27 ? 37.022 26.843 22.845 1.00 0.00 27 HIS A O 13
ATOM 12571 N N . LYS A 1 28 ? 35.624 27.818 24.353 1.00 0.00 28 LYS A N 13
ATOM 12572 C CA . LYS A 1 28 ? 36.352 27.539 25.609 1.00 0.00 28 LYS A CA 13
ATOM 12573 C C . LYS A 1 28 ? 37.779 28.106 25.578 1.00 0.00 28 LYS A C 13
ATOM 12574 O O . LYS A 1 28 ? 38.764 27.377 25.659 1.00 0.00 28 LYS A O 13
ATOM 12593 N N . ASP A 1 29 ? 37.882 29.427 25.421 1.00 0.00 29 ASP A N 13
ATOM 12594 C CA . ASP A 1 29 ? 39.135 30.161 25.253 1.00 0.00 29 ASP A CA 13
ATOM 12595 C C . ASP A 1 29 ? 38.983 31.591 25.786 1.00 0.00 29 ASP A C 13
ATOM 12596 O O . ASP A 1 29 ? 38.515 32.515 25.111 1.00 0.00 29 ASP A O 13
ATOM 12605 N N . TRP A 1 30 ? 39.327 31.776 27.055 1.00 0.00 30 TRP A N 13
ATOM 12606 C CA . TRP A 1 30 ? 39.069 33.008 27.789 1.00 0.00 30 TRP A CA 13
ATOM 12607 C C . TRP A 1 30 ? 39.924 34.163 27.250 1.00 0.00 30 TRP A C 13
ATOM 12608 O O . TRP A 1 30 ? 39.482 35.314 27.236 1.00 0.00 30 TRP A O 13
ATOM 12629 N N . LYS A 1 31 ? 41.097 33.817 26.692 1.00 0.00 31 LYS A N 13
ATOM 12630 C CA . LYS A 1 31 ? 42.028 34.679 25.944 1.00 0.00 31 LYS A CA 13
ATOM 12631 C C . LYS A 1 31 ? 41.450 35.275 24.656 1.00 0.00 31 LYS A C 13
ATOM 12632 O O . LYS A 1 31 ? 42.150 35.989 23.948 1.00 0.00 31 LYS A O 13
ATOM 12651 N N . LYS A 1 32 ? 40.167 35.049 24.358 1.00 0.00 32 LYS A N 13
ATOM 12652 C CA . LYS A 1 32 ? 39.420 35.740 23.294 1.00 0.00 32 LYS A CA 13
ATOM 12653 C C . LYS A 1 32 ? 38.176 36.434 23.836 1.00 0.00 32 LYS A C 13
ATOM 12654 O O . LYS A 1 32 ? 37.889 37.553 23.433 1.00 0.00 32 LYS A O 13
ATOM 12673 N N . ILE A 1 33 ? 37.510 35.868 24.846 1.00 0.00 33 ILE A N 13
ATOM 12674 C CA . ILE A 1 33 ? 36.318 36.466 25.482 1.00 0.00 33 ILE A CA 13
ATOM 12675 C C . ILE A 1 33 ? 36.545 37.912 25.939 1.00 0.00 33 ILE A C 13
ATOM 12676 O O . ILE A 1 33 ? 35.653 38.752 25.789 1.00 0.00 33 ILE A O 13
ATOM 12692 N N . LYS A 1 34 ? 37.753 38.236 26.413 1.00 0.00 34 LYS A N 13
ATOM 12693 C CA . LYS A 1 34 ? 38.127 39.599 26.823 1.00 0.00 34 LYS A CA 13
ATOM 12694 C C . LYS A 1 34 ? 37.876 40.676 25.766 1.00 0.00 34 LYS A C 13
ATOM 12695 O O . LYS A 1 34 ? 37.577 41.820 26.103 1.00 0.00 34 LYS A O 13
ATOM 12714 N N . GLU A 1 35 ? 37.964 40.289 24.499 1.00 0.00 35 GLU A N 13
ATOM 12715 C CA . GLU A 1 35 ? 37.785 41.169 23.337 1.00 0.00 35 GLU A CA 13
ATOM 12716 C C . GLU A 1 35 ? 36.319 41.279 22.862 1.00 0.00 35 GLU A C 13
ATOM 12717 O O . GLU A 1 35 ? 35.977 42.211 22.130 1.00 0.00 35 GLU A O 13
ATOM 12729 N N . TYR A 1 36 ? 35.434 40.381 23.317 1.00 0.00 36 TYR A N 13
ATOM 12730 C CA . TYR A 1 36 ? 33.992 40.446 23.045 1.00 0.00 36 TYR A CA 13
ATOM 12731 C C . TYR A 1 36 ? 33.300 41.455 23.964 1.00 0.00 36 TYR A C 13
ATOM 12732 O O . TYR A 1 36 ? 32.544 42.322 23.518 1.00 0.00 36 TYR A O 13
ATOM 12750 N N . ILE A 1 37 ? 33.636 41.379 25.250 1.00 0.00 37 ILE A N 13
ATOM 12751 C CA . ILE A 1 37 ? 33.257 42.371 26.263 1.00 0.00 37 ILE A CA 13
ATOM 12752 C C . ILE A 1 37 ? 34.002 43.704 26.028 1.00 0.00 37 ILE A C 13
ATOM 12753 O O . ILE A 1 37 ? 33.365 44.754 26.037 1.00 0.00 37 ILE A O 13
ATOM 12769 N N . GLY A 1 38 ? 35.315 43.656 25.754 1.00 0.00 38 GLY A N 13
ATOM 12770 C CA . GLY A 1 38 ? 36.122 44.793 25.289 1.00 0.00 38 GLY A CA 13
ATOM 12771 C C . GLY A 1 38 ? 37.302 45.175 26.190 1.00 0.00 38 GLY A C 13
ATOM 12772 O O . GLY A 1 38 ? 37.105 45.772 27.247 1.00 0.00 38 GLY A O 13
ATOM 12776 N N . THR A 1 39 ? 38.525 44.865 25.743 1.00 0.00 39 THR A N 13
ATOM 12777 C CA . THR A 1 39 ? 39.836 45.315 26.289 1.00 0.00 39 THR A CA 13
ATOM 12778 C C . THR A 1 39 ? 40.113 44.959 27.762 1.00 0.00 39 THR A C 13
ATOM 12779 O O . THR A 1 39 ? 40.947 45.581 28.429 1.00 0.00 39 THR A O 13
ATOM 12790 N N . LYS A 1 40 ? 39.458 43.913 28.277 1.00 0.00 40 LYS A N 13
ATOM 12791 C CA . LYS A 1 40 ? 39.579 43.452 29.672 1.00 0.00 40 LYS A CA 13
ATOM 12792 C C . LYS A 1 40 ? 40.759 42.493 29.899 1.00 0.00 40 LYS A C 13
ATOM 12793 O O . LYS A 1 40 ? 41.298 41.901 28.963 1.00 0.00 40 LYS A O 13
ATOM 12812 N N . THR A 1 41 ? 41.155 42.305 31.156 1.00 0.00 41 THR A N 13
ATOM 12813 C CA . THR A 1 41 ? 42.048 41.214 31.598 1.00 0.00 41 THR A CA 13
ATOM 12814 C C . THR A 1 41 ? 41.253 39.904 31.689 1.00 0.00 41 THR A C 13
ATOM 12815 O O . THR A 1 41 ? 40.023 39.919 31.738 1.00 0.00 41 THR A O 13
ATOM 12826 N N . VAL A 1 42 ? 41.921 38.747 31.683 1.00 0.00 42 VAL A N 13
ATOM 12827 C CA . VAL A 1 42 ? 41.260 37.422 31.658 1.00 0.00 42 VAL A CA 13
ATOM 12828 C C . VAL A 1 42 ? 41.063 36.803 33.051 1.00 0.00 42 VAL A C 13
ATOM 12829 O O . VAL A 1 42 ? 40.227 35.923 33.197 1.00 0.00 42 VAL A O 13
ATOM 12842 N N . VAL A 1 43 ? 41.710 37.313 34.103 1.00 0.00 43 VAL A N 13
ATOM 12843 C CA . VAL A 1 43 ? 41.654 36.758 35.489 1.00 0.00 43 VAL A CA 13
ATOM 12844 C C . VAL A 1 43 ? 40.215 36.522 36.001 1.00 0.00 43 VAL A C 13
ATOM 12845 O O . VAL A 1 43 ? 39.800 35.405 36.329 1.00 0.00 43 VAL A O 13
ATOM 12858 N N . GLN A 1 44 ? 39.421 37.590 36.010 1.00 0.00 44 GLN A N 13
ATOM 12859 C CA . GLN A 1 44 ? 37.992 37.605 36.364 1.00 0.00 44 GLN A CA 13
ATOM 12860 C C . GLN A 1 44 ? 37.128 36.873 35.328 1.00 0.00 44 GLN A C 13
ATOM 12861 O O . GLN A 1 44 ? 36.144 36.241 35.701 1.00 0.00 44 GLN A O 13
ATOM 12875 N N . ILE A 1 45 ? 37.481 36.913 34.039 1.00 0.00 45 ILE A N 13
ATOM 12876 C CA . ILE A 1 45 ? 36.766 36.163 32.989 1.00 0.00 45 ILE A CA 13
ATOM 12877 C C . ILE A 1 45 ? 36.935 34.656 33.173 1.00 0.00 45 ILE A C 13
ATOM 12878 O O . ILE A 1 45 ? 35.964 33.922 33.052 1.00 0.00 45 ILE A O 13
ATOM 12894 N N . ARG A 1 46 ? 38.137 34.197 33.521 1.00 0.00 46 ARG A N 13
ATOM 12895 C CA . ARG A 1 46 ? 38.456 32.775 33.761 1.00 0.00 46 ARG A CA 13
ATOM 12896 C C . ARG A 1 46 ? 37.665 32.247 34.952 1.00 0.00 46 ARG A C 13
ATOM 12897 O O . ARG A 1 46 ? 37.047 31.184 34.907 1.00 0.00 46 ARG A O 13
ATOM 12918 N N . SER A 1 47 ? 37.655 33.066 35.995 1.00 0.00 47 SER A N 13
ATOM 12919 C CA . SER A 1 47 ? 36.965 32.809 37.257 1.00 0.00 47 SER A CA 13
ATOM 12920 C C . SER A 1 47 ? 35.439 32.804 37.101 1.00 0.00 47 SER A C 13
ATOM 12921 O O . SER A 1 47 ? 34.788 31.947 37.697 1.00 0.00 47 SER A O 13
ATOM 12929 N N . HIS A 1 48 ? 34.854 33.678 36.268 1.00 0.00 48 HIS A N 13
ATOM 12930 C CA . HIS A 1 48 ? 33.422 33.608 35.921 1.00 0.00 48 HIS A CA 13
ATOM 12931 C C . HIS A 1 48 ? 33.083 32.537 34.889 1.00 0.00 48 HIS A C 13
ATOM 12932 O O . HIS A 1 48 ? 32.018 31.939 34.982 1.00 0.00 48 HIS A O 13
ATOM 12946 N N . ALA A 1 49 ? 33.979 32.219 33.953 1.00 0.00 49 ALA A N 13
ATOM 12947 C CA . ALA A 1 49 ? 33.751 31.166 32.971 1.00 0.00 49 ALA A CA 13
ATOM 12948 C C . ALA A 1 49 ? 33.447 29.842 33.683 1.00 0.00 49 ALA A C 13
ATOM 12949 O O . ALA A 1 49 ? 32.364 29.287 33.559 1.00 0.00 49 ALA A O 13
ATOM 12956 N N . GLN A 1 50 ? 34.310 29.396 34.584 1.00 0.00 50 GLN A N 13
ATOM 12957 C CA . GLN A 1 50 ? 34.041 28.220 35.415 1.00 0.00 50 GLN A CA 13
ATOM 12958 C C . GLN A 1 50 ? 32.718 28.253 36.239 1.00 0.00 50 GLN A C 13
ATOM 12959 O O . GLN A 1 50 ? 32.311 27.210 36.758 1.00 0.00 50 GLN A O 13
ATOM 12973 N N . LYS A 1 51 ? 32.014 29.398 36.342 1.00 0.00 51 LYS A N 13
ATOM 12974 C CA . LYS A 1 51 ? 30.643 29.508 36.886 1.00 0.00 51 LYS A CA 13
ATOM 12975 C C . LYS A 1 51 ? 29.554 29.113 35.880 1.00 0.00 51 LYS A C 13
ATOM 12976 O O . LYS A 1 51 ? 28.536 28.578 36.323 1.00 0.00 51 LYS A O 13
ATOM 12995 N N . TYR A 1 52 ? 29.735 29.302 34.561 1.00 0.00 52 TYR A N 13
ATOM 12996 C CA . TYR A 1 52 ? 28.810 28.725 33.566 1.00 0.00 52 TYR A CA 13
ATOM 12997 C C . TYR A 1 52 ? 28.763 27.190 33.719 1.00 0.00 52 TYR A C 13
ATOM 12998 O O . TYR A 1 52 ? 27.701 26.569 33.637 1.00 0.00 52 TYR A O 13
ATOM 13016 N N . PHE A 1 53 ? 29.924 26.574 33.975 1.00 0.00 53 PHE A N 13
ATOM 13017 C CA . PHE A 1 53 ? 30.089 25.121 33.999 1.00 0.00 53 PHE A CA 13
ATOM 13018 C C . PHE A 1 53 ? 29.301 24.450 35.134 1.00 0.00 53 PHE A C 13
ATOM 13019 O O . PHE A 1 53 ? 28.575 23.494 34.879 1.00 0.00 53 PHE A O 13
ATOM 13036 N N . LEU A 1 54 ? 29.338 25.006 36.353 1.00 0.00 54 LEU A N 13
ATOM 13037 C CA . LEU A 1 54 ? 28.535 24.544 37.503 1.00 0.00 54 LEU A CA 13
ATOM 13038 C C . LEU A 1 54 ? 27.024 24.873 37.422 1.00 0.00 54 LEU A C 13
ATOM 13039 O O . LEU A 1 54 ? 26.271 24.567 38.350 1.00 0.00 54 LEU A O 13
ATOM 13055 N N . LYS A 1 55 ? 26.579 25.503 36.323 1.00 0.00 55 LYS A N 13
ATOM 13056 C CA . LYS A 1 55 ? 25.164 25.689 35.955 1.00 0.00 55 LYS A CA 13
ATOM 13057 C C . LYS A 1 55 ? 24.755 24.702 34.847 1.00 0.00 55 LYS A C 13
ATOM 13058 O O . LYS A 1 55 ? 23.705 24.070 34.942 1.00 0.00 55 LYS A O 13
ATOM 13077 N N . LEU A 1 56 ? 25.605 24.535 33.825 1.00 0.00 56 LEU A N 13
ATOM 13078 C CA . LEU A 1 56 ? 25.387 23.617 32.695 1.00 0.00 56 LEU A CA 13
ATOM 13079 C C . LEU A 1 56 ? 25.523 22.126 33.070 1.00 0.00 56 LEU A C 13
ATOM 13080 O O . LEU A 1 56 ? 24.686 21.320 32.664 1.00 0.00 56 LEU A O 13
ATOM 13096 N N . ASN A 1 57 ? 26.552 21.776 33.847 1.00 0.00 57 ASN A N 13
ATOM 13097 C CA . ASN A 1 57 ? 26.777 20.441 34.407 1.00 0.00 57 ASN A CA 13
ATOM 13098 C C . ASN A 1 57 ? 26.255 20.364 35.858 1.00 0.00 57 ASN A C 13
ATOM 13099 O O . ASN A 1 57 ? 26.123 21.389 36.529 1.00 0.00 57 ASN A O 13
ATOM 13110 N N . LYS A 1 58 ? 26.005 19.153 36.371 1.00 0.00 58 LYS A N 13
ATOM 13111 C CA . LYS A 1 58 ? 25.511 18.916 37.742 1.00 0.00 58 LYS A CA 13
ATOM 13112 C C . LYS A 1 58 ? 26.516 19.234 38.861 1.00 0.00 58 LYS A C 13
ATOM 13113 O O . LYS A 1 58 ? 26.104 19.280 40.021 1.00 0.00 58 LYS A O 13
ATOM 13132 N N . THR A 1 59 ? 27.803 19.430 38.558 1.00 0.00 59 THR A N 13
ATOM 13133 C CA . THR A 1 59 ? 28.854 19.752 39.544 1.00 0.00 59 THR A CA 13
ATOM 13134 C C . THR A 1 59 ? 28.652 21.098 40.256 1.00 0.00 59 THR A C 13
ATOM 13135 O O . THR A 1 59 ? 28.052 22.015 39.698 1.00 0.00 59 THR A O 13
ATOM 13146 N N . ALA A 1 60 ? 29.195 21.222 41.475 1.00 0.00 60 ALA A N 13
ATOM 13147 C CA . ALA A 1 60 ? 29.168 22.411 42.340 1.00 0.00 60 ALA A CA 13
ATOM 13148 C C . ALA A 1 60 ? 30.300 22.413 43.389 1.00 0.00 60 ALA A C 13
ATOM 13149 O O . ALA A 1 60 ? 30.660 21.323 43.896 1.00 0.00 60 ALA A O 13
ATOM 13157 N N . GLY A 1 1 ? 24.203 63.830 36.245 1.00 0.00 1 GLY A N 14
ATOM 13158 C CA . GLY A 1 1 ? 25.316 63.060 36.821 1.00 0.00 1 GLY A CA 14
ATOM 13159 C C . GLY A 1 1 ? 26.001 62.196 35.771 1.00 0.00 1 GLY A C 14
ATOM 13160 O O . GLY A 1 1 ? 25.618 62.250 34.599 1.00 0.00 1 GLY A O 14
ATOM 13166 N N . PRO A 1 2 ? 27.025 61.414 36.163 1.00 0.00 2 PRO A N 14
ATOM 13167 C CA . PRO A 1 2 ? 27.884 60.660 35.248 1.00 0.00 2 PRO A CA 14
ATOM 13168 C C . PRO A 1 2 ? 27.212 59.408 34.660 1.00 0.00 2 PRO A C 14
ATOM 13169 O O . PRO A 1 2 ? 26.357 58.777 35.294 1.00 0.00 2 PRO A O 14
ATOM 13180 N N . LEU A 1 3 ? 27.649 59.009 33.461 1.00 0.00 3 LEU A N 14
ATOM 13181 C CA . LEU A 1 3 ? 27.053 57.929 32.656 1.00 0.00 3 LEU A CA 14
ATOM 13182 C C . LEU A 1 3 ? 27.981 56.709 32.450 1.00 0.00 3 LEU A C 14
ATOM 13183 O O . LEU A 1 3 ? 27.682 55.836 31.631 1.00 0.00 3 LEU A O 14
ATOM 13199 N N . GLY A 1 4 ? 29.111 56.632 33.161 1.00 0.00 4 GLY A N 14
ATOM 13200 C CA . GLY A 1 4 ? 30.145 55.598 32.989 1.00 0.00 4 GLY A CA 14
ATOM 13201 C C . GLY A 1 4 ? 29.762 54.163 33.395 1.00 0.00 4 GLY A C 14
ATOM 13202 O O . GLY A 1 4 ? 30.514 53.230 33.106 1.00 0.00 4 GLY A O 14
ATOM 13206 N N . SER A 1 5 ? 28.595 53.943 34.016 1.00 0.00 5 SER A N 14
ATOM 13207 C CA . SER A 1 5 ? 28.180 52.621 34.527 1.00 0.00 5 SER A CA 14
ATOM 13208 C C . SER A 1 5 ? 28.221 51.499 33.474 1.00 0.00 5 SER A C 14
ATOM 13209 O O . SER A 1 5 ? 28.548 50.351 33.793 1.00 0.00 5 SER A O 14
ATOM 13217 N N . LYS A 1 6 ? 27.957 51.822 32.199 1.00 0.00 6 LYS A N 14
ATOM 13218 C CA . LYS A 1 6 ? 27.945 50.869 31.074 1.00 0.00 6 LYS A CA 14
ATOM 13219 C C . LYS A 1 6 ? 29.322 50.313 30.645 1.00 0.00 6 LYS A C 14
ATOM 13220 O O . LYS A 1 6 ? 29.372 49.493 29.730 1.00 0.00 6 LYS A O 14
ATOM 13239 N N . LYS A 1 7 ? 30.424 50.754 31.270 1.00 0.00 7 LYS A N 14
ATOM 13240 C CA . LYS A 1 7 ? 31.818 50.389 30.923 1.00 0.00 7 LYS A CA 14
ATOM 13241 C C . LYS A 1 7 ? 32.675 50.006 32.149 1.00 0.00 7 LYS A C 14
ATOM 13242 O O . LYS A 1 7 ? 33.899 50.128 32.135 1.00 0.00 7 LYS A O 14
ATOM 13261 N N . ARG A 1 8 ? 32.019 49.533 33.216 1.00 0.00 8 ARG A N 14
ATOM 13262 C CA . ARG A 1 8 ? 32.597 49.202 34.534 1.00 0.00 8 ARG A CA 14
ATOM 13263 C C . ARG A 1 8 ? 33.762 48.187 34.518 1.00 0.00 8 ARG A C 14
ATOM 13264 O O . ARG A 1 8 ? 33.842 47.325 33.641 1.00 0.00 8 ARG A O 14
ATOM 13285 N N . GLU A 1 9 ? 34.640 48.240 35.521 1.00 0.00 9 GLU A N 14
ATOM 13286 C CA . GLU A 1 9 ? 35.813 47.358 35.731 1.00 0.00 9 GLU A CA 14
ATOM 13287 C C . GLU A 1 9 ? 35.505 46.108 36.599 1.00 0.00 9 GLU A C 14
ATOM 13288 O O . GLU A 1 9 ? 36.384 45.543 37.259 1.00 0.00 9 GLU A O 14
ATOM 13300 N N . VAL A 1 10 ? 34.240 45.678 36.643 1.00 0.00 10 VAL A N 14
ATOM 13301 C CA . VAL A 1 10 ? 33.721 44.637 37.552 1.00 0.00 10 VAL A CA 14
ATOM 13302 C C . VAL A 1 10 ? 32.625 43.799 36.878 1.00 0.00 10 VAL A C 14
ATOM 13303 O O . VAL A 1 10 ? 32.001 44.240 35.909 1.00 0.00 10 VAL A O 14
ATOM 13316 N N . TRP A 1 11 ? 32.394 42.573 37.355 1.00 0.00 11 TRP A N 14
ATOM 13317 C CA . TRP A 1 11 ? 31.310 41.714 36.874 1.00 0.00 11 TRP A CA 14
ATOM 13318 C C . TRP A 1 11 ? 29.926 42.147 37.372 1.00 0.00 11 TRP A C 14
ATOM 13319 O O . TRP A 1 11 ? 29.750 42.475 38.547 1.00 0.00 11 TRP A O 14
ATOM 13340 N N . THR A 1 12 ? 28.948 42.072 36.467 1.00 0.00 12 THR A N 14
ATOM 13341 C CA . THR A 1 12 ? 27.533 42.459 36.646 1.00 0.00 12 THR A CA 14
ATOM 13342 C C . THR A 1 12 ? 26.639 41.535 35.812 1.00 0.00 12 THR A C 14
ATOM 13343 O O . THR A 1 12 ? 27.135 40.897 34.883 1.00 0.00 12 THR A O 14
ATOM 13354 N N . ASP A 1 13 ? 25.329 41.459 36.068 1.00 0.00 13 ASP A N 14
ATOM 13355 C CA . ASP A 1 13 ? 24.426 40.592 35.286 1.00 0.00 13 ASP A CA 14
ATOM 13356 C C . ASP A 1 13 ? 24.280 41.032 33.812 1.00 0.00 13 ASP A C 14
ATOM 13357 O O . ASP A 1 13 ? 24.090 40.197 32.925 1.00 0.00 13 ASP A O 14
ATOM 13366 N N . ALA A 1 14 ? 24.374 42.335 33.523 1.00 0.00 14 ALA A N 14
ATOM 13367 C CA . ALA A 1 14 ? 24.444 42.863 32.156 1.00 0.00 14 ALA A CA 14
ATOM 13368 C C . ALA A 1 14 ? 25.809 42.620 31.475 1.00 0.00 14 ALA A C 14
ATOM 13369 O O . ALA A 1 14 ? 25.903 42.678 30.246 1.00 0.00 14 ALA A O 14
ATOM 13376 N N . GLU A 1 15 ? 26.867 42.335 32.237 1.00 0.00 15 GLU A N 14
ATOM 13377 C CA . GLU A 1 15 ? 28.177 41.974 31.693 1.00 0.00 15 GLU A CA 14
ATOM 13378 C C . GLU A 1 15 ? 28.284 40.450 31.505 1.00 0.00 15 GLU A C 14
ATOM 13379 O O . GLU A 1 15 ? 28.811 39.982 30.495 1.00 0.00 15 GLU A O 14
ATOM 13391 N N . HIS A 1 16 ? 27.738 39.650 32.432 1.00 0.00 16 HIS A N 14
ATOM 13392 C CA . HIS A 1 16 ? 27.783 38.184 32.367 1.00 0.00 16 HIS A CA 14
ATOM 13393 C C . HIS A 1 16 ? 27.071 37.650 31.120 1.00 0.00 16 HIS A C 14
ATOM 13394 O O . HIS A 1 16 ? 27.585 36.751 30.454 1.00 0.00 16 HIS A O 14
ATOM 13408 N N . ALA A 1 17 ? 25.972 38.301 30.725 1.00 0.00 17 ALA A N 14
ATOM 13409 C CA . ALA A 1 17 ? 25.251 38.059 29.474 1.00 0.00 17 ALA A CA 14
ATOM 13410 C C . ALA A 1 17 ? 26.088 38.263 28.191 1.00 0.00 17 ALA A C 14
ATOM 13411 O O . ALA A 1 17 ? 25.614 37.929 27.105 1.00 0.00 17 ALA A O 14
ATOM 13418 N N . LYS A 1 18 ? 27.312 38.815 28.273 1.00 0.00 18 LYS A N 14
ATOM 13419 C CA . LYS A 1 18 ? 28.298 38.881 27.183 1.00 0.00 18 LYS A CA 14
ATOM 13420 C C . LYS A 1 18 ? 29.301 37.726 27.238 1.00 0.00 18 LYS A C 14
ATOM 13421 O O . LYS A 1 18 ? 29.568 37.090 26.224 1.00 0.00 18 LYS A O 14
ATOM 13440 N N . PHE A 1 19 ? 29.834 37.412 28.421 1.00 0.00 19 PHE A N 14
ATOM 13441 C CA . PHE A 1 19 ? 30.779 36.284 28.622 1.00 0.00 19 PHE A CA 14
ATOM 13442 C C . PHE A 1 19 ? 30.198 34.960 28.134 1.00 0.00 19 PHE A C 14
ATOM 13443 O O . PHE A 1 19 ? 30.882 34.184 27.466 1.00 0.00 19 PHE A O 14
ATOM 13460 N N . VAL A 1 20 ? 28.908 34.767 28.399 1.00 0.00 20 VAL A N 14
ATOM 13461 C CA . VAL A 1 20 ? 28.135 33.572 28.032 1.00 0.00 20 VAL A CA 14
ATOM 13462 C C . VAL A 1 20 ? 28.032 33.380 26.506 1.00 0.00 20 VAL A C 14
ATOM 13463 O O . VAL A 1 20 ? 27.803 32.263 26.042 1.00 0.00 20 VAL A O 14
ATOM 13476 N N . GLU A 1 21 ? 28.278 34.421 25.708 1.00 0.00 21 GLU A N 14
ATOM 13477 C CA . GLU A 1 21 ? 28.231 34.376 24.244 1.00 0.00 21 GLU A CA 14
ATOM 13478 C C . GLU A 1 21 ? 29.547 33.898 23.655 1.00 0.00 21 GLU A C 14
ATOM 13479 O O . GLU A 1 21 ? 29.542 33.003 22.815 1.00 0.00 21 GLU A O 14
ATOM 13491 N N . GLY A 1 22 ? 30.681 34.436 24.121 1.00 0.00 22 GLY A N 14
ATOM 13492 C CA . GLY A 1 22 ? 32.001 34.025 23.647 1.00 0.00 22 GLY A CA 14
ATOM 13493 C C . GLY A 1 22 ? 32.261 32.529 23.833 1.00 0.00 22 GLY A C 14
ATOM 13494 O O . GLY A 1 22 ? 33.057 31.958 23.093 1.00 0.00 22 GLY A O 14
ATOM 13498 N N . LEU A 1 23 ? 31.517 31.864 24.726 1.00 0.00 23 LEU A N 14
ATOM 13499 C CA . LEU A 1 23 ? 31.575 30.403 24.883 1.00 0.00 23 LEU A CA 14
ATOM 13500 C C . LEU A 1 23 ? 31.170 29.673 23.591 1.00 0.00 23 LEU A C 14
ATOM 13501 O O . LEU A 1 23 ? 31.762 28.654 23.241 1.00 0.00 23 LEU A O 14
ATOM 13517 N N . ALA A 1 24 ? 30.195 30.214 22.864 1.00 0.00 24 ALA A N 14
ATOM 13518 C CA . ALA A 1 24 ? 29.739 29.706 21.573 1.00 0.00 24 ALA A CA 14
ATOM 13519 C C . ALA A 1 24 ? 30.663 30.105 20.399 1.00 0.00 24 ALA A C 14
ATOM 13520 O O . ALA A 1 24 ? 30.770 29.360 19.424 1.00 0.00 24 ALA A O 14
ATOM 13527 N N . LEU A 1 25 ? 31.328 31.268 20.482 1.00 0.00 25 LEU A N 14
ATOM 13528 C CA . LEU A 1 25 ? 32.156 31.846 19.407 1.00 0.00 25 LEU A CA 14
ATOM 13529 C C . LEU A 1 25 ? 33.550 31.226 19.374 1.00 0.00 25 LEU A C 14
ATOM 13530 O O . LEU A 1 25 ? 34.008 30.720 18.348 1.00 0.00 25 LEU A O 14
ATOM 13546 N N . PHE A 1 26 ? 34.249 31.325 20.503 1.00 0.00 26 PHE A N 14
ATOM 13547 C CA . PHE A 1 26 ? 35.657 30.935 20.635 1.00 0.00 26 PHE A CA 14
ATOM 13548 C C . PHE A 1 26 ? 35.853 29.473 21.058 1.00 0.00 26 PHE A C 14
ATOM 13549 O O . PHE A 1 26 ? 36.922 28.908 20.809 1.00 0.00 26 PHE A O 14
ATOM 13566 N N . HIS A 1 27 ? 34.821 28.898 21.699 1.00 0.00 27 HIS A N 14
ATOM 13567 C CA . HIS A 1 27 ? 34.784 27.537 22.264 1.00 0.00 27 HIS A CA 14
ATOM 13568 C C . HIS A 1 27 ? 35.962 27.238 23.211 1.00 0.00 27 HIS A C 14
ATOM 13569 O O . HIS A 1 27 ? 37.018 26.742 22.813 1.00 0.00 27 HIS A O 14
ATOM 13583 N N . LYS A 1 28 ? 35.753 27.555 24.498 1.00 0.00 28 LYS A N 14
ATOM 13584 C CA . LYS A 1 28 ? 36.622 27.214 25.633 1.00 0.00 28 LYS A CA 14
ATOM 13585 C C . LYS A 1 28 ? 38.040 27.747 25.403 1.00 0.00 28 LYS A C 14
ATOM 13586 O O . LYS A 1 28 ? 39.002 27.009 25.187 1.00 0.00 28 LYS A O 14
ATOM 13605 N N . ASP A 1 29 ? 38.120 29.079 25.392 1.00 0.00 29 ASP A N 14
ATOM 13606 C CA . ASP A 1 29 ? 39.315 29.868 25.087 1.00 0.00 29 ASP A CA 14
ATOM 13607 C C . ASP A 1 29 ? 39.150 31.307 25.620 1.00 0.00 29 ASP A C 14
ATOM 13608 O O . ASP A 1 29 ? 38.676 32.223 24.936 1.00 0.00 29 ASP A O 14
ATOM 13617 N N . TRP A 1 30 ? 39.451 31.515 26.903 1.00 0.00 30 TRP A N 14
ATOM 13618 C CA . TRP A 1 30 ? 39.209 32.776 27.603 1.00 0.00 30 TRP A CA 14
ATOM 13619 C C . TRP A 1 30 ? 40.047 33.931 27.031 1.00 0.00 30 TRP A C 14
ATOM 13620 O O . TRP A 1 30 ? 39.591 35.076 27.021 1.00 0.00 30 TRP A O 14
ATOM 13641 N N . LYS A 1 31 ? 41.203 33.596 26.435 1.00 0.00 31 LYS A N 14
ATOM 13642 C CA . LYS A 1 31 ? 42.145 34.459 25.692 1.00 0.00 31 LYS A CA 14
ATOM 13643 C C . LYS A 1 31 ? 41.531 35.157 24.468 1.00 0.00 31 LYS A C 14
ATOM 13644 O O . LYS A 1 31 ? 42.191 35.971 23.832 1.00 0.00 31 LYS A O 14
ATOM 13663 N N . LYS A 1 32 ? 40.256 34.904 24.153 1.00 0.00 32 LYS A N 14
ATOM 13664 C CA . LYS A 1 32 ? 39.491 35.642 23.131 1.00 0.00 32 LYS A CA 14
ATOM 13665 C C . LYS A 1 32 ? 38.273 36.358 23.711 1.00 0.00 32 LYS A C 14
ATOM 13666 O O . LYS A 1 32 ? 37.922 37.437 23.254 1.00 0.00 32 LYS A O 14
ATOM 13685 N N . ILE A 1 33 ? 37.691 35.843 24.796 1.00 0.00 33 ILE A N 14
ATOM 13686 C CA . ILE A 1 33 ? 36.520 36.447 25.470 1.00 0.00 33 ILE A CA 14
ATOM 13687 C C . ILE A 1 33 ? 36.785 37.888 25.909 1.00 0.00 33 ILE A C 14
ATOM 13688 O O . ILE A 1 33 ? 35.899 38.743 25.811 1.00 0.00 33 ILE A O 14
ATOM 13704 N N . LYS A 1 34 ? 38.022 38.187 26.311 1.00 0.00 34 LYS A N 14
ATOM 13705 C CA . LYS A 1 34 ? 38.452 39.546 26.671 1.00 0.00 34 LYS A CA 14
ATOM 13706 C C . LYS A 1 34 ? 38.265 40.598 25.567 1.00 0.00 34 LYS A C 14
ATOM 13707 O O . LYS A 1 34 ? 38.123 41.782 25.874 1.00 0.00 34 LYS A O 14
ATOM 13726 N N . GLU A 1 35 ? 38.202 40.172 24.305 1.00 0.00 35 GLU A N 14
ATOM 13727 C CA . GLU A 1 35 ? 37.888 41.029 23.145 1.00 0.00 35 GLU A CA 14
ATOM 13728 C C . GLU A 1 35 ? 36.389 41.350 23.001 1.00 0.00 35 GLU A C 14
ATOM 13729 O O . GLU A 1 35 ? 36.036 42.418 22.496 1.00 0.00 35 GLU A O 14
ATOM 13741 N N . TYR A 1 36 ? 35.505 40.448 23.443 1.00 0.00 36 TYR A N 14
ATOM 13742 C CA . TYR A 1 36 ? 34.065 40.517 23.170 1.00 0.00 36 TYR A CA 14
ATOM 13743 C C . TYR A 1 36 ? 33.341 41.456 24.134 1.00 0.00 36 TYR A C 14
ATOM 13744 O O . TYR A 1 36 ? 32.453 42.224 23.756 1.00 0.00 36 TYR A O 14
ATOM 13762 N N . ILE A 1 37 ? 33.763 41.384 25.396 1.00 0.00 37 ILE A N 14
ATOM 13763 C CA . ILE A 1 37 ? 33.387 42.335 26.446 1.00 0.00 37 ILE A CA 14
ATOM 13764 C C . ILE A 1 37 ? 34.196 43.648 26.342 1.00 0.00 37 ILE A C 14
ATOM 13765 O O . ILE A 1 37 ? 33.667 44.713 26.654 1.00 0.00 37 ILE A O 14
ATOM 13781 N N . GLY A 1 38 ? 35.469 43.593 25.924 1.00 0.00 38 GLY A N 14
ATOM 13782 C CA . GLY A 1 38 ? 36.392 44.741 25.929 1.00 0.00 38 GLY A CA 14
ATOM 13783 C C . GLY A 1 38 ? 37.224 44.896 27.216 1.00 0.00 38 GLY A C 14
ATOM 13784 O O . GLY A 1 38 ? 37.780 45.964 27.469 1.00 0.00 38 GLY A O 14
ATOM 13788 N N . THR A 1 39 ? 37.336 43.848 28.039 1.00 0.00 39 THR A N 14
ATOM 13789 C CA . THR A 1 39 ? 38.157 43.847 29.271 1.00 0.00 39 THR A CA 14
ATOM 13790 C C . THR A 1 39 ? 39.656 43.880 28.985 1.00 0.00 39 THR A C 14
ATOM 13791 O O . THR A 1 39 ? 40.422 44.332 29.832 1.00 0.00 39 THR A O 14
ATOM 13802 N N . LYS A 1 40 ? 40.074 43.352 27.824 1.00 0.00 40 LYS A N 14
ATOM 13803 C CA . LYS A 1 40 ? 41.465 43.118 27.371 1.00 0.00 40 LYS A CA 14
ATOM 13804 C C . LYS A 1 40 ? 42.261 42.077 28.177 1.00 0.00 40 LYS A C 14
ATOM 13805 O O . LYS A 1 40 ? 42.954 41.253 27.594 1.00 0.00 40 LYS A O 14
ATOM 13824 N N . THR A 1 41 ? 42.081 42.064 29.491 1.00 0.00 41 THR A N 14
ATOM 13825 C CA . THR A 1 41 ? 42.576 41.056 30.455 1.00 0.00 41 THR A CA 14
ATOM 13826 C C . THR A 1 41 ? 41.578 39.912 30.698 1.00 0.00 41 THR A C 14
ATOM 13827 O O . THR A 1 41 ? 40.360 40.094 30.588 1.00 0.00 41 THR A O 14
ATOM 13838 N N . VAL A 1 42 ? 42.101 38.733 31.057 1.00 0.00 42 VAL A N 14
ATOM 13839 C CA . VAL A 1 42 ? 41.363 37.463 31.260 1.00 0.00 42 VAL A CA 14
ATOM 13840 C C . VAL A 1 42 ? 41.221 37.065 32.736 1.00 0.00 42 VAL A C 14
ATOM 13841 O O . VAL A 1 42 ? 40.340 36.265 33.047 1.00 0.00 42 VAL A O 14
ATOM 13854 N N . VAL A 1 43 ? 41.998 37.648 33.662 1.00 0.00 43 VAL A N 14
ATOM 13855 C CA . VAL A 1 43 ? 42.038 37.257 35.099 1.00 0.00 43 VAL A CA 14
ATOM 13856 C C . VAL A 1 43 ? 40.640 37.101 35.727 1.00 0.00 43 VAL A C 14
ATOM 13857 O O . VAL A 1 43 ? 40.343 36.106 36.384 1.00 0.00 43 VAL A O 14
ATOM 13870 N N . GLN A 1 44 ? 39.768 38.073 35.481 1.00 0.00 44 GLN A N 14
ATOM 13871 C CA . GLN A 1 44 ? 38.354 38.109 35.891 1.00 0.00 44 GLN A CA 14
ATOM 13872 C C . GLN A 1 44 ? 37.451 37.138 35.115 1.00 0.00 44 GLN A C 14
ATOM 13873 O O . GLN A 1 44 ? 36.490 36.610 35.668 1.00 0.00 44 GLN A O 14
ATOM 13887 N N . ILE A 1 45 ? 37.705 36.916 33.825 1.00 0.00 45 ILE A N 14
ATOM 13888 C CA . ILE A 1 45 ? 36.937 35.972 32.995 1.00 0.00 45 ILE A CA 14
ATOM 13889 C C . ILE A 1 45 ? 37.186 34.522 33.411 1.00 0.00 45 ILE A C 14
ATOM 13890 O O . ILE A 1 45 ? 36.246 33.735 33.411 1.00 0.00 45 ILE A O 14
ATOM 13906 N N . ARG A 1 46 ? 38.414 34.168 33.794 1.00 0.00 46 ARG A N 14
ATOM 13907 C CA . ARG A 1 46 ? 38.809 32.777 34.108 1.00 0.00 46 ARG A CA 14
ATOM 13908 C C . ARG A 1 46 ? 37.942 32.160 35.209 1.00 0.00 46 ARG A C 14
ATOM 13909 O O . ARG A 1 46 ? 37.439 31.043 35.074 1.00 0.00 46 ARG A O 14
ATOM 13930 N N . SER A 1 47 ? 37.773 32.926 36.279 1.00 0.00 47 SER A N 14
ATOM 13931 C CA . SER A 1 47 ? 36.971 32.576 37.462 1.00 0.00 47 SER A CA 14
ATOM 13932 C C . SER A 1 47 ? 35.461 32.668 37.225 1.00 0.00 47 SER A C 14
ATOM 13933 O O . SER A 1 47 ? 34.719 31.826 37.735 1.00 0.00 47 SER A O 14
ATOM 13941 N N . HIS A 1 48 ? 34.990 33.641 36.435 1.00 0.00 48 HIS A N 14
ATOM 13942 C CA . HIS A 1 48 ? 33.563 33.758 36.103 1.00 0.00 48 HIS A CA 14
ATOM 13943 C C . HIS A 1 48 ? 33.106 32.715 35.085 1.00 0.00 48 HIS A C 14
ATOM 13944 O O . HIS A 1 48 ? 31.975 32.248 35.173 1.00 0.00 48 HIS A O 14
ATOM 13958 N N . ALA A 1 49 ? 33.977 32.303 34.159 1.00 0.00 49 ALA A N 14
ATOM 13959 C CA . ALA A 1 49 ? 33.693 31.248 33.198 1.00 0.00 49 ALA A CA 14
ATOM 13960 C C . ALA A 1 49 ? 33.219 29.978 33.916 1.00 0.00 49 ALA A C 14
ATOM 13961 O O . ALA A 1 49 ? 32.109 29.516 33.694 1.00 0.00 49 ALA A O 14
ATOM 13968 N N . GLN A 1 50 ? 33.970 29.503 34.903 1.00 0.00 50 GLN A N 14
ATOM 13969 C CA . GLN A 1 50 ? 33.596 28.392 35.774 1.00 0.00 50 GLN A CA 14
ATOM 13970 C C . GLN A 1 50 ? 32.137 28.426 36.300 1.00 0.00 50 GLN A C 14
ATOM 13971 O O . GLN A 1 50 ? 31.516 27.375 36.455 1.00 0.00 50 GLN A O 14
ATOM 13985 N N . LYS A 1 51 ? 31.533 29.608 36.495 1.00 0.00 51 LYS A N 14
ATOM 13986 C CA . LYS A 1 51 ? 30.109 29.742 36.862 1.00 0.00 51 LYS A CA 14
ATOM 13987 C C . LYS A 1 51 ? 29.124 29.273 35.780 1.00 0.00 51 LYS A C 14
ATOM 13988 O O . LYS A 1 51 ? 28.057 28.780 36.147 1.00 0.00 51 LYS A O 14
ATOM 14007 N N . TYR A 1 52 ? 29.433 29.353 34.477 1.00 0.00 52 TYR A N 14
ATOM 14008 C CA . TYR A 1 52 ? 28.603 28.694 33.449 1.00 0.00 52 TYR A CA 14
ATOM 14009 C C . TYR A 1 52 ? 28.648 27.156 33.622 1.00 0.00 52 TYR A C 14
ATOM 14010 O O . TYR A 1 52 ? 27.626 26.464 33.558 1.00 0.00 52 TYR A O 14
ATOM 14028 N N . PHE A 1 53 ? 29.855 26.637 33.873 1.00 0.00 53 PHE A N 14
ATOM 14029 C CA . PHE A 1 53 ? 30.209 25.216 33.908 1.00 0.00 53 PHE A CA 14
ATOM 14030 C C . PHE A 1 53 ? 29.592 24.473 35.107 1.00 0.00 53 PHE A C 14
ATOM 14031 O O . PHE A 1 53 ? 29.077 23.360 34.949 1.00 0.00 53 PHE A O 14
ATOM 14048 N N . LEU A 1 54 ? 29.557 25.114 36.282 1.00 0.00 54 LEU A N 14
ATOM 14049 C CA . LEU A 1 54 ? 28.940 24.581 37.508 1.00 0.00 54 LEU A CA 14
ATOM 14050 C C . LEU A 1 54 ? 27.416 24.417 37.385 1.00 0.00 54 LEU A C 14
ATOM 14051 O O . LEU A 1 54 ? 26.830 23.530 38.016 1.00 0.00 54 LEU A O 14
ATOM 14067 N N . LYS A 1 55 ? 26.769 25.247 36.555 1.00 0.00 55 LYS A N 14
ATOM 14068 C CA . LYS A 1 55 ? 25.329 25.141 36.255 1.00 0.00 55 LYS A CA 14
ATOM 14069 C C . LYS A 1 55 ? 24.991 24.024 35.263 1.00 0.00 55 LYS A C 14
ATOM 14070 O O . LYS A 1 55 ? 23.897 23.471 35.348 1.00 0.00 55 LYS A O 14
ATOM 14089 N N . LEU A 1 56 ? 25.908 23.644 34.367 1.00 0.00 56 LEU A N 14
ATOM 14090 C CA . LEU A 1 56 ? 25.731 22.462 33.507 1.00 0.00 56 LEU A CA 14
ATOM 14091 C C . LEU A 1 56 ? 25.814 21.143 34.294 1.00 0.00 56 LEU A C 14
ATOM 14092 O O . LEU A 1 56 ? 25.082 20.200 33.989 1.00 0.00 56 LEU A O 14
ATOM 14108 N N . ASN A 1 57 ? 26.653 21.090 35.335 1.00 0.00 57 ASN A N 14
ATOM 14109 C CA . ASN A 1 57 ? 26.730 19.966 36.274 1.00 0.00 57 ASN A CA 14
ATOM 14110 C C . ASN A 1 57 ? 25.427 19.789 37.097 1.00 0.00 57 ASN A C 14
ATOM 14111 O O . ASN A 1 57 ? 24.611 20.714 37.191 1.00 0.00 57 ASN A O 14
ATOM 14122 N N . LYS A 1 58 ? 25.235 18.625 37.733 1.00 0.00 58 LYS A N 14
ATOM 14123 C CA . LYS A 1 58 ? 24.167 18.393 38.733 1.00 0.00 58 LYS A CA 14
ATOM 14124 C C . LYS A 1 58 ? 24.273 19.346 39.940 1.00 0.00 58 LYS A C 14
ATOM 14125 O O . LYS A 1 58 ? 25.332 19.931 40.182 1.00 0.00 58 LYS A O 14
ATOM 14144 N N . THR A 1 59 ? 23.187 19.523 40.694 1.00 0.00 59 THR A N 14
ATOM 14145 C CA . THR A 1 59 ? 23.139 20.427 41.866 1.00 0.00 59 THR A CA 14
ATOM 14146 C C . THR A 1 59 ? 23.917 19.931 43.089 1.00 0.00 59 THR A C 14
ATOM 14147 O O . THR A 1 59 ? 24.361 20.762 43.879 1.00 0.00 59 THR A O 14
ATOM 14158 N N . ALA A 1 60 ? 24.111 18.614 43.222 1.00 0.00 60 ALA A N 14
ATOM 14159 C CA . ALA A 1 60 ? 24.950 17.929 44.231 1.00 0.00 60 ALA A CA 14
ATOM 14160 C C . ALA A 1 60 ? 24.704 18.362 45.696 1.00 0.00 60 ALA A C 14
ATOM 14161 O O . ALA A 1 60 ? 25.659 18.843 46.373 1.00 0.00 60 ALA A O 14
ATOM 14169 N N . GLY A 1 1 ? 35.525 46.763 59.606 1.00 0.00 1 GLY A N 15
ATOM 14170 C CA . GLY A 1 1 ? 35.325 47.781 58.559 1.00 0.00 1 GLY A CA 15
ATOM 14171 C C . GLY A 1 1 ? 33.920 47.709 57.969 1.00 0.00 1 GLY A C 15
ATOM 14172 O O . GLY A 1 1 ? 33.138 46.840 58.372 1.00 0.00 1 GLY A O 15
ATOM 14178 N N . PRO A 1 2 ? 33.566 48.612 57.035 1.00 0.00 2 PRO A N 15
ATOM 14179 C CA . PRO A 1 2 ? 32.217 48.739 56.475 1.00 0.00 2 PRO A CA 15
ATOM 14180 C C . PRO A 1 2 ? 31.734 47.546 55.636 1.00 0.00 2 PRO A C 15
ATOM 14181 O O . PRO A 1 2 ? 32.521 46.828 55.012 1.00 0.00 2 PRO A O 15
ATOM 14192 N N . LEU A 1 3 ? 30.411 47.376 55.571 1.00 0.00 3 LEU A N 15
ATOM 14193 C CA . LEU A 1 3 ? 29.750 46.299 54.821 1.00 0.00 3 LEU A CA 15
ATOM 14194 C C . LEU A 1 3 ? 30.082 46.363 53.319 1.00 0.00 3 LEU A C 15
ATOM 14195 O O . LEU A 1 3 ? 30.057 47.441 52.715 1.00 0.00 3 LEU A O 15
ATOM 14211 N N . GLY A 1 4 ? 30.373 45.216 52.705 1.00 0.00 4 GLY A N 15
ATOM 14212 C CA . GLY A 1 4 ? 30.818 45.118 51.309 1.00 0.00 4 GLY A CA 15
ATOM 14213 C C . GLY A 1 4 ? 32.259 45.609 51.090 1.00 0.00 4 GLY A C 15
ATOM 14214 O O . GLY A 1 4 ? 33.098 45.535 51.991 1.00 0.00 4 GLY A O 15
ATOM 14218 N N . SER A 1 5 ? 32.548 46.131 49.892 1.00 0.00 5 SER A N 15
ATOM 14219 C CA . SER A 1 5 ? 33.849 46.717 49.537 1.00 0.00 5 SER A CA 15
ATOM 14220 C C . SER A 1 5 ? 33.722 47.851 48.512 1.00 0.00 5 SER A C 15
ATOM 14221 O O . SER A 1 5 ? 32.952 47.747 47.550 1.00 0.00 5 SER A O 15
ATOM 14229 N N . LYS A 1 6 ? 34.521 48.914 48.681 1.00 0.00 6 LYS A N 15
ATOM 14230 C CA . LYS A 1 6 ? 34.712 49.990 47.693 1.00 0.00 6 LYS A CA 15
ATOM 14231 C C . LYS A 1 6 ? 35.667 49.614 46.550 1.00 0.00 6 LYS A C 15
ATOM 14232 O O . LYS A 1 6 ? 35.777 50.382 45.596 1.00 0.00 6 LYS A O 15
ATOM 14251 N N . LYS A 1 7 ? 36.375 48.481 46.628 1.00 0.00 7 LYS A N 15
ATOM 14252 C CA . LYS A 1 7 ? 37.308 47.989 45.598 1.00 0.00 7 LYS A CA 15
ATOM 14253 C C . LYS A 1 7 ? 36.902 46.570 45.197 1.00 0.00 7 LYS A C 15
ATOM 14254 O O . LYS A 1 7 ? 37.391 45.586 45.754 1.00 0.00 7 LYS A O 15
ATOM 14273 N N . ARG A 1 8 ? 35.946 46.489 44.266 1.00 0.00 8 ARG A N 15
ATOM 14274 C CA . ARG A 1 8 ? 35.271 45.249 43.852 1.00 0.00 8 ARG A CA 15
ATOM 14275 C C . ARG A 1 8 ? 35.497 44.932 42.374 1.00 0.00 8 ARG A C 15
ATOM 14276 O O . ARG A 1 8 ? 35.640 45.826 41.542 1.00 0.00 8 ARG A O 15
ATOM 14297 N N . GLU A 1 9 ? 35.466 43.647 42.043 1.00 0.00 9 GLU A N 15
ATOM 14298 C CA . GLU A 1 9 ? 35.681 43.116 40.694 1.00 0.00 9 GLU A CA 15
ATOM 14299 C C . GLU A 1 9 ? 34.684 43.686 39.661 1.00 0.00 9 GLU A C 15
ATOM 14300 O O . GLU A 1 9 ? 33.529 43.970 39.978 1.00 0.00 9 GLU A O 15
ATOM 14312 N N . VAL A 1 10 ? 35.126 43.847 38.409 1.00 0.00 10 VAL A N 15
ATOM 14313 C CA . VAL A 1 10 ? 34.424 44.579 37.329 1.00 0.00 10 VAL A CA 15
ATOM 14314 C C . VAL A 1 10 ? 33.081 43.968 36.879 1.00 0.00 10 VAL A C 15
ATOM 14315 O O . VAL A 1 10 ? 32.291 44.629 36.198 1.00 0.00 10 VAL A O 15
ATOM 14328 N N . TRP A 1 11 ? 32.802 42.712 37.250 1.00 0.00 11 TRP A N 15
ATOM 14329 C CA . TRP A 1 11 ? 31.652 41.936 36.776 1.00 0.00 11 TRP A CA 15
ATOM 14330 C C . TRP A 1 11 ? 30.290 42.434 37.283 1.00 0.00 11 TRP A C 15
ATOM 14331 O O . TRP A 1 11 ? 30.117 42.792 38.451 1.00 0.00 11 TRP A O 15
ATOM 14352 N N . THR A 1 12 ? 29.288 42.360 36.404 1.00 0.00 12 THR A N 15
ATOM 14353 C CA . THR A 1 12 ? 27.884 42.726 36.657 1.00 0.00 12 THR A CA 15
ATOM 14354 C C . THR A 1 12 ? 26.963 41.604 36.155 1.00 0.00 12 THR A C 15
ATOM 14355 O O . THR A 1 12 ? 27.390 40.768 35.348 1.00 0.00 12 THR A O 15
ATOM 14366 N N . ASP A 1 13 ? 25.708 41.539 36.602 1.00 0.00 13 ASP A N 15
ATOM 14367 C CA . ASP A 1 13 ? 24.736 40.546 36.109 1.00 0.00 13 ASP A CA 15
ATOM 14368 C C . ASP A 1 13 ? 24.459 40.756 34.608 1.00 0.00 13 ASP A C 15
ATOM 14369 O O . ASP A 1 13 ? 24.314 39.799 33.845 1.00 0.00 13 ASP A O 15
ATOM 14378 N N . ALA A 1 14 ? 24.411 42.021 34.175 1.00 0.00 14 ALA A N 15
ATOM 14379 C CA . ALA A 1 14 ? 24.256 42.416 32.776 1.00 0.00 14 ALA A CA 15
ATOM 14380 C C . ALA A 1 14 ? 25.479 42.073 31.898 1.00 0.00 14 ALA A C 15
ATOM 14381 O O . ALA A 1 14 ? 25.328 41.809 30.706 1.00 0.00 14 ALA A O 15
ATOM 14388 N N . GLU A 1 15 ? 26.690 42.044 32.461 1.00 0.00 15 GLU A N 15
ATOM 14389 C CA . GLU A 1 15 ? 27.934 41.772 31.727 1.00 0.00 15 GLU A CA 15
ATOM 14390 C C . GLU A 1 15 ? 28.155 40.263 31.553 1.00 0.00 15 GLU A C 15
ATOM 14391 O O . GLU A 1 15 ? 28.725 39.815 30.555 1.00 0.00 15 GLU A O 15
ATOM 14403 N N . HIS A 1 16 ? 27.630 39.449 32.483 1.00 0.00 16 HIS A N 15
ATOM 14404 C CA . HIS A 1 16 ? 27.688 37.982 32.404 1.00 0.00 16 HIS A CA 15
ATOM 14405 C C . HIS A 1 16 ? 27.095 37.466 31.085 1.00 0.00 16 HIS A C 15
ATOM 14406 O O . HIS A 1 16 ? 27.693 36.616 30.419 1.00 0.00 16 HIS A O 15
ATOM 14420 N N . ALA A 1 17 ? 25.988 38.080 30.662 1.00 0.00 17 ALA A N 15
ATOM 14421 C CA . ALA A 1 17 ? 25.285 37.832 29.408 1.00 0.00 17 ALA A CA 15
ATOM 14422 C C . ALA A 1 17 ? 26.126 38.054 28.132 1.00 0.00 17 ALA A C 15
ATOM 14423 O O . ALA A 1 17 ? 25.673 37.703 27.044 1.00 0.00 17 ALA A O 15
ATOM 14430 N N . LYS A 1 18 ? 27.341 38.619 28.235 1.00 0.00 18 LYS A N 15
ATOM 14431 C CA . LYS A 1 18 ? 28.318 38.719 27.144 1.00 0.00 18 LYS A CA 15
ATOM 14432 C C . LYS A 1 18 ? 29.331 37.572 27.170 1.00 0.00 18 LYS A C 15
ATOM 14433 O O . LYS A 1 18 ? 29.633 36.976 26.142 1.00 0.00 18 LYS A O 15
ATOM 14452 N N . PHE A 1 19 ? 29.863 37.232 28.347 1.00 0.00 19 PHE A N 15
ATOM 14453 C CA . PHE A 1 19 ? 30.862 36.156 28.512 1.00 0.00 19 PHE A CA 15
ATOM 14454 C C . PHE A 1 19 ? 30.326 34.823 28.002 1.00 0.00 19 PHE A C 15
ATOM 14455 O O . PHE A 1 19 ? 31.034 34.078 27.324 1.00 0.00 19 PHE A O 15
ATOM 14472 N N . VAL A 1 20 ? 29.051 34.573 28.287 1.00 0.00 20 VAL A N 15
ATOM 14473 C CA . VAL A 1 20 ? 28.348 33.325 27.942 1.00 0.00 20 VAL A CA 15
ATOM 14474 C C . VAL A 1 20 ? 28.154 33.125 26.428 1.00 0.00 20 VAL A C 15
ATOM 14475 O O . VAL A 1 20 ? 27.933 32.004 25.967 1.00 0.00 20 VAL A O 15
ATOM 14488 N N . GLU A 1 21 ? 28.315 34.195 25.644 1.00 0.00 21 GLU A N 15
ATOM 14489 C CA . GLU A 1 21 ? 28.262 34.172 24.178 1.00 0.00 21 GLU A CA 15
ATOM 14490 C C . GLU A 1 21 ? 29.590 33.747 23.572 1.00 0.00 21 GLU A C 15
ATOM 14491 O O . GLU A 1 21 ? 29.611 32.844 22.742 1.00 0.00 21 GLU A O 15
ATOM 14503 N N . GLY A 1 22 ? 30.712 34.312 24.037 1.00 0.00 22 GLY A N 15
ATOM 14504 C CA . GLY A 1 22 ? 32.043 33.931 23.565 1.00 0.00 22 GLY A CA 15
ATOM 14505 C C . GLY A 1 22 ? 32.343 32.437 23.735 1.00 0.00 22 GLY A C 15
ATOM 14506 O O . GLY A 1 22 ? 33.187 31.911 23.013 1.00 0.00 22 GLY A O 15
ATOM 14510 N N . LEU A 1 23 ? 31.618 31.727 24.606 1.00 0.00 23 LEU A N 15
ATOM 14511 C CA . LEU A 1 23 ? 31.730 30.264 24.732 1.00 0.00 23 LEU A CA 15
ATOM 14512 C C . LEU A 1 23 ? 31.323 29.543 23.428 1.00 0.00 23 LEU A C 15
ATOM 14513 O O . LEU A 1 23 ? 31.926 28.543 23.033 1.00 0.00 23 LEU A O 15
ATOM 14529 N N . ALA A 1 24 ? 30.326 30.085 22.722 1.00 0.00 24 ALA A N 15
ATOM 14530 C CA . ALA A 1 24 ? 29.856 29.612 21.422 1.00 0.00 24 ALA A CA 15
ATOM 14531 C C . ALA A 1 24 ? 30.760 30.045 20.245 1.00 0.00 24 ALA A C 15
ATOM 14532 O O . ALA A 1 24 ? 30.818 29.346 19.226 1.00 0.00 24 ALA A O 15
ATOM 14539 N N . LEU A 1 25 ? 31.456 31.184 20.364 1.00 0.00 25 LEU A N 15
ATOM 14540 C CA . LEU A 1 25 ? 32.287 31.790 19.300 1.00 0.00 25 LEU A CA 15
ATOM 14541 C C . LEU A 1 25 ? 33.719 31.247 19.300 1.00 0.00 25 LEU A C 15
ATOM 14542 O O . LEU A 1 25 ? 34.251 30.830 18.274 1.00 0.00 25 LEU A O 15
ATOM 14558 N N . PHE A 1 26 ? 34.351 31.280 20.469 1.00 0.00 26 PHE A N 15
ATOM 14559 C CA . PHE A 1 26 ? 35.764 30.937 20.651 1.00 0.00 26 PHE A CA 15
ATOM 14560 C C . PHE A 1 26 ? 36.010 29.519 21.178 1.00 0.00 26 PHE A C 15
ATOM 14561 O O . PHE A 1 26 ? 37.145 29.049 21.114 1.00 0.00 26 PHE A O 15
ATOM 14578 N N . HIS A 1 27 ? 34.972 28.873 21.724 1.00 0.00 27 HIS A N 15
ATOM 14579 C CA . HIS A 1 27 ? 34.987 27.477 22.215 1.00 0.00 27 HIS A CA 15
ATOM 14580 C C . HIS A 1 27 ? 36.107 27.189 23.234 1.00 0.00 27 HIS A C 15
ATOM 14581 O O . HIS A 1 27 ? 37.157 26.633 22.897 1.00 0.00 27 HIS A O 15
ATOM 14595 N N . LYS A 1 28 ? 35.876 27.601 24.487 1.00 0.00 28 LYS A N 15
ATOM 14596 C CA . LYS A 1 28 ? 36.765 27.439 25.652 1.00 0.00 28 LYS A CA 15
ATOM 14597 C C . LYS A 1 28 ? 38.125 28.094 25.391 1.00 0.00 28 LYS A C 15
ATOM 14598 O O . LYS A 1 28 ? 39.132 27.438 25.121 1.00 0.00 28 LYS A O 15
ATOM 14617 N N . ASP A 1 29 ? 38.123 29.423 25.416 1.00 0.00 29 ASP A N 15
ATOM 14618 C CA . ASP A 1 29 ? 39.272 30.252 25.066 1.00 0.00 29 ASP A CA 15
ATOM 14619 C C . ASP A 1 29 ? 39.109 31.662 25.660 1.00 0.00 29 ASP A C 15
ATOM 14620 O O . ASP A 1 29 ? 38.596 32.601 25.039 1.00 0.00 29 ASP A O 15
ATOM 14629 N N . TRP A 1 30 ? 39.487 31.820 26.925 1.00 0.00 30 TRP A N 15
ATOM 14630 C CA . TRP A 1 30 ? 39.278 33.052 27.669 1.00 0.00 30 TRP A CA 15
ATOM 14631 C C . TRP A 1 30 ? 40.125 34.200 27.092 1.00 0.00 30 TRP A C 15
ATOM 14632 O O . TRP A 1 30 ? 39.683 35.353 27.076 1.00 0.00 30 TRP A O 15
ATOM 14653 N N . LYS A 1 31 ? 41.292 33.862 26.510 1.00 0.00 31 LYS A N 15
ATOM 14654 C CA . LYS A 1 31 ? 42.191 34.757 25.747 1.00 0.00 31 LYS A CA 15
ATOM 14655 C C . LYS A 1 31 ? 41.582 35.271 24.426 1.00 0.00 31 LYS A C 15
ATOM 14656 O O . LYS A 1 31 ? 42.224 36.033 23.701 1.00 0.00 31 LYS A O 15
ATOM 14675 N N . LYS A 1 32 ? 40.297 34.978 24.172 1.00 0.00 32 LYS A N 15
ATOM 14676 C CA . LYS A 1 32 ? 39.468 35.598 23.123 1.00 0.00 32 LYS A CA 15
ATOM 14677 C C . LYS A 1 32 ? 38.277 36.328 23.724 1.00 0.00 32 LYS A C 15
ATOM 14678 O O . LYS A 1 32 ? 37.985 37.436 23.306 1.00 0.00 32 LYS A O 15
ATOM 14697 N N . ILE A 1 33 ? 37.644 35.792 24.770 1.00 0.00 33 ILE A N 15
ATOM 14698 C CA . ILE A 1 33 ? 36.472 36.413 25.431 1.00 0.00 33 ILE A CA 15
ATOM 14699 C C . ILE A 1 33 ? 36.727 37.867 25.842 1.00 0.00 33 ILE A C 15
ATOM 14700 O O . ILE A 1 33 ? 35.834 38.705 25.705 1.00 0.00 33 ILE A O 15
ATOM 14716 N N . LYS A 1 34 ? 37.949 38.200 26.277 1.00 0.00 34 LYS A N 15
ATOM 14717 C CA . LYS A 1 34 ? 38.331 39.580 26.623 1.00 0.00 34 LYS A CA 15
ATOM 14718 C C . LYS A 1 34 ? 38.038 40.601 25.522 1.00 0.00 34 LYS A C 15
ATOM 14719 O O . LYS A 1 34 ? 37.688 41.742 25.816 1.00 0.00 34 LYS A O 15
ATOM 14738 N N . GLU A 1 35 ? 38.154 40.181 24.264 1.00 0.00 35 GLU A N 15
ATOM 14739 C CA . GLU A 1 35 ? 37.924 41.016 23.074 1.00 0.00 35 GLU A CA 15
ATOM 14740 C C . GLU A 1 35 ? 36.423 41.245 22.817 1.00 0.00 35 GLU A C 15
ATOM 14741 O O . GLU A 1 35 ? 36.051 42.295 22.299 1.00 0.00 35 GLU A O 15
ATOM 14753 N N . TYR A 1 36 ? 35.539 40.320 23.233 1.00 0.00 36 TYR A N 15
ATOM 14754 C CA . TYR A 1 36 ? 34.090 40.437 23.010 1.00 0.00 36 TYR A CA 15
ATOM 14755 C C . TYR A 1 36 ? 33.473 41.452 23.970 1.00 0.00 36 TYR A C 15
ATOM 14756 O O . TYR A 1 36 ? 32.711 42.336 23.568 1.00 0.00 36 TYR A O 15
ATOM 14774 N N . ILE A 1 37 ? 33.847 41.325 25.246 1.00 0.00 37 ILE A N 15
ATOM 14775 C CA . ILE A 1 37 ? 33.408 42.205 26.335 1.00 0.00 37 ILE A CA 15
ATOM 14776 C C . ILE A 1 37 ? 34.032 43.606 26.259 1.00 0.00 37 ILE A C 15
ATOM 14777 O O . ILE A 1 37 ? 33.273 44.565 26.325 1.00 0.00 37 ILE A O 15
ATOM 14793 N N . GLY A 1 38 ? 35.364 43.782 26.138 1.00 0.00 38 GLY A N 15
ATOM 14794 C CA . GLY A 1 38 ? 35.923 45.142 26.320 1.00 0.00 38 GLY A CA 15
ATOM 14795 C C . GLY A 1 38 ? 37.423 45.400 26.109 1.00 0.00 38 GLY A C 15
ATOM 14796 O O . GLY A 1 38 ? 37.945 46.363 26.672 1.00 0.00 38 GLY A O 15
ATOM 14800 N N . THR A 1 39 ? 38.154 44.557 25.370 1.00 0.00 39 THR A N 15
ATOM 14801 C CA . THR A 1 39 ? 39.635 44.629 25.207 1.00 0.00 39 THR A CA 15
ATOM 14802 C C . THR A 1 39 ? 40.410 44.592 26.542 1.00 0.00 39 THR A C 15
ATOM 14803 O O . THR A 1 39 ? 41.468 45.210 26.697 1.00 0.00 39 THR A O 15
ATOM 14814 N N . LYS A 1 40 ? 39.838 43.892 27.530 1.00 0.00 40 LYS A N 15
ATOM 14815 C CA . LYS A 1 40 ? 40.306 43.744 28.922 1.00 0.00 40 LYS A CA 15
ATOM 14816 C C . LYS A 1 40 ? 41.390 42.668 29.120 1.00 0.00 40 LYS A C 15
ATOM 14817 O O . LYS A 1 40 ? 41.830 42.015 28.174 1.00 0.00 40 LYS A O 15
ATOM 14836 N N . THR A 1 41 ? 41.802 42.493 30.373 1.00 0.00 41 THR A N 15
ATOM 14837 C CA . THR A 1 41 ? 42.586 41.351 30.881 1.00 0.00 41 THR A CA 15
ATOM 14838 C C . THR A 1 41 ? 41.708 40.084 30.955 1.00 0.00 41 THR A C 15
ATOM 14839 O O . THR A 1 41 ? 40.483 40.156 30.793 1.00 0.00 41 THR A O 15
ATOM 14850 N N . VAL A 1 42 ? 42.302 38.908 31.193 1.00 0.00 42 VAL A N 15
ATOM 14851 C CA . VAL A 1 42 ? 41.589 37.608 31.207 1.00 0.00 42 VAL A CA 15
ATOM 14852 C C . VAL A 1 42 ? 41.329 37.057 32.614 1.00 0.00 42 VAL A C 15
ATOM 14853 O O . VAL A 1 42 ? 40.376 36.297 32.788 1.00 0.00 42 VAL A O 15
ATOM 14866 N N . VAL A 1 43 ? 42.084 37.474 33.633 1.00 0.00 43 VAL A N 15
ATOM 14867 C CA . VAL A 1 43 ? 42.038 36.906 35.006 1.00 0.00 43 VAL A CA 15
ATOM 14868 C C . VAL A 1 43 ? 40.612 36.808 35.584 1.00 0.00 43 VAL A C 15
ATOM 14869 O O . VAL A 1 43 ? 40.204 35.753 36.069 1.00 0.00 43 VAL A O 15
ATOM 14882 N N . GLN A 1 44 ? 39.817 37.876 35.461 1.00 0.00 44 GLN A N 15
ATOM 14883 C CA . GLN A 1 44 ? 38.396 37.924 35.864 1.00 0.00 44 GLN A CA 15
ATOM 14884 C C . GLN A 1 44 ? 37.511 36.959 35.072 1.00 0.00 44 GLN A C 15
ATOM 14885 O O . GLN A 1 44 ? 36.540 36.427 35.603 1.00 0.00 44 GLN A O 15
ATOM 14899 N N . ILE A 1 45 ? 37.790 36.761 33.784 1.00 0.00 45 ILE A N 15
ATOM 14900 C CA . ILE A 1 45 ? 36.998 35.870 32.924 1.00 0.00 45 ILE A CA 15
ATOM 14901 C C . ILE A 1 45 ? 37.238 34.412 33.300 1.00 0.00 45 ILE A C 15
ATOM 14902 O O . ILE A 1 45 ? 36.298 33.630 33.252 1.00 0.00 45 ILE A O 15
ATOM 14918 N N . ARG A 1 46 ? 38.451 34.041 33.721 1.00 0.00 46 ARG A N 15
ATOM 14919 C CA . ARG A 1 46 ? 38.791 32.628 34.002 1.00 0.00 46 ARG A CA 15
ATOM 14920 C C . ARG A 1 46 ? 37.949 32.019 35.126 1.00 0.00 46 ARG A C 15
ATOM 14921 O O . ARG A 1 46 ? 37.450 30.901 35.007 1.00 0.00 46 ARG A O 15
ATOM 14942 N N . SER A 1 47 ? 37.768 32.774 36.204 1.00 0.00 47 SER A N 15
ATOM 14943 C CA . SER A 1 47 ? 36.915 32.392 37.336 1.00 0.00 47 SER A CA 15
ATOM 14944 C C . SER A 1 47 ? 35.430 32.587 37.043 1.00 0.00 47 SER A C 15
ATOM 14945 O O . SER A 1 47 ? 34.616 31.786 37.508 1.00 0.00 47 SER A O 15
ATOM 14953 N N . HIS A 1 48 ? 35.030 33.607 36.273 1.00 0.00 48 HIS A N 15
ATOM 14954 C CA . HIS A 1 48 ? 33.612 33.789 35.921 1.00 0.00 48 HIS A CA 15
ATOM 14955 C C . HIS A 1 48 ? 33.102 32.772 34.910 1.00 0.00 48 HIS A C 15
ATOM 14956 O O . HIS A 1 48 ? 31.955 32.350 35.007 1.00 0.00 48 HIS A O 15
ATOM 14970 N N . ALA A 1 49 ? 33.961 32.315 33.997 1.00 0.00 49 ALA A N 15
ATOM 14971 C CA . ALA A 1 49 ? 33.654 31.240 33.060 1.00 0.00 49 ALA A CA 15
ATOM 14972 C C . ALA A 1 49 ? 33.075 30.029 33.798 1.00 0.00 49 ALA A C 15
ATOM 14973 O O . ALA A 1 49 ? 31.953 29.620 33.531 1.00 0.00 49 ALA A O 15
ATOM 14980 N N . GLN A 1 50 ? 33.751 29.561 34.841 1.00 0.00 50 GLN A N 15
ATOM 14981 C CA . GLN A 1 50 ? 33.284 28.502 35.735 1.00 0.00 50 GLN A CA 15
ATOM 14982 C C . GLN A 1 50 ? 31.827 28.656 36.252 1.00 0.00 50 GLN A C 15
ATOM 14983 O O . GLN A 1 50 ? 31.154 27.648 36.461 1.00 0.00 50 GLN A O 15
ATOM 14997 N N . LYS A 1 51 ? 31.268 29.874 36.357 1.00 0.00 51 LYS A N 15
ATOM 14998 C CA . LYS A 1 51 ? 29.830 30.064 36.654 1.00 0.00 51 LYS A CA 15
ATOM 14999 C C . LYS A 1 51 ? 28.904 29.425 35.604 1.00 0.00 51 LYS A C 15
ATOM 15000 O O . LYS A 1 51 ? 27.872 28.874 35.989 1.00 0.00 51 LYS A O 15
ATOM 15019 N N . TYR A 1 52 ? 29.269 29.416 34.310 1.00 0.00 52 TYR A N 15
ATOM 15020 C CA . TYR A 1 52 ? 28.496 28.706 33.280 1.00 0.00 52 TYR A CA 15
ATOM 15021 C C . TYR A 1 52 ? 28.393 27.206 33.620 1.00 0.00 52 TYR A C 15
ATOM 15022 O O . TYR A 1 52 ? 27.343 26.592 33.423 1.00 0.00 52 TYR A O 15
ATOM 15040 N N . PHE A 1 53 ? 29.474 26.625 34.155 1.00 0.00 53 PHE A N 15
ATOM 15041 C CA . PHE A 1 53 ? 29.577 25.207 34.485 1.00 0.00 53 PHE A CA 15
ATOM 15042 C C . PHE A 1 53 ? 28.794 24.838 35.758 1.00 0.00 53 PHE A C 15
ATOM 15043 O O . PHE A 1 53 ? 28.233 23.745 35.833 1.00 0.00 53 PHE A O 15
ATOM 15060 N N . LEU A 1 54 ? 28.715 25.746 36.740 1.00 0.00 54 LEU A N 15
ATOM 15061 C CA . LEU A 1 54 ? 27.901 25.558 37.949 1.00 0.00 54 LEU A CA 15
ATOM 15062 C C . LEU A 1 54 ? 26.400 25.481 37.625 1.00 0.00 54 LEU A C 15
ATOM 15063 O O . LEU A 1 54 ? 25.722 24.574 38.118 1.00 0.00 54 LEU A O 15
ATOM 15079 N N . LYS A 1 55 ? 25.886 26.399 36.790 1.00 0.00 55 LYS A N 15
ATOM 15080 C CA . LYS A 1 55 ? 24.466 26.433 36.382 1.00 0.00 55 LYS A CA 15
ATOM 15081 C C . LYS A 1 55 ? 24.078 25.390 35.324 1.00 0.00 55 LYS A C 15
ATOM 15082 O O . LYS A 1 55 ? 22.916 24.988 35.268 1.00 0.00 55 LYS A O 15
ATOM 15101 N N . LEU A 1 56 ? 25.037 24.949 34.505 1.00 0.00 56 LEU A N 15
ATOM 15102 C CA . LEU A 1 56 ? 24.884 23.841 33.554 1.00 0.00 56 LEU A CA 15
ATOM 15103 C C . LEU A 1 56 ? 24.469 22.561 34.298 1.00 0.00 56 LEU A C 15
ATOM 15104 O O . LEU A 1 56 ? 25.096 22.196 35.295 1.00 0.00 56 LEU A O 15
ATOM 15120 N N . ASN A 1 57 ? 23.440 21.864 33.810 1.00 0.00 57 ASN A N 15
ATOM 15121 C CA . ASN A 1 57 ? 22.988 20.596 34.390 1.00 0.00 57 ASN A CA 15
ATOM 15122 C C . ASN A 1 57 ? 24.120 19.551 34.385 1.00 0.00 57 ASN A C 15
ATOM 15123 O O . ASN A 1 57 ? 24.827 19.384 33.381 1.00 0.00 57 ASN A O 15
ATOM 15134 N N . LYS A 1 58 ? 24.307 18.859 35.517 1.00 0.00 58 LYS A N 15
ATOM 15135 C CA . LYS A 1 58 ? 25.432 17.939 35.742 1.00 0.00 58 LYS A CA 15
ATOM 15136 C C . LYS A 1 58 ? 25.340 16.693 34.859 1.00 0.00 58 LYS A C 15
ATOM 15137 O O . LYS A 1 58 ? 24.317 15.998 34.855 1.00 0.00 58 LYS A O 15
ATOM 15156 N N . THR A 1 59 ? 26.428 16.387 34.152 1.00 0.00 59 THR A N 15
ATOM 15157 C CA . THR A 1 59 ? 26.612 15.119 33.434 1.00 0.00 59 THR A CA 15
ATOM 15158 C C . THR A 1 59 ? 28.097 14.781 33.282 1.00 0.00 59 THR A C 15
ATOM 15159 O O . THR A 1 59 ? 28.912 15.639 32.919 1.00 0.00 59 THR A O 15
ATOM 15170 N N . ALA A 1 60 ? 28.455 13.532 33.587 1.00 0.00 60 ALA A N 15
ATOM 15171 C CA . ALA A 1 60 ? 29.806 12.990 33.435 1.00 0.00 60 ALA A CA 15
ATOM 15172 C C . ALA A 1 60 ? 30.152 12.706 31.974 1.00 0.00 60 ALA A C 15
ATOM 15173 O O . ALA A 1 60 ? 31.330 12.914 31.610 1.00 0.00 60 ALA A O 15
ATOM 15181 N N . GLY A 1 1 ? 21.355 54.729 29.024 1.00 0.00 1 GLY A N 16
ATOM 15182 C CA . GLY A 1 1 ? 22.494 53.803 29.067 1.00 0.00 1 GLY A CA 16
ATOM 15183 C C . GLY A 1 1 ? 23.462 54.104 27.933 1.00 0.00 1 GLY A C 16
ATOM 15184 O O . GLY A 1 1 ? 23.002 54.347 26.816 1.00 0.00 1 GLY A O 16
ATOM 15190 N N . PRO A 1 2 ? 24.789 54.088 28.162 1.00 0.00 2 PRO A N 16
ATOM 15191 C CA . PRO A 1 2 ? 25.792 54.472 27.155 1.00 0.00 2 PRO A CA 16
ATOM 15192 C C . PRO A 1 2 ? 26.069 53.421 26.060 1.00 0.00 2 PRO A C 16
ATOM 15193 O O . PRO A 1 2 ? 26.829 53.707 25.129 1.00 0.00 2 PRO A O 16
ATOM 15204 N N . LEU A 1 3 ? 25.468 52.228 26.165 1.00 0.00 3 LEU A N 16
ATOM 15205 C CA . LEU A 1 3 ? 25.740 51.000 25.397 1.00 0.00 3 LEU A CA 16
ATOM 15206 C C . LEU A 1 3 ? 27.139 50.399 25.649 1.00 0.00 3 LEU A C 16
ATOM 15207 O O . LEU A 1 3 ? 28.108 51.107 25.952 1.00 0.00 3 LEU A O 16
ATOM 15223 N N . GLY A 1 4 ? 27.244 49.073 25.522 1.00 0.00 4 GLY A N 16
ATOM 15224 C CA . GLY A 1 4 ? 28.483 48.315 25.736 1.00 0.00 4 GLY A CA 16
ATOM 15225 C C . GLY A 1 4 ? 28.980 48.289 27.191 1.00 0.00 4 GLY A C 16
ATOM 15226 O O . GLY A 1 4 ? 28.308 48.756 28.118 1.00 0.00 4 GLY A O 16
ATOM 15230 N N . SER A 1 5 ? 30.177 47.738 27.398 1.00 0.00 5 SER A N 16
ATOM 15231 C CA . SER A 1 5 ? 30.797 47.629 28.725 1.00 0.00 5 SER A CA 16
ATOM 15232 C C . SER A 1 5 ? 31.313 48.982 29.246 1.00 0.00 5 SER A C 16
ATOM 15233 O O . SER A 1 5 ? 31.893 49.779 28.496 1.00 0.00 5 SER A O 16
ATOM 15241 N N . LYS A 1 6 ? 31.122 49.248 30.543 1.00 0.00 6 LYS A N 16
ATOM 15242 C CA . LYS A 1 6 ? 31.755 50.363 31.266 1.00 0.00 6 LYS A CA 16
ATOM 15243 C C . LYS A 1 6 ? 33.212 50.013 31.605 1.00 0.00 6 LYS A C 16
ATOM 15244 O O . LYS A 1 6 ? 33.582 48.839 31.680 1.00 0.00 6 LYS A O 16
ATOM 15263 N N . LYS A 1 7 ? 34.057 51.019 31.844 1.00 0.00 7 LYS A N 16
ATOM 15264 C CA . LYS A 1 7 ? 35.523 50.911 32.049 1.00 0.00 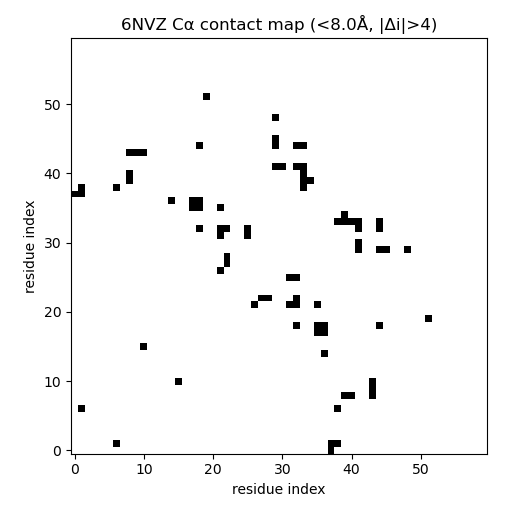7 LYS A CA 16
ATOM 15265 C C . LYS A 1 7 ? 35.945 50.348 33.430 1.00 0.00 7 LYS A C 16
ATOM 15266 O O . LYS A 1 7 ? 36.961 50.763 34.004 1.00 0.00 7 LYS A O 16
ATOM 15285 N N . ARG A 1 8 ? 35.164 49.398 33.960 1.00 0.00 8 ARG A N 16
ATOM 15286 C CA . ARG A 1 8 ? 35.330 48.673 35.233 1.00 0.00 8 ARG A CA 16
ATOM 15287 C C . ARG A 1 8 ? 35.338 47.162 34.964 1.00 0.00 8 ARG A C 16
ATOM 15288 O O . ARG A 1 8 ? 34.592 46.687 34.104 1.00 0.00 8 ARG A O 16
ATOM 15309 N N . GLU A 1 9 ? 36.169 46.401 35.680 1.00 0.00 9 GLU A N 16
ATOM 15310 C CA . GLU A 1 9 ? 36.300 44.940 35.473 1.00 0.00 9 GLU A CA 16
ATOM 15311 C C . GLU A 1 9 ? 35.273 44.090 36.253 1.00 0.00 9 GLU A C 16
ATOM 15312 O O . GLU A 1 9 ? 35.035 42.938 35.884 1.00 0.00 9 GLU A O 16
ATOM 15324 N N . VAL A 1 10 ? 34.662 44.641 37.311 1.00 0.00 10 VAL A N 16
ATOM 15325 C CA . VAL A 1 10 ? 33.715 43.943 38.207 1.00 0.00 10 VAL A CA 16
ATOM 15326 C C . VAL A 1 10 ? 32.511 43.380 37.442 1.00 0.00 10 VAL A C 16
ATOM 15327 O O . VAL A 1 10 ? 31.919 44.066 36.606 1.00 0.00 10 VAL A O 16
ATOM 15340 N N . TRP A 1 11 ? 32.133 42.137 37.746 1.00 0.00 11 TRP A N 16
ATOM 15341 C CA . TRP A 1 11 ? 31.037 41.436 37.083 1.00 0.00 11 TRP A CA 16
ATOM 15342 C C . TRP A 1 11 ? 29.644 41.906 37.523 1.00 0.00 11 TRP A C 16
ATOM 15343 O O . TRP A 1 11 ? 29.393 42.215 38.689 1.00 0.00 11 TRP A O 16
ATOM 15364 N N . THR A 1 12 ? 28.710 41.898 36.571 1.00 0.00 12 THR A N 16
ATOM 15365 C CA . THR A 1 12 ? 27.291 42.267 36.745 1.00 0.00 12 THR A CA 16
ATOM 15366 C C . THR A 1 12 ? 26.420 41.301 35.940 1.00 0.00 12 THR A C 16
ATOM 15367 O O . THR A 1 12 ? 26.948 40.538 35.125 1.00 0.00 12 THR A O 16
ATOM 15378 N N . ASP A 1 13 ? 25.104 41.275 36.150 1.00 0.00 13 ASP A N 16
ATOM 15379 C CA . ASP A 1 13 ? 24.189 40.398 35.395 1.00 0.00 13 ASP A CA 16
ATOM 15380 C C . ASP A 1 13 ? 24.028 40.813 33.926 1.00 0.00 13 ASP A C 16
ATOM 15381 O O . ASP A 1 13 ? 23.823 39.957 33.063 1.00 0.00 13 ASP A O 16
ATOM 15390 N N . ALA A 1 14 ? 24.183 42.107 33.636 1.00 0.00 14 ALA A N 16
ATOM 15391 C CA . ALA A 1 14 ? 24.192 42.643 32.277 1.00 0.00 14 ALA A CA 16
ATOM 15392 C C . ALA A 1 14 ? 25.527 42.404 31.541 1.00 0.00 14 ALA A C 16
ATOM 15393 O O . ALA A 1 14 ? 25.552 42.380 30.308 1.00 0.00 14 ALA A O 16
ATOM 15400 N N . GLU A 1 15 ? 26.633 42.221 32.271 1.00 0.00 15 GLU A N 16
ATOM 15401 C CA . GLU A 1 15 ? 27.957 41.935 31.707 1.00 0.00 15 GLU A CA 16
ATOM 15402 C C . GLU A 1 15 ? 28.135 40.420 31.507 1.00 0.00 15 GLU A C 16
ATOM 15403 O O . GLU A 1 15 ? 28.635 39.980 30.469 1.00 0.00 15 GLU A O 16
ATOM 15415 N N . HIS A 1 16 ? 27.678 39.596 32.466 1.00 0.00 16 HIS A N 16
ATOM 15416 C CA . HIS A 1 16 ? 27.783 38.131 32.374 1.00 0.00 16 HIS A CA 16
ATOM 15417 C C . HIS A 1 16 ? 27.078 37.583 31.132 1.00 0.00 16 HIS A C 16
ATOM 15418 O O . HIS A 1 16 ? 27.621 36.706 30.458 1.00 0.00 16 HIS A O 16
ATOM 15432 N N . ALA A 1 17 ? 25.946 38.192 30.772 1.00 0.00 17 ALA A N 16
ATOM 15433 C CA . ALA A 1 17 ? 25.190 37.914 29.560 1.00 0.00 17 ALA A CA 16
ATOM 15434 C C . ALA A 1 17 ? 26.009 38.042 28.255 1.00 0.00 17 ALA A C 16
ATOM 15435 O O . ALA A 1 17 ? 25.564 37.529 27.229 1.00 0.00 17 ALA A O 16
ATOM 15442 N N . LYS A 1 18 ? 27.201 38.664 28.264 1.00 0.00 18 LYS A N 16
ATOM 15443 C CA . LYS A 1 18 ? 28.128 38.703 27.119 1.00 0.00 18 LYS A CA 16
ATOM 15444 C C . LYS A 1 18 ? 29.239 37.645 27.207 1.00 0.00 18 LYS A C 16
ATOM 15445 O O . LYS A 1 18 ? 29.576 37.029 26.201 1.00 0.00 18 LYS A O 16
ATOM 15464 N N . PHE A 1 19 ? 29.769 37.346 28.395 1.00 0.00 19 PHE A N 16
ATOM 15465 C CA . PHE A 1 19 ? 30.754 36.250 28.579 1.00 0.00 19 PHE A CA 16
ATOM 15466 C C . PHE A 1 19 ? 30.213 34.903 28.103 1.00 0.00 19 PHE A C 16
ATOM 15467 O O . PHE A 1 19 ? 30.924 34.156 27.428 1.00 0.00 19 PHE A O 16
ATOM 15484 N N . VAL A 1 20 ? 28.930 34.650 28.364 1.00 0.00 20 VAL A N 16
ATOM 15485 C CA . VAL A 1 20 ? 28.241 33.409 27.953 1.00 0.00 20 VAL A CA 16
ATOM 15486 C C . VAL A 1 20 ? 28.062 33.256 26.434 1.00 0.00 20 VAL A C 16
ATOM 15487 O O . VAL A 1 20 ? 27.646 32.202 25.954 1.00 0.00 20 VAL A O 16
ATOM 15500 N N . GLU A 1 21 ? 28.379 34.288 25.658 1.00 0.00 21 GLU A N 16
ATOM 15501 C CA . GLU A 1 21 ? 28.319 34.285 24.195 1.00 0.00 21 GLU A CA 16
ATOM 15502 C C . GLU A 1 21 ? 29.606 33.793 23.566 1.00 0.00 21 GLU A C 16
ATOM 15503 O O . GLU A 1 21 ? 29.562 32.880 22.745 1.00 0.00 21 GLU A O 16
ATOM 15515 N N . GLY A 1 22 ? 30.757 34.324 23.990 1.00 0.00 22 GLY A N 16
ATOM 15516 C CA . GLY A 1 22 ? 32.062 33.888 23.483 1.00 0.00 22 GLY A CA 16
ATOM 15517 C C . GLY A 1 22 ? 32.309 32.380 23.655 1.00 0.00 22 GLY A C 16
ATOM 15518 O O . GLY A 1 22 ? 33.060 31.788 22.882 1.00 0.00 22 GLY A O 16
ATOM 15522 N N . LEU A 1 23 ? 31.587 31.726 24.575 1.00 0.00 23 LEU A N 16
ATOM 15523 C CA . LEU A 1 23 ? 31.606 30.259 24.749 1.00 0.00 23 LEU A CA 16
ATOM 15524 C C . LEU A 1 23 ? 31.105 29.504 23.501 1.00 0.00 23 LEU A C 16
ATOM 15525 O O . LEU A 1 23 ? 31.530 28.380 23.236 1.00 0.00 23 LEU A O 16
ATOM 15541 N N . ALA A 1 24 ? 30.210 30.133 22.735 1.00 0.00 24 ALA A N 16
ATOM 15542 C CA . ALA A 1 24 ? 29.646 29.651 21.475 1.00 0.00 24 ALA A CA 16
ATOM 15543 C C . ALA A 1 24 ? 30.353 30.208 20.217 1.00 0.00 24 ALA A C 16
ATOM 15544 O O . ALA A 1 24 ? 30.067 29.744 19.111 1.00 0.00 24 ALA A O 16
ATOM 15551 N N . LEU A 1 25 ? 31.247 31.199 20.367 1.00 0.00 25 LEU A N 16
ATOM 15552 C CA . LEU A 1 25 ? 32.029 31.795 19.271 1.00 0.00 25 LEU A CA 16
ATOM 15553 C C . LEU A 1 25 ? 33.416 31.163 19.194 1.00 0.00 25 LEU A C 16
ATOM 15554 O O . LEU A 1 25 ? 33.734 30.478 18.223 1.00 0.00 25 LEU A O 16
ATOM 15570 N N . PHE A 1 26 ? 34.212 31.394 20.244 1.00 0.00 26 PHE A N 16
ATOM 15571 C CA . PHE A 1 26 ? 35.615 30.975 20.335 1.00 0.00 26 PHE A CA 16
ATOM 15572 C C . PHE A 1 26 ? 35.788 29.518 20.779 1.00 0.00 26 PHE A C 16
ATOM 15573 O O . PHE A 1 26 ? 36.817 28.920 20.474 1.00 0.00 26 PHE A O 16
ATOM 15590 N N . HIS A 1 27 ? 34.812 28.979 21.525 1.00 0.00 27 HIS A N 16
ATOM 15591 C CA . HIS A 1 27 ? 34.842 27.652 22.172 1.00 0.00 27 HIS A CA 16
ATOM 15592 C C . HIS A 1 27 ? 36.047 27.447 23.120 1.00 0.00 27 HIS A C 16
ATOM 15593 O O . HIS A 1 27 ? 37.112 26.988 22.705 1.00 0.00 27 HIS A O 16
ATOM 15607 N N . LYS A 1 28 ? 35.868 27.752 24.415 1.00 0.00 28 LYS A N 16
ATOM 15608 C CA . LYS A 1 28 ? 36.793 27.451 25.531 1.00 0.00 28 LYS A CA 16
ATOM 15609 C C . LYS A 1 28 ? 38.192 28.055 25.322 1.00 0.00 28 LYS A C 16
ATOM 15610 O O . LYS A 1 28 ? 39.198 27.354 25.181 1.00 0.00 28 LYS A O 16
ATOM 15629 N N . ASP A 1 29 ? 38.228 29.385 25.262 1.00 0.00 29 ASP A N 16
ATOM 15630 C CA . ASP A 1 29 ? 39.426 30.181 24.973 1.00 0.00 29 ASP A CA 16
ATOM 15631 C C . ASP A 1 29 ? 39.261 31.600 25.556 1.00 0.00 29 ASP A C 16
ATOM 15632 O O . ASP A 1 29 ? 38.869 32.557 24.878 1.00 0.00 29 ASP A O 16
ATOM 15641 N N . TRP A 1 30 ? 39.500 31.753 26.860 1.00 0.00 30 TRP A N 16
ATOM 15642 C CA . TRP A 1 30 ? 39.214 32.984 27.602 1.00 0.00 30 TRP A CA 16
ATOM 15643 C C . TRP A 1 30 ? 40.070 34.156 27.102 1.00 0.00 30 TRP A C 16
ATOM 15644 O O . TRP A 1 30 ? 39.609 35.299 27.068 1.00 0.00 30 TRP A O 16
ATOM 15665 N N . LYS A 1 31 ? 41.262 33.828 26.577 1.00 0.00 31 LYS A N 16
ATOM 15666 C CA . LYS A 1 31 ? 42.205 34.689 25.845 1.00 0.00 31 LYS A CA 16
ATOM 15667 C C . LYS A 1 31 ? 41.615 35.372 24.603 1.00 0.00 31 LYS A C 16
ATOM 15668 O O . LYS A 1 31 ? 42.296 36.214 24.020 1.00 0.00 31 LYS A O 16
ATOM 15687 N N . LYS A 1 32 ? 40.368 35.070 24.214 1.00 0.00 32 LYS A N 16
ATOM 15688 C CA . LYS A 1 32 ? 39.610 35.799 23.179 1.00 0.00 32 LYS A CA 16
ATOM 15689 C C . LYS A 1 32 ? 38.344 36.461 23.731 1.00 0.00 32 LYS A C 16
ATOM 15690 O O . LYS A 1 32 ? 37.979 37.534 23.273 1.00 0.00 32 LYS A O 16
ATOM 15709 N N . ILE A 1 33 ? 37.738 35.917 24.790 1.00 0.00 33 ILE A N 16
ATOM 15710 C CA . ILE A 1 33 ? 36.516 36.465 25.421 1.00 0.00 33 ILE A CA 16
ATOM 15711 C C . ILE A 1 33 ? 36.715 37.897 25.927 1.00 0.00 33 ILE A C 16
ATOM 15712 O O . ILE A 1 33 ? 35.793 38.708 25.851 1.00 0.00 33 ILE A O 16
ATOM 15728 N N . LYS A 1 34 ? 37.932 38.240 26.361 1.00 0.00 34 LYS A N 16
ATOM 15729 C CA . LYS A 1 34 ? 38.299 39.621 26.716 1.00 0.00 34 LYS A CA 16
ATOM 15730 C C . LYS A 1 34 ? 38.028 40.651 25.608 1.00 0.00 34 LYS A C 16
ATOM 15731 O O . LYS A 1 34 ? 37.699 41.793 25.916 1.00 0.00 34 LYS A O 16
ATOM 15750 N N . GLU A 1 35 ? 38.097 40.229 24.345 1.00 0.00 35 GLU A N 16
ATOM 15751 C CA . GLU A 1 35 ? 37.746 41.059 23.173 1.00 0.00 35 GLU A CA 16
ATOM 15752 C C . GLU A 1 35 ? 36.231 41.213 22.953 1.00 0.00 35 GLU A C 16
ATOM 15753 O O . GLU A 1 35 ? 35.797 42.187 22.335 1.00 0.00 35 GLU A O 16
ATOM 15765 N N . TYR A 1 36 ? 35.406 40.279 23.437 1.00 0.00 36 TYR A N 16
ATOM 15766 C CA . TYR A 1 36 ? 33.966 40.285 23.156 1.00 0.00 36 TYR A CA 16
ATOM 15767 C C . TYR A 1 36 ? 33.248 41.300 24.036 1.00 0.00 36 TYR A C 16
ATOM 15768 O O . TYR A 1 36 ? 32.486 42.134 23.550 1.00 0.00 36 TYR A O 16
ATOM 15786 N N . ILE A 1 37 ? 33.557 41.273 25.331 1.00 0.00 37 ILE A N 16
ATOM 15787 C CA . ILE A 1 37 ? 33.088 42.256 26.315 1.00 0.00 37 ILE A CA 16
ATOM 15788 C C . ILE A 1 37 ? 33.707 43.650 26.072 1.00 0.00 37 ILE A C 16
ATOM 15789 O O . ILE A 1 37 ? 33.007 44.659 26.182 1.00 0.00 37 ILE A O 16
ATOM 15805 N N . GLY A 1 38 ? 34.988 43.710 25.689 1.00 0.00 38 GLY A N 16
ATOM 15806 C CA . GLY A 1 38 ? 35.692 44.942 25.317 1.00 0.00 38 GLY A CA 16
ATOM 15807 C C . GLY A 1 38 ? 36.820 45.313 26.282 1.00 0.00 38 GLY A C 16
ATOM 15808 O O . GLY A 1 38 ? 36.581 45.877 27.352 1.00 0.00 38 GLY A O 16
ATOM 15812 N N . THR A 1 39 ? 38.054 45.010 25.875 1.00 0.00 39 THR A N 16
ATOM 15813 C CA . THR A 1 39 ? 39.335 45.392 26.504 1.00 0.00 39 THR A CA 16
ATOM 15814 C C . THR A 1 39 ? 39.398 45.076 28.002 1.00 0.00 39 THR A C 16
ATOM 15815 O O . THR A 1 39 ? 39.546 45.965 28.843 1.00 0.00 39 THR A O 16
ATOM 15826 N N . LYS A 1 40 ? 39.238 43.795 28.357 1.00 0.00 40 LYS A N 16
ATOM 15827 C CA . LYS A 1 40 ? 39.323 43.304 29.748 1.00 0.00 40 LYS A CA 16
ATOM 15828 C C . LYS A 1 40 ? 40.540 42.407 29.998 1.00 0.00 40 LYS A C 16
ATOM 15829 O O . LYS A 1 40 ? 41.045 41.751 29.084 1.00 0.00 40 LYS A O 16
ATOM 15848 N N . THR A 1 41 ? 40.994 42.331 31.241 1.00 0.00 41 THR A N 16
ATOM 15849 C CA . THR A 1 41 ? 41.929 41.299 31.723 1.00 0.00 41 THR A CA 16
ATOM 15850 C C . THR A 1 41 ? 41.209 39.934 31.723 1.00 0.00 41 THR A C 16
ATOM 15851 O O . THR A 1 41 ? 39.979 39.892 31.767 1.00 0.00 41 THR A O 16
ATOM 15862 N N . VAL A 1 42 ? 41.915 38.800 31.624 1.00 0.00 42 VAL A N 16
ATOM 15863 C CA . VAL A 1 42 ? 41.282 37.456 31.576 1.00 0.00 42 VAL A CA 16
ATOM 15864 C C . VAL A 1 42 ? 41.027 36.851 32.966 1.00 0.00 42 VAL A C 16
ATOM 15865 O O . VAL A 1 42 ? 40.117 36.043 33.093 1.00 0.00 42 VAL A O 16
ATOM 15878 N N . VAL A 1 43 ? 41.714 37.273 34.033 1.00 0.00 43 VAL A N 16
ATOM 15879 C CA . VAL A 1 43 ? 41.590 36.686 35.401 1.00 0.00 43 VAL A CA 16
ATOM 15880 C C . VAL A 1 43 ? 40.140 36.524 35.915 1.00 0.00 43 VAL A C 16
ATOM 15881 O O . VAL A 1 43 ? 39.733 35.420 36.283 1.00 0.00 43 VAL A O 16
ATOM 15894 N N . GLN A 1 44 ? 39.334 37.592 35.895 1.00 0.00 44 GLN A N 16
ATOM 15895 C CA . GLN A 1 44 ? 37.899 37.577 36.271 1.00 0.00 44 GLN A CA 16
ATOM 15896 C C . GLN A 1 44 ? 37.052 36.772 35.278 1.00 0.00 44 GLN A C 16
ATOM 15897 O O . GLN A 1 44 ? 36.095 36.115 35.679 1.00 0.00 44 GLN A O 16
ATOM 15911 N N . ILE A 1 45 ? 37.391 36.789 33.985 1.00 0.00 45 ILE A N 16
ATOM 15912 C CA . ILE A 1 45 ? 36.740 35.933 32.976 1.00 0.00 45 ILE A CA 16
ATOM 15913 C C . ILE A 1 45 ? 37.013 34.455 33.274 1.00 0.00 45 ILE A C 16
ATOM 15914 O O . ILE A 1 45 ? 36.102 33.639 33.203 1.00 0.00 45 ILE A O 16
ATOM 15930 N N . ARG A 1 46 ? 38.235 34.113 33.686 1.00 0.00 46 ARG A N 16
ATOM 15931 C CA . ARG A 1 46 ? 38.658 32.733 34.015 1.00 0.00 46 ARG A CA 16
ATOM 15932 C C . ARG A 1 46 ? 37.950 32.191 35.258 1.00 0.00 46 ARG A C 16
ATOM 15933 O O . ARG A 1 46 ? 37.591 31.013 35.323 1.00 0.00 46 ARG A O 16
ATOM 15954 N N . SER A 1 47 ? 37.732 33.081 36.223 1.00 0.00 47 SER A N 16
ATOM 15955 C CA . SER A 1 47 ? 36.916 32.866 37.425 1.00 0.00 47 SER A CA 16
ATOM 15956 C C . SER A 1 47 ? 35.431 32.687 37.117 1.00 0.00 47 SER A C 16
ATOM 15957 O O . SER A 1 47 ? 34.820 31.752 37.632 1.00 0.00 47 SER A O 16
ATOM 15965 N N . HIS A 1 48 ? 34.835 33.548 36.283 1.00 0.00 48 HIS A N 16
ATOM 15966 C CA . HIS A 1 48 ? 33.396 33.492 35.980 1.00 0.00 48 HIS A CA 16
ATOM 15967 C C . HIS A 1 48 ? 33.023 32.443 34.943 1.00 0.00 48 HIS A C 16
ATOM 15968 O O . HIS A 1 48 ? 31.907 31.941 34.967 1.00 0.00 48 HIS A O 16
ATOM 15982 N N . ALA A 1 49 ? 33.952 32.071 34.066 1.00 0.00 49 ALA A N 16
ATOM 15983 C CA . ALA A 1 49 ? 33.729 31.009 33.093 1.00 0.00 49 ALA A CA 16
ATOM 15984 C C . ALA A 1 49 ? 33.297 29.725 33.821 1.00 0.00 49 ALA A C 16
ATOM 15985 O O . ALA A 1 49 ? 32.179 29.262 33.653 1.00 0.00 49 ALA A O 16
ATOM 15992 N N . GLN A 1 50 ? 34.075 29.239 34.782 1.00 0.00 50 GLN A N 16
ATOM 15993 C CA . GLN A 1 50 ? 33.705 28.124 35.642 1.00 0.00 50 GLN A CA 16
ATOM 15994 C C . GLN A 1 50 ? 32.322 28.228 36.331 1.00 0.00 50 GLN A C 16
ATOM 15995 O O . GLN A 1 50 ? 31.709 27.195 36.608 1.00 0.00 50 GLN A O 16
ATOM 16009 N N . LYS A 1 51 ? 31.762 29.434 36.537 1.00 0.00 51 LYS A N 16
ATOM 16010 C CA . LYS A 1 51 ? 30.358 29.581 36.980 1.00 0.00 51 LYS A CA 16
ATOM 16011 C C . LYS A 1 51 ? 29.353 29.103 35.921 1.00 0.00 51 LYS A C 16
ATOM 16012 O O . LYS A 1 51 ? 28.366 28.480 36.311 1.00 0.00 51 LYS A O 16
ATOM 16031 N N . TYR A 1 52 ? 29.585 29.301 34.609 1.00 0.00 52 TYR A N 16
ATOM 16032 C CA . TYR A 1 52 ? 28.713 28.719 33.568 1.00 0.00 52 TYR A CA 16
ATOM 16033 C C . TYR A 1 52 ? 28.614 27.190 33.687 1.00 0.00 52 TYR A C 16
ATOM 16034 O O . TYR A 1 52 ? 27.538 26.622 33.481 1.00 0.00 52 TYR A O 16
ATOM 16052 N N . PHE A 1 53 ? 29.735 26.541 34.024 1.00 0.00 53 PHE A N 16
ATOM 16053 C CA . PHE A 1 53 ? 29.879 25.089 34.128 1.00 0.00 53 PHE A CA 16
ATOM 16054 C C . PHE A 1 53 ? 29.097 24.535 35.331 1.00 0.00 53 PHE A C 16
ATOM 16055 O O . PHE A 1 53 ? 28.301 23.606 35.182 1.00 0.00 53 PHE A O 16
ATOM 16072 N N . LEU A 1 54 ? 29.246 25.154 36.512 1.00 0.00 54 LEU A N 16
ATOM 16073 C CA . LEU A 1 54 ? 28.491 24.796 37.724 1.00 0.00 54 LEU A CA 16
ATOM 16074 C C . LEU A 1 54 ? 26.976 25.017 37.563 1.00 0.00 54 LEU A C 16
ATOM 16075 O O . LEU A 1 54 ? 26.174 24.197 38.012 1.00 0.00 54 LEU A O 16
ATOM 16091 N N . LYS A 1 55 ? 26.583 26.124 36.917 1.00 0.00 55 LYS A N 16
ATOM 16092 C CA . LYS A 1 55 ? 25.185 26.560 36.735 1.00 0.00 55 LYS A CA 16
ATOM 16093 C C . LYS A 1 55 ? 24.419 25.795 35.644 1.00 0.00 55 LYS A C 16
ATOM 16094 O O . LYS A 1 55 ? 23.190 25.860 35.601 1.00 0.00 55 LYS A O 16
ATOM 16113 N N . LEU A 1 56 ? 25.122 25.060 34.783 1.00 0.00 56 LEU A N 16
ATOM 16114 C CA . LEU A 1 56 ? 24.555 24.298 33.664 1.00 0.00 56 LEU A CA 16
ATOM 16115 C C . LEU A 1 56 ? 23.546 23.215 34.107 1.00 0.00 56 LEU A C 16
ATOM 16116 O O . LEU A 1 56 ? 23.926 22.205 34.707 1.00 0.00 56 LEU A O 16
ATOM 16132 N N . ASN A 1 57 ? 22.268 23.400 33.761 1.00 0.00 57 ASN A N 16
ATOM 16133 C CA . ASN A 1 57 ? 21.225 22.378 33.881 1.00 0.00 57 ASN A CA 16
ATOM 16134 C C . ASN A 1 57 ? 21.298 21.424 32.669 1.00 0.00 57 ASN A C 16
ATOM 16135 O O . ASN A 1 57 ? 21.173 21.861 31.519 1.00 0.00 57 ASN A O 16
ATOM 16146 N N . LYS A 1 58 ? 21.500 20.128 32.930 1.00 0.00 58 LYS A N 16
ATOM 16147 C CA . LYS A 1 58 ? 21.771 19.071 31.935 1.00 0.00 58 LYS A CA 16
ATOM 16148 C C . LYS A 1 58 ? 21.099 17.732 32.282 1.00 0.00 58 LYS A C 16
ATOM 16149 O O . LYS A 1 58 ? 20.795 17.467 33.446 1.00 0.00 58 LYS A O 16
ATOM 16168 N N . THR A 1 59 ? 20.890 16.897 31.263 1.00 0.00 59 THR A N 16
ATOM 16169 C CA . THR A 1 59 ? 20.124 15.632 31.310 1.00 0.00 59 THR A CA 16
ATOM 16170 C C . THR A 1 59 ? 20.730 14.559 32.242 1.00 0.00 59 THR A C 16
ATOM 16171 O O . THR A 1 59 ? 21.937 14.564 32.506 1.00 0.00 59 THR A O 16
ATOM 16182 N N . ALA A 1 60 ? 19.886 13.637 32.728 1.00 0.00 60 ALA A N 16
ATOM 16183 C CA . ALA A 1 60 ? 20.162 12.540 33.682 1.00 0.00 60 ALA A CA 16
ATOM 16184 C C . ALA A 1 60 ? 20.683 12.970 35.067 1.00 0.00 60 ALA A C 16
ATOM 16185 O O . ALA A 1 60 ? 21.905 13.080 35.307 1.00 0.00 60 ALA A O 16
ATOM 16193 N N . GLY A 1 1 ? 26.164 54.286 36.434 1.00 0.00 1 GLY A N 17
ATOM 16194 C CA . GLY A 1 1 ? 27.188 55.322 36.656 1.00 0.00 1 GLY A CA 17
ATOM 16195 C C . GLY A 1 1 ? 28.615 54.831 36.427 1.00 0.00 1 GLY A C 17
ATOM 16196 O O . GLY A 1 1 ? 28.809 53.787 35.799 1.00 0.00 1 GLY A O 17
ATOM 16202 N N . PRO A 1 2 ? 29.625 55.572 36.933 1.00 0.00 2 PRO A N 17
ATOM 16203 C CA . PRO A 1 2 ? 31.061 55.317 36.715 1.00 0.00 2 PRO A CA 17
ATOM 16204 C C . PRO A 1 2 ? 31.572 53.969 37.246 1.00 0.00 2 PRO A C 17
ATOM 16205 O O . PRO A 1 2 ? 30.876 53.289 38.007 1.00 0.00 2 PRO A O 17
ATOM 16216 N N . LEU A 1 3 ? 32.814 53.608 36.899 1.00 0.00 3 LEU A N 17
ATOM 16217 C CA . LEU A 1 3 ? 33.473 52.373 37.344 1.00 0.00 3 LEU A CA 17
ATOM 16218 C C . LEU A 1 3 ? 33.505 52.252 38.880 1.00 0.00 3 LEU A C 17
ATOM 16219 O O . LEU A 1 3 ? 34.064 53.111 39.574 1.00 0.00 3 LEU A O 17
ATOM 16235 N N . GLY A 1 4 ? 32.937 51.161 39.397 1.00 0.00 4 GLY A N 17
ATOM 16236 C CA . GLY A 1 4 ? 32.898 50.820 40.821 1.00 0.00 4 GLY A CA 17
ATOM 16237 C C . GLY A 1 4 ? 32.351 49.409 41.047 1.00 0.00 4 GLY A C 17
ATOM 16238 O O . GLY A 1 4 ? 31.336 49.033 40.460 1.00 0.00 4 GLY A O 17
ATOM 16242 N N . SER A 1 5 ? 33.037 48.612 41.867 1.00 0.00 5 SER A N 17
ATOM 16243 C CA . SER A 1 5 ? 32.698 47.201 42.086 1.00 0.00 5 SER A CA 17
ATOM 16244 C C . SER A 1 5 ? 31.487 47.035 43.011 1.00 0.00 5 SER A C 17
ATOM 16245 O O . SER A 1 5 ? 31.390 47.697 44.049 1.00 0.00 5 SER A O 17
ATOM 16253 N N . LYS A 1 6 ? 30.588 46.107 42.663 1.00 0.00 6 LYS A N 17
ATOM 16254 C CA . LYS A 1 6 ? 29.382 45.745 43.430 1.00 0.00 6 LYS A CA 17
ATOM 16255 C C . LYS A 1 6 ? 29.727 45.254 44.844 1.00 0.00 6 LYS A C 17
ATOM 16256 O O . LYS A 1 6 ? 29.048 45.635 45.798 1.00 0.00 6 LYS A O 17
ATOM 16275 N N . LYS A 1 7 ? 30.830 44.508 44.995 1.00 0.00 7 LYS A N 17
ATOM 16276 C CA . LYS A 1 7 ? 31.474 44.133 46.273 1.00 0.00 7 LYS A CA 17
ATOM 16277 C C . LYS A 1 7 ? 33.003 44.069 46.141 1.00 0.00 7 LYS A C 17
ATOM 16278 O O . LYS A 1 7 ? 33.709 44.837 46.810 1.00 0.00 7 LYS A O 17
ATOM 16297 N N . ARG A 1 8 ? 33.512 43.171 45.286 1.00 0.00 8 ARG A N 17
ATOM 16298 C CA . ARG A 1 8 ? 34.956 42.890 45.099 1.00 0.00 8 ARG A CA 17
ATOM 16299 C C . ARG A 1 8 ? 35.347 42.557 43.651 1.00 0.00 8 ARG A C 17
ATOM 16300 O O . ARG A 1 8 ? 36.477 42.841 43.246 1.00 0.00 8 ARG A O 17
ATOM 16321 N N . GLU A 1 9 ? 34.447 41.978 42.858 1.00 0.00 9 GLU A N 17
ATOM 16322 C CA . GLU A 1 9 ? 34.660 41.700 41.428 1.00 0.00 9 GLU A CA 17
ATOM 16323 C C . GLU A 1 9 ? 34.186 42.850 40.525 1.00 0.00 9 GLU A C 17
ATOM 16324 O O . GLU A 1 9 ? 33.235 43.551 40.870 1.00 0.00 9 GLU A O 17
ATOM 16336 N N . VAL A 1 10 ? 34.811 43.039 39.356 1.00 0.00 10 VAL A N 17
ATOM 16337 C CA . VAL A 1 10 ? 34.437 44.093 38.380 1.00 0.00 10 VAL A CA 17
ATOM 16338 C C . VAL A 1 10 ? 33.284 43.709 37.434 1.00 0.00 10 VAL A C 17
ATOM 16339 O O . VAL A 1 10 ? 32.941 44.472 36.527 1.00 0.00 10 VAL A O 17
ATOM 16352 N N . TRP A 1 11 ? 32.693 42.525 37.608 1.00 0.00 11 TRP A N 17
ATOM 16353 C CA . TRP A 1 11 ? 31.575 42.009 36.805 1.00 0.00 11 TRP A CA 17
ATOM 16354 C C . TRP A 1 11 ? 30.232 42.722 37.075 1.00 0.00 11 TRP A C 17
ATOM 16355 O O . TRP A 1 11 ? 30.032 43.333 38.126 1.00 0.00 11 TRP A O 17
ATOM 16376 N N . THR A 1 12 ? 29.300 42.601 36.122 1.00 0.00 12 THR A N 17
ATOM 16377 C CA . THR A 1 12 ? 27.893 43.047 36.214 1.00 0.00 12 THR A CA 17
ATOM 16378 C C . THR A 1 12 ? 26.977 42.000 35.558 1.00 0.00 12 THR A C 17
ATOM 16379 O O . THR A 1 12 ? 27.445 41.210 34.732 1.00 0.00 12 THR A O 17
ATOM 16390 N N . ASP A 1 13 ? 25.675 41.990 35.858 1.00 0.00 13 ASP A N 17
ATOM 16391 C CA . ASP A 1 13 ? 24.728 41.025 35.267 1.00 0.00 13 ASP A CA 17
ATOM 16392 C C . ASP A 1 13 ? 24.490 41.249 33.760 1.00 0.00 13 ASP A C 17
ATOM 16393 O O . ASP A 1 13 ? 24.119 40.315 33.047 1.00 0.00 13 ASP A O 17
ATOM 16402 N N . ALA A 1 14 ? 24.731 42.458 33.250 1.00 0.00 14 ALA A N 17
ATOM 16403 C CA . ALA A 1 14 ? 24.752 42.735 31.813 1.00 0.00 14 ALA A CA 17
ATOM 16404 C C . ALA A 1 14 ? 26.092 42.387 31.142 1.00 0.00 14 ALA A C 17
ATOM 16405 O O . ALA A 1 14 ? 26.165 42.288 29.916 1.00 0.00 14 ALA A O 17
ATOM 16412 N N . GLU A 1 15 ? 27.171 42.251 31.913 1.00 0.00 15 GLU A N 17
ATOM 16413 C CA . GLU A 1 15 ? 28.509 41.974 31.404 1.00 0.00 15 GLU A CA 17
ATOM 16414 C C . GLU A 1 15 ? 28.724 40.455 31.347 1.00 0.00 15 GLU A C 17
ATOM 16415 O O . GLU A 1 15 ? 29.211 39.927 30.345 1.00 0.00 15 GLU A O 17
ATOM 16427 N N . HIS A 1 16 ? 28.274 39.718 32.374 1.00 0.00 16 HIS A N 17
ATOM 16428 C CA . HIS A 1 16 ? 28.345 38.250 32.400 1.00 0.00 16 HIS A CA 17
ATOM 16429 C C . HIS A 1 16 ? 27.561 37.628 31.230 1.00 0.00 16 HIS A C 17
ATOM 16430 O O . HIS A 1 16 ? 28.058 36.727 30.555 1.00 0.00 16 HIS A O 17
ATOM 16444 N N . ALA A 1 17 ? 26.411 38.221 30.890 1.00 0.00 17 ALA A N 17
ATOM 16445 C CA . ALA A 1 17 ? 25.595 37.897 29.720 1.00 0.00 17 ALA A CA 17
ATOM 16446 C C . ALA A 1 17 ? 26.314 38.060 28.359 1.00 0.00 17 ALA A C 17
ATOM 16447 O O . ALA A 1 17 ? 25.760 37.649 27.335 1.00 0.00 17 ALA A O 17
ATOM 16454 N N . LYS A 1 18 ? 27.526 38.642 28.328 1.00 0.00 18 LYS A N 17
ATOM 16455 C CA . LYS A 1 18 ? 28.421 38.712 27.160 1.00 0.00 18 LYS A CA 17
ATOM 16456 C C . LYS A 1 18 ? 29.538 37.664 27.211 1.00 0.00 18 LYS A C 17
ATOM 16457 O O . LYS A 1 18 ? 29.851 37.064 26.186 1.00 0.00 18 LYS A O 17
ATOM 16476 N N . PHE A 1 19 ? 30.086 37.358 28.391 1.00 0.00 19 PHE A N 17
ATOM 16477 C CA . PHE A 1 19 ? 31.006 36.213 28.587 1.00 0.00 19 PHE A CA 17
ATOM 16478 C C . PHE A 1 19 ? 30.358 34.908 28.102 1.00 0.00 19 PHE A C 17
ATOM 16479 O O . PHE A 1 19 ? 30.994 34.109 27.416 1.00 0.00 19 PHE A O 17
ATOM 16496 N N . VAL A 1 20 ? 29.063 34.767 28.383 1.00 0.00 20 VAL A N 17
ATOM 16497 C CA . VAL A 1 20 ? 28.208 33.625 28.015 1.00 0.00 20 VAL A CA 17
ATOM 16498 C C . VAL A 1 20 ? 28.028 33.436 26.489 1.00 0.00 20 VAL A C 17
ATOM 16499 O O . VAL A 1 20 ? 27.657 32.344 26.044 1.00 0.00 20 VAL A O 17
ATOM 16512 N N . GLU A 1 21 ? 28.346 34.448 25.669 1.00 0.00 21 GLU A N 17
ATOM 16513 C CA . GLU A 1 21 ? 28.327 34.380 24.200 1.00 0.00 21 GLU A CA 17
ATOM 16514 C C . GLU A 1 21 ? 29.636 33.830 23.653 1.00 0.00 21 GLU A C 17
ATOM 16515 O O . GLU A 1 21 ? 29.625 32.873 22.885 1.00 0.00 21 GLU A O 17
ATOM 16527 N N . GLY A 1 22 ? 30.774 34.395 24.073 1.00 0.00 22 GLY A N 17
ATOM 16528 C CA . GLY A 1 22 ? 32.086 33.987 23.572 1.00 0.00 22 GLY A CA 17
ATOM 16529 C C . GLY A 1 22 ? 32.403 32.509 23.831 1.00 0.00 22 GLY A C 17
ATOM 16530 O O . GLY A 1 22 ? 33.270 31.955 23.156 1.00 0.00 22 GLY A O 17
ATOM 16534 N N . LEU A 1 23 ? 31.653 31.838 24.716 1.00 0.00 23 LEU A N 17
ATOM 16535 C CA . LEU A 1 23 ? 31.726 30.376 24.870 1.00 0.00 23 LEU A CA 17
ATOM 16536 C C . LEU A 1 23 ? 31.400 29.674 23.545 1.00 0.00 23 LEU A C 17
ATOM 16537 O O . LEU A 1 23 ? 32.154 28.808 23.111 1.00 0.00 23 LEU A O 17
ATOM 16553 N N . ALA A 1 24 ? 30.336 30.127 22.880 1.00 0.00 24 ALA A N 17
ATOM 16554 C CA . ALA A 1 24 ? 29.851 29.630 21.600 1.00 0.00 24 ALA A CA 17
ATOM 16555 C C . ALA A 1 24 ? 30.721 30.065 20.404 1.00 0.00 24 ALA A C 17
ATOM 16556 O O . ALA A 1 24 ? 30.842 29.312 19.437 1.00 0.00 24 ALA A O 17
ATOM 16563 N N . LEU A 1 25 ? 31.311 31.269 20.449 1.00 0.00 25 LEU A N 17
ATOM 16564 C CA . LEU A 1 25 ? 32.060 31.860 19.326 1.00 0.00 25 LEU A CA 17
ATOM 16565 C C . LEU A 1 25 ? 33.471 31.281 19.244 1.00 0.00 25 LEU A C 17
ATOM 16566 O O . LEU A 1 25 ? 33.882 30.721 18.220 1.00 0.00 25 LEU A O 17
ATOM 16582 N N . PHE A 1 26 ? 34.221 31.451 20.333 1.00 0.00 26 PHE A N 17
ATOM 16583 C CA . PHE A 1 26 ? 35.634 31.069 20.420 1.00 0.00 26 PHE A CA 17
ATOM 16584 C C . PHE A 1 26 ? 35.859 29.627 20.881 1.00 0.00 26 PHE A C 17
ATOM 16585 O O . PHE A 1 26 ? 36.972 29.116 20.744 1.00 0.00 26 PHE A O 17
ATOM 16602 N N . HIS A 1 27 ? 34.817 28.983 21.423 1.00 0.00 27 HIS A N 17
ATOM 16603 C CA . HIS A 1 27 ? 34.867 27.604 21.925 1.00 0.00 27 HIS A CA 17
ATOM 16604 C C . HIS A 1 27 ? 35.842 27.458 23.104 1.00 0.00 27 HIS A C 17
ATOM 16605 O O . HIS A 1 27 ? 36.935 26.901 22.974 1.00 0.00 27 HIS A O 17
ATOM 16619 N N . LYS A 1 28 ? 35.398 27.973 24.264 1.00 0.00 28 LYS A N 17
ATOM 16620 C CA . LYS A 1 28 ? 36.019 27.850 25.597 1.00 0.00 28 LYS A CA 17
ATOM 16621 C C . LYS A 1 28 ? 37.483 28.332 25.598 1.00 0.00 28 LYS A C 17
ATOM 16622 O O . LYS A 1 28 ? 38.419 27.563 25.809 1.00 0.00 28 LYS A O 17
ATOM 16641 N N . ASP A 1 29 ? 37.668 29.623 25.321 1.00 0.00 29 ASP A N 17
ATOM 16642 C CA . ASP A 1 29 ? 38.962 30.238 25.029 1.00 0.00 29 ASP A CA 17
ATOM 16643 C C . ASP A 1 29 ? 38.947 31.678 25.572 1.00 0.00 29 ASP A C 17
ATOM 16644 O O . ASP A 1 29 ? 38.568 32.641 24.899 1.00 0.00 29 ASP A O 17
ATOM 16653 N N . TRP A 1 30 ? 39.253 31.815 26.860 1.00 0.00 30 TRP A N 17
ATOM 16654 C CA . TRP A 1 30 ? 39.099 33.038 27.631 1.00 0.00 30 TRP A CA 17
ATOM 16655 C C . TRP A 1 30 ? 40.011 34.152 27.088 1.00 0.00 30 TRP A C 17
ATOM 16656 O O . TRP A 1 30 ? 39.598 35.314 27.036 1.00 0.00 30 TRP A O 17
ATOM 16677 N N . LYS A 1 31 ? 41.189 33.760 26.563 1.00 0.00 31 LYS A N 17
ATOM 16678 C CA . LYS A 1 31 ? 42.148 34.585 25.801 1.00 0.00 31 LYS A CA 17
ATOM 16679 C C . LYS A 1 31 ? 41.550 35.221 24.532 1.00 0.00 31 LYS A C 17
ATOM 16680 O O . LYS A 1 31 ? 42.223 36.021 23.880 1.00 0.00 31 LYS A O 17
ATOM 16699 N N . LYS A 1 32 ? 40.283 34.934 24.193 1.00 0.00 32 LYS A N 17
ATOM 16700 C CA . LYS A 1 32 ? 39.505 35.619 23.146 1.00 0.00 32 LYS A CA 17
ATOM 16701 C C . LYS A 1 32 ? 38.287 36.341 23.715 1.00 0.00 32 LYS A C 17
ATOM 16702 O O . LYS A 1 32 ? 38.008 37.461 23.308 1.00 0.00 32 LYS A O 17
ATOM 16721 N N . ILE A 1 33 ? 37.618 35.782 24.733 1.00 0.00 33 ILE A N 17
ATOM 16722 C CA . ILE A 1 33 ? 36.408 36.368 25.347 1.00 0.00 33 ILE A CA 17
ATOM 16723 C C . ILE A 1 33 ? 36.606 37.810 25.797 1.00 0.00 33 ILE A C 17
ATOM 16724 O O . ILE A 1 33 ? 35.723 38.642 25.595 1.00 0.00 33 ILE A O 17
ATOM 16740 N N . LYS A 1 34 ? 37.780 38.150 26.336 1.00 0.00 34 LYS A N 17
ATOM 16741 C CA . LYS A 1 34 ? 38.093 39.524 26.758 1.00 0.00 34 LYS A CA 17
ATOM 16742 C C . LYS A 1 34 ? 37.877 40.571 25.660 1.00 0.00 34 LYS A C 17
ATOM 16743 O O . LYS A 1 34 ? 37.449 41.683 25.951 1.00 0.00 34 LYS A O 17
ATOM 16762 N N . GLU A 1 35 ? 38.098 40.210 24.395 1.00 0.00 35 GLU A N 17
ATOM 16763 C CA . GLU A 1 35 ? 37.916 41.107 23.234 1.00 0.00 35 GLU A CA 17
ATOM 16764 C C . GLU A 1 35 ? 36.441 41.302 22.842 1.00 0.00 35 GLU A C 17
ATOM 16765 O O . GLU A 1 35 ? 36.099 42.304 22.212 1.00 0.00 35 GLU A O 17
ATOM 16777 N N . TYR A 1 36 ? 35.551 40.394 23.258 1.00 0.00 36 TYR A N 17
ATOM 16778 C CA . TYR A 1 36 ? 34.108 40.511 23.031 1.00 0.00 36 TYR A CA 17
ATOM 16779 C C . TYR A 1 36 ? 33.468 41.486 24.022 1.00 0.00 36 TYR A C 17
ATOM 16780 O O . TYR A 1 36 ? 32.636 42.314 23.654 1.00 0.00 36 TYR A O 17
ATOM 16798 N N . ILE A 1 37 ? 33.891 41.404 25.282 1.00 0.00 37 ILE A N 17
ATOM 16799 C CA . ILE A 1 37 ? 33.458 42.311 26.357 1.00 0.00 37 ILE A CA 17
ATOM 16800 C C . ILE A 1 37 ? 34.059 43.735 26.246 1.00 0.00 37 ILE A C 17
ATOM 16801 O O . ILE A 1 37 ? 33.340 44.708 26.497 1.00 0.00 37 ILE A O 17
ATOM 16817 N N . GLY A 1 38 ? 35.344 43.890 25.890 1.00 0.00 38 GLY A N 17
ATOM 16818 C CA . GLY A 1 38 ? 35.957 45.230 25.778 1.00 0.00 38 GLY A CA 17
ATOM 16819 C C . GLY A 1 38 ? 37.480 45.328 25.561 1.00 0.00 38 GLY A C 17
ATOM 16820 O O . GLY A 1 38 ? 38.060 46.385 25.795 1.00 0.00 38 GLY A O 17
ATOM 16824 N N . THR A 1 39 ? 38.168 44.249 25.173 1.00 0.00 39 THR A N 17
ATOM 16825 C CA . THR A 1 39 ? 39.652 44.128 25.120 1.00 0.00 39 THR A CA 17
ATOM 16826 C C . THR A 1 39 ? 40.345 44.241 26.497 1.00 0.00 39 THR A C 17
ATOM 16827 O O . THR A 1 39 ? 41.514 44.633 26.610 1.00 0.00 39 THR A O 17
ATOM 16838 N N . LYS A 1 40 ? 39.600 43.857 27.546 1.00 0.00 40 LYS A N 17
ATOM 16839 C CA . LYS A 1 40 ? 39.970 43.781 28.972 1.00 0.00 40 LYS A CA 17
ATOM 16840 C C . LYS A 1 40 ? 41.005 42.677 29.283 1.00 0.00 40 LYS A C 17
ATOM 16841 O O . LYS A 1 40 ? 41.498 42.003 28.376 1.00 0.00 40 LYS A O 17
ATOM 16860 N N . THR A 1 41 ? 41.351 42.478 30.554 1.00 0.00 41 THR A N 17
ATOM 16861 C CA . THR A 1 41 ? 42.126 41.306 31.030 1.00 0.00 41 THR A CA 17
ATOM 16862 C C . THR A 1 41 ? 41.281 40.013 31.019 1.00 0.00 41 THR A C 17
ATOM 16863 O O . THR A 1 41 ? 40.072 40.048 30.781 1.00 0.00 41 THR A O 17
ATOM 16874 N N . VAL A 1 42 ? 41.905 38.848 31.236 1.00 0.00 42 VAL A N 17
ATOM 16875 C CA . VAL A 1 42 ? 41.241 37.518 31.280 1.00 0.00 42 VAL A CA 17
ATOM 16876 C C . VAL A 1 42 ? 40.967 37.032 32.715 1.00 0.00 42 VAL A C 17
ATOM 16877 O O . VAL A 1 42 ? 40.085 36.199 32.911 1.00 0.00 42 VAL A O 17
ATOM 16890 N N . VAL A 1 43 ? 41.648 37.581 33.727 1.00 0.00 43 VAL A N 17
ATOM 16891 C CA . VAL A 1 43 ? 41.590 37.145 35.146 1.00 0.00 43 VAL A CA 17
ATOM 16892 C C . VAL A 1 43 ? 40.158 36.966 35.680 1.00 0.00 43 VAL A C 17
ATOM 16893 O O . VAL A 1 43 ? 39.829 35.947 36.288 1.00 0.00 43 VAL A O 17
ATOM 16906 N N . GLN A 1 44 ? 39.290 37.941 35.428 1.00 0.00 44 GLN A N 17
ATOM 16907 C CA . GLN A 1 44 ? 37.857 37.940 35.777 1.00 0.00 44 GLN A CA 17
ATOM 16908 C C . GLN A 1 44 ? 37.058 36.880 34.999 1.00 0.00 44 GLN A C 17
ATOM 16909 O O . GLN A 1 44 ? 36.163 36.253 35.562 1.00 0.00 44 GLN A O 17
ATOM 16923 N N . ILE A 1 45 ? 37.361 36.662 33.715 1.00 0.00 45 ILE A N 17
ATOM 16924 C CA . ILE A 1 45 ? 36.710 35.634 32.887 1.00 0.00 45 ILE A CA 17
ATOM 16925 C C . ILE A 1 45 ? 37.110 34.235 33.349 1.00 0.00 45 ILE A C 17
ATOM 16926 O O . ILE A 1 45 ? 36.279 33.335 33.334 1.00 0.00 45 ILE A O 17
ATOM 16942 N N . ARG A 1 46 ? 38.346 34.047 33.813 1.00 0.00 46 ARG A N 17
ATOM 16943 C CA . ARG A 1 46 ? 38.870 32.731 34.216 1.00 0.00 46 ARG A CA 17
ATOM 16944 C C . ARG A 1 46 ? 38.067 32.092 35.348 1.00 0.00 46 ARG A C 17
ATOM 16945 O O . ARG A 1 46 ? 37.766 30.898 35.306 1.00 0.00 46 ARG A O 17
ATOM 16966 N N . SER A 1 47 ? 37.711 32.906 36.334 1.00 0.00 47 SER A N 17
ATOM 16967 C CA . SER A 1 47 ? 36.849 32.522 37.458 1.00 0.00 47 SER A CA 17
ATOM 16968 C C . SER A 1 47 ? 35.355 32.536 37.107 1.00 0.00 47 SER A C 17
ATOM 16969 O O . SER A 1 47 ? 34.662 31.569 37.418 1.00 0.00 47 SER A O 17
ATOM 16977 N N . HIS A 1 48 ? 34.832 33.552 36.400 1.00 0.00 48 HIS A N 17
ATOM 16978 C CA . HIS A 1 48 ? 33.392 33.580 36.069 1.00 0.00 48 HIS A CA 17
ATOM 16979 C C . HIS A 1 48 ? 33.003 32.526 35.034 1.00 0.00 48 HIS A C 17
ATOM 16980 O O . HIS A 1 48 ? 31.889 32.014 35.085 1.00 0.00 48 HIS A O 17
ATOM 16994 N N . ALA A 1 49 ? 33.907 32.120 34.138 1.00 0.00 49 ALA A N 17
ATOM 16995 C CA . ALA A 1 49 ? 33.626 31.045 33.198 1.00 0.00 49 ALA A CA 17
ATOM 16996 C C . ALA A 1 49 ? 33.285 29.751 33.957 1.00 0.00 49 ALA A C 17
ATOM 16997 O O . ALA A 1 49 ? 32.235 29.163 33.748 1.00 0.00 49 ALA A O 17
ATOM 17004 N N . GLN A 1 50 ? 34.089 29.348 34.936 1.00 0.00 50 GLN A N 17
ATOM 17005 C CA . GLN A 1 50 ? 33.807 28.188 35.803 1.00 0.00 50 GLN A CA 17
ATOM 17006 C C . GLN A 1 50 ? 32.417 28.209 36.490 1.00 0.00 50 GLN A C 17
ATOM 17007 O O . GLN A 1 50 ? 31.902 27.153 36.877 1.00 0.00 50 GLN A O 17
ATOM 17021 N N . LYS A 1 51 ? 31.775 29.385 36.597 1.00 0.00 51 LYS A N 17
ATOM 17022 C CA . LYS A 1 51 ? 30.369 29.540 37.016 1.00 0.00 51 LYS A CA 17
ATOM 17023 C C . LYS A 1 51 ? 29.356 29.116 35.947 1.00 0.00 51 LYS A C 17
ATOM 17024 O O . LYS A 1 51 ? 28.338 28.534 36.318 1.00 0.00 51 LYS A O 17
ATOM 17043 N N . TYR A 1 52 ? 29.610 29.313 34.640 1.00 0.00 52 TYR A N 17
ATOM 17044 C CA . TYR A 1 52 ? 28.734 28.748 33.593 1.00 0.00 52 TYR A CA 17
ATOM 17045 C C . TYR A 1 52 ? 28.577 27.226 33.783 1.00 0.00 52 TYR A C 17
ATOM 17046 O O . TYR A 1 52 ? 27.473 26.688 33.679 1.00 0.00 52 TYR A O 17
ATOM 17064 N N . PHE A 1 53 ? 29.678 26.530 34.100 1.00 0.00 53 PHE A N 17
ATOM 17065 C CA . PHE A 1 53 ? 29.716 25.068 34.183 1.00 0.00 53 PHE A CA 17
ATOM 17066 C C . PHE A 1 53 ? 28.926 24.514 35.371 1.00 0.00 53 PHE A C 17
ATOM 17067 O O . PHE A 1 53 ? 28.176 23.548 35.208 1.00 0.00 53 PHE A O 17
ATOM 17084 N N . LEU A 1 54 ? 29.063 25.108 36.564 1.00 0.00 54 LEU A N 17
ATOM 17085 C CA . LEU A 1 54 ? 28.357 24.634 37.764 1.00 0.00 54 LEU A CA 17
ATOM 17086 C C . LEU A 1 54 ? 26.843 24.896 37.699 1.00 0.00 54 LEU A C 17
ATOM 17087 O O . LEU A 1 54 ? 26.070 24.115 38.258 1.00 0.00 54 LEU A O 17
ATOM 17103 N N . LYS A 1 55 ? 26.402 25.911 36.937 1.00 0.00 55 LYS A N 17
ATOM 17104 C CA . LYS A 1 55 ? 24.982 26.144 36.611 1.00 0.00 55 LYS A CA 17
ATOM 17105 C C . LYS A 1 55 ? 24.382 25.033 35.732 1.00 0.00 55 LYS A C 17
ATOM 17106 O O . LYS A 1 55 ? 23.182 24.765 35.827 1.00 0.00 55 LYS A O 17
ATOM 17125 N N . LEU A 1 56 ? 25.210 24.372 34.915 1.00 0.00 56 LEU A N 17
ATOM 17126 C CA . LEU A 1 56 ? 24.876 23.175 34.122 1.00 0.00 56 LEU A CA 17
ATOM 17127 C C . LEU A 1 56 ? 25.108 21.853 34.884 1.00 0.00 56 LEU A C 17
ATOM 17128 O O . LEU A 1 56 ? 24.623 20.811 34.446 1.00 0.00 56 LEU A O 17
ATOM 17144 N N . ASN A 1 57 ? 25.830 21.856 36.009 1.00 0.00 57 ASN A N 17
ATOM 17145 C CA . ASN A 1 57 ? 26.036 20.655 36.833 1.00 0.00 57 ASN A CA 17
ATOM 17146 C C . ASN A 1 57 ? 24.768 20.253 37.628 1.00 0.00 57 ASN A C 17
ATOM 17147 O O . ASN A 1 57 ? 24.613 19.082 37.979 1.00 0.00 57 ASN A O 17
ATOM 17158 N N . LYS A 1 58 ? 23.840 21.197 37.854 1.00 0.00 58 LYS A N 17
ATOM 17159 C CA . LYS A 1 58 ? 22.491 20.937 38.392 1.00 0.00 58 LYS A CA 17
ATOM 17160 C C . LYS A 1 58 ? 21.663 20.043 37.459 1.00 0.00 58 LYS A C 17
ATOM 17161 O O . LYS A 1 58 ? 21.812 20.100 36.238 1.00 0.00 58 LYS A O 17
ATOM 17180 N N . THR A 1 59 ? 20.732 19.272 38.018 1.00 0.00 59 THR A N 17
ATOM 17181 C CA . THR A 1 59 ? 19.732 18.510 37.244 1.00 0.00 59 THR A CA 17
ATOM 17182 C C . THR A 1 59 ? 18.806 19.437 36.442 1.00 0.00 59 THR A C 17
ATOM 17183 O O . THR A 1 59 ? 18.282 20.416 36.986 1.00 0.00 59 THR A O 17
ATOM 17194 N N . ALA A 1 60 ? 18.567 19.125 35.162 1.00 0.00 60 ALA A N 17
ATOM 17195 C CA . ALA A 1 60 ? 17.670 19.872 34.267 1.00 0.00 60 ALA A CA 17
ATOM 17196 C C . ALA A 1 60 ? 17.118 18.990 33.139 1.00 0.00 60 ALA A C 17
ATOM 17197 O O . ALA A 1 60 ? 15.920 18.630 33.196 1.00 0.00 60 ALA A O 17
ATOM 17205 N N . GLY A 1 1 ? 40.246 62.963 18.732 1.00 0.00 1 GLY A N 18
ATOM 17206 C CA . GLY A 1 1 ? 39.002 63.494 18.156 1.00 0.00 1 GLY A CA 18
ATOM 17207 C C . GLY A 1 1 ? 37.812 63.102 19.011 1.00 0.00 1 GLY A C 18
ATOM 17208 O O . GLY A 1 1 ? 37.697 63.603 20.133 1.00 0.00 1 GLY A O 18
ATOM 17214 N N . PRO A 1 2 ? 36.923 62.212 18.528 1.00 0.00 2 PRO A N 18
ATOM 17215 C CA . PRO A 1 2 ? 35.806 61.703 19.321 1.00 0.00 2 PRO A CA 18
ATOM 17216 C C . PRO A 1 2 ? 36.325 60.922 20.539 1.00 0.00 2 PRO A C 18
ATOM 17217 O O . PRO A 1 2 ? 37.201 60.068 20.395 1.00 0.00 2 PRO A O 18
ATOM 17228 N N . LEU A 1 3 ? 35.801 61.209 21.735 1.00 0.00 3 LEU A N 18
ATOM 17229 C CA . LEU A 1 3 ? 36.360 60.711 23.003 1.00 0.00 3 LEU A CA 18
ATOM 17230 C C . LEU A 1 3 ? 36.239 59.181 23.193 1.00 0.00 3 LEU A C 18
ATOM 17231 O O . LEU A 1 3 ? 37.042 58.576 23.908 1.00 0.00 3 LEU A O 18
ATOM 17247 N N . GLY A 1 4 ? 35.259 58.543 22.541 1.00 0.00 4 GLY A N 18
ATOM 17248 C CA . GLY A 1 4 ? 35.124 57.080 22.477 1.00 0.00 4 GLY A CA 18
ATOM 17249 C C . GLY A 1 4 ? 34.864 56.393 23.828 1.00 0.00 4 GLY A C 18
ATOM 17250 O O . GLY A 1 4 ? 35.402 55.313 24.086 1.00 0.00 4 GLY A O 18
ATOM 17254 N N . SER A 1 5 ? 34.115 57.034 24.731 1.00 0.00 5 SER A N 18
ATOM 17255 C CA . SER A 1 5 ? 33.811 56.500 26.068 1.00 0.00 5 SER A CA 18
ATOM 17256 C C . SER A 1 5 ? 32.855 55.303 25.993 1.00 0.00 5 SER A C 18
ATOM 17257 O O . SER A 1 5 ? 31.856 55.337 25.265 1.00 0.00 5 SER A O 18
ATOM 17265 N N . LYS A 1 6 ? 33.126 54.264 26.785 1.00 0.00 6 LYS A N 18
ATOM 17266 C CA . LYS A 1 6 ? 32.342 53.016 26.884 1.00 0.00 6 LYS A CA 18
ATOM 17267 C C . LYS A 1 6 ? 32.719 52.249 28.156 1.00 0.00 6 LYS A C 18
ATOM 17268 O O . LYS A 1 6 ? 33.871 52.308 28.596 1.00 0.00 6 LYS A O 18
ATOM 17287 N N . LYS A 1 7 ? 31.763 51.515 28.734 1.00 0.00 7 LYS A N 18
ATOM 17288 C CA . LYS A 1 7 ? 31.927 50.811 30.021 1.00 0.00 7 LYS A CA 18
ATOM 17289 C C . LYS A 1 7 ? 33.113 49.833 29.963 1.00 0.00 7 LYS A C 18
ATOM 17290 O O . LYS A 1 7 ? 33.190 48.999 29.055 1.00 0.00 7 LYS A O 18
ATOM 17309 N N . ARG A 1 8 ? 34.031 49.938 30.932 1.00 0.00 8 ARG A N 18
ATOM 17310 C CA . ARG A 1 8 ? 35.285 49.157 31.042 1.00 0.00 8 ARG A CA 18
ATOM 17311 C C . ARG A 1 8 ? 35.571 48.630 32.457 1.00 0.00 8 ARG A C 18
ATOM 17312 O O . ARG A 1 8 ? 36.613 48.030 32.702 1.00 0.00 8 ARG A O 18
ATOM 17333 N N . GLU A 1 9 ? 34.654 48.873 33.387 1.00 0.00 9 GLU A N 18
ATOM 17334 C CA . GLU A 1 9 ? 34.735 48.575 34.820 1.00 0.00 9 GLU A CA 18
ATOM 17335 C C . GLU A 1 9 ? 34.477 47.085 35.176 1.00 0.00 9 GLU A C 18
ATOM 17336 O O . GLU A 1 9 ? 34.120 46.271 34.321 1.00 0.00 9 GLU A O 18
ATOM 17348 N N . VAL A 1 10 ? 34.599 46.735 36.461 1.00 0.00 10 VAL A N 18
ATOM 17349 C CA . VAL A 1 10 ? 34.322 45.411 37.079 1.00 0.00 10 VAL A CA 18
ATOM 17350 C C . VAL A 1 10 ? 32.978 44.769 36.664 1.00 0.00 10 VAL A C 18
ATOM 17351 O O . VAL A 1 10 ? 32.007 45.483 36.384 1.00 0.00 10 VAL A O 18
ATOM 17364 N N . TRP A 1 11 ? 32.916 43.426 36.627 1.00 0.00 11 TRP A N 18
ATOM 17365 C CA . TRP A 1 11 ? 31.747 42.620 36.209 1.00 0.00 11 TRP A CA 18
ATOM 17366 C C . TRP A 1 11 ? 30.418 43.025 36.866 1.00 0.00 11 TRP A C 18
ATOM 17367 O O . TRP A 1 11 ? 30.377 43.376 38.050 1.00 0.00 11 TRP A O 18
ATOM 17388 N N . THR A 1 12 ? 29.312 42.853 36.133 1.00 0.00 12 THR A N 18
ATOM 17389 C CA . THR A 1 12 ? 27.937 42.959 36.662 1.00 0.00 12 THR A CA 18
ATOM 17390 C C . THR A 1 12 ? 27.171 41.638 36.493 1.00 0.00 12 THR A C 18
ATOM 17391 O O . THR A 1 12 ? 27.489 40.832 35.614 1.00 0.00 12 THR A O 18
ATOM 17402 N N . ASP A 1 13 ? 26.123 41.429 37.297 1.00 0.00 13 ASP A N 18
ATOM 17403 C CA . ASP A 1 13 ? 25.266 40.230 37.266 1.00 0.00 13 ASP A CA 18
ATOM 17404 C C . ASP A 1 13 ? 24.420 40.072 35.981 1.00 0.00 13 ASP A C 18
ATOM 17405 O O . ASP A 1 13 ? 23.683 39.090 35.856 1.00 0.00 13 ASP A O 18
ATOM 17414 N N . ALA A 1 14 ? 24.537 40.994 35.019 1.00 0.00 14 ALA A N 18
ATOM 17415 C CA . ALA A 1 14 ? 23.981 40.875 33.667 1.00 0.00 14 ALA A CA 18
ATOM 17416 C C . ALA A 1 14 ? 25.034 41.069 32.557 1.00 0.00 14 ALA A C 18
ATOM 17417 O O . ALA A 1 14 ? 24.808 40.653 31.426 1.00 0.00 14 ALA A O 18
ATOM 17424 N N . GLU A 1 15 ? 26.210 41.629 32.849 1.00 0.00 15 GLU A N 18
ATOM 17425 C CA . GLU A 1 15 ? 27.314 41.775 31.891 1.00 0.00 15 GLU A CA 18
ATOM 17426 C C . GLU A 1 15 ? 27.977 40.414 31.646 1.00 0.00 15 GLU A C 18
ATOM 17427 O O . GLU A 1 15 ? 28.470 40.128 30.552 1.00 0.00 15 GLU A O 18
ATOM 17439 N N . HIS A 1 16 ? 27.898 39.525 32.642 1.00 0.00 16 HIS A N 18
ATOM 17440 C CA . HIS A 1 16 ? 28.320 38.132 32.537 1.00 0.00 16 HIS A CA 18
ATOM 17441 C C . HIS A 1 16 ? 27.661 37.430 31.333 1.00 0.00 16 HIS A C 18
ATOM 17442 O O . HIS A 1 16 ? 28.294 36.625 30.654 1.00 0.00 16 HIS A O 18
ATOM 17456 N N . ALA A 1 17 ? 26.424 37.811 31.001 1.00 0.00 17 ALA A N 18
ATOM 17457 C CA . ALA A 1 17 ? 25.655 37.283 29.880 1.00 0.00 17 ALA A CA 18
ATOM 17458 C C . ALA A 1 17 ? 26.302 37.546 28.504 1.00 0.00 17 ALA A C 18
ATOM 17459 O O . ALA A 1 17 ? 25.887 36.929 27.523 1.00 0.00 17 ALA A O 18
ATOM 17466 N N . LYS A 1 18 ? 27.323 38.421 28.424 1.00 0.00 18 LYS A N 18
ATOM 17467 C CA . LYS A 1 18 ? 28.192 38.631 27.254 1.00 0.00 18 LYS A CA 18
ATOM 17468 C C . LYS A 1 18 ? 29.367 37.644 27.228 1.00 0.00 18 LYS A C 18
ATOM 17469 O O . LYS A 1 18 ? 29.688 37.088 26.184 1.00 0.00 18 LYS A O 18
ATOM 17488 N N . PHE A 1 19 ? 29.962 37.340 28.380 1.00 0.00 19 PHE A N 18
ATOM 17489 C CA . PHE A 1 19 ? 30.951 36.246 28.529 1.00 0.00 19 PHE A CA 18
ATOM 17490 C C . PHE A 1 19 ? 30.365 34.917 28.042 1.00 0.00 19 PHE A C 18
ATOM 17491 O O . PHE A 1 19 ? 31.029 34.166 27.326 1.00 0.00 19 PHE A O 18
ATOM 17508 N N . VAL A 1 20 ? 29.090 34.694 28.358 1.00 0.00 20 VAL A N 18
ATOM 17509 C CA . VAL A 1 20 ? 28.303 33.506 27.992 1.00 0.00 20 VAL A CA 18
ATOM 17510 C C . VAL A 1 20 ? 28.164 33.330 26.469 1.00 0.00 20 VAL A C 18
ATOM 17511 O O . VAL A 1 20 ? 27.979 32.213 25.989 1.00 0.00 20 VAL A O 18
ATOM 17524 N N . GLU A 1 21 ? 28.352 34.392 25.682 1.00 0.00 21 GLU A N 18
ATOM 17525 C CA . GLU A 1 21 ? 28.269 34.360 24.219 1.00 0.00 21 GLU A CA 18
ATOM 17526 C C . GLU A 1 21 ? 29.565 33.885 23.583 1.00 0.00 21 GLU A C 18
ATOM 17527 O O . GLU A 1 21 ? 29.530 33.060 22.671 1.00 0.00 21 GLU A O 18
ATOM 17539 N N . GLY A 1 22 ? 30.713 34.355 24.085 1.00 0.00 22 GLY A N 18
ATOM 17540 C CA . GLY A 1 22 ? 32.025 33.919 23.617 1.00 0.00 22 GLY A CA 18
ATOM 17541 C C . GLY A 1 22 ? 32.251 32.410 23.784 1.00 0.00 22 GLY A C 18
ATOM 17542 O O . GLY A 1 22 ? 33.034 31.832 23.031 1.00 0.00 22 GLY A O 18
ATOM 17546 N N . LEU A 1 23 ? 31.500 31.740 24.667 1.00 0.00 23 LEU A N 18
ATOM 17547 C CA . LEU A 1 23 ? 31.536 30.269 24.804 1.00 0.00 23 LEU A CA 18
ATOM 17548 C C . LEU A 1 23 ? 30.952 29.543 23.576 1.00 0.00 23 LEU A C 18
ATOM 17549 O O . LEU A 1 23 ? 31.214 28.360 23.360 1.00 0.00 23 LEU A O 18
ATOM 17565 N N . ALA A 1 24 ? 30.172 30.255 22.762 1.00 0.00 24 ALA A N 18
ATOM 17566 C CA . ALA A 1 24 ? 29.692 29.814 21.454 1.00 0.00 24 ALA A CA 18
ATOM 17567 C C . ALA A 1 24 ? 30.577 30.292 20.276 1.00 0.00 24 ALA A C 18
ATOM 17568 O O . ALA A 1 24 ? 30.583 29.640 19.231 1.00 0.00 24 ALA A O 18
ATOM 17575 N N . LEU A 1 25 ? 31.319 31.403 20.416 1.00 0.00 25 LEU A N 18
ATOM 17576 C CA . LEU A 1 25 ? 32.175 31.994 19.357 1.00 0.00 25 LEU A CA 18
ATOM 17577 C C . LEU A 1 25 ? 33.581 31.387 19.312 1.00 0.00 25 LEU A C 18
ATOM 17578 O O . LEU A 1 25 ? 34.073 30.987 18.258 1.00 0.00 25 LEU A O 18
ATOM 17594 N N . PHE A 1 26 ? 34.223 31.356 20.478 1.00 0.00 26 PHE A N 18
ATOM 17595 C CA . PHE A 1 26 ? 35.590 30.847 20.693 1.00 0.00 26 PHE A CA 18
ATOM 17596 C C . PHE A 1 26 ? 35.623 29.426 21.287 1.00 0.00 26 PHE A C 18
ATOM 17597 O O . PHE A 1 26 ? 36.700 28.852 21.470 1.00 0.00 26 PHE A O 18
ATOM 17614 N N . HIS A 1 27 ? 34.444 28.888 21.619 1.00 0.00 27 HIS A N 18
ATOM 17615 C CA . HIS A 1 27 ? 34.174 27.574 22.232 1.00 0.00 27 HIS A CA 18
ATOM 17616 C C . HIS A 1 27 ? 34.634 27.425 23.691 1.00 0.00 27 HIS A C 18
ATOM 17617 O O . HIS A 1 27 ? 33.800 27.221 24.572 1.00 0.00 27 HIS A O 18
ATOM 17631 N N . LYS A 1 28 ? 35.940 27.527 23.960 1.00 0.00 28 LYS A N 18
ATOM 17632 C CA . LYS A 1 28 ? 36.559 27.349 25.287 1.00 0.00 28 LYS A CA 18
ATOM 17633 C C . LYS A 1 28 ? 37.971 27.956 25.307 1.00 0.00 28 LYS A C 18
ATOM 17634 O O . LYS A 1 28 ? 38.969 27.236 25.291 1.00 0.00 28 LYS A O 18
ATOM 17653 N N . ASP A 1 29 ? 38.054 29.286 25.273 1.00 0.00 29 ASP A N 18
ATOM 17654 C CA . ASP A 1 29 ? 39.314 30.030 25.231 1.00 0.00 29 ASP A CA 18
ATOM 17655 C C . ASP A 1 29 ? 39.111 31.462 25.744 1.00 0.00 29 ASP A C 18
ATOM 17656 O O . ASP A 1 29 ? 38.606 32.359 25.057 1.00 0.00 29 ASP A O 18
ATOM 17665 N N . TRP A 1 30 ? 39.485 31.677 27.002 1.00 0.00 30 TRP A N 18
ATOM 17666 C CA . TRP A 1 30 ? 39.342 32.967 27.668 1.00 0.00 30 TRP A CA 18
ATOM 17667 C C . TRP A 1 30 ? 40.204 34.066 27.024 1.00 0.00 30 TRP A C 18
ATOM 17668 O O . TRP A 1 30 ? 39.844 35.245 27.112 1.00 0.00 30 TRP A O 18
ATOM 17689 N N . LYS A 1 31 ? 41.281 33.701 26.307 1.00 0.00 31 LYS A N 18
ATOM 17690 C CA . LYS A 1 31 ? 42.212 34.619 25.618 1.00 0.00 31 LYS A CA 18
ATOM 17691 C C . LYS A 1 31 ? 41.609 35.267 24.367 1.00 0.00 31 LYS A C 18
ATOM 17692 O O . LYS A 1 31 ? 42.304 35.993 23.654 1.00 0.00 31 LYS A O 18
ATOM 17711 N N . LYS A 1 32 ? 40.313 35.054 24.113 1.00 0.00 32 LYS A N 18
ATOM 17712 C CA . LYS A 1 32 ? 39.516 35.743 23.079 1.00 0.00 32 LYS A CA 18
ATOM 17713 C C . LYS A 1 32 ? 38.276 36.414 23.656 1.00 0.00 32 LYS A C 18
ATOM 17714 O O . LYS A 1 32 ? 37.911 37.488 23.197 1.00 0.00 32 LYS A O 18
ATOM 17733 N N . ILE A 1 33 ? 37.711 35.889 24.747 1.00 0.00 33 ILE A N 18
ATOM 17734 C CA . ILE A 1 33 ? 36.570 36.510 25.454 1.00 0.00 33 ILE A CA 18
ATOM 17735 C C . ILE A 1 33 ? 36.861 37.954 25.891 1.00 0.00 33 ILE A C 18
ATOM 17736 O O . ILE A 1 33 ? 35.943 38.778 25.894 1.00 0.00 33 ILE A O 18
ATOM 17752 N N . LYS A 1 34 ? 38.131 38.304 26.154 1.00 0.00 34 LYS A N 18
ATOM 17753 C CA . LYS A 1 34 ? 38.524 39.700 26.445 1.00 0.00 34 LYS A CA 18
ATOM 17754 C C . LYS A 1 34 ? 38.083 40.701 25.372 1.00 0.00 34 LYS A C 18
ATOM 17755 O O . LYS A 1 34 ? 37.670 41.805 25.715 1.00 0.00 34 LYS A O 18
ATOM 17774 N N . GLU A 1 35 ? 38.083 40.272 24.112 1.00 0.00 35 GLU A N 18
ATOM 17775 C CA . GLU A 1 35 ? 37.658 41.079 22.958 1.00 0.00 35 GLU A CA 18
ATOM 17776 C C . GLU A 1 35 ? 36.141 41.261 22.859 1.00 0.00 35 GLU A C 18
ATOM 17777 O O . GLU A 1 35 ? 35.676 42.251 22.292 1.00 0.00 35 GLU A O 18
ATOM 17789 N N . TYR A 1 36 ? 35.348 40.317 23.370 1.00 0.00 36 TYR A N 18
ATOM 17790 C CA . TYR A 1 36 ? 33.904 40.314 23.131 1.00 0.00 36 TYR A CA 18
ATOM 17791 C C . TYR A 1 36 ? 33.194 41.326 24.028 1.00 0.00 36 TYR A C 18
ATOM 17792 O O . TYR A 1 36 ? 32.350 42.108 23.582 1.00 0.00 36 TYR A O 18
ATOM 17810 N N . ILE A 1 37 ? 33.591 41.313 25.297 1.00 0.00 37 ILE A N 18
ATOM 17811 C CA . ILE A 1 37 ? 33.235 42.307 26.311 1.00 0.00 37 ILE A CA 18
ATOM 17812 C C . ILE A 1 37 ? 33.968 43.636 26.040 1.00 0.00 37 ILE A C 18
ATOM 17813 O O . ILE A 1 37 ? 33.332 44.689 25.931 1.00 0.00 37 ILE A O 18
ATOM 17829 N N . GLY A 1 38 ? 35.293 43.560 25.857 1.00 0.00 38 GLY A N 18
ATOM 17830 C CA . GLY A 1 38 ? 36.191 44.663 25.512 1.00 0.00 38 GLY A CA 18
ATOM 17831 C C . GLY A 1 38 ? 37.198 45.026 26.613 1.00 0.00 38 GLY A C 18
ATOM 17832 O O . GLY A 1 38 ? 36.832 45.369 27.736 1.00 0.00 38 GLY A O 18
ATOM 17836 N N . THR A 1 39 ? 38.486 44.977 26.275 1.00 0.00 39 THR A N 18
ATOM 17837 C CA . THR A 1 39 ? 39.630 45.497 27.057 1.00 0.00 39 THR A CA 18
ATOM 17838 C C . THR A 1 39 ? 39.771 44.873 28.459 1.00 0.00 39 THR A C 18
ATOM 17839 O O . THR A 1 39 ? 39.934 45.565 29.471 1.00 0.00 39 THR A O 18
ATOM 17850 N N . LYS A 1 40 ? 39.668 43.539 28.540 1.00 0.00 40 LYS A N 18
ATOM 17851 C CA . LYS A 1 40 ? 39.919 42.743 29.763 1.00 0.00 40 LYS A CA 18
ATOM 17852 C C . LYS A 1 40 ? 41.299 42.057 29.782 1.00 0.00 40 LYS A C 18
ATOM 17853 O O . LYS A 1 40 ? 41.992 42.008 28.769 1.00 0.00 40 LYS A O 18
ATOM 17872 N N . THR A 1 41 ? 41.682 41.509 30.939 1.00 0.00 41 THR A N 18
ATOM 17873 C CA . THR A 1 41 ? 42.969 40.810 31.212 1.00 0.00 41 THR A CA 18
ATOM 17874 C C . THR A 1 41 ? 42.832 39.284 31.300 1.00 0.00 41 THR A C 18
ATOM 17875 O O . THR A 1 41 ? 43.752 38.576 31.700 1.00 0.00 41 THR A O 18
ATOM 17886 N N . VAL A 1 42 ? 41.633 38.784 31.008 1.00 0.00 42 VAL A N 18
ATOM 17887 C CA . VAL A 1 42 ? 41.111 37.433 31.237 1.00 0.00 42 VAL A CA 18
ATOM 17888 C C . VAL A 1 42 ? 41.034 36.981 32.700 1.00 0.00 42 VAL A C 18
ATOM 17889 O O . VAL A 1 42 ? 40.220 36.111 32.987 1.00 0.00 42 VAL A O 18
ATOM 17902 N N . VAL A 1 43 ? 41.762 37.586 33.646 1.00 0.00 43 VAL A N 18
ATOM 17903 C CA . VAL A 1 43 ? 41.806 37.123 35.051 1.00 0.00 43 VAL A CA 18
ATOM 17904 C C . VAL A 1 43 ? 40.419 37.139 35.710 1.00 0.00 43 VAL A C 18
ATOM 17905 O O . VAL A 1 43 ? 40.040 36.195 36.403 1.00 0.00 43 VAL A O 18
ATOM 17918 N N . GLN A 1 44 ? 39.623 38.172 35.432 1.00 0.00 44 GLN A N 18
ATOM 17919 C CA . GLN A 1 44 ? 38.229 38.299 35.884 1.00 0.00 44 GLN A CA 18
ATOM 17920 C C . GLN A 1 44 ? 37.268 37.385 35.096 1.00 0.00 44 GLN A C 18
ATOM 17921 O O . GLN A 1 44 ? 36.285 36.886 35.639 1.00 0.00 44 GLN A O 18
ATOM 17935 N N . ILE A 1 45 ? 37.536 37.151 33.806 1.00 0.00 45 ILE A N 18
ATOM 17936 C CA . ILE A 1 45 ? 36.798 36.186 32.965 1.00 0.00 45 ILE A CA 18
ATOM 17937 C C . ILE A 1 45 ? 36.996 34.757 33.474 1.00 0.00 45 ILE A C 18
ATOM 17938 O O . ILE A 1 45 ? 36.037 33.998 33.506 1.00 0.00 45 ILE A O 18
ATOM 17954 N N . ARG A 1 46 ? 38.205 34.395 33.915 1.00 0.00 46 ARG A N 18
ATOM 17955 C CA . ARG A 1 46 ? 38.570 33.022 34.319 1.00 0.00 46 ARG A CA 18
ATOM 17956 C C . ARG A 1 46 ? 37.669 32.490 35.434 1.00 0.00 46 ARG A C 18
ATOM 17957 O O . ARG A 1 46 ? 37.177 31.364 35.359 1.00 0.00 46 ARG A O 18
ATOM 17978 N N . SER A 1 47 ? 37.464 33.324 36.449 1.00 0.00 47 SER A N 18
ATOM 17979 C CA . SER A 1 47 ? 36.644 33.017 37.631 1.00 0.00 47 SER A CA 18
ATOM 17980 C C . SER A 1 47 ? 35.142 33.053 37.337 1.00 0.00 47 SER A C 18
ATOM 17981 O O . SER A 1 47 ? 34.417 32.158 37.768 1.00 0.00 47 SER A O 18
ATOM 17989 N N . HIS A 1 48 ? 34.664 34.022 36.547 1.00 0.00 48 HIS A N 18
ATOM 17990 C CA . HIS A 1 48 ? 33.265 34.058 36.107 1.00 0.00 48 HIS A CA 18
ATOM 17991 C C . HIS A 1 48 ? 32.908 32.912 35.156 1.00 0.00 48 HIS A C 18
ATOM 17992 O O . HIS A 1 48 ? 31.796 32.396 35.256 1.00 0.00 48 HIS A O 18
ATOM 18006 N N . ALA A 1 49 ? 33.834 32.491 34.285 1.00 0.00 49 ALA A N 18
ATOM 18007 C CA . ALA A 1 49 ? 33.626 31.420 33.314 1.00 0.00 49 ALA A CA 18
ATOM 18008 C C . ALA A 1 49 ? 33.145 30.142 34.008 1.00 0.00 49 ALA A C 18
ATOM 18009 O O . ALA A 1 49 ? 32.039 29.689 33.752 1.00 0.00 49 ALA A O 18
ATOM 18016 N N . GLN A 1 50 ? 33.895 29.627 34.981 1.00 0.00 50 GLN A N 18
ATOM 18017 C CA . GLN A 1 50 ? 33.561 28.455 35.784 1.00 0.00 50 GLN A CA 18
ATOM 18018 C C . GLN A 1 50 ? 32.104 28.385 36.283 1.00 0.00 50 GLN A C 18
ATOM 18019 O O . GLN A 1 50 ? 31.546 27.294 36.388 1.00 0.00 50 GLN A O 18
ATOM 18033 N N . LYS A 1 51 ? 31.441 29.526 36.525 1.00 0.00 51 LYS A N 18
ATOM 18034 C CA . LYS A 1 51 ? 30.009 29.565 36.865 1.00 0.00 51 LYS A CA 18
ATOM 18035 C C . LYS A 1 51 ? 29.088 29.054 35.757 1.00 0.00 51 LYS A C 18
ATOM 18036 O O . LYS A 1 51 ? 28.123 28.364 36.086 1.00 0.00 51 LYS A O 18
ATOM 18055 N N . TYR A 1 52 ? 29.370 29.309 34.467 1.00 0.00 52 TYR A N 18
ATOM 18056 C CA . TYR A 1 52 ? 28.602 28.670 33.384 1.00 0.00 52 TYR A CA 18
ATOM 18057 C C . TYR A 1 52 ? 28.658 27.138 33.532 1.00 0.00 52 TYR A C 18
ATOM 18058 O O . TYR A 1 52 ? 27.634 26.467 33.448 1.00 0.00 52 TYR A O 18
ATOM 18076 N N . PHE A 1 53 ? 29.844 26.584 33.824 1.00 0.00 53 PHE A N 18
ATOM 18077 C CA . PHE A 1 53 ? 30.082 25.139 33.905 1.00 0.00 53 PHE A CA 18
ATOM 18078 C C . PHE A 1 53 ? 29.406 24.483 35.124 1.00 0.00 53 PHE A C 18
ATOM 18079 O O . PHE A 1 53 ? 28.921 23.352 35.028 1.00 0.00 53 PHE A O 18
ATOM 18096 N N . LEU A 1 54 ? 29.304 25.200 36.251 1.00 0.00 54 LEU A N 18
ATOM 18097 C CA . LEU A 1 54 ? 28.503 24.770 37.406 1.00 0.00 54 LEU A CA 18
ATOM 18098 C C . LEU A 1 54 ? 27.000 24.762 37.081 1.00 0.00 54 LEU A C 18
ATOM 18099 O O . LEU A 1 54 ? 26.297 23.820 37.448 1.00 0.00 54 LEU A O 18
ATOM 18115 N N . LYS A 1 55 ? 26.486 25.783 36.383 1.00 0.00 55 LYS A N 18
ATOM 18116 C CA . LYS A 1 55 ? 25.062 25.870 36.007 1.00 0.00 55 LYS A CA 18
ATOM 18117 C C . LYS A 1 55 ? 24.674 24.934 34.853 1.00 0.00 55 LYS A C 18
ATOM 18118 O O . LYS A 1 55 ? 23.512 24.513 34.778 1.00 0.00 55 LYS A O 18
ATOM 18137 N N . LEU A 1 56 ? 25.624 24.567 33.991 1.00 0.00 56 LEU A N 18
ATOM 18138 C CA . LEU A 1 56 ? 25.468 23.621 32.878 1.00 0.00 56 LEU A CA 18
ATOM 18139 C C . LEU A 1 56 ? 25.028 22.225 33.350 1.00 0.00 56 LEU A C 18
ATOM 18140 O O . LEU A 1 56 ? 24.100 21.650 32.779 1.00 0.00 56 LEU A O 18
ATOM 18156 N N . ASN A 1 57 ? 25.645 21.712 34.419 1.00 0.00 57 ASN A N 18
ATOM 18157 C CA . ASN A 1 57 ? 25.364 20.390 34.986 1.00 0.00 57 ASN A CA 18
ATOM 18158 C C . ASN A 1 57 ? 23.906 20.286 35.489 1.00 0.00 57 ASN A C 18
ATOM 18159 O O . ASN A 1 57 ? 23.460 21.079 36.323 1.00 0.00 57 ASN A O 18
ATOM 18170 N N . LYS A 1 58 ? 23.156 19.303 34.979 1.00 0.00 58 LYS A N 18
ATOM 18171 C CA . LYS A 1 58 ? 21.725 19.052 35.256 1.00 0.00 58 LYS A CA 18
ATOM 18172 C C . LYS A 1 58 ? 21.521 18.191 36.515 1.00 0.00 58 LYS A C 18
ATOM 18173 O O . LYS A 1 58 ? 20.717 17.253 36.526 1.00 0.00 58 LYS A O 18
ATOM 18192 N N . THR A 1 59 ? 22.316 18.473 37.549 1.00 0.00 59 THR A N 18
ATOM 18193 C CA . THR A 1 59 ? 22.478 17.685 38.785 1.00 0.00 59 THR A CA 18
ATOM 18194 C C . THR A 1 59 ? 22.865 16.231 38.476 1.00 0.00 59 THR A C 18
ATOM 18195 O O . THR A 1 59 ? 22.104 15.289 38.713 1.00 0.00 59 THR A O 18
ATOM 18206 N N . ALA A 1 60 ? 24.053 16.082 37.880 1.00 0.00 60 ALA A N 18
ATOM 18207 C CA . ALA A 1 60 ? 24.665 14.824 37.443 1.00 0.00 60 ALA A CA 18
ATOM 18208 C C . ALA A 1 60 ? 25.927 14.495 38.253 1.00 0.00 60 ALA A C 18
ATOM 18209 O O . ALA A 1 60 ? 25.936 13.441 38.937 1.00 0.00 60 ALA A O 18
ATOM 18217 N N . GLY A 1 1 ? 18.602 53.941 24.124 1.00 0.00 1 GLY A N 19
ATOM 18218 C CA . GLY A 1 1 ? 19.255 52.696 23.697 1.00 0.00 1 GLY A CA 19
ATOM 18219 C C . GLY A 1 1 ? 20.725 52.709 24.084 1.00 0.00 1 GLY A C 19
ATOM 18220 O O . GLY A 1 1 ? 21.428 53.641 23.686 1.00 0.00 1 GLY A O 19
ATOM 18226 N N . PRO A 1 2 ? 21.219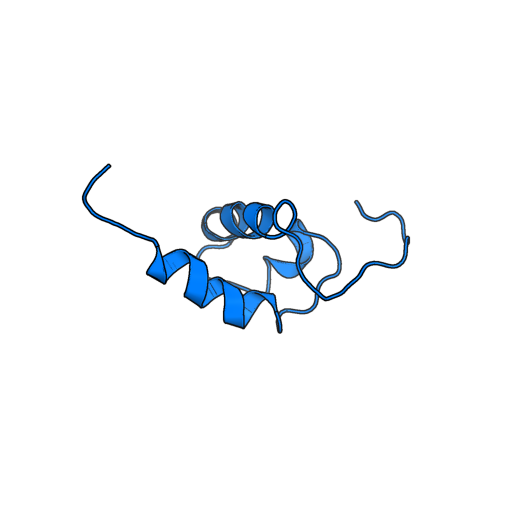 51.698 24.824 1.00 0.00 2 PRO A N 19
ATOM 18227 C CA . PRO A 1 2 ? 22.611 51.617 25.280 1.00 0.00 2 PRO A CA 19
ATOM 18228 C C . PRO A 1 2 ? 23.596 51.396 24.120 1.00 0.00 2 PRO A C 19
ATOM 18229 O O . PRO A 1 2 ? 23.245 50.785 23.105 1.00 0.00 2 PRO A O 19
ATOM 18240 N N . LEU A 1 3 ? 24.838 51.857 24.278 1.00 0.00 3 LEU A N 19
ATOM 18241 C CA . LEU A 1 3 ? 25.888 51.767 23.253 1.00 0.00 3 LEU A CA 19
ATOM 18242 C C . LEU A 1 3 ? 26.407 50.328 23.078 1.00 0.00 3 LEU A C 19
ATOM 18243 O O . LEU A 1 3 ? 26.489 49.555 24.038 1.00 0.00 3 LEU A O 19
ATOM 18259 N N . GLY A 1 4 ? 26.830 49.969 21.863 1.00 0.00 4 GLY A N 19
ATOM 18260 C CA . GLY A 1 4 ? 27.462 48.670 21.585 1.00 0.00 4 GLY A CA 19
ATOM 18261 C C . GLY A 1 4 ? 28.804 48.478 22.308 1.00 0.00 4 GLY A C 19
ATOM 18262 O O . GLY A 1 4 ? 29.091 47.390 22.805 1.00 0.00 4 GLY A O 19
ATOM 18266 N N . SER A 1 5 ? 29.588 49.549 22.472 1.00 0.00 5 SER A N 19
ATOM 18267 C CA . SER A 1 5 ? 30.867 49.563 23.209 1.00 0.00 5 SER A CA 19
ATOM 18268 C C . SER A 1 5 ? 30.738 49.539 24.749 1.00 0.00 5 SER A C 19
ATOM 18269 O O . SER A 1 5 ? 31.745 49.670 25.454 1.00 0.00 5 SER A O 19
ATOM 18277 N N . LYS A 1 6 ? 29.521 49.375 25.296 1.00 0.00 6 LYS A N 19
ATOM 18278 C CA . LYS A 1 6 ? 29.248 49.328 26.744 1.00 0.00 6 LYS A CA 19
ATOM 18279 C C . LYS A 1 6 ? 30.004 48.184 27.438 1.00 0.00 6 LYS A C 19
ATOM 18280 O O . LYS A 1 6 ? 30.023 47.051 26.940 1.00 0.00 6 LYS A O 19
ATOM 18299 N N . LYS A 1 7 ? 30.594 48.491 28.597 1.00 0.00 7 LYS A N 19
ATOM 18300 C CA . LYS A 1 7 ? 31.244 47.568 29.549 1.00 0.00 7 LYS A CA 19
ATOM 18301 C C . LYS A 1 7 ? 31.345 48.204 30.953 1.00 0.00 7 LYS A C 19
ATOM 18302 O O . LYS A 1 7 ? 30.935 49.357 31.135 1.00 0.00 7 LYS A O 19
ATOM 18321 N N . ARG A 1 8 ? 31.920 47.487 31.926 1.00 0.00 8 ARG A N 19
ATOM 18322 C CA . ARG A 1 8 ? 32.339 47.999 33.256 1.00 0.00 8 ARG A CA 19
ATOM 18323 C C . ARG A 1 8 ? 33.724 47.492 33.682 1.00 0.00 8 ARG A C 19
ATOM 18324 O O . ARG A 1 8 ? 34.311 46.611 33.061 1.00 0.00 8 ARG A O 19
ATOM 18345 N N . GLU A 1 9 ? 34.255 48.074 34.751 1.00 0.00 9 GLU A N 19
ATOM 18346 C CA . GLU A 1 9 ? 35.518 47.728 35.426 1.00 0.00 9 GLU A CA 19
ATOM 18347 C C . GLU A 1 9 ? 35.377 46.667 36.543 1.00 0.00 9 GLU A C 19
ATOM 18348 O O . GLU A 1 9 ? 36.366 46.283 37.165 1.00 0.00 9 GLU A O 19
ATOM 18360 N N . VAL A 1 10 ? 34.157 46.184 36.795 1.00 0.00 10 VAL A N 19
ATOM 18361 C CA . VAL A 1 10 ? 33.798 45.104 37.737 1.00 0.00 10 VAL A CA 19
ATOM 18362 C C . VAL A 1 10 ? 32.766 44.182 37.080 1.00 0.00 10 VAL A C 19
ATOM 18363 O O . VAL A 1 10 ? 32.053 44.623 36.174 1.00 0.00 10 VAL A O 19
ATOM 18376 N N . TRP A 1 11 ? 32.690 42.899 37.447 1.00 0.00 11 TRP A N 19
ATOM 18377 C CA . TRP A 1 11 ? 31.629 42.022 36.936 1.00 0.00 11 TRP A CA 19
ATOM 18378 C C . TRP A 1 11 ? 30.236 42.386 37.475 1.00 0.00 11 TRP A C 19
ATOM 18379 O O . TRP A 1 11 ? 30.068 42.725 38.650 1.00 0.00 11 TRP A O 19
ATOM 18400 N N . THR A 1 12 ? 29.222 42.241 36.614 1.00 0.00 12 THR A N 19
ATOM 18401 C CA . THR A 1 12 ? 27.792 42.428 36.928 1.00 0.00 12 THR A CA 19
ATOM 18402 C C . THR A 1 12 ? 26.950 41.413 36.144 1.00 0.00 12 THR A C 19
ATOM 18403 O O . THR A 1 12 ? 27.416 40.883 35.135 1.00 0.00 12 THR A O 19
ATOM 18414 N N . ASP A 1 13 ? 25.710 41.144 36.558 1.00 0.00 13 ASP A N 19
ATOM 18415 C CA . ASP A 1 13 ? 24.818 40.219 35.836 1.00 0.00 13 ASP A CA 19
ATOM 18416 C C . ASP A 1 13 ? 24.398 40.717 34.440 1.00 0.00 13 ASP A C 19
ATOM 18417 O O . ASP A 1 13 ? 24.104 39.906 33.563 1.00 0.00 13 ASP A O 19
ATOM 18426 N N . ALA A 1 14 ? 24.418 42.029 34.198 1.00 0.00 14 ALA A N 19
ATOM 18427 C CA . ALA A 1 14 ? 24.251 42.593 32.858 1.00 0.00 14 ALA A CA 19
ATOM 18428 C C . ALA A 1 14 ? 25.484 42.355 31.968 1.00 0.00 14 ALA A C 19
ATOM 18429 O O . ALA A 1 14 ? 25.348 42.223 30.752 1.00 0.00 14 ALA A O 19
ATOM 18436 N N . GLU A 1 15 ? 26.681 42.275 32.561 1.00 0.00 15 GLU A N 19
ATOM 18437 C CA . GLU A 1 15 ? 27.936 42.037 31.849 1.00 0.00 15 GLU A CA 19
ATOM 18438 C C . GLU A 1 15 ? 28.157 40.528 31.612 1.00 0.00 15 GLU A C 19
ATOM 18439 O O . GLU A 1 15 ? 28.654 40.129 30.556 1.00 0.00 15 GLU A O 19
ATOM 18451 N N . HIS A 1 16 ? 27.733 39.668 32.553 1.00 0.00 16 HIS A N 19
ATOM 18452 C CA . HIS A 1 16 ? 27.842 38.201 32.447 1.00 0.00 16 HIS A CA 19
ATOM 18453 C C . HIS A 1 16 ? 27.156 37.672 31.179 1.00 0.00 16 HIS A C 19
ATOM 18454 O O . HIS A 1 16 ? 27.697 36.800 30.495 1.00 0.00 16 HIS A O 19
ATOM 18468 N N . ALA A 1 17 ? 26.035 38.299 30.800 1.00 0.00 17 ALA A N 19
ATOM 18469 C CA . ALA A 1 17 ? 25.290 38.033 29.575 1.00 0.00 17 ALA A CA 19
ATOM 18470 C C . ALA A 1 17 ? 26.122 38.141 28.276 1.00 0.00 17 ALA A C 19
ATOM 18471 O O . ALA A 1 17 ? 25.698 37.606 27.253 1.00 0.00 17 ALA A O 19
ATOM 18478 N N . LYS A 1 18 ? 27.305 38.777 28.292 1.00 0.00 18 LYS A N 19
ATOM 18479 C CA . LYS A 1 18 ? 28.252 38.799 27.164 1.00 0.00 18 LYS A CA 19
ATOM 18480 C C . LYS A 1 18 ? 29.299 37.680 27.230 1.00 0.00 18 LYS A C 19
ATOM 18481 O O . LYS A 1 18 ? 29.604 37.064 26.214 1.00 0.00 18 LYS A O 19
ATOM 18500 N N . PHE A 1 19 ? 29.820 37.361 28.415 1.00 0.00 19 PHE A N 19
ATOM 18501 C CA . PHE A 1 19 ? 30.788 36.257 28.607 1.00 0.00 19 PHE A CA 19
ATOM 18502 C C . PHE A 1 19 ? 30.238 34.926 28.104 1.00 0.00 19 PHE A C 19
ATOM 18503 O O . PHE A 1 19 ? 30.953 34.171 27.444 1.00 0.00 19 PHE A O 19
ATOM 18520 N N . VAL A 1 20 ? 28.953 34.692 28.357 1.00 0.00 20 VAL A N 19
ATOM 18521 C CA . VAL A 1 20 ? 28.278 33.438 27.976 1.00 0.00 20 VAL A CA 19
ATOM 18522 C C . VAL A 1 20 ? 28.185 33.242 26.457 1.00 0.00 20 VAL A C 19
ATOM 18523 O O . VAL A 1 20 ? 28.013 32.116 25.993 1.00 0.00 20 VAL A O 19
ATOM 18536 N N . GLU A 1 21 ? 28.346 34.306 25.669 1.00 0.00 21 GLU A N 19
ATOM 18537 C CA . GLU A 1 21 ? 28.321 34.250 24.206 1.00 0.00 21 GLU A CA 19
ATOM 18538 C C . GLU A 1 21 ? 29.664 33.841 23.631 1.00 0.00 21 GLU A C 19
ATOM 18539 O O . GLU A 1 21 ? 29.706 32.970 22.770 1.00 0.00 21 GLU A O 19
ATOM 18551 N N . GLY A 1 22 ? 30.769 34.395 24.145 1.00 0.00 22 GLY A N 19
ATOM 18552 C CA . GLY A 1 22 ? 32.116 33.982 23.756 1.00 0.00 22 GLY A CA 19
ATOM 18553 C C . GLY A 1 22 ? 32.346 32.471 23.883 1.00 0.00 22 GLY A C 19
ATOM 18554 O O . GLY A 1 22 ? 33.164 31.915 23.150 1.00 0.00 22 GLY A O 19
ATOM 18558 N N . LEU A 1 23 ? 31.571 31.777 24.726 1.00 0.00 23 LEU A N 19
ATOM 18559 C CA . LEU A 1 23 ? 31.618 30.310 24.809 1.00 0.00 23 LEU A CA 19
ATOM 18560 C C . LEU A 1 23 ? 31.194 29.649 23.477 1.00 0.00 23 LEU A C 19
ATOM 18561 O O . LEU A 1 23 ? 31.806 28.673 23.057 1.00 0.00 23 LEU A O 19
ATOM 18577 N N . ALA A 1 24 ? 30.232 30.235 22.758 1.00 0.00 24 ALA A N 19
ATOM 18578 C CA . ALA A 1 24 ? 29.801 29.821 21.420 1.00 0.00 24 ALA A CA 19
ATOM 18579 C C . ALA A 1 24 ? 30.722 30.300 20.272 1.00 0.00 24 ALA A C 19
ATOM 18580 O O . ALA A 1 24 ? 30.734 29.686 19.199 1.00 0.00 24 ALA A O 19
ATOM 18587 N N . LEU A 1 25 ? 31.483 31.388 20.460 1.00 0.00 25 LEU A N 19
ATOM 18588 C CA . LEU A 1 25 ? 32.342 31.998 19.422 1.00 0.00 25 LEU A CA 19
ATOM 18589 C C . LEU A 1 25 ? 33.740 31.382 19.375 1.00 0.00 25 LEU A C 19
ATOM 18590 O O . LEU A 1 25 ? 34.303 31.170 18.298 1.00 0.00 25 LEU A O 19
ATOM 18606 N N . PHE A 1 26 ? 34.306 31.157 20.559 1.00 0.00 26 PHE A N 19
ATOM 18607 C CA . PHE A 1 26 ? 35.683 30.682 20.754 1.00 0.00 26 PHE A CA 19
ATOM 18608 C C . PHE A 1 26 ? 35.779 29.262 21.339 1.00 0.00 26 PHE A C 19
ATOM 18609 O O . PHE A 1 26 ? 36.839 28.641 21.258 1.00 0.00 26 PHE A O 19
ATOM 18626 N N . HIS A 1 27 ? 34.686 28.736 21.909 1.00 0.00 27 HIS A N 19
ATOM 18627 C CA . HIS A 1 27 ? 34.572 27.341 22.394 1.00 0.00 27 HIS A CA 19
ATOM 18628 C C . HIS A 1 27 ? 35.645 26.935 23.424 1.00 0.00 27 HIS A C 19
ATOM 18629 O O . HIS A 1 27 ? 36.498 26.081 23.167 1.00 0.00 27 HIS A O 19
ATOM 18643 N N . LYS A 1 28 ? 35.579 27.544 24.619 1.00 0.00 28 LYS A N 19
ATOM 18644 C CA . LYS A 1 28 ? 36.513 27.376 25.755 1.00 0.00 28 LYS A CA 19
ATOM 18645 C C . LYS A 1 28 ? 37.914 27.928 25.443 1.00 0.00 28 LYS A C 19
ATOM 18646 O O . LYS A 1 28 ? 38.868 27.188 25.204 1.00 0.00 28 LYS A O 19
ATOM 18665 N N . ASP A 1 29 ? 38.017 29.261 25.413 1.00 0.00 29 ASP A N 19
ATOM 18666 C CA . ASP A 1 29 ? 39.243 30.020 25.125 1.00 0.00 29 ASP A CA 19
ATOM 18667 C C . ASP A 1 29 ? 39.115 31.460 25.667 1.00 0.00 29 ASP A C 19
ATOM 18668 O O . ASP A 1 29 ? 38.648 32.382 24.992 1.00 0.00 29 ASP A O 19
ATOM 18677 N N . TRP A 1 30 ? 39.451 31.669 26.940 1.00 0.00 30 TRP A N 19
ATOM 18678 C CA . TRP A 1 30 ? 39.206 32.932 27.638 1.00 0.00 30 TRP A CA 19
ATOM 18679 C C . TRP A 1 30 ? 40.060 34.069 27.060 1.00 0.00 30 TRP A C 19
ATOM 18680 O O . TRP A 1 30 ? 39.624 35.222 27.025 1.00 0.00 30 TRP A O 19
ATOM 18701 N N . LYS A 1 31 ? 41.223 33.709 26.488 1.00 0.00 31 LYS A N 19
ATOM 18702 C CA . LYS A 1 31 ? 42.126 34.551 25.681 1.00 0.00 31 LYS A CA 19
ATOM 18703 C C . LYS A 1 31 ? 41.484 35.127 24.408 1.00 0.00 31 LYS A C 19
ATOM 18704 O O . LYS A 1 31 ? 42.164 35.804 23.644 1.00 0.00 31 LYS A O 19
ATOM 18723 N N . LYS A 1 32 ? 40.193 34.894 24.171 1.00 0.00 32 LYS A N 19
ATOM 18724 C CA . LYS A 1 32 ? 39.386 35.543 23.126 1.00 0.00 32 LYS A CA 19
ATOM 18725 C C . LYS A 1 32 ? 38.160 36.245 23.712 1.00 0.00 32 LYS A C 19
ATOM 18726 O O . LYS A 1 32 ? 37.773 37.298 23.222 1.00 0.00 32 LYS A O 19
ATOM 18745 N N . ILE A 1 33 ? 37.622 35.767 24.838 1.00 0.00 33 ILE A N 19
ATOM 18746 C CA . ILE A 1 33 ? 36.481 36.391 25.534 1.00 0.00 33 ILE A CA 19
ATOM 18747 C C . ILE A 1 33 ? 36.760 37.839 25.951 1.00 0.00 33 ILE A C 19
ATOM 18748 O O . ILE A 1 33 ? 35.868 38.684 25.847 1.00 0.00 33 ILE A O 19
ATOM 18764 N N . LYS A 1 34 ? 38.004 38.160 26.329 1.00 0.00 34 LYS A N 19
ATOM 18765 C CA . LYS A 1 34 ? 38.408 39.548 26.607 1.00 0.00 34 LYS A CA 19
ATOM 18766 C C . LYS A 1 34 ? 38.101 40.520 25.463 1.00 0.00 34 LYS A C 19
ATOM 18767 O O . LYS A 1 34 ? 37.728 41.661 25.724 1.00 0.00 34 LYS A O 19
ATOM 18786 N N . GLU A 1 35 ? 38.167 40.059 24.216 1.00 0.00 35 GLU A N 19
ATOM 18787 C CA . GLU A 1 35 ? 37.836 40.861 23.027 1.00 0.00 35 GLU A CA 19
ATOM 18788 C C . GLU A 1 35 ? 36.341 41.187 22.913 1.00 0.00 35 GLU A C 19
ATOM 18789 O O . GLU A 1 35 ? 35.969 42.247 22.403 1.00 0.00 35 GLU A O 19
ATOM 18801 N N . TYR A 1 36 ? 35.481 40.276 23.373 1.00 0.00 36 TYR A N 19
ATOM 18802 C CA . TYR A 1 36 ? 34.040 40.345 23.146 1.00 0.00 36 TYR A CA 19
ATOM 18803 C C . TYR A 1 36 ? 33.378 41.316 24.116 1.00 0.00 36 TYR A C 19
ATOM 18804 O O . TYR A 1 36 ? 32.544 42.146 23.755 1.00 0.00 36 TYR A O 19
ATOM 18822 N N . ILE A 1 37 ? 33.810 41.238 25.370 1.00 0.00 37 ILE A N 19
ATOM 18823 C CA . ILE A 1 37 ? 33.454 42.220 26.391 1.00 0.00 37 ILE A CA 19
ATOM 18824 C C . ILE A 1 37 ? 34.178 43.575 26.164 1.00 0.00 37 ILE A C 19
ATOM 18825 O O . ILE A 1 37 ? 33.538 44.615 26.313 1.00 0.00 37 ILE A O 19
ATOM 18841 N N . GLY A 1 38 ? 35.460 43.600 25.754 1.00 0.00 38 GLY A N 19
ATOM 18842 C CA . GLY A 1 38 ? 36.137 44.831 25.282 1.00 0.00 38 GLY A CA 19
ATOM 18843 C C . GLY A 1 38 ? 37.579 45.072 25.761 1.00 0.00 38 GLY A C 19
ATOM 18844 O O . GLY A 1 38 ? 37.819 45.953 26.592 1.00 0.00 38 GLY A O 19
ATOM 18848 N N . THR A 1 39 ? 38.550 44.341 25.204 1.00 0.00 39 THR A N 19
ATOM 18849 C CA . THR A 1 39 ? 40.016 44.508 25.389 1.00 0.00 39 THR A CA 19
ATOM 18850 C C . THR A 1 39 ? 40.492 44.425 26.861 1.00 0.00 39 THR A C 19
ATOM 18851 O O . THR A 1 39 ? 41.548 44.941 27.244 1.00 0.00 39 THR A O 19
ATOM 18862 N N . LYS A 1 40 ? 39.710 43.738 27.703 1.00 0.00 40 LYS A N 19
ATOM 18863 C CA . LYS A 1 40 ? 39.975 43.475 29.128 1.00 0.00 40 LYS A CA 19
ATOM 18864 C C . LYS A 1 40 ? 41.160 42.524 29.372 1.00 0.00 40 LYS A C 19
ATOM 18865 O O . LYS A 1 40 ? 41.671 41.911 28.430 1.00 0.00 40 LYS A O 19
ATOM 18884 N N . THR A 1 41 ? 41.589 42.374 30.626 1.00 0.00 41 THR A N 19
ATOM 18885 C CA . THR A 1 41 ? 42.479 41.274 31.045 1.00 0.00 41 THR A CA 19
ATOM 18886 C C . THR A 1 41 ? 41.656 39.991 31.226 1.00 0.00 41 THR A C 19
ATOM 18887 O O . THR A 1 41 ? 40.429 40.046 31.328 1.00 0.00 41 THR A O 19
ATOM 18898 N N . VAL A 1 42 ? 42.296 38.818 31.245 1.00 0.00 42 VAL A N 19
ATOM 18899 C CA . VAL A 1 42 ? 41.586 37.521 31.323 1.00 0.00 42 VAL A CA 19
ATOM 18900 C C . VAL A 1 42 ? 41.367 37.019 32.760 1.00 0.00 42 VAL A C 19
ATOM 18901 O O . VAL A 1 42 ? 40.456 36.226 32.979 1.00 0.00 42 VAL A O 19
ATOM 18914 N N . VAL A 1 43 ? 42.104 37.522 33.757 1.00 0.00 43 VAL A N 19
ATOM 18915 C CA . VAL A 1 43 ? 42.097 37.004 35.155 1.00 0.00 43 VAL A CA 19
ATOM 18916 C C . VAL A 1 43 ? 40.685 36.843 35.754 1.00 0.00 43 VAL A C 19
ATOM 18917 O O . VAL A 1 43 ? 40.267 35.748 36.120 1.00 0.00 43 VAL A O 19
ATOM 18930 N N . GLN A 1 44 ? 39.935 37.942 35.812 1.00 0.00 44 GLN A N 19
ATOM 18931 C CA . GLN A 1 44 ? 38.527 38.037 36.249 1.00 0.00 44 GLN A CA 19
ATOM 18932 C C . GLN A 1 44 ? 37.569 37.268 35.327 1.00 0.00 44 GLN A C 19
ATOM 18933 O O . GLN A 1 44 ? 36.564 36.723 35.784 1.00 0.00 44 GLN A O 19
ATOM 18947 N N . ILE A 1 45 ? 37.854 37.222 34.021 1.00 0.00 45 ILE A N 19
ATOM 18948 C CA . ILE A 1 45 ? 37.062 36.437 33.062 1.00 0.00 45 ILE A CA 19
ATOM 18949 C C . ILE A 1 45 ? 37.164 34.943 33.372 1.00 0.00 45 ILE A C 19
ATOM 18950 O O . ILE A 1 45 ? 36.153 34.254 33.275 1.00 0.00 45 ILE A O 19
ATOM 18966 N N . ARG A 1 46 ? 38.324 34.447 33.820 1.00 0.00 46 ARG A N 19
ATOM 18967 C CA . ARG A 1 46 ? 38.493 33.026 34.199 1.00 0.00 46 ARG A CA 19
ATOM 18968 C C . ARG A 1 46 ? 37.568 32.632 35.356 1.00 0.00 46 ARG A C 19
ATOM 18969 O O . ARG A 1 46 ? 36.862 31.626 35.275 1.00 0.00 46 ARG A O 19
ATOM 18990 N N . SER A 1 47 ? 37.520 33.468 36.394 1.00 0.00 47 SER A N 19
ATOM 18991 C CA . SER A 1 47 ? 36.700 33.241 37.594 1.00 0.00 47 SER A CA 19
ATOM 18992 C C . SER A 1 47 ? 35.191 33.314 37.328 1.00 0.00 47 SER A C 19
ATOM 18993 O O . SER A 1 47 ? 34.430 32.569 37.948 1.00 0.00 47 SER A O 19
ATOM 19001 N N . HIS A 1 48 ? 34.741 34.151 36.384 1.00 0.00 48 HIS A N 19
ATOM 19002 C CA . HIS A 1 48 ? 33.340 34.156 35.927 1.00 0.00 48 HIS A CA 19
ATOM 19003 C C . HIS A 1 48 ? 33.030 33.011 34.959 1.00 0.00 48 HIS A C 19
ATOM 19004 O O . HIS A 1 48 ? 31.987 32.380 35.103 1.00 0.00 48 HIS A O 19
ATOM 19018 N N . ALA A 1 49 ? 33.942 32.682 34.036 1.00 0.00 49 ALA A N 19
ATOM 19019 C CA . ALA A 1 49 ? 33.792 31.574 33.094 1.00 0.00 49 ALA A CA 19
ATOM 19020 C C . ALA A 1 49 ? 33.438 30.278 33.824 1.00 0.00 49 ALA A C 19
ATOM 19021 O O . ALA A 1 49 ? 32.356 29.746 33.625 1.00 0.00 49 ALA A O 19
ATOM 19028 N N . GLN A 1 50 ? 34.260 29.831 34.768 1.00 0.00 50 GLN A N 19
ATOM 19029 C CA . GLN A 1 50 ? 33.996 28.636 35.582 1.00 0.00 50 GLN A CA 19
ATOM 19030 C C . GLN A 1 50 ? 32.566 28.511 36.167 1.00 0.00 50 GLN A C 19
ATOM 19031 O O . GLN A 1 50 ? 32.127 27.387 36.421 1.00 0.00 50 GLN A O 19
ATOM 19045 N N . LYS A 1 51 ? 31.818 29.613 36.345 1.00 0.00 51 LYS A N 19
ATOM 19046 C CA . LYS A 1 51 ? 30.414 29.609 36.791 1.00 0.00 51 LYS A CA 19
ATOM 19047 C C . LYS A 1 51 ? 29.439 29.042 35.753 1.00 0.00 51 LYS A C 19
ATOM 19048 O O . LYS A 1 51 ? 28.501 28.360 36.163 1.00 0.00 51 LYS A O 19
ATOM 19067 N N . TYR A 1 52 ? 29.669 29.220 34.440 1.00 0.00 52 TYR A N 19
ATOM 19068 C CA . TYR A 1 52 ? 28.789 28.638 33.405 1.00 0.00 52 TYR A CA 19
ATOM 19069 C C . TYR A 1 52 ? 28.655 27.111 33.579 1.00 0.00 52 TYR A C 19
ATOM 19070 O O . TYR A 1 52 ? 27.574 26.541 33.420 1.00 0.00 52 TYR A O 19
ATOM 19088 N N . PHE A 1 53 ? 29.760 26.455 33.960 1.00 0.00 53 PHE A N 19
ATOM 19089 C CA . PHE A 1 53 ? 29.864 25.010 34.166 1.00 0.00 53 PHE A CA 19
ATOM 19090 C C . PHE A 1 53 ? 29.021 24.527 35.360 1.00 0.00 53 PHE A C 19
ATOM 19091 O O . PHE A 1 53 ? 28.532 23.401 35.358 1.00 0.00 53 PHE A O 19
ATOM 19108 N N . LEU A 1 54 ? 28.786 25.386 36.360 1.00 0.00 54 LEU A N 19
ATOM 19109 C CA . LEU A 1 54 ? 27.936 25.090 37.523 1.00 0.00 54 LEU A CA 19
ATOM 19110 C C . LEU A 1 54 ? 26.429 25.147 37.192 1.00 0.00 54 LEU A C 19
ATOM 19111 O O . LEU A 1 54 ? 25.626 24.519 37.892 1.00 0.00 54 LEU A O 19
ATOM 19127 N N . LYS A 1 55 ? 26.045 25.882 36.138 1.00 0.00 55 LYS A N 19
ATOM 19128 C CA . LYS A 1 55 ? 24.659 26.063 35.646 1.00 0.00 55 LYS A CA 19
ATOM 19129 C C . LYS A 1 55 ? 24.175 24.968 34.681 1.00 0.00 55 LYS A C 19
ATOM 19130 O O . LYS A 1 55 ? 22.988 24.925 34.347 1.00 0.00 55 LYS A O 19
ATOM 19149 N N . LEU A 1 56 ? 25.073 24.085 34.243 1.00 0.00 56 LEU A N 19
ATOM 19150 C CA . LEU A 1 56 ? 24.796 22.981 33.312 1.00 0.00 56 LEU A CA 19
ATOM 19151 C C . LEU A 1 56 ? 23.699 22.013 33.807 1.00 0.00 56 LEU A C 19
ATOM 19152 O O . LEU A 1 56 ? 23.484 21.859 35.010 1.00 0.00 56 LEU A O 19
ATOM 19168 N N . ASN A 1 57 ? 22.993 21.376 32.864 1.00 0.00 57 ASN A N 19
ATOM 19169 C CA . ASN A 1 57 ? 21.921 20.394 33.098 1.00 0.00 57 ASN A CA 19
ATOM 19170 C C . ASN A 1 57 ? 20.896 20.824 34.173 1.00 0.00 57 ASN A C 19
ATOM 19171 O O . ASN A 1 57 ? 20.639 20.106 35.140 1.00 0.00 57 ASN A O 19
ATOM 19182 N N . LYS A 1 58 ? 20.324 22.025 34.030 1.00 0.00 58 LYS A N 19
ATOM 19183 C CA . LYS A 1 58 ? 19.412 22.661 34.998 1.00 0.00 58 LYS A CA 19
ATOM 19184 C C . LYS A 1 58 ? 20.058 22.879 36.373 1.00 0.00 58 LYS A C 19
ATOM 19185 O O . LYS A 1 58 ? 19.475 22.567 37.417 1.00 0.00 58 LYS A O 19
ATOM 19204 N N . THR A 1 59 ? 21.285 23.408 36.367 1.00 0.00 59 THR A N 19
ATOM 19205 C CA . THR A 1 59 ? 22.100 23.713 37.559 1.00 0.00 59 THR A CA 19
ATOM 19206 C C . THR A 1 59 ? 22.277 22.466 38.457 1.00 0.00 59 THR A C 19
ATOM 19207 O O . THR A 1 59 ? 22.008 22.472 39.663 1.00 0.00 59 THR A O 19
ATOM 19218 N N . ALA A 1 60 ? 22.670 21.343 37.842 1.00 0.00 60 ALA A N 19
ATOM 19219 C CA . ALA A 1 60 ? 22.793 20.020 38.475 1.00 0.00 60 ALA A CA 19
ATOM 19220 C C . ALA A 1 60 ? 23.956 19.895 39.466 1.00 0.00 60 ALA A C 19
ATOM 19221 O O . ALA A 1 60 ? 25.082 20.340 39.145 1.00 0.00 60 ALA A O 19
ATOM 19229 N N . GLY A 1 1 ? 27.512 63.502 39.290 1.00 0.00 1 GLY A N 20
ATOM 19230 C CA . GLY A 1 1 ? 28.312 62.460 38.624 1.00 0.00 1 GLY A CA 20
ATOM 19231 C C . GLY A 1 1 ? 28.800 61.443 39.642 1.00 0.00 1 GLY A C 20
ATOM 19232 O O . GLY A 1 1 ? 29.475 61.853 40.587 1.00 0.00 1 GLY A O 20
ATOM 19238 N N . PRO A 1 2 ? 28.471 60.143 39.503 1.00 0.00 2 PRO A N 20
ATOM 19239 C CA . PRO A 1 2 ? 28.735 59.129 40.524 1.00 0.00 2 PRO A CA 20
ATOM 19240 C C . PRO A 1 2 ? 30.207 58.935 40.905 1.00 0.00 2 PRO A C 20
ATOM 19241 O O . PRO A 1 2 ? 31.10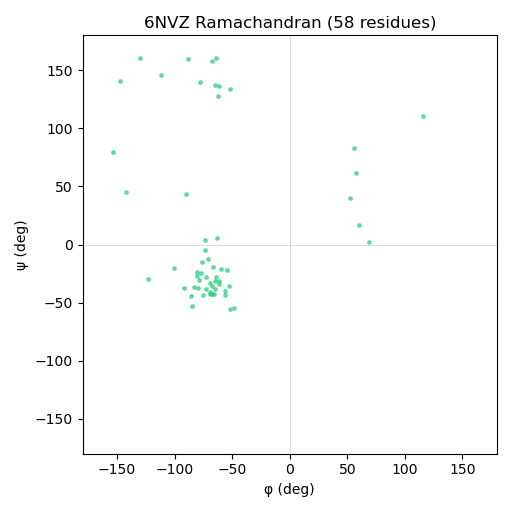6 58.996 40.058 1.00 0.00 2 PRO A O 20
ATOM 19252 N N . LEU A 1 3 ? 30.437 58.616 42.180 1.00 0.00 3 LEU A N 20
ATOM 19253 C CA . LEU A 1 3 ? 31.740 58.181 42.693 1.00 0.00 3 LEU A CA 20
ATOM 19254 C C . LEU A 1 3 ? 32.152 56.821 42.098 1.00 0.00 3 LEU A C 20
ATOM 19255 O O . LEU A 1 3 ? 31.324 55.926 41.912 1.00 0.00 3 LEU A O 20
ATOM 19271 N N . GLY A 1 4 ? 33.444 56.666 41.798 1.00 0.00 4 GLY A N 20
ATOM 19272 C CA . GLY A 1 4 ? 34.017 55.455 41.198 1.00 0.00 4 GLY A CA 20
ATOM 19273 C C . GLY A 1 4 ? 33.701 55.246 39.711 1.00 0.00 4 GLY A C 20
ATOM 19274 O O . GLY A 1 4 ? 33.901 54.154 39.185 1.00 0.00 4 GLY A O 20
ATOM 19278 N N . SER A 1 5 ? 33.170 56.254 39.016 1.00 0.00 5 SER A N 20
ATOM 19279 C CA . SER A 1 5 ? 32.636 56.123 37.644 1.00 0.00 5 SER A CA 20
ATOM 19280 C C . SER A 1 5 ? 33.691 55.947 36.534 1.00 0.00 5 SER A C 20
ATOM 19281 O O . SER A 1 5 ? 33.300 55.653 35.400 1.00 0.00 5 SER A O 20
ATOM 19289 N N . LYS A 1 6 ? 35.000 56.097 36.804 1.00 0.00 6 LYS A N 20
ATOM 19290 C CA . LYS A 1 6 ? 36.063 55.858 35.797 1.00 0.00 6 LYS A CA 20
ATOM 19291 C C . LYS A 1 6 ? 36.456 54.377 35.649 1.00 0.00 6 LYS A C 20
ATOM 19292 O O . LYS A 1 6 ? 36.555 53.892 34.519 1.00 0.00 6 LYS A O 20
ATOM 19311 N N . LYS A 1 7 ? 36.678 53.643 36.748 1.00 0.00 7 LYS A N 20
ATOM 19312 C CA . LYS A 1 7 ? 36.995 52.200 36.690 1.00 0.00 7 LYS A CA 20
ATOM 19313 C C . LYS A 1 7 ? 35.847 51.406 36.053 1.00 0.00 7 LYS A C 20
ATOM 19314 O O . LYS A 1 7 ? 34.679 51.610 36.392 1.00 0.00 7 LYS A O 20
ATOM 19333 N N . ARG A 1 8 ? 36.182 50.530 35.098 1.00 0.00 8 ARG A N 20
ATOM 19334 C CA . ARG A 1 8 ? 35.228 49.805 34.231 1.00 0.00 8 ARG A CA 20
ATOM 19335 C C . ARG A 1 8 ? 35.845 48.512 33.681 1.00 0.00 8 ARG A C 20
ATOM 19336 O O . ARG A 1 8 ? 35.915 48.285 32.477 1.00 0.00 8 ARG A O 20
ATOM 19357 N N . GLU A 1 9 ? 36.356 47.689 34.585 1.00 0.00 9 GLU A N 20
ATOM 19358 C CA . GLU A 1 9 ? 37.002 46.398 34.307 1.00 0.00 9 GLU A CA 20
ATOM 19359 C C . GLU A 1 9 ? 36.302 45.225 35.023 1.00 0.00 9 GLU A C 20
ATOM 19360 O O . GLU A 1 9 ? 36.389 44.082 34.576 1.00 0.00 9 GLU A O 20
ATOM 19372 N N . VAL A 1 10 ? 35.578 45.508 36.109 1.00 0.00 10 VAL A N 20
ATOM 19373 C CA . VAL A 1 10 ? 34.788 44.564 36.915 1.00 0.00 10 VAL A CA 20
ATOM 19374 C C . VAL A 1 10 ? 33.558 44.009 36.176 1.00 0.00 10 VAL A C 20
ATOM 19375 O O . VAL A 1 10 ? 33.013 44.634 35.254 1.00 0.00 10 VAL A O 20
ATOM 19388 N N . TRP A 1 11 ? 33.089 42.835 36.602 1.00 0.00 11 TRP A N 20
ATOM 19389 C CA . TRP A 1 11 ? 31.805 42.270 36.180 1.00 0.00 11 TRP A CA 20
ATOM 19390 C C . TRP A 1 11 ? 30.579 43.047 36.695 1.00 0.00 11 TRP A C 20
ATOM 19391 O O . TRP A 1 11 ? 30.600 43.673 37.759 1.00 0.00 11 TRP A O 20
ATOM 19412 N N . THR A 1 12 ? 29.473 42.934 35.950 1.00 0.00 12 THR A N 20
ATOM 19413 C CA . THR A 1 12 ? 28.133 43.420 36.345 1.00 0.00 12 THR A CA 20
ATOM 19414 C C . THR A 1 12 ? 27.068 42.360 36.029 1.00 0.00 12 THR A C 20
ATOM 19415 O O . THR A 1 12 ? 27.273 41.482 35.182 1.00 0.00 12 THR A O 20
ATOM 19426 N N . ASP A 1 13 ? 25.915 42.443 36.694 1.00 0.00 13 ASP A N 20
ATOM 19427 C CA . ASP A 1 13 ? 24.792 41.505 36.516 1.00 0.00 13 ASP A CA 20
ATOM 19428 C C . ASP A 1 13 ? 24.197 41.480 35.086 1.00 0.00 13 ASP A C 20
ATOM 19429 O O . ASP A 1 13 ? 23.436 40.563 34.750 1.00 0.00 13 ASP A O 20
ATOM 19438 N N . ALA A 1 14 ? 24.543 42.460 34.246 1.00 0.00 14 ALA A N 20
ATOM 19439 C CA . ALA A 1 14 ? 24.186 42.533 32.823 1.00 0.00 14 ALA A CA 20
ATOM 19440 C C . ALA A 1 14 ? 25.384 42.303 31.877 1.00 0.00 14 ALA A C 20
ATOM 19441 O O . ALA A 1 14 ? 25.191 42.172 30.668 1.00 0.00 14 ALA A O 20
ATOM 19448 N N . GLU A 1 15 ? 26.618 42.260 32.391 1.00 0.00 15 GLU A N 20
ATOM 19449 C CA . GLU A 1 15 ? 27.825 42.076 31.576 1.00 0.00 15 GLU A CA 20
ATOM 19450 C C . GLU A 1 15 ? 28.230 40.593 31.493 1.00 0.00 15 GLU A C 20
ATOM 19451 O O . GLU A 1 15 ? 28.740 40.158 30.462 1.00 0.00 15 GLU A O 20
ATOM 19463 N N . HIS A 1 16 ? 27.926 39.775 32.515 1.00 0.00 16 HIS A N 20
ATOM 19464 C CA . HIS A 1 16 ? 28.170 38.319 32.493 1.00 0.00 16 HIS A CA 20
ATOM 19465 C C . HIS A 1 16 ? 27.512 37.650 31.273 1.00 0.00 16 HIS A C 20
ATOM 19466 O O . HIS A 1 16 ? 28.102 36.770 30.646 1.00 0.00 16 HIS A O 20
ATOM 19480 N N . ALA A 1 17 ? 26.340 38.152 30.869 1.00 0.00 17 ALA A N 20
ATOM 19481 C CA . ALA A 1 17 ? 25.591 37.692 29.706 1.00 0.00 17 ALA A CA 20
ATOM 19482 C C . ALA A 1 17 ? 26.395 37.756 28.394 1.00 0.00 17 ALA A C 20
ATOM 19483 O O . ALA A 1 17 ? 26.127 36.974 27.484 1.00 0.00 17 ALA A O 20
ATOM 19490 N N . LYS A 1 18 ? 27.409 38.630 28.304 1.00 0.00 18 LYS A N 20
ATOM 19491 C CA . LYS A 1 18 ? 28.340 38.716 27.175 1.00 0.00 18 LYS A CA 20
ATOM 19492 C C . LYS A 1 18 ? 29.373 37.582 27.173 1.00 0.00 18 LYS A C 20
ATOM 19493 O O . LYS A 1 18 ? 29.694 37.023 26.129 1.00 0.00 18 LYS A O 20
ATOM 19512 N N . PHE A 1 19 ? 29.888 37.208 28.344 1.00 0.00 19 PHE A N 20
ATOM 19513 C CA . PHE A 1 19 ? 30.854 36.105 28.499 1.00 0.00 19 PHE A CA 20
ATOM 19514 C C . PHE A 1 19 ? 30.262 34.786 28.001 1.00 0.00 19 PHE A C 20
ATOM 19515 O O . PHE A 1 19 ? 30.935 34.026 27.304 1.00 0.00 19 PHE A O 20
ATOM 19532 N N . VAL A 1 20 ? 28.978 34.583 28.288 1.00 0.00 20 VAL A N 20
ATOM 19533 C CA . VAL A 1 20 ? 28.196 33.401 27.889 1.00 0.00 20 VAL A CA 20
ATOM 19534 C C . VAL A 1 20 ? 28.096 33.250 26.356 1.00 0.00 20 VAL A C 20
ATOM 19535 O O . VAL A 1 20 ? 27.920 32.139 25.852 1.00 0.00 20 VAL A O 20
ATOM 19548 N N . GLU A 1 21 ? 28.306 34.327 25.590 1.00 0.00 21 GLU A N 20
ATOM 19549 C CA . GLU A 1 21 ? 28.312 34.306 24.122 1.00 0.00 21 GLU A CA 20
ATOM 19550 C C . GLU A 1 21 ? 29.633 33.815 23.557 1.00 0.00 21 GLU A C 20
ATOM 19551 O O . GLU A 1 21 ? 29.643 32.981 22.658 1.00 0.00 21 GLU A O 20
ATOM 19563 N N . GLY A 1 22 ? 30.764 34.288 24.093 1.00 0.00 22 GLY A N 20
ATOM 19564 C CA . GLY A 1 22 ? 32.084 33.874 23.626 1.00 0.00 22 GLY A CA 20
ATOM 19565 C C . GLY A 1 22 ? 32.304 32.355 23.736 1.00 0.00 22 GLY A C 20
ATOM 19566 O O . GLY A 1 22 ? 33.121 31.798 23.001 1.00 0.00 22 GLY A O 20
ATOM 19570 N N . LEU A 1 23 ? 31.506 31.661 24.557 1.00 0.00 23 LEU A N 20
ATOM 19571 C CA . LEU A 1 23 ? 31.502 30.189 24.629 1.00 0.00 23 LEU A CA 20
ATOM 19572 C C . LEU A 1 23 ? 30.961 29.546 23.328 1.00 0.00 23 LEU A C 20
ATOM 19573 O O . LEU A 1 23 ? 31.390 28.463 22.936 1.00 0.00 23 LEU A O 20
ATOM 19589 N N . ALA A 1 24 ? 30.064 30.233 22.616 1.00 0.00 24 ALA A N 20
ATOM 19590 C CA . ALA A 1 24 ? 29.609 29.872 21.271 1.00 0.00 24 ALA A CA 20
ATOM 19591 C C . ALA A 1 24 ? 30.610 30.274 20.167 1.00 0.00 24 ALA A C 20
ATOM 19592 O O . ALA A 1 24 ? 30.755 29.542 19.186 1.00 0.00 24 ALA A O 20
ATOM 19599 N N . LEU A 1 25 ? 31.306 31.412 20.305 1.00 0.00 25 LEU A N 20
ATOM 19600 C CA . LEU A 1 25 ? 32.159 31.986 19.248 1.00 0.00 25 LEU A CA 20
ATOM 19601 C C . LEU A 1 25 ? 33.528 31.302 19.196 1.00 0.00 25 LEU A C 20
ATOM 19602 O O . LEU A 1 25 ? 33.916 30.743 18.166 1.00 0.00 25 LEU A O 20
ATOM 19618 N N . PHE A 1 26 ? 34.231 31.362 20.328 1.00 0.00 26 PHE A N 20
ATOM 19619 C CA . PHE A 1 26 ? 35.608 30.888 20.504 1.00 0.00 26 PHE A CA 20
ATOM 19620 C C . PHE A 1 26 ? 35.685 29.427 20.962 1.00 0.00 26 PHE A C 20
ATOM 19621 O O . PHE A 1 26 ? 36.589 28.693 20.559 1.00 0.00 26 PHE A O 20
ATOM 19638 N N . HIS A 1 27 ? 34.717 29.026 21.801 1.00 0.00 27 HIS A N 20
ATOM 19639 C CA . HIS A 1 27 ? 34.625 27.732 22.492 1.00 0.00 27 HIS A CA 20
ATOM 19640 C C . HIS A 1 27 ? 35.788 27.429 23.465 1.00 0.00 27 HIS A C 20
ATOM 19641 O O . HIS A 1 27 ? 36.811 26.867 23.076 1.00 0.00 27 HIS A O 20
ATOM 19655 N N . LYS A 1 28 ? 35.590 27.749 24.752 1.00 0.00 28 LYS A N 20
ATOM 19656 C CA . LYS A 1 28 ? 36.450 27.378 25.904 1.00 0.00 28 LYS A CA 20
ATOM 19657 C C . LYS A 1 28 ? 37.881 27.917 25.778 1.00 0.00 28 LYS A C 20
ATOM 19658 O O . LYS A 1 28 ? 38.858 27.171 25.756 1.00 0.00 28 LYS A O 20
ATOM 19677 N N . ASP A 1 29 ? 37.995 29.241 25.672 1.00 0.00 29 ASP A N 20
ATOM 19678 C CA . ASP A 1 29 ? 39.244 29.966 25.419 1.00 0.00 29 ASP A CA 20
ATOM 19679 C C . ASP A 1 29 ? 39.130 31.400 25.967 1.00 0.00 29 ASP A C 20
ATOM 19680 O O . ASP A 1 29 ? 38.720 32.342 25.279 1.00 0.00 29 ASP A O 20
ATOM 19689 N N . TRP A 1 30 ? 39.409 31.577 27.257 1.00 0.00 30 TRP A N 20
ATOM 19690 C CA . TRP A 1 30 ? 39.169 32.842 27.959 1.00 0.00 30 TRP A CA 20
ATOM 19691 C C . TRP A 1 30 ? 40.047 33.965 27.393 1.00 0.00 30 TRP A C 20
ATOM 19692 O O . TRP A 1 30 ? 39.630 35.126 27.345 1.00 0.00 30 TRP A O 20
ATOM 19713 N N . LYS A 1 31 ? 41.200 33.574 26.827 1.00 0.00 31 LYS A N 20
ATOM 19714 C CA . LYS A 1 31 ? 42.152 34.367 26.040 1.00 0.00 31 LYS A CA 20
ATOM 19715 C C . LYS A 1 31 ? 41.552 35.030 24.788 1.00 0.00 31 LYS A C 20
ATOM 19716 O O . LYS A 1 31 ? 42.238 35.816 24.147 1.00 0.00 31 LYS A O 20
ATOM 19735 N N . LYS A 1 32 ? 40.280 34.785 24.456 1.00 0.00 32 LYS A N 20
ATOM 19736 C CA . LYS A 1 32 ? 39.530 35.475 23.382 1.00 0.00 32 LYS A CA 20
ATOM 19737 C C . LYS A 1 32 ? 38.327 36.233 23.920 1.00 0.00 32 LYS A C 20
ATOM 19738 O O . LYS A 1 32 ? 38.058 37.338 23.465 1.00 0.00 32 LYS A O 20
ATOM 19757 N N . ILE A 1 33 ? 37.675 35.731 24.972 1.00 0.00 33 ILE A N 20
ATOM 19758 C CA . ILE A 1 33 ? 36.504 36.374 25.596 1.00 0.00 33 ILE A CA 20
ATOM 19759 C C . ILE A 1 33 ? 36.778 37.821 26.032 1.00 0.00 33 ILE A C 20
ATOM 19760 O O . ILE A 1 33 ? 35.895 38.673 25.919 1.00 0.00 33 ILE A O 20
ATOM 19776 N N . LYS A 1 34 ? 38.015 38.131 26.435 1.00 0.00 34 LYS A N 20
ATOM 19777 C CA . LYS A 1 34 ? 38.434 39.491 26.823 1.00 0.00 34 LYS A CA 20
ATOM 19778 C C . LYS A 1 34 ? 38.230 40.551 25.738 1.00 0.00 34 LYS A C 20
ATOM 19779 O O . LYS A 1 34 ? 38.036 41.722 26.049 1.00 0.00 34 LYS A O 20
ATOM 19798 N N . GLU A 1 35 ? 38.226 40.140 24.471 1.00 0.00 35 GLU A N 20
ATOM 19799 C CA . GLU A 1 35 ? 37.901 41.008 23.329 1.00 0.00 35 GLU A CA 20
ATOM 19800 C C . GLU A 1 35 ? 36.409 41.361 23.265 1.00 0.00 35 GLU A C 20
ATOM 19801 O O . GLU A 1 35 ? 36.050 42.508 22.997 1.00 0.00 35 GLU A O 20
ATOM 19813 N N . TYR A 1 36 ? 35.533 40.396 23.550 1.00 0.00 36 TYR A N 20
ATOM 19814 C CA . TYR A 1 36 ? 34.100 40.505 23.279 1.00 0.00 36 TYR A CA 20
ATOM 19815 C C . TYR A 1 36 ? 33.401 41.445 24.259 1.00 0.00 36 TYR A C 20
ATOM 19816 O O . TYR A 1 36 ? 32.585 42.284 23.870 1.00 0.00 36 TYR A O 20
ATOM 19834 N N . ILE A 1 37 ? 33.784 41.333 25.532 1.00 0.00 37 ILE A N 20
ATOM 19835 C CA . ILE A 1 37 ? 33.355 42.215 26.629 1.00 0.00 37 ILE A CA 20
ATOM 19836 C C . ILE A 1 37 ? 33.956 43.638 26.547 1.00 0.00 37 ILE A C 20
ATOM 19837 O O . ILE A 1 37 ? 33.374 44.566 27.109 1.00 0.00 37 ILE A O 20
ATOM 19853 N N . GLY A 1 38 ? 35.069 43.839 25.829 1.00 0.00 38 GLY A N 20
ATOM 19854 C CA . GLY A 1 38 ? 35.586 45.180 25.500 1.00 0.00 38 GLY A CA 20
ATOM 19855 C C . GLY A 1 38 ? 37.069 45.400 25.807 1.00 0.00 38 GLY A C 20
ATOM 19856 O O . GLY A 1 38 ? 37.408 46.252 26.629 1.00 0.00 38 GLY A O 20
ATOM 19860 N N . THR A 1 39 ? 37.949 44.625 25.162 1.00 0.00 39 THR A N 20
ATOM 19861 C CA . THR A 1 39 ? 39.425 44.763 25.216 1.00 0.00 39 THR A CA 20
ATOM 19862 C C . THR A 1 39 ? 39.977 44.790 26.654 1.00 0.00 39 THR A C 20
ATOM 19863 O O . THR A 1 39 ? 40.658 45.730 27.082 1.00 0.00 39 THR A O 20
ATOM 19874 N N . LYS A 1 40 ? 39.619 43.763 27.432 1.00 0.00 40 LYS A N 20
ATOM 19875 C CA . LYS A 1 40 ? 39.920 43.601 28.871 1.00 0.00 40 LYS A CA 20
ATOM 19876 C C . LYS A 1 40 ? 41.084 42.631 29.135 1.00 0.00 40 LYS A C 20
ATOM 19877 O O . LYS A 1 40 ? 41.684 42.093 28.205 1.00 0.00 40 LYS A O 20
ATOM 19896 N N . THR A 1 41 ? 41.376 42.391 30.409 1.00 0.00 41 THR A N 20
ATOM 19897 C CA . THR A 1 41 ? 42.229 41.297 30.925 1.00 0.00 41 THR A CA 20
ATOM 19898 C C . THR A 1 41 ? 41.417 39.988 31.055 1.00 0.00 41 THR A C 20
ATOM 19899 O O . THR A 1 41 ? 40.187 40.017 31.051 1.00 0.00 41 THR A O 20
ATOM 19910 N N . VAL A 1 42 ? 42.066 38.820 31.176 1.00 0.00 42 VAL A N 20
ATOM 19911 C CA . VAL A 1 42 ? 41.371 37.506 31.290 1.00 0.00 42 VAL A CA 20
ATOM 19912 C C . VAL A 1 42 ? 41.054 37.091 32.739 1.00 0.00 42 VAL A C 20
ATOM 19913 O O . VAL A 1 42 ? 40.126 36.314 32.957 1.00 0.00 42 VAL A O 20
ATOM 19926 N N . VAL A 1 43 ? 41.747 37.640 33.744 1.00 0.00 43 VAL A N 20
ATOM 19927 C CA . VAL A 1 43 ? 41.707 37.192 35.160 1.00 0.00 43 VAL A CA 20
ATOM 19928 C C . VAL A 1 43 ? 40.288 37.003 35.740 1.00 0.00 43 VAL A C 20
ATOM 19929 O O . VAL A 1 43 ? 39.980 35.954 36.308 1.00 0.00 43 VAL A O 20
ATOM 19942 N N . GLN A 1 44 ? 39.416 37.997 35.559 1.00 0.00 44 GLN A N 20
ATOM 19943 C CA . GLN A 1 44 ? 37.996 38.012 35.972 1.00 0.00 44 GLN A CA 20
ATOM 19944 C C . GLN A 1 44 ? 37.137 37.027 35.161 1.00 0.00 44 GLN A C 20
ATOM 19945 O O . GLN A 1 44 ? 36.230 36.397 35.709 1.00 0.00 44 GLN A O 20
ATOM 19959 N N . ILE A 1 45 ? 37.404 36.871 33.857 1.00 0.00 45 ILE A N 20
ATOM 19960 C CA . ILE A 1 45 ? 36.720 35.868 33.019 1.00 0.00 45 ILE A CA 20
ATOM 19961 C C . ILE A 1 45 ? 37.075 34.459 33.494 1.00 0.00 45 ILE A C 20
ATOM 19962 O O . ILE A 1 45 ? 36.211 33.593 33.540 1.00 0.00 45 ILE A O 20
ATOM 19978 N N . ARG A 1 46 ? 38.324 34.235 33.903 1.00 0.00 46 ARG A N 20
ATOM 19979 C CA . ARG A 1 46 ? 38.844 32.926 34.331 1.00 0.00 46 ARG A CA 20
ATOM 19980 C C . ARG A 1 46 ? 38.039 32.323 35.492 1.00 0.00 46 ARG A C 20
ATOM 19981 O O . ARG A 1 46 ? 37.814 31.110 35.511 1.00 0.00 46 ARG A O 20
ATOM 20002 N N . SER A 1 47 ? 37.588 33.167 36.424 1.00 0.00 47 SER A N 20
ATOM 20003 C CA . SER A 1 47 ? 36.704 32.801 37.543 1.00 0.00 47 SER A CA 20
ATOM 20004 C C . SER A 1 47 ? 35.225 32.721 37.146 1.00 0.00 47 SER A C 20
ATOM 20005 O O . SER A 1 47 ? 34.556 31.745 37.493 1.00 0.00 47 SER A O 20
ATOM 20013 N N . HIS A 1 48 ? 34.696 33.704 36.401 1.00 0.00 48 HIS A N 20
ATOM 20014 C CA . HIS A 1 48 ? 33.275 33.720 36.005 1.00 0.00 48 HIS A CA 20
ATOM 20015 C C . HIS A 1 48 ? 32.918 32.627 34.996 1.00 0.00 48 HIS A C 20
ATOM 20016 O O . HIS A 1 48 ? 31.827 32.072 35.081 1.00 0.00 48 HIS A O 20
ATOM 20030 N N . ALA A 1 49 ? 33.842 32.259 34.099 1.00 0.00 49 ALA A N 20
ATOM 20031 C CA . ALA A 1 49 ? 33.646 31.202 33.111 1.00 0.00 49 ALA A CA 20
ATOM 20032 C C . ALA A 1 49 ? 33.180 29.912 33.792 1.00 0.00 49 ALA A C 20
ATOM 20033 O O . ALA A 1 49 ? 32.067 29.457 33.580 1.00 0.00 49 ALA A O 20
ATOM 20040 N N . GLN A 1 50 ? 33.966 29.385 34.721 1.00 0.00 50 GLN A N 20
ATOM 20041 C CA . GLN A 1 50 ? 33.645 28.218 35.545 1.00 0.00 50 GLN A CA 20
ATOM 20042 C C . GLN A 1 50 ? 32.216 28.201 36.133 1.00 0.00 50 GLN A C 20
ATOM 20043 O O . GLN A 1 50 ? 31.636 27.128 36.310 1.00 0.00 50 GLN A O 20
ATOM 20057 N N . LYS A 1 51 ? 31.596 29.369 36.373 1.00 0.00 51 LYS A N 20
ATOM 20058 C CA . LYS A 1 51 ? 30.187 29.468 36.779 1.00 0.00 51 LYS A CA 20
ATOM 20059 C C . LYS A 1 51 ? 29.188 28.998 35.719 1.00 0.00 51 LYS A C 20
ATOM 20060 O O . LYS A 1 51 ? 28.221 28.342 36.107 1.00 0.00 51 LYS A O 20
ATOM 20079 N N . TYR A 1 52 ? 29.416 29.241 34.417 1.00 0.00 52 TYR A N 20
ATOM 20080 C CA . TYR A 1 52 ? 28.560 28.667 33.363 1.00 0.00 52 TYR A CA 20
ATOM 20081 C C . TYR A 1 52 ? 28.554 27.133 33.483 1.00 0.00 52 TYR A C 20
ATOM 20082 O O . TYR A 1 52 ? 27.504 26.499 33.433 1.00 0.00 52 TYR A O 20
ATOM 20100 N N . PHE A 1 53 ? 29.735 26.538 33.692 1.00 0.00 53 PHE A N 20
ATOM 20101 C CA . PHE A 1 53 ? 29.945 25.091 33.712 1.00 0.00 53 PHE A CA 20
ATOM 20102 C C . PHE A 1 53 ? 29.216 24.435 34.895 1.00 0.00 53 PHE A C 20
ATOM 20103 O O . PHE A 1 53 ? 28.477 23.465 34.705 1.00 0.00 53 PHE A O 20
ATOM 20120 N N . LEU A 1 54 ? 29.345 25.025 36.092 1.00 0.00 54 LEU A N 20
ATOM 20121 C CA . LEU A 1 54 ? 28.625 24.624 37.308 1.00 0.00 54 LEU A CA 20
ATOM 20122 C C . LEU A 1 54 ? 27.102 24.796 37.190 1.00 0.00 54 LEU A C 20
ATOM 20123 O O . LEU A 1 54 ? 26.353 23.945 37.672 1.00 0.00 54 LEU A O 20
ATOM 20139 N N . LYS A 1 55 ? 26.631 25.862 36.529 1.00 0.00 55 LYS A N 20
ATOM 20140 C CA . LYS A 1 55 ? 25.198 26.080 36.269 1.00 0.00 55 LYS A CA 20
ATOM 20141 C C . LYS A 1 55 ? 24.640 25.066 35.264 1.00 0.00 55 LYS A C 20
ATOM 20142 O O . LYS A 1 55 ? 23.575 24.504 35.516 1.00 0.00 55 LYS A O 20
ATOM 20161 N N . LEU A 1 56 ? 25.343 24.769 34.172 1.00 0.00 56 LEU A N 20
ATOM 20162 C CA . LEU A 1 56 ? 24.899 23.794 33.161 1.00 0.00 56 LEU A CA 20
ATOM 20163 C C . LEU A 1 56 ? 25.062 22.322 33.597 1.00 0.00 56 LEU A C 20
ATOM 20164 O O . LEU A 1 56 ? 24.505 21.447 32.934 1.00 0.00 56 LEU A O 20
ATOM 20180 N N . ASN A 1 57 ? 25.759 22.045 34.706 1.00 0.00 57 ASN A N 20
ATOM 20181 C CA . ASN A 1 57 ? 25.962 20.701 35.261 1.00 0.00 57 ASN A CA 20
ATOM 20182 C C . ASN A 1 57 ? 24.627 19.942 35.450 1.00 0.00 57 ASN A C 20
ATOM 20183 O O . ASN A 1 57 ? 23.668 20.493 36.010 1.00 0.00 57 ASN A O 20
ATOM 20194 N N . LYS A 1 58 ? 24.569 18.683 34.991 1.00 0.00 58 LYS A N 20
ATOM 20195 C CA . LYS A 1 58 ? 23.454 17.732 35.185 1.00 0.00 58 LYS A CA 20
ATOM 20196 C C . LYS A 1 58 ? 22.075 18.337 34.871 1.00 0.00 58 LYS A C 20
ATOM 20197 O O . LYS A 1 58 ? 21.184 18.358 35.720 1.00 0.00 58 LYS A O 20
ATOM 20216 N N . THR A 1 59 ? 21.911 18.893 33.669 1.00 0.00 59 THR A N 20
ATOM 20217 C CA . THR A 1 59 ? 20.707 19.627 33.227 1.00 0.00 59 THR A CA 20
ATOM 20218 C C . THR A 1 59 ? 20.330 19.281 31.775 1.00 0.00 59 THR A C 20
ATOM 20219 O O . THR A 1 59 ? 21.173 18.824 30.995 1.00 0.00 59 THR A O 20
ATOM 20230 N N . ALA A 1 60 ? 19.060 19.492 31.408 1.00 0.00 60 ALA A N 20
ATOM 20231 C CA . ALA A 1 60 ? 18.530 19.441 30.039 1.00 0.00 60 ALA A CA 20
ATOM 20232 C C . ALA A 1 60 ? 17.605 20.638 29.766 1.00 0.00 60 ALA A C 20
ATOM 20233 O O . ALA A 1 60 ? 16.409 20.608 30.140 1.00 0.00 60 ALA A O 20
#

Organism: Entamoeba histolytica (strain ATCC 30459 / HM-1:IMSS / ABRM) (NCBI:txid294381)

Radius of gyration: 12.1 Å; Cα contacts (8 Å, |Δi|>4): 41; chains: 1; bounding box: 27×37×18 Å

Secondary structure (DSSP, 8-state):
--TT----SS--HHHHHHHHHHIIIIIS-HHHHHHHHSS--SHHHHHHHHHHHHH--S--